Protein AF-0000000080189311 (afdb_homodimer)

Solvent-accessible surface area (backbone atoms only — not comparable to full-atom values): 50757 Å² total; per-residue (Å²): 119,49,77,77,66,88,81,59,50,52,20,36,72,55,49,36,46,14,47,51,28,31,18,7,16,55,36,44,48,23,19,42,46,17,48,52,34,38,75,72,68,30,43,30,50,30,13,48,43,21,19,52,43,20,32,33,55,81,37,40,44,19,23,33,64,26,8,28,27,36,33,23,37,32,40,55,89,64,52,73,43,31,40,44,12,66,39,29,33,22,75,65,38,35,50,67,56,47,21,49,57,39,5,66,75,67,73,46,53,43,90,68,35,70,66,46,70,49,36,37,75,11,38,41,33,56,15,22,50,54,33,42,50,51,46,25,69,74,68,27,76,52,54,62,46,64,42,38,44,64,23,30,44,39,12,59,74,29,38,35,34,42,62,56,53,25,62,58,32,49,56,50,58,73,53,34,80,46,67,58,32,34,64,51,70,29,60,94,75,32,50,61,51,67,52,40,70,44,62,29,53,40,34,17,51,46,48,46,46,33,33,74,66,34,49,55,38,58,23,72,32,72,51,13,50,32,41,21,50,45,25,38,78,63,70,18,53,39,42,43,68,54,35,54,68,62,75,70,45,70,55,73,56,39,64,42,66,51,97,76,27,37,41,36,24,40,47,58,27,24,45,22,45,29,24,42,19,17,41,35,17,17,58,74,69,46,22,65,76,41,60,95,81,36,44,64,25,54,48,40,42,50,52,21,38,49,54,20,39,30,50,35,66,60,44,49,16,30,59,92,80,46,76,64,76,68,54,50,35,64,69,52,17,54,62,56,44,72,68,62,68,90,43,58,68,83,85,67,67,40,62,61,88,87,39,72,66,55,46,64,25,23,44,42,45,35,11,22,32,30,66,72,49,26,29,30,6,42,30,36,21,14,41,34,60,45,18,16,40,45,34,23,50,78,37,44,36,39,28,16,14,51,39,30,56,28,35,71,45,86,85,42,78,42,30,52,38,51,61,37,40,45,45,32,54,68,47,29,20,36,35,35,65,47,97,58,24,40,28,17,28,36,19,25,20,25,66,32,15,39,54,38,43,42,51,43,50,44,34,35,70,61,64,29,38,41,64,26,59,32,56,38,51,76,53,70,44,80,45,65,89,61,36,37,31,31,30,77,83,48,59,67,68,35,56,54,50,34,41,74,28,60,41,50,70,42,77,47,67,52,70,76,66,26,42,39,19,28,20,34,38,53,73,67,39,32,32,17,18,37,18,40,57,35,41,27,28,44,47,31,67,118,48,77,77,66,87,82,59,50,52,20,35,70,53,49,36,47,13,48,50,28,30,17,7,15,54,37,44,48,24,19,43,46,17,47,51,35,39,75,71,68,29,42,31,50,28,14,48,43,21,20,51,43,21,32,33,54,81,38,41,46,19,21,32,64,25,7,29,27,36,32,23,36,32,39,54,90,65,53,74,43,30,39,44,9,67,37,29,33,22,76,66,39,35,49,65,56,48,21,48,58,39,6,66,76,68,73,46,54,43,90,69,35,70,66,45,71,49,38,38,74,10,39,41,35,54,14,23,51,54,33,44,50,52,45,24,70,75,69,27,78,51,53,60,49,64,41,40,43,65,22,29,44,39,12,60,74,30,38,35,35,41,60,54,54,25,62,57,32,50,56,50,57,73,53,33,81,48,66,56,32,34,64,50,71,29,60,96,75,32,50,62,52,66,52,40,70,46,63,31,53,40,36,18,51,46,48,47,47,35,32,74,68,33,48,53,37,58,24,72,32,71,51,14,50,32,40,21,48,45,25,39,78,64,69,19,53,39,42,44,69,52,36,54,70,62,74,71,44,69,54,73,56,39,64,42,69,52,97,78,25,37,41,37,24,39,46,60,27,24,45,23,46,28,26,42,20,16,41,35,17,17,57,73,68,48,24,67,76,41,60,96,81,34,43,63,24,53,48,39,42,49,52,21,38,51,53,20,38,30,50,35,65,60,42,48,16,31,59,92,80,46,75,62,76,66,54,51,35,64,71,51,18,54,61,56,44,72,70,62,69,89,42,61,66,82,86,66,68,40,64,60,88,90,40,74,66,55,48,65,25,22,44,42,46,33,11,21,31,30,65,72,50,24,29,30,6,40,30,35,21,14,42,33,60,46,17,17,41,44,34,23,50,78,37,45,37,39,28,16,15,51,39,30,56,28,36,74,45,86,83,43,77,44,32,52,37,51,62,37,40,43,45,32,56,69,46,28,20,37,37,35,68,48,95,58,25,39,31,17,29,38,20,25,20,24,67,32,16,37,54,39,42,43,50,43,50,44,33,36,70,58,63,29,39,41,64,24,60,31,56,39,51,75,52,71,46,80,43,67,89,62,36,37,31,32,31,77,83,48,59,66,68,34,56,54,50,35,40,74,28,59,42,51,72,40,78,47,66,54,68,78,66,25,43,39,20,28,20,33,36,52,73,68,40,31,31,18,18,37,17,39,57,37,41,27,28,45,47,31,68

Structure (mmCIF, N/CA/C/O backbone):
data_AF-0000000080189311-model_v1
#
loop_
_entity.id
_entity.type
_entity.pdbx_description
1 polymer 'Gamma-glutamyltranspeptidase / glutathione hydrolase'
#
loop_
_atom_site.group_PDB
_atom_site.id
_atom_site.type_symbol
_atom_site.label_atom_id
_atom_site.label_alt_id
_atom_site.label_comp_id
_atom_site.label_asym_id
_atom_site.label_entity_id
_atom_site.label_seq_id
_atom_site.pdbx_PDB_ins_code
_atom_site.Cartn_x
_atom_site.Cartn_y
_atom_site.Cartn_z
_atom_site.occupancy
_atom_site.B_iso_or_equiv
_atom_site.auth_seq_id
_atom_site.auth_comp_id
_atom_site.auth_asym_id
_atom_site.auth_atom_id
_atom_site.pdbx_PDB_model_num
ATOM 1 N N . MET A 1 1 ? -22.078 0.363 -2.66 1 69.5 1 MET A N 1
ATOM 2 C CA . MET A 1 1 ? -20.75 0.782 -3.078 1 69.5 1 MET A CA 1
ATOM 3 C C . MET A 1 1 ? -20.453 0.343 -4.508 1 69.5 1 MET A C 1
ATOM 5 O O . MET A 1 1 ? -20.703 -0.81 -4.871 1 69.5 1 MET A O 1
ATOM 9 N N . GLN A 1 2 ? -20 1.274 -5.285 1 76.06 2 GLN A N 1
ATOM 10 C CA . GLN A 1 2 ? -19.625 0.954 -6.656 1 76.06 2 GLN A CA 1
ATOM 11 C C . GLN A 1 2 ? -18.531 -0.104 -6.688 1 76.06 2 GLN A C 1
ATOM 13 O O . GLN A 1 2 ? -17.641 -0.118 -5.824 1 76.06 2 GLN A O 1
ATOM 18 N N . THR A 1 3 ? -18.734 -1.002 -7.602 1 78.19 3 THR A N 1
ATOM 19 C CA . THR A 1 3 ? -17.672 -1.98 -7.84 1 78.19 3 THR A CA 1
ATOM 20 C C . THR A 1 3 ? -16.375 -1.287 -8.219 1 78.19 3 THR A C 1
ATOM 22 O O . THR A 1 3 ? -16.359 -0.387 -9.062 1 78.19 3 THR A O 1
ATOM 25 N N . PRO A 1 4 ? -15.391 -1.605 -7.535 1 79.5 4 PRO A N 1
ATOM 26 C CA . PRO A 1 4 ? -14.102 -0.998 -7.879 1 79.5 4 PRO A CA 1
ATOM 27 C C . PRO A 1 4 ? -13.703 -1.243 -9.336 1 79.5 4 PRO A C 1
ATOM 29 O O . PRO A 1 4 ? -13.93 -2.334 -9.867 1 79.5 4 PRO A O 1
ATOM 32 N N . ASP A 1 5 ? -13.219 -0.191 -9.945 1 82.31 5 ASP A N 1
ATOM 33 C CA . ASP A 1 5 ? -12.664 -0.308 -11.297 1 82.31 5 ASP A CA 1
ATOM 34 C C . ASP A 1 5 ? -11.227 -0.8 -11.25 1 82.31 5 ASP A C 1
ATOM 36 O O . ASP A 1 5 ? -10.297 -0.013 -11.031 1 82.31 5 ASP A O 1
ATOM 40 N N . LEU A 1 6 ? -10.969 -1.99 -11.625 1 80 6 LEU A N 1
ATOM 41 C CA . LEU A 1 6 ? -9.656 -2.617 -11.477 1 80 6 LEU A CA 1
ATOM 42 C C . LEU A 1 6 ? -8.719 -2.18 -12.594 1 80 6 LEU A C 1
ATOM 44 O O . LEU A 1 6 ? -7.508 -2.414 -12.523 1 80 6 LEU A O 1
ATOM 48 N N . ASP A 1 7 ? -9.25 -1.541 -13.586 1 81.44 7 ASP A N 1
ATOM 49 C CA . ASP A 1 7 ? -8.445 -1.183 -14.742 1 81.44 7 ASP A CA 1
ATOM 50 C C . ASP A 1 7 ? -8.023 0.283 -14.688 1 81.44 7 ASP A C 1
ATOM 52 O O . ASP A 1 7 ? -7.387 0.789 -15.617 1 81.44 7 ASP A O 1
ATOM 56 N N . ARG A 1 8 ? -8.328 0.961 -13.633 1 82 8 ARG A N 1
ATOM 57 C CA . ARG A 1 8 ? -7.949 2.365 -13.484 1 82 8 ARG A CA 1
ATOM 58 C C . ARG A 1 8 ? -6.664 2.506 -12.68 1 82 8 ARG A C 1
ATOM 60 O O . ARG A 1 8 ? -6.656 2.307 -11.461 1 82 8 ARG A O 1
ATOM 67 N N . PHE A 1 9 ? -5.625 2.914 -13.375 1 85.56 9 PHE A N 1
ATOM 68 C CA . PHE A 1 9 ? -4.324 3.139 -12.75 1 85.56 9 PHE A CA 1
ATOM 69 C C . PHE A 1 9 ? -4.09 4.625 -12.508 1 85.56 9 PHE A C 1
ATOM 71 O O . PHE A 1 9 ? -3.418 5.289 -13.297 1 85.56 9 PHE A O 1
ATOM 78 N N . SER A 1 10 ? -4.594 5.168 -11.391 1 88.38 10 SER A N 1
ATOM 79 C CA . SER A 1 10 ? -4.523 6.598 -11.109 1 88.38 10 SER A CA 1
ATOM 80 C C . SER A 1 10 ? -3.959 6.863 -9.719 1 88.38 10 SER A C 1
ATOM 82 O O . SER A 1 10 ? -4.16 7.941 -9.156 1 88.38 10 SER A O 1
ATOM 84 N N . SER A 1 11 ? -3.312 5.938 -9.141 1 92.94 11 SER A N 1
ATOM 85 C CA . SER A 1 11 ? -2.715 6.082 -7.816 1 92.94 11 SER A CA 1
ATOM 86 C C . SER A 1 11 ? -1.194 6.164 -7.902 1 92.94 11 SER A C 1
ATOM 88 O O . SER A 1 11 ? -0.634 6.262 -8.992 1 92.94 11 SER A O 1
ATOM 90 N N . ARG A 1 12 ? -0.588 6.273 -6.797 1 93.38 12 ARG A N 1
ATOM 91 C CA . ARG A 1 12 ? 0.86 6.195 -6.637 1 93.38 12 ARG A CA 1
ATOM 92 C C . ARG A 1 12 ? 1.23 5.426 -5.375 1 93.38 12 ARG A C 1
ATOM 94 O O . ARG A 1 12 ? 0.521 5.496 -4.367 1 93.38 12 ARG A O 1
ATOM 101 N N . ARG A 1 13 ? 2.334 4.738 -5.48 1 94.56 13 ARG A N 1
ATOM 102 C CA . ARG A 1 13 ? 2.928 4.02 -4.359 1 94.56 13 ARG A CA 1
ATOM 103 C C . ARG A 1 13 ? 4.422 4.301 -4.258 1 94.56 13 ARG A C 1
ATOM 105 O O . ARG A 1 13 ? 5.102 4.453 -5.273 1 94.56 13 ARG A O 1
ATOM 112 N N . SER A 1 14 ? 4.836 4.379 -3.031 1 95.94 14 SER A N 1
ATOM 113 C CA . SER A 1 14 ? 6.273 4.418 -2.783 1 95.94 14 SER A CA 1
ATOM 114 C C . SER A 1 14 ? 6.82 3.025 -2.484 1 95.94 14 SER A C 1
ATOM 116 O O . SER A 1 14 ? 6.105 2.17 -1.962 1 95.94 14 SER A O 1
ATOM 118 N N . THR A 1 15 ? 8.078 2.816 -2.877 1 97.69 15 THR A N 1
ATOM 119 C CA . THR A 1 15 ? 8.789 1.668 -2.316 1 97.69 15 THR A CA 1
ATOM 120 C C . THR A 1 15 ? 8.742 1.697 -0.792 1 97.69 15 THR A C 1
ATOM 122 O O . THR A 1 15 ? 8.906 2.754 -0.181 1 97.69 15 THR A O 1
ATOM 125 N N . VAL A 1 16 ? 8.453 0.567 -0.198 1 98.44 16 VAL A N 1
ATOM 126 C CA . VAL A 1 16 ? 8.461 0.468 1.258 1 98.44 16 VAL A CA 1
ATOM 127 C C . VAL A 1 16 ? 9.867 0.111 1.743 1 98.44 16 VAL A C 1
ATOM 129 O O . VAL A 1 16 ? 10.492 -0.82 1.228 1 98.44 16 VAL A O 1
ATOM 132 N N . TYR A 1 17 ? 10.312 0.821 2.732 1 98 17 TYR A N 1
ATOM 133 C CA . TYR A 1 17 ? 11.617 0.546 3.33 1 98 17 TYR A CA 1
ATOM 134 C C . TYR A 1 17 ? 11.469 0.084 4.773 1 98 17 TYR A C 1
ATOM 136 O O . TYR A 1 17 ? 10.523 0.483 5.465 1 98 17 TYR A O 1
ATOM 144 N N . GLY A 1 18 ? 12.297 -0.773 5.23 1 96.75 18 GLY A N 1
ATOM 145 C CA . GLY A 1 18 ? 12.367 -1.244 6.605 1 96.75 18 GLY A CA 1
ATOM 146 C C . GLY A 1 18 ? 13.773 -1.636 7.027 1 96.75 18 GLY A C 1
ATOM 147 O O . GLY A 1 18 ? 14.648 -1.842 6.184 1 96.75 18 GLY A O 1
ATOM 148 N N . GLN A 1 19 ? 13.945 -1.7 8.258 1 93.88 19 GLN A N 1
ATOM 149 C CA . GLN A 1 19 ? 15.281 -2.012 8.758 1 93.88 19 GLN A CA 1
ATOM 150 C C . GLN A 1 19 ? 15.398 -3.484 9.141 1 93.88 19 GLN A C 1
ATOM 152 O O . GLN A 1 19 ? 16.469 -4.09 8.984 1 93.88 19 GLN A O 1
ATOM 157 N N . ARG A 1 20 ? 14.352 -4.102 9.555 1 97.06 20 ARG A N 1
ATOM 158 C CA . ARG A 1 20 ? 14.492 -5.402 10.203 1 97.06 20 ARG A CA 1
ATOM 159 C C . ARG A 1 20 ? 13.812 -6.496 9.383 1 97.06 20 ARG A C 1
ATOM 161 O O . ARG A 1 20 ? 14.125 -7.68 9.539 1 97.06 20 ARG A O 1
ATOM 168 N N . GLY A 1 21 ? 12.922 -6.125 8.594 1 98.5 21 GLY A N 1
ATOM 169 C CA . GLY A 1 21 ? 12.227 -7.086 7.758 1 98.5 21 GLY A CA 1
ATOM 170 C C . GLY A 1 21 ? 11.227 -6.445 6.812 1 98.5 21 GLY A C 1
ATOM 171 O O . GLY A 1 21 ? 10.633 -5.414 7.137 1 98.5 21 GLY A O 1
ATOM 172 N N . VAL A 1 22 ? 11.039 -7.043 5.652 1 98.88 22 VAL A N 1
ATOM 173 C CA . VAL A 1 22 ? 10.031 -6.602 4.684 1 98.88 22 VAL A CA 1
ATOM 174 C C . VAL A 1 22 ? 9.375 -7.812 4.027 1 98.88 22 VAL A C 1
ATOM 176 O O . VAL A 1 22 ? 10.016 -8.852 3.85 1 98.88 22 VAL A O 1
ATOM 179 N N . VAL A 1 23 ? 8.117 -7.727 3.723 1 98.88 23 VAL A N 1
ATOM 180 C CA . VAL A 1 23 ? 7.32 -8.734 3.033 1 98.88 23 VAL A CA 1
ATOM 181 C C . VAL A 1 23 ? 6.512 -8.078 1.916 1 98.88 23 VAL A C 1
ATOM 183 O O . VAL A 1 23 ? 5.938 -7 2.105 1 98.88 23 VAL A O 1
ATOM 186 N N . ALA A 1 24 ? 6.5 -8.609 0.774 1 98.88 24 ALA A N 1
ATOM 187 C CA . ALA A 1 24 ? 5.648 -8.188 -0.334 1 98.88 24 ALA A CA 1
ATOM 188 C C . ALA A 1 24 ? 4.844 -9.367 -0.887 1 98.88 24 ALA A C 1
ATOM 190 O O . ALA A 1 24 ? 5.402 -10.43 -1.17 1 98.88 24 ALA A O 1
ATOM 191 N N . THR A 1 25 ? 3.562 -9.211 -1.011 1 98.62 25 THR A N 1
ATOM 192 C CA . THR A 1 25 ? 2.73 -10.234 -1.635 1 98.62 25 THR A CA 1
ATOM 193 C C . THR A 1 25 ? 1.419 -9.633 -2.133 1 98.62 25 THR A C 1
ATOM 195 O O . THR A 1 25 ? 1.201 -8.422 -2.025 1 98.62 25 THR A O 1
ATOM 198 N N . SER A 1 26 ? 0.561 -10.43 -2.713 1 97.56 26 SER A N 1
ATOM 199 C CA . SER A 1 26 ? -0.581 -9.992 -3.508 1 97.56 26 SER A CA 1
ATOM 200 C C . SER A 1 26 ? -1.795 -9.719 -2.625 1 97.56 26 SER A C 1
ATOM 202 O O . SER A 1 26 ? -2.85 -9.312 -3.121 1 97.56 26 SER A O 1
ATOM 204 N N . GLN A 1 27 ? -1.691 -9.883 -1.332 1 97.94 27 GLN A N 1
ATOM 205 C CA . GLN A 1 27 ? -2.822 -9.719 -0.425 1 97.94 27 GLN A CA 1
ATOM 206 C C . GLN A 1 27 ? -2.381 -9.117 0.905 1 97.94 27 GLN A C 1
ATOM 208 O O . GLN A 1 27 ? -1.463 -9.625 1.55 1 97.94 27 GLN A O 1
ATOM 213 N N . PRO A 1 28 ? -3.072 -8.039 1.377 1 98.06 28 PRO A N 1
ATOM 214 C CA . PRO A 1 28 ? -2.613 -7.285 2.545 1 98.06 28 PRO A CA 1
ATOM 215 C C . PRO A 1 28 ? -2.584 -8.133 3.818 1 98.06 28 PRO A C 1
ATOM 217 O O . PRO A 1 28 ? -1.647 -8.023 4.613 1 98.06 28 PRO A O 1
ATOM 220 N N . LEU A 1 29 ? -3.549 -8.93 4.086 1 98.62 29 LEU A N 1
ATOM 221 C CA . LEU A 1 29 ? -3.605 -9.727 5.309 1 98.62 29 LEU A CA 1
ATOM 222 C C . LEU A 1 29 ? -2.48 -10.758 5.336 1 98.62 29 LEU A C 1
ATOM 224 O O . LEU A 1 29 ? -1.957 -11.078 6.406 1 98.62 29 LEU A O 1
ATOM 228 N N . ALA A 1 30 ? -2.164 -11.281 4.184 1 98.75 30 ALA A N 1
ATOM 229 C CA . ALA A 1 30 ? -1.038 -12.211 4.09 1 98.75 30 ALA A CA 1
ATOM 230 C C . ALA A 1 30 ? 0.285 -11.492 4.336 1 98.75 30 ALA A C 1
ATOM 232 O O . ALA A 1 30 ? 1.172 -12.023 5.008 1 98.75 30 ALA A O 1
ATOM 233 N N . ALA A 1 31 ? 0.435 -10.32 3.754 1 98.69 31 ALA A N 1
ATOM 234 C CA . ALA A 1 31 ? 1.634 -9.531 4.023 1 98.69 31 ALA A CA 1
ATOM 235 C C . ALA A 1 31 ? 1.778 -9.242 5.516 1 98.69 31 ALA A C 1
ATOM 237 O O . ALA A 1 31 ? 2.873 -9.352 6.07 1 98.69 31 ALA A O 1
ATOM 238 N N . GLN A 1 32 ? 0.672 -8.867 6.148 1 98.56 32 GLN A N 1
ATOM 239 C CA . GLN A 1 32 ? 0.674 -8.602 7.582 1 98.56 32 GLN A CA 1
ATOM 240 C C . GLN A 1 32 ? 1.082 -9.844 8.375 1 98.56 32 GLN A C 1
ATOM 242 O O . GLN A 1 32 ? 1.82 -9.742 9.352 1 98.56 32 GLN A O 1
ATOM 247 N N . THR A 1 33 ? 0.602 -10.992 7.953 1 98.69 33 THR A N 1
ATOM 248 C CA . THR A 1 33 ? 0.98 -12.25 8.594 1 98.69 33 THR A CA 1
ATOM 249 C C . THR A 1 33 ? 2.494 -12.438 8.562 1 98.69 33 THR A C 1
ATOM 251 O O . THR A 1 33 ? 3.102 -12.789 9.578 1 98.69 33 THR A O 1
ATOM 254 N N . GLY A 1 34 ? 3.053 -12.234 7.383 1 98.81 34 GLY A N 1
ATOM 255 C CA . GLY A 1 34 ? 4.492 -12.383 7.25 1 98.81 34 GLY A CA 1
ATOM 256 C C . GLY A 1 34 ? 5.273 -11.453 8.164 1 98.81 34 GLY A C 1
ATOM 257 O O . GLY A 1 34 ? 6.207 -11.883 8.844 1 98.81 34 GLY A O 1
ATOM 258 N N . VAL A 1 35 ? 4.91 -10.18 8.219 1 98.62 35 VAL A N 1
ATOM 259 C CA . VAL A 1 35 ? 5.633 -9.203 9.023 1 98.62 35 VAL A CA 1
ATOM 260 C C . VAL A 1 35 ? 5.461 -9.523 10.508 1 98.62 35 VAL A C 1
ATOM 262 O O . VAL A 1 35 ? 6.395 -9.375 11.297 1 98.62 35 VAL A O 1
ATOM 265 N N . SER A 1 36 ? 4.273 -9.93 10.906 1 98.31 36 SER A N 1
ATOM 266 C CA . SER A 1 36 ? 4.027 -10.289 12.297 1 98.31 36 SER A CA 1
ATOM 267 C C . SER A 1 36 ? 4.926 -11.445 12.734 1 98.31 36 SER A C 1
ATOM 269 O O . SER A 1 36 ? 5.418 -11.453 13.867 1 98.31 36 SER A O 1
ATOM 271 N N . VAL A 1 37 ? 5.117 -12.43 11.867 1 98.69 37 VAL A N 1
ATOM 272 C CA . VAL A 1 37 ? 5.992 -13.555 12.172 1 98.69 37 VAL A CA 1
ATOM 273 C C . VAL A 1 37 ? 7.422 -13.062 12.367 1 98.69 37 VAL A C 1
ATOM 275 O O . VAL A 1 37 ? 8.117 -13.508 13.289 1 98.69 37 VAL A O 1
ATOM 278 N N . LEU A 1 38 ? 7.848 -12.148 11.531 1 98.62 38 LEU A N 1
ATOM 279 C CA . LEU A 1 38 ? 9.18 -11.578 11.672 1 98.62 38 LEU A CA 1
ATOM 280 C C . LEU A 1 38 ? 9.312 -10.828 12.992 1 98.62 38 LEU A C 1
ATOM 282 O O . LEU A 1 38 ? 10.305 -10.984 13.703 1 98.62 38 LEU A O 1
ATOM 286 N N . GLU A 1 39 ? 8.312 -10.016 13.359 1 97.56 39 GLU A N 1
ATOM 287 C CA . GLU A 1 39 ? 8.328 -9.25 14.594 1 97.56 39 GLU A CA 1
ATOM 288 C C . GLU A 1 39 ? 8.367 -10.164 15.812 1 97.56 39 GLU A C 1
ATOM 290 O O . GLU A 1 39 ? 8.945 -9.812 16.844 1 97.56 39 GLU A O 1
ATOM 295 N N . ASP A 1 40 ? 7.781 -11.305 15.648 1 97.25 40 ASP A N 1
ATOM 296 C CA . ASP A 1 40 ? 7.676 -12.242 16.766 1 97.25 40 ASP A CA 1
ATOM 297 C C . ASP A 1 40 ? 8.906 -13.148 16.844 1 97.25 40 ASP A C 1
ATOM 299 O O . ASP A 1 40 ? 8.891 -14.172 17.531 1 97.25 40 ASP A O 1
ATOM 303 N N . GLY A 1 41 ? 9.867 -12.906 16.062 1 97.38 41 GLY A N 1
ATOM 304 C CA . GLY A 1 41 ? 11.141 -13.586 16.219 1 97.38 41 GLY A CA 1
ATOM 305 C C . GLY A 1 41 ? 11.391 -14.633 15.156 1 97.38 41 GLY A C 1
ATOM 306 O O . GLY A 1 41 ? 12.438 -15.297 15.156 1 97.38 41 GLY A O 1
ATOM 307 N N . GLY A 1 42 ? 10.477 -14.844 14.195 1 98.62 42 GLY A N 1
ATOM 308 C CA . GLY A 1 42 ? 10.727 -15.719 13.055 1 98.62 42 GLY A CA 1
ATOM 309 C C . GLY A 1 42 ? 11.68 -15.109 12.039 1 98.62 42 GLY A C 1
ATOM 310 O O . GLY A 1 42 ? 11.883 -13.891 12.023 1 98.62 42 GLY A O 1
ATOM 311 N N . ASN A 1 43 ? 12.297 -15.945 11.25 1 98.69 43 ASN A N 1
ATOM 312 C CA . ASN A 1 43 ? 13.141 -15.453 10.164 1 98.69 43 ASN A CA 1
ATOM 313 C C . ASN A 1 43 ? 12.383 -15.398 8.844 1 98.69 43 ASN A C 1
ATOM 315 O O . ASN A 1 43 ? 11.164 -15.562 8.812 1 98.69 43 ASN A O 1
ATOM 319 N N . ALA A 1 44 ? 13.039 -15.078 7.77 1 98.88 44 ALA A N 1
ATOM 320 C CA . ALA A 1 44 ? 12.414 -14.883 6.469 1 98.88 44 ALA A CA 1
ATOM 321 C C . ALA A 1 44 ? 11.719 -16.156 5.988 1 98.88 44 ALA A C 1
ATOM 323 O O . ALA A 1 44 ? 10.68 -16.094 5.324 1 98.88 44 ALA A O 1
ATOM 324 N N . PHE A 1 45 ? 12.281 -17.344 6.293 1 98.94 45 PHE A N 1
ATOM 325 C CA . PHE A 1 45 ? 11.688 -18.609 5.867 1 98.94 45 PHE A CA 1
ATOM 326 C C . PHE A 1 45 ? 10.391 -18.875 6.617 1 98.94 45 PHE A C 1
ATOM 328 O O . PHE A 1 45 ? 9.414 -19.344 6.031 1 98.94 45 PHE A O 1
ATOM 335 N N . ASP A 1 46 ? 10.391 -18.578 7.938 1 98.94 46 ASP A N 1
ATOM 336 C CA . ASP A 1 46 ? 9.164 -18.688 8.719 1 98.94 46 ASP A CA 1
ATOM 337 C C . ASP A 1 46 ? 8.07 -17.797 8.125 1 98.94 46 ASP A C 1
ATOM 339 O O . ASP A 1 46 ? 6.93 -18.25 7.953 1 98.94 46 ASP A O 1
ATOM 343 N N . ALA A 1 47 ? 8.5 -16.578 7.875 1 98.94 47 ALA A N 1
ATOM 344 C CA . ALA A 1 47 ? 7.547 -15.609 7.328 1 98.94 47 ALA A CA 1
ATOM 345 C C . ALA A 1 47 ? 7.023 -16.062 5.973 1 98.94 47 ALA A C 1
ATOM 347 O O . ALA A 1 47 ? 5.848 -15.867 5.656 1 98.94 47 ALA A O 1
ATOM 348 N N . ALA A 1 48 ? 7.852 -16.609 5.152 1 98.94 48 ALA A N 1
ATOM 349 C CA . ALA A 1 48 ? 7.434 -17.094 3.836 1 98.94 48 ALA A CA 1
ATOM 350 C C . ALA A 1 48 ? 6.359 -18.156 3.953 1 98.94 48 ALA A C 1
ATOM 352 O O . ALA A 1 48 ? 5.332 -18.094 3.277 1 98.94 48 ALA A O 1
ATOM 353 N N . VAL A 1 49 ? 6.586 -19.141 4.812 1 98.94 49 VAL A N 1
ATOM 354 C CA . VAL A 1 49 ? 5.645 -20.25 4.984 1 98.94 49 VAL A CA 1
ATOM 355 C C . VAL A 1 49 ? 4.324 -19.719 5.543 1 98.94 49 VAL A C 1
ATOM 357 O O . VAL A 1 49 ? 3.248 -20.062 5.047 1 98.94 49 VAL A O 1
ATOM 360 N N . ALA A 1 50 ? 4.383 -18.875 6.551 1 98.94 50 ALA A N 1
ATOM 361 C CA . ALA A 1 50 ? 3.174 -18.328 7.164 1 98.94 50 ALA A CA 1
ATOM 362 C C . ALA A 1 50 ? 2.383 -17.5 6.16 1 98.94 50 ALA A C 1
ATOM 364 O O . ALA A 1 50 ? 1.152 -17.562 6.121 1 98.94 50 ALA A O 1
ATOM 365 N N . THR A 1 51 ? 3.123 -16.656 5.43 1 98.88 51 THR A N 1
ATOM 366 C CA . THR A 1 51 ? 2.484 -15.836 4.41 1 98.88 51 THR A CA 1
ATOM 367 C C . THR A 1 51 ? 1.801 -16.719 3.359 1 98.88 51 THR A C 1
ATOM 369 O O . THR A 1 51 ? 0.662 -16.453 2.969 1 98.88 51 THR A O 1
ATOM 372 N N . ALA A 1 52 ? 2.467 -17.734 2.871 1 98.81 52 ALA A N 1
ATOM 373 C CA . ALA A 1 52 ? 1.903 -18.641 1.878 1 98.81 52 ALA A CA 1
ATOM 374 C C . ALA A 1 52 ? 0.651 -19.328 2.414 1 98.81 52 ALA A C 1
ATOM 376 O O . ALA A 1 52 ? -0.341 -19.469 1.694 1 98.81 52 ALA A O 1
ATOM 377 N N . ALA A 1 53 ? 0.747 -19.781 3.635 1 98.81 53 ALA A N 1
ATOM 378 C CA . ALA A 1 53 ? -0.402 -20.438 4.25 1 98.81 53 ALA A CA 1
ATOM 379 C C . ALA A 1 53 ? -1.593 -19.484 4.348 1 98.81 53 ALA A C 1
ATOM 381 O O . ALA A 1 53 ? -2.73 -19.875 4.078 1 98.81 53 ALA A O 1
ATOM 382 N N . ALA A 1 54 ? -1.317 -18.281 4.758 1 98.81 54 ALA A N 1
ATOM 383 C CA . ALA A 1 54 ? -2.389 -17.281 4.816 1 98.81 54 ALA A CA 1
ATOM 384 C C . ALA A 1 54 ? -3 -17.047 3.438 1 98.81 54 ALA A C 1
ATOM 386 O O . ALA A 1 54 ? -4.219 -16.938 3.305 1 98.81 54 ALA A O 1
ATOM 387 N N . LEU A 1 55 ? -2.184 -16.953 2.42 1 98.75 55 LEU A N 1
ATOM 388 C CA . LEU A 1 55 ? -2.648 -16.75 1.054 1 98.75 55 LEU A CA 1
ATOM 389 C C . LEU A 1 55 ? -3.586 -17.875 0.618 1 98.75 55 LEU A C 1
ATOM 391 O O . LEU A 1 55 ? -4.516 -17.641 -0.158 1 98.75 55 LEU A O 1
ATOM 395 N N . ASN A 1 56 ? -3.324 -19.078 1.104 1 97.88 56 ASN A N 1
ATOM 396 C CA . ASN A 1 56 ? -4.191 -20.219 0.808 1 97.88 56 ASN A CA 1
ATOM 397 C C . ASN A 1 56 ? -5.641 -19.922 1.186 1 97.88 56 ASN A C 1
ATOM 399 O O . ASN A 1 56 ? -6.566 -20.453 0.556 1 97.88 56 ASN A O 1
ATOM 403 N N . VAL A 1 57 ? -5.797 -19.094 2.162 1 98.62 57 VAL A N 1
ATOM 404 C CA . VAL A 1 57 ? -7.129 -18.812 2.686 1 98.62 57 VAL A CA 1
ATOM 405 C C . VAL A 1 57 ? -7.641 -17.5 2.123 1 98.62 57 VAL A C 1
ATOM 407 O O . VAL A 1 57 ? -8.758 -17.422 1.609 1 98.62 57 VAL A O 1
ATOM 410 N N . VAL A 1 58 ? -6.812 -16.469 2.1 1 98.56 58 VAL A N 1
ATOM 411 C CA . VAL A 1 58 ? -7.305 -15.117 1.815 1 98.56 58 VAL A CA 1
ATOM 412 C C . VAL A 1 58 ? -7.238 -14.852 0.314 1 98.56 58 VAL A C 1
ATOM 414 O O . VAL A 1 58 ? -7.801 -13.867 -0.173 1 98.56 58 VAL A O 1
ATOM 417 N N . GLU A 1 59 ? -6.605 -15.688 -0.416 1 98 59 GLU A N 1
ATOM 418 C CA . GLU A 1 59 ? -6.59 -15.656 -1.875 1 98 59 GLU A CA 1
ATOM 419 C C . GLU A 1 59 ? -6.723 -17.062 -2.453 1 98 59 GLU A C 1
ATOM 421 O O . GLU A 1 59 ? -5.898 -17.484 -3.266 1 98 59 GLU A O 1
ATOM 426 N N . PRO A 1 60 ? -7.773 -17.734 -2.135 1 97.44 60 PRO A N 1
ATOM 427 C CA . PRO A 1 60 ? -7.93 -19.141 -2.539 1 97.44 60 PRO A CA 1
ATOM 428 C C . PRO A 1 60 ? -8.133 -19.297 -4.043 1 97.44 60 PRO A C 1
ATOM 430 O O . PRO A 1 60 ? -8.039 -20.422 -4.566 1 97.44 60 PRO A O 1
ATOM 433 N N . THR A 1 61 ? -8.383 -18.266 -4.75 1 96.25 61 THR A N 1
ATOM 434 C CA . THR A 1 61 ? -8.578 -18.312 -6.195 1 96.25 61 THR A CA 1
ATOM 435 C C . THR A 1 61 ? -7.262 -18.609 -6.91 1 96.25 61 THR A C 1
ATOM 437 O O . THR A 1 61 ? -7.254 -19.047 -8.062 1 96.25 61 THR A O 1
ATOM 440 N N . SER A 1 62 ? -6.141 -18.391 -6.199 1 95.81 62 SER A N 1
ATOM 441 C CA . SER A 1 62 ? -4.863 -18.406 -6.906 1 95.81 62 SER A CA 1
ATOM 442 C C . SER A 1 62 ? -3.934 -19.469 -6.348 1 95.81 62 SER A C 1
ATOM 444 O O . SER A 1 62 ? -2.879 -19.75 -6.922 1 95.81 62 SER A O 1
ATOM 446 N N . THR A 1 63 ? -4.219 -19.969 -5.207 1 96.94 63 THR A N 1
ATOM 447 C CA . THR A 1 63 ? -3.316 -20.922 -4.578 1 96.94 63 THR A CA 1
ATOM 448 C C . THR A 1 63 ? -4.082 -21.859 -3.639 1 96.94 63 THR A C 1
ATOM 450 O O . THR A 1 63 ? -5.297 -21.734 -3.488 1 96.94 63 THR A O 1
ATOM 453 N N . GLY A 1 64 ? -3.318 -22.906 -3.119 1 96.81 64 GLY A N 1
ATOM 454 C CA . GLY A 1 64 ? -3.93 -23.812 -2.16 1 96.81 64 GLY A CA 1
ATOM 455 C C . GLY A 1 64 ? -3.055 -25 -1.823 1 96.81 64 GLY A C 1
ATOM 456 O O . GLY A 1 64 ? -2.07 -25.266 -2.516 1 96.81 64 GLY A O 1
ATOM 457 N N . LEU A 1 65 ? -3.59 -25.719 -0.882 1 97.88 65 LEU A N 1
ATOM 458 C CA . LEU A 1 65 ? -2.9 -26.891 -0.369 1 97.88 65 LEU A CA 1
ATOM 459 C C . LEU A 1 65 ? -2.824 -27.984 -1.433 1 97.88 65 LEU A C 1
ATOM 461 O O . LEU A 1 65 ? -1.932 -28.828 -1.393 1 97.88 65 LEU A O 1
ATOM 465 N N . GLY A 1 66 ? -3.715 -27.969 -2.338 1 98.25 66 GLY A N 1
ATOM 466 C CA . GLY A 1 66 ? -3.768 -29 -3.367 1 98.25 66 GLY A CA 1
ATOM 467 C C . GLY A 1 66 ? -2.83 -28.719 -4.527 1 98.25 66 GLY A C 1
ATOM 468 O O . GLY A 1 66 ? -2.922 -29.375 -5.574 1 98.25 66 GLY A O 1
ATOM 469 N N . GLY A 1 67 ? -1.944 -27.75 -4.352 1 97.81 67 GLY A N 1
ATOM 470 C CA . GLY A 1 67 ? -1.055 -27.359 -5.43 1 97.81 67 GLY A CA 1
ATOM 471 C C . GLY A 1 67 ? 0.407 -27.625 -5.129 1 97.81 67 GLY A C 1
ATOM 472 O O . GLY A 1 67 ? 0.735 -28.609 -4.461 1 97.81 67 GLY A O 1
ATOM 473 N N . ASP A 1 68 ? 1.281 -26.859 -5.781 1 98.19 68 ASP A N 1
ATOM 474 C CA . ASP A 1 68 ? 2.732 -27 -5.695 1 98.19 68 ASP A CA 1
ATOM 475 C C . ASP A 1 68 ? 3.371 -25.703 -5.184 1 98.19 68 ASP A C 1
ATOM 477 O O . ASP A 1 68 ? 2.762 -24.641 -5.246 1 98.19 68 ASP A O 1
ATOM 481 N N . VAL A 1 69 ? 4.566 -25.859 -4.641 1 98.56 69 VAL A N 1
ATOM 482 C CA . VAL A 1 69 ? 5.262 -24.688 -4.117 1 98.56 69 VAL A CA 1
ATOM 483 C C . VAL A 1 69 ? 6.75 -24.797 -4.445 1 98.56 69 VAL A C 1
ATOM 485 O O . VAL A 1 69 ? 7.32 -25.891 -4.469 1 98.56 69 VAL A O 1
ATOM 488 N N . PHE A 1 70 ? 7.348 -23.672 -4.781 1 98.75 70 PHE A N 1
ATOM 489 C CA . PHE A 1 70 ? 8.758 -23.547 -5.129 1 98.75 70 PHE A CA 1
ATOM 490 C C . PHE A 1 70 ? 9.391 -22.359 -4.426 1 98.75 70 PHE A C 1
ATOM 492 O O . PHE A 1 70 ? 8.695 -21.406 -4.035 1 98.75 70 PHE A O 1
ATOM 499 N N . ALA A 1 71 ? 10.719 -22.406 -4.273 1 98.81 71 ALA A N 1
ATOM 500 C CA . ALA A 1 71 ? 11.43 -21.281 -3.678 1 98.81 71 ALA A CA 1
ATOM 501 C C . ALA A 1 71 ? 12.805 -21.109 -4.316 1 98.81 71 ALA A C 1
ATOM 503 O O . ALA A 1 71 ? 13.438 -22.094 -4.719 1 98.81 71 ALA A O 1
ATOM 504 N N . LEU A 1 72 ? 13.227 -19.922 -4.484 1 98.94 72 LEU A N 1
ATOM 505 C CA . LEU A 1 72 ? 14.617 -19.516 -4.551 1 98.94 72 LEU A CA 1
ATOM 506 C C . LEU A 1 72 ? 14.992 -18.672 -3.334 1 98.94 72 LEU A C 1
ATOM 508 O O . LEU A 1 72 ? 14.195 -17.859 -2.871 1 98.94 72 LEU A O 1
ATOM 512 N N . TYR A 1 73 ? 16.203 -18.906 -2.783 1 98.88 73 TYR A N 1
ATOM 513 C CA . TYR A 1 73 ? 16.5 -18.219 -1.53 1 98.88 73 TYR A CA 1
ATOM 514 C C . TYR A 1 73 ? 18 -17.984 -1.385 1 98.88 73 TYR A C 1
ATOM 516 O O . TYR A 1 73 ? 18.812 -18.641 -2.053 1 98.88 73 TYR A O 1
ATOM 524 N N . ARG A 1 74 ? 18.344 -17.031 -0.668 1 98.75 74 ARG A N 1
ATOM 525 C CA . ARG A 1 74 ? 19.656 -16.797 -0.097 1 98.75 74 ARG A CA 1
ATOM 526 C C . ARG A 1 74 ? 19.609 -16.828 1.427 1 98.75 74 ARG A C 1
ATOM 528 O O . ARG A 1 74 ? 18.812 -16.109 2.037 1 98.75 74 ARG A O 1
ATOM 535 N N . THR A 1 75 ? 20.453 -17.656 2.018 1 98.62 75 THR A N 1
ATOM 536 C CA . THR A 1 75 ? 20.469 -17.734 3.475 1 98.62 75 THR A CA 1
ATOM 537 C C . THR A 1 75 ? 21.391 -16.656 4.062 1 98.62 75 THR A C 1
ATOM 539 O O . THR A 1 75 ? 22.188 -16.062 3.346 1 98.62 75 THR A O 1
ATOM 542 N N . ALA A 1 76 ? 21.25 -16.422 5.32 1 97.12 76 ALA A N 1
ATOM 543 C CA . ALA A 1 76 ? 22.031 -15.43 6.043 1 97.12 76 ALA A CA 1
ATOM 544 C C . ALA A 1 76 ? 23.531 -15.695 5.902 1 97.12 76 ALA A C 1
ATOM 546 O O . ALA A 1 76 ? 24.328 -14.758 5.863 1 97.12 76 ALA A O 1
ATOM 547 N N . ASP A 1 77 ? 23.906 -16.891 5.781 1 97.19 77 ASP A N 1
ATOM 548 C CA . ASP A 1 77 ? 25.328 -17.25 5.676 1 97.19 77 ASP A CA 1
ATOM 549 C C . ASP A 1 77 ? 25.797 -17.219 4.219 1 97.19 77 ASP A C 1
ATOM 551 O O . ASP A 1 77 ? 26.938 -17.547 3.922 1 97.19 77 ASP A O 1
ATOM 555 N N . GLY A 1 78 ? 24.875 -16.984 3.316 1 97 78 GLY A N 1
ATOM 556 C CA . GLY A 1 78 ? 25.297 -16.703 1.953 1 97 78 GLY A CA 1
ATOM 557 C C . GLY A 1 78 ? 25 -17.828 0.987 1 97 78 GLY A C 1
ATOM 558 O O . GLY A 1 78 ? 25.297 -17.734 -0.205 1 97 78 GLY A O 1
ATOM 559 N N . GLU A 1 79 ? 24.375 -18.844 1.445 1 97.75 79 GLU A N 1
ATOM 560 C CA . GLU A 1 79 ? 24.016 -19.938 0.551 1 97.75 79 GLU A CA 1
ATOM 561 C C . GLU A 1 79 ? 22.859 -19.562 -0.369 1 97.75 79 GLU A C 1
ATOM 563 O O . GLU A 1 79 ? 21.844 -19.031 0.089 1 97.75 79 GLU A O 1
ATOM 568 N N . VAL A 1 80 ? 23.062 -19.781 -1.656 1 98.62 80 VAL A N 1
ATOM 569 C CA . VAL A 1 80 ? 22 -19.609 -2.648 1 98.62 80 VAL A CA 1
ATOM 570 C C . VAL A 1 80 ? 21.438 -20.969 -3.027 1 98.62 80 VAL A C 1
ATOM 572 O O . VAL A 1 80 ? 22.172 -21.875 -3.414 1 98.62 80 VAL A O 1
ATOM 575 N N . GLY A 1 81 ? 20.094 -21.141 -2.873 1 98.75 81 GLY A N 1
ATOM 576 C CA . GLY A 1 81 ? 19.5 -22.438 -3.111 1 98.75 81 GLY A CA 1
ATOM 577 C C . GLY A 1 81 ? 18.094 -22.359 -3.693 1 98.75 81 GLY A C 1
ATOM 578 O O . GLY A 1 81 ? 17.578 -21.266 -3.934 1 98.75 81 GLY A O 1
ATOM 579 N N . ALA A 1 82 ? 17.562 -23.547 -3.986 1 98.69 82 ALA A N 1
ATOM 580 C CA . ALA A 1 82 ? 16.234 -23.703 -4.551 1 98.69 82 ALA A CA 1
ATOM 581 C C . ALA A 1 82 ? 15.492 -24.875 -3.906 1 98.69 82 ALA A C 1
ATOM 583 O O . ALA A 1 82 ? 16.109 -25.812 -3.42 1 98.69 82 ALA A O 1
ATOM 584 N N . MET A 1 83 ? 14.234 -24.75 -3.889 1 98.75 83 MET A N 1
ATOM 585 C CA . MET A 1 83 ? 13.344 -25.828 -3.441 1 98.75 83 MET A CA 1
ATOM 586 C C . MET A 1 83 ? 12.281 -26.125 -4.492 1 98.75 83 MET A C 1
ATOM 588 O O . MET A 1 83 ? 11.688 -25.203 -5.062 1 98.75 83 MET A O 1
ATOM 592 N N . ARG A 1 84 ? 12.07 -27.359 -4.789 1 98.5 84 ARG A N 1
ATOM 593 C CA . ARG A 1 84 ? 11.039 -27.828 -5.707 1 98.5 84 ARG A CA 1
ATOM 594 C C . ARG A 1 84 ? 10.109 -28.828 -5.02 1 98.5 84 ARG A C 1
ATOM 596 O O . ARG A 1 84 ? 10.531 -29.922 -4.652 1 98.5 84 ARG A O 1
ATOM 603 N N . SER A 1 85 ? 8.938 -28.422 -4.848 1 98.62 85 SER A N 1
ATOM 604 C CA . SER A 1 85 ? 7.926 -29.297 -4.266 1 98.62 85 SER A CA 1
ATOM 605 C C . SER A 1 85 ? 6.715 -29.438 -5.184 1 98.62 85 SER A C 1
ATOM 607 O O . SER A 1 85 ? 5.66 -28.859 -4.914 1 98.62 85 SER A O 1
ATOM 609 N N . CYS A 1 86 ? 6.848 -30.219 -6.234 1 97.62 86 CYS A N 1
ATOM 610 C CA . CYS A 1 86 ? 5.805 -30.547 -7.195 1 97.62 86 CYS A CA 1
ATOM 611 C C . CYS A 1 86 ? 5.793 -32.031 -7.504 1 97.62 86 CYS A C 1
ATOM 613 O O . CYS A 1 86 ? 6.848 -32.625 -7.703 1 97.62 86 CYS A O 1
ATOM 615 N N . GLY A 1 87 ? 4.66 -32.594 -7.5 1 94.31 87 GLY A N 1
ATOM 616 C CA . GLY A 1 87 ? 4.586 -34.062 -7.598 1 94.31 87 GLY A CA 1
ATOM 617 C C . GLY A 1 87 ? 4.473 -34.562 -9.031 1 94.31 87 GLY A C 1
ATOM 618 O O . GLY A 1 87 ? 4.332 -33.75 -9.961 1 94.31 87 GLY A O 1
ATOM 619 N N . HIS A 1 88 ? 4.57 -35.812 -9.188 1 96.69 88 HIS A N 1
ATOM 620 C CA . HIS A 1 88 ? 4.621 -36.5 -10.477 1 96.69 88 HIS A CA 1
ATOM 621 C C . HIS A 1 88 ? 3.238 -36.969 -10.898 1 96.69 88 HIS A C 1
ATOM 623 O O . HIS A 1 88 ? 2.318 -37.031 -10.078 1 96.69 88 HIS A O 1
ATOM 629 N N . ALA A 1 89 ? 3.188 -37.312 -12.18 1 98.19 89 ALA A N 1
ATOM 630 C CA . ALA A 1 89 ? 2.002 -38.031 -12.656 1 98.19 89 ALA A CA 1
ATOM 631 C C . ALA A 1 89 ? 1.814 -39.344 -11.922 1 98.19 89 ALA A C 1
ATOM 633 O O . ALA A 1 89 ? 2.791 -40.031 -11.586 1 98.19 89 ALA A O 1
ATOM 634 N N . PRO A 1 90 ? 0.542 -39.75 -11.688 1 98.25 90 PRO A N 1
ATOM 635 C CA . PRO A 1 90 ? 0.268 -41 -11.016 1 98.25 90 PRO A CA 1
ATOM 636 C C . PRO A 1 90 ? 0.864 -42.219 -11.766 1 98.25 90 PRO A C 1
ATOM 638 O O . PRO A 1 90 ? 1.015 -42.156 -12.984 1 98.25 90 PRO A O 1
ATOM 641 N N . ALA A 1 91 ? 1.058 -43.281 -11.07 1 97.75 91 ALA A N 1
ATOM 642 C CA . ALA A 1 91 ? 1.703 -44.469 -11.609 1 97.75 91 ALA A CA 1
ATOM 643 C C . ALA A 1 91 ? 0.859 -45.094 -12.711 1 97.75 91 ALA A C 1
ATOM 645 O O . ALA A 1 91 ? 1.396 -45.688 -13.656 1 97.75 91 ALA A O 1
ATOM 646 N N . ASP A 1 92 ? -0.407 -44.938 -12.664 1 96.94 92 ASP A N 1
ATOM 647 C CA . ASP A 1 92 ? -1.295 -45.594 -13.625 1 96.94 92 ASP A CA 1
ATOM 648 C C . ASP A 1 92 ? -1.667 -44.656 -14.766 1 96.94 92 ASP A C 1
ATOM 650 O O . ASP A 1 92 ? -2.404 -45.031 -15.68 1 96.94 92 ASP A O 1
ATOM 654 N N . ALA A 1 93 ? -1.193 -43.5 -14.734 1 97.69 93 ALA A N 1
ATOM 655 C CA . ALA A 1 93 ? -1.517 -42.531 -15.773 1 97.69 93 ALA A CA 1
ATOM 656 C C . ALA A 1 93 ? -0.584 -42.688 -16.969 1 97.69 93 ALA A C 1
ATOM 658 O O . ALA A 1 93 ? 0.386 -41.938 -17.109 1 97.69 93 ALA A O 1
ATOM 659 N N . THR A 1 94 ? -0.925 -43.594 -17.844 1 97.31 94 THR A N 1
ATOM 660 C CA . THR A 1 94 ? -0.234 -43.719 -19.125 1 97.31 94 THR A CA 1
ATOM 661 C C . THR A 1 94 ? -1.006 -43.031 -20.234 1 97.31 94 THR A C 1
ATOM 663 O O . THR A 1 94 ? -2.178 -42.688 -20.062 1 97.31 94 THR A O 1
ATOM 666 N N . ILE A 1 95 ? -0.281 -42.812 -21.312 1 97.5 95 ILE A N 1
ATOM 667 C CA . ILE A 1 95 ? -0.957 -42.188 -22.453 1 97.5 95 ILE A CA 1
ATOM 668 C C . ILE A 1 95 ? -2.16 -43.031 -22.859 1 97.5 95 ILE A C 1
ATOM 670 O O . ILE A 1 95 ? -3.229 -42.5 -23.172 1 97.5 95 ILE A O 1
ATOM 674 N N . GLU A 1 96 ? -2.043 -44.344 -22.828 1 96.62 96 GLU A N 1
ATOM 675 C CA . GLU A 1 96 ? -3.117 -45.281 -23.203 1 96.62 96 GLU A CA 1
ATOM 676 C C . GLU A 1 96 ? -4.312 -45.125 -22.266 1 96.62 96 GLU A C 1
ATOM 678 O O . GLU A 1 96 ? -5.441 -44.906 -22.719 1 96.62 96 GLU A O 1
ATOM 683 N N . THR A 1 97 ? -4.035 -45.25 -20.969 1 96.81 97 THR A N 1
ATOM 684 C CA . THR A 1 97 ? -5.125 -45.25 -20 1 96.81 97 THR A CA 1
ATOM 685 C C . THR A 1 97 ? -5.82 -43.875 -19.984 1 96.81 97 THR A C 1
ATOM 687 O O . THR A 1 97 ? -7.047 -43.812 -19.906 1 96.81 97 THR A O 1
ATOM 690 N N . VAL A 1 98 ? -5.074 -42.844 -20.078 1 97.44 98 VAL A N 1
ATOM 691 C CA . VAL A 1 98 ? -5.633 -41.5 -20 1 97.44 98 VAL A CA 1
ATOM 692 C C . VAL A 1 98 ? -6.391 -41.188 -21.297 1 97.44 98 VAL A C 1
ATOM 694 O O . VAL A 1 98 ? -7.48 -40.594 -21.25 1 97.44 98 VAL A O 1
ATOM 697 N N . SER A 1 99 ? -5.812 -41.531 -22.422 1 97.06 99 SER A N 1
ATOM 698 C CA . SER A 1 99 ? -6.488 -41.312 -23.688 1 97.06 99 SER A CA 1
ATOM 699 C C . SER A 1 99 ? -7.82 -42.062 -23.75 1 97.06 99 SER A C 1
ATOM 701 O O . SER A 1 99 ? -8.805 -41.531 -24.281 1 97.06 99 SER A O 1
ATOM 703 N N . GLU A 1 100 ? -7.848 -43.25 -23.281 1 96.31 100 GLU A N 1
ATOM 704 C CA . GLU A 1 100 ? -9.086 -44.031 -23.266 1 96.31 100 GLU A CA 1
ATOM 705 C C . GLU A 1 100 ? -10.141 -43.344 -22.391 1 96.31 100 GLU A C 1
ATOM 707 O O . GLU A 1 100 ? -11.305 -43.25 -22.766 1 96.31 100 GLU A O 1
ATOM 712 N N . ALA A 1 101 ? -9.688 -43 -21.234 1 95.44 101 ALA A N 1
ATOM 713 C CA . ALA A 1 101 ? -10.617 -42.344 -20.312 1 95.44 101 ALA A CA 1
ATOM 714 C C . ALA A 1 101 ? -11.164 -41.062 -20.906 1 95.44 101 ALA A C 1
ATOM 716 O O . ALA A 1 101 ? -12.359 -40.75 -20.781 1 95.44 101 ALA A O 1
ATOM 717 N N . LEU A 1 102 ? -10.305 -40.25 -21.547 1 96.44 102 LEU A N 1
ATOM 718 C CA . LEU A 1 102 ? -10.68 -38.938 -22.078 1 96.44 102 LEU A CA 1
ATOM 719 C C . LEU A 1 102 ? -11.508 -39.094 -23.359 1 96.44 102 LEU A C 1
ATOM 721 O O . LEU A 1 102 ? -12.359 -38.25 -23.656 1 96.44 102 LEU A O 1
ATOM 725 N N . ALA A 1 103 ? -11.258 -40.125 -24.094 1 95.31 103 ALA A N 1
ATOM 726 C CA . ALA A 1 103 ? -12 -40.375 -25.328 1 95.31 103 ALA A CA 1
ATOM 727 C C . ALA A 1 103 ? -13.492 -40.5 -25.047 1 95.31 103 ALA A C 1
ATOM 729 O O . ALA A 1 103 ? -14.32 -40 -25.812 1 95.31 103 ALA A O 1
ATOM 730 N N . ASP A 1 104 ? -13.781 -41.156 -24.062 1 91.62 104 ASP A N 1
ATOM 731 C CA . ASP A 1 104 ? -15.172 -41.344 -23.672 1 91.62 104 ASP A CA 1
ATOM 732 C C . ASP A 1 104 ? -15.805 -40 -23.297 1 91.62 104 ASP A C 1
ATOM 734 O O . ASP A 1 104 ? -16.938 -39.719 -23.688 1 91.62 104 ASP A O 1
ATOM 738 N N . GLU A 1 105 ? -15.094 -39.281 -22.562 1 90.06 105 GLU A N 1
ATOM 739 C CA . GLU A 1 105 ? -15.586 -38 -22.062 1 90.06 105 GLU A CA 1
ATOM 740 C C . GLU A 1 105 ? -15.734 -37 -23.203 1 90.06 105 GLU A C 1
ATOM 742 O O . GLU A 1 105 ? -16.625 -36.156 -23.172 1 90.06 105 GLU A O 1
ATOM 747 N N . GLN A 1 106 ? -14.773 -37.031 -24.078 1 93.31 106 GLN A N 1
ATOM 748 C CA . GLN A 1 106 ? -14.719 -36.062 -25.156 1 93.31 106 GLN A CA 1
ATOM 749 C C . GLN A 1 106 ? -15.445 -36.562 -26.391 1 93.31 106 GLN A C 1
ATOM 751 O O . GLN A 1 106 ? -15.555 -35.844 -27.391 1 93.31 106 GLN A O 1
ATOM 756 N N . ASP A 1 107 ? -15.977 -37.656 -26.391 1 94.81 107 ASP A N 1
ATOM 757 C CA . ASP A 1 107 ? -16.688 -38.312 -27.5 1 94.81 107 ASP A CA 1
ATOM 758 C C . ASP A 1 107 ? -15.82 -38.312 -28.766 1 94.81 107 ASP A C 1
ATOM 760 O O . ASP A 1 107 ? -16.25 -37.844 -29.828 1 94.81 107 ASP A O 1
ATOM 764 N N . VAL A 1 108 ? -14.594 -38.812 -28.609 1 96.44 108 VAL A N 1
ATOM 765 C CA . VAL A 1 108 ? -13.648 -38.969 -29.703 1 96.44 108 VAL A CA 1
ATOM 766 C C . VAL A 1 108 ? -12.953 -40.312 -29.609 1 96.44 108 VAL A C 1
ATOM 768 O O . VAL A 1 108 ? -13.172 -41.062 -28.656 1 96.44 108 VAL A O 1
ATOM 771 N N . ASP A 1 109 ? -12.188 -40.625 -30.641 1 95.44 109 ASP A N 1
ATOM 772 C CA . ASP A 1 109 ? -11.32 -41.812 -30.562 1 95.44 109 ASP A CA 1
ATOM 773 C C . ASP A 1 109 ? -10.141 -41.531 -29.625 1 95.44 109 ASP A C 1
ATOM 775 O O . ASP A 1 109 ? -9.664 -40.406 -29.516 1 95.44 109 ASP A O 1
ATOM 779 N N . PRO A 1 110 ? -9.75 -42.562 -28.953 1 93.69 110 PRO A N 1
ATOM 780 C CA . PRO A 1 110 ? -8.641 -42.406 -28.016 1 93.69 110 PRO A CA 1
ATOM 781 C C . PRO A 1 110 ? -7.445 -41.688 -28.656 1 93.69 110 PRO A C 1
ATOM 783 O O . PRO A 1 110 ? -6.766 -40.906 -27.984 1 93.69 110 PRO A O 1
ATOM 786 N N . GLU A 1 111 ? -7.238 -41.938 -29.891 1 91.94 111 GLU A N 1
ATOM 787 C CA . GLU A 1 111 ? -6.094 -41.344 -30.562 1 91.94 111 GLU A CA 1
ATOM 788 C C . GLU A 1 111 ? -6.293 -39.844 -30.75 1 91.94 111 GLU A C 1
ATOM 790 O O . GLU A 1 111 ? -5.328 -39.094 -30.953 1 91.94 111 GLU A O 1
ATOM 795 N N . ASP A 1 112 ? -7.516 -39.375 -30.625 1 93.69 112 ASP A N 1
ATOM 796 C CA . ASP A 1 112 ? -7.852 -37.969 -30.844 1 93.69 112 ASP A CA 1
ATOM 797 C C . ASP A 1 112 ? -8.102 -37.25 -29.516 1 93.69 112 ASP A C 1
ATOM 799 O O . ASP A 1 112 ? -8.375 -36.062 -29.516 1 93.69 112 ASP A O 1
ATOM 803 N N . ALA A 1 113 ? -7.914 -37.969 -28.469 1 94.38 113 ALA A N 1
ATOM 804 C CA . ALA A 1 113 ? -8.133 -37.375 -27.156 1 94.38 113 ALA A CA 1
ATOM 805 C C . ALA A 1 113 ? -7.062 -36.312 -26.844 1 94.38 113 ALA A C 1
ATOM 807 O O . ALA A 1 113 ? -5.898 -36.5 -27.203 1 94.38 113 ALA A O 1
ATOM 808 N N . GLU A 1 114 ? -7.438 -35.219 -26.172 1 92.94 114 GLU A N 1
ATOM 809 C CA . GLU A 1 114 ? -6.531 -34.156 -25.719 1 92.94 114 GLU A CA 1
ATOM 810 C C . GLU A 1 114 ? -6.664 -33.938 -24.219 1 92.94 114 GLU A C 1
ATOM 812 O O . GLU A 1 114 ? -7.754 -34.062 -23.656 1 92.94 114 GLU A O 1
ATOM 817 N N . MET A 1 115 ? -5.543 -33.594 -23.688 1 94.06 115 MET A N 1
ATOM 818 C CA . MET A 1 115 ? -5.586 -33.281 -22.266 1 94.06 115 MET A CA 1
ATOM 819 C C . MET A 1 115 ? -6.48 -32.094 -22 1 94.06 115 MET A C 1
ATOM 821 O O . MET A 1 115 ? -6.305 -31.031 -22.609 1 94.06 115 MET A O 1
ATOM 825 N N . PRO A 1 116 ? -7.402 -32.219 -21.094 1 94.12 116 PRO A N 1
ATOM 826 C CA . PRO A 1 116 ? -8.258 -31.062 -20.75 1 94.12 116 PRO A CA 1
ATOM 827 C C . PRO A 1 116 ? -7.594 -30.109 -19.75 1 94.12 116 PRO A C 1
ATOM 829 O O . PRO A 1 116 ? -6.539 -30.438 -19.203 1 94.12 116 PRO A O 1
ATOM 832 N N . MET A 1 117 ? -8.211 -28.969 -19.531 1 92.81 117 MET A N 1
ATOM 833 C CA . MET A 1 117 ? -7.688 -28 -18.562 1 92.81 117 MET A CA 1
ATOM 834 C C . MET A 1 117 ? -8.164 -28.328 -17.156 1 92.81 117 MET A C 1
ATOM 836 O O . MET A 1 117 ? -7.555 -27.906 -16.172 1 92.81 117 MET A O 1
ATOM 840 N N . THR A 1 118 ? -9.289 -28.984 -17.078 1 94.56 118 THR A N 1
ATOM 841 C CA . THR A 1 118 ? -9.867 -29.344 -15.789 1 94.56 118 THR A CA 1
ATOM 842 C C . THR A 1 118 ? -10.203 -30.828 -15.75 1 94.56 118 THR A C 1
ATOM 844 O O . THR A 1 118 ? -10.055 -31.531 -16.75 1 94.56 118 THR A O 1
ATOM 847 N N . GLY A 1 119 ? -10.492 -31.266 -14.508 1 96 119 GLY A N 1
ATOM 848 C CA . GLY A 1 119 ? -10.93 -32.656 -14.375 1 96 119 GLY A CA 1
ATOM 849 C C . GLY A 1 119 ? -9.922 -33.531 -13.648 1 96 119 GLY A C 1
ATOM 850 O O . GLY A 1 119 ? -8.789 -33.125 -13.422 1 96 119 GLY A O 1
ATOM 851 N N . PRO A 1 120 ? -10.344 -34.719 -13.336 1 97.56 120 PRO A N 1
ATOM 852 C CA . PRO A 1 120 ? -9.562 -35.594 -12.453 1 97.56 120 PRO A CA 1
ATOM 853 C C . PRO A 1 120 ? -8.297 -36.125 -13.117 1 97.56 120 PRO A C 1
ATOM 855 O O . PRO A 1 120 ? -7.324 -36.438 -12.43 1 97.56 120 PRO A O 1
ATOM 858 N N . GLN A 1 121 ? -8.258 -36.188 -14.477 1 96.75 121 GLN A N 1
ATOM 859 C CA . GLN A 1 121 ? -7.105 -36.75 -15.195 1 96.75 121 GLN A CA 1
ATOM 860 C C . GLN A 1 121 ? -5.926 -35.781 -15.148 1 96.75 121 GLN A C 1
ATOM 862 O O . GLN A 1 121 ? -4.793 -36.156 -15.461 1 96.75 121 GLN A O 1
ATOM 867 N N . THR A 1 122 ? -6.207 -34.531 -14.758 1 96.81 122 THR A N 1
ATOM 868 C CA . THR A 1 122 ? -5.176 -33.5 -14.789 1 96.81 122 THR A CA 1
ATOM 869 C C . THR A 1 122 ? -4.48 -33.406 -13.438 1 96.81 122 THR A C 1
ATOM 871 O O . THR A 1 122 ? -3.514 -32.656 -13.289 1 96.81 122 THR A O 1
ATOM 874 N N . VAL A 1 123 ? -4.934 -34.094 -12.398 1 98.19 123 VAL A N 1
ATOM 875 C CA . VAL A 1 123 ? -4.418 -33.938 -11.039 1 98.19 123 VAL A CA 1
ATOM 876 C C . VAL A 1 123 ? -3.15 -34.781 -10.875 1 98.19 123 VAL A C 1
ATOM 878 O O . VAL A 1 123 ? -3.168 -36 -11.07 1 98.19 123 VAL A O 1
ATOM 881 N N . THR A 1 124 ? -2.047 -34.156 -10.602 1 98.12 124 THR A N 1
ATOM 882 C CA . THR A 1 124 ? -0.814 -34.812 -10.18 1 98.12 124 THR A CA 1
ATOM 883 C C . THR A 1 124 ? -0.658 -34.75 -8.664 1 98.12 124 THR A C 1
ATOM 885 O O . THR A 1 124 ? -1.538 -34.25 -7.961 1 98.12 124 THR A O 1
ATOM 888 N N . VAL A 1 125 ? 0.407 -35.375 -8.117 1 98.44 125 VAL A N 1
ATOM 889 C CA . VAL A 1 125 ? 0.628 -35.375 -6.68 1 98.44 125 VAL A CA 1
ATOM 890 C C . VAL A 1 125 ? 0.884 -33.938 -6.207 1 98.44 125 VAL A C 1
ATOM 892 O O . VAL A 1 125 ? 1.809 -33.281 -6.688 1 98.44 125 VAL A O 1
ATOM 895 N N . PRO A 1 126 ? 0.04 -33.375 -5.277 1 98.31 126 PRO A N 1
ATOM 896 C CA . PRO A 1 126 ? 0.279 -32.031 -4.781 1 98.31 126 PRO A CA 1
ATOM 897 C C . PRO A 1 126 ? 1.52 -31.938 -3.896 1 98.31 126 PRO A C 1
ATOM 899 O O . PRO A 1 126 ? 1.803 -32.844 -3.123 1 98.31 126 PRO A O 1
ATOM 902 N N . GLY A 1 127 ? 2.246 -30.797 -3.932 1 98.5 127 GLY A N 1
ATOM 903 C CA . GLY A 1 127 ? 3.502 -30.703 -3.203 1 98.5 127 GLY A CA 1
ATOM 904 C C . GLY A 1 127 ? 3.479 -29.656 -2.107 1 98.5 127 GLY A C 1
ATOM 905 O O . GLY A 1 127 ? 4.414 -29.562 -1.31 1 98.5 127 GLY A O 1
ATOM 906 N N . THR A 1 128 ? 2.418 -28.906 -1.881 1 98.56 128 THR A N 1
ATOM 907 C CA . THR A 1 128 ? 2.396 -27.672 -1.084 1 98.56 128 THR A CA 1
ATOM 908 C C . THR A 1 128 ? 2.67 -27.984 0.386 1 98.56 128 THR A C 1
ATOM 910 O O . THR A 1 128 ? 3.578 -27.406 0.988 1 98.56 128 THR A O 1
ATOM 913 N N . ALA A 1 129 ? 1.946 -28.906 0.992 1 98.5 129 ALA A N 1
ATOM 914 C CA . ALA A 1 129 ? 2.061 -29.156 2.426 1 98.5 129 ALA A CA 1
ATOM 915 C C . ALA A 1 129 ? 3.469 -29.609 2.791 1 98.5 129 ALA A C 1
ATOM 917 O O . ALA A 1 129 ? 4.047 -29.141 3.773 1 98.5 129 ALA A O 1
ATOM 918 N N . ARG A 1 130 ? 4 -30.516 2.018 1 98.25 130 ARG A N 1
ATOM 919 C CA . ARG A 1 130 ? 5.348 -31.016 2.275 1 98.25 130 ARG A CA 1
ATOM 920 C C . ARG A 1 130 ? 6.391 -29.922 2.039 1 98.25 130 ARG A C 1
ATOM 922 O O . ARG A 1 130 ? 7.414 -29.875 2.725 1 98.25 130 ARG A O 1
ATOM 929 N N . GLY A 1 131 ? 6.184 -29.109 1.04 1 98.69 131 GLY A N 1
ATOM 930 C CA . GLY A 1 131 ? 7.086 -28 0.797 1 98.69 131 GLY A CA 1
ATOM 931 C C . GLY A 1 131 ? 7.137 -27.016 1.947 1 98.69 131 GLY A C 1
ATOM 932 O O . GLY A 1 131 ? 8.211 -26.531 2.311 1 98.69 131 GLY A O 1
ATOM 933 N N . TRP A 1 132 ? 6 -26.688 2.521 1 98.69 132 TRP A N 1
ATOM 934 C CA . TRP A 1 132 ? 5.941 -25.797 3.684 1 98.69 132 TRP A CA 1
ATOM 935 C C . TRP A 1 132 ? 6.707 -26.406 4.859 1 98.69 132 TRP A C 1
ATOM 937 O O . TRP A 1 132 ? 7.531 -25.734 5.48 1 98.69 132 TRP A O 1
ATOM 947 N N . GLU A 1 133 ? 6.422 -27.641 5.117 1 98.56 133 GLU A N 1
ATOM 948 C CA . GLU A 1 133 ? 7.043 -28.328 6.242 1 98.56 133 GLU A CA 1
ATOM 949 C C . GLU A 1 133 ? 8.562 -28.406 6.074 1 98.56 133 GLU A C 1
ATOM 951 O O . GLU A 1 133 ? 9.312 -28.078 7 1 98.56 133 GLU A O 1
ATOM 956 N N . ALA A 1 134 ? 8.969 -28.812 4.91 1 98.56 134 ALA A N 1
ATOM 957 C CA . ALA A 1 134 ? 10.398 -28.953 4.641 1 98.56 134 ALA A CA 1
ATOM 958 C C . ALA A 1 134 ? 11.125 -27.625 4.777 1 98.56 134 ALA A C 1
ATOM 960 O O . ALA A 1 134 ? 12.242 -27.562 5.289 1 98.56 134 ALA A O 1
ATOM 961 N N . THR A 1 135 ? 10.531 -26.547 4.305 1 98.69 135 THR A N 1
ATOM 962 C CA . THR A 1 135 ? 11.125 -25.219 4.406 1 98.69 135 THR A CA 1
ATOM 963 C C . THR A 1 135 ? 11.266 -24.797 5.867 1 98.69 135 THR A C 1
ATOM 965 O O . THR A 1 135 ? 12.328 -24.312 6.281 1 98.69 135 THR A O 1
ATOM 968 N N . ALA A 1 136 ? 10.227 -24.953 6.645 1 98.44 136 ALA A N 1
ATOM 969 C CA . ALA A 1 136 ? 10.242 -24.578 8.055 1 98.44 136 ALA A CA 1
ATOM 970 C C . ALA A 1 136 ? 11.266 -25.391 8.836 1 98.44 136 ALA A C 1
ATOM 972 O O . ALA A 1 136 ? 11.992 -24.844 9.672 1 98.44 136 ALA A O 1
ATOM 973 N N . GLU A 1 137 ? 11.336 -26.688 8.547 1 98.06 137 GLU A N 1
ATOM 974 C CA . GLU A 1 137 ? 12.234 -27.594 9.273 1 98.06 137 GLU A CA 1
ATOM 975 C C . GLU A 1 137 ? 13.695 -27.297 8.93 1 98.06 137 GLU A C 1
ATOM 977 O O . GLU A 1 137 ? 14.562 -27.328 9.805 1 98.06 137 GLU A O 1
ATOM 982 N N . ARG A 1 138 ? 13.93 -27.078 7.723 1 98 138 ARG A N 1
ATOM 983 C CA . ARG A 1 138 ? 15.305 -26.922 7.273 1 98 138 ARG A CA 1
ATOM 984 C C . ARG A 1 138 ? 15.867 -25.562 7.656 1 98 138 ARG A C 1
ATOM 986 O O . ARG A 1 138 ? 17.047 -25.453 8 1 98 138 ARG A O 1
ATOM 993 N N . PHE A 1 139 ? 15.008 -24.484 7.551 1 98.38 139 PHE A N 1
ATOM 994 C CA . PHE A 1 139 ? 15.578 -23.156 7.609 1 98.38 139 PHE A CA 1
ATOM 995 C C . PHE A 1 139 ? 14.914 -22.328 8.703 1 98.38 139 PHE A C 1
ATOM 997 O O . PHE A 1 139 ? 15.438 -21.281 9.102 1 98.38 139 PHE A O 1
ATOM 1004 N N . GLY A 1 140 ? 13.742 -22.734 9.164 1 97.94 140 GLY A N 1
ATOM 1005 C CA . GLY A 1 140 ? 12.93 -21.906 10.031 1 97.94 140 GLY A CA 1
ATOM 1006 C C . GLY A 1 140 ? 13.375 -21.938 11.484 1 97.94 140 GLY A C 1
ATOM 1007 O O . GLY A 1 140 ? 14.242 -22.75 11.844 1 97.94 140 GLY A O 1
ATOM 1008 N N . GLU A 1 141 ? 12.797 -20.984 12.25 1 97.88 141 GLU A N 1
ATOM 1009 C CA . GLU A 1 141 ? 12.984 -20.906 13.695 1 97.88 141 GLU A CA 1
ATOM 1010 C C . GLU A 1 141 ? 11.711 -21.297 14.445 1 97.88 141 GLU A C 1
ATOM 1012 O O . GLU A 1 141 ? 11.734 -21.484 15.664 1 97.88 141 GLU A O 1
ATOM 1017 N N . LYS A 1 142 ? 10.617 -21.422 13.695 1 97.94 142 LYS A N 1
ATOM 1018 C CA . LYS A 1 142 ? 9.32 -21.719 14.281 1 97.94 142 LYS A CA 1
ATOM 1019 C C . LYS A 1 142 ? 8.734 -23 13.711 1 97.94 142 LYS A C 1
ATOM 1021 O O . LYS A 1 142 ? 9.109 -23.422 12.617 1 97.94 142 LYS A O 1
ATOM 1026 N N . ASP A 1 143 ? 7.793 -23.578 14.492 1 96.81 143 ASP A N 1
ATOM 1027 C CA . ASP A 1 143 ? 7.164 -24.828 14.039 1 96.81 143 ASP A CA 1
ATOM 1028 C C . ASP A 1 143 ? 5.965 -24.531 13.141 1 96.81 143 ASP A C 1
ATOM 1030 O O . ASP A 1 143 ? 5.359 -23.469 13.227 1 96.81 143 ASP A O 1
ATOM 1034 N N . LEU A 1 144 ? 5.691 -25.531 12.383 1 96.88 144 LEU A N 1
ATOM 1035 C CA . LEU A 1 144 ? 4.555 -25.422 11.477 1 96.88 144 LEU A CA 1
ATOM 1036 C C . LEU A 1 144 ? 3.273 -25.125 12.25 1 96.88 144 LEU A C 1
ATOM 1038 O O . LEU A 1 144 ? 2.396 -24.406 11.75 1 96.88 144 LEU A O 1
ATOM 1042 N N . SER A 1 145 ? 3.148 -25.672 13.445 1 97.94 145 SER A N 1
ATOM 1043 C CA . SER A 1 145 ? 1.978 -25.469 14.289 1 97.94 145 SER A CA 1
ATOM 1044 C C . SER A 1 145 ? 1.769 -24 14.594 1 97.94 145 SER A C 1
ATOM 1046 O O . SER A 1 145 ? 0.63 -23.531 14.703 1 97.94 145 SER A O 1
ATOM 1048 N N . GLU A 1 146 ? 2.844 -23.25 14.766 1 98.06 146 GLU A N 1
ATOM 1049 C CA . GLU A 1 146 ? 2.77 -21.812 14.992 1 98.06 146 GLU A CA 1
ATOM 1050 C C . GLU A 1 146 ? 2.51 -21.062 13.688 1 98.06 146 GLU A C 1
ATOM 1052 O O . GLU A 1 146 ? 1.68 -20.156 13.648 1 98.06 146 GLU A O 1
ATOM 1057 N N . LEU A 1 147 ? 3.197 -21.469 12.656 1 98.75 147 LEU A N 1
ATOM 1058 C CA . LEU A 1 147 ? 3.211 -20.719 11.398 1 98.75 147 LEU A CA 1
ATOM 1059 C C . LEU A 1 147 ? 1.853 -20.797 10.711 1 98.75 147 LEU A C 1
ATOM 1061 O O . LEU A 1 147 ? 1.496 -19.891 9.945 1 98.75 147 LEU A O 1
ATOM 1065 N N . LEU A 1 148 ? 1.021 -21.812 10.984 1 98.81 148 LEU A N 1
ATOM 1066 C CA . LEU A 1 148 ? -0.241 -22.016 10.281 1 98.81 148 LEU A CA 1
ATOM 1067 C C . LEU A 1 148 ? -1.39 -21.344 11.031 1 98.81 148 LEU A C 1
ATOM 1069 O O . LEU A 1 148 ? -2.508 -21.266 10.516 1 98.81 148 LEU A O 1
ATOM 1073 N N . GLN A 1 149 ? -1.143 -20.812 12.242 1 98.69 149 GLN A N 1
ATOM 1074 C CA . GLN A 1 149 ? -2.205 -20.312 13.109 1 98.69 149 GLN A CA 1
ATOM 1075 C C . GLN A 1 149 ? -2.947 -19.156 12.453 1 98.69 149 GLN A C 1
ATOM 1077 O O . GLN A 1 149 ? -4.176 -19.078 12.5 1 98.69 149 GLN A O 1
ATOM 1082 N N . PRO A 1 150 ? -2.195 -18.219 11.867 1 98.44 150 PRO A N 1
ATOM 1083 C CA . PRO A 1 150 ? -2.941 -17.125 11.234 1 98.44 150 PRO A CA 1
ATOM 1084 C C . PRO A 1 150 ? -3.881 -17.609 10.133 1 98.44 150 PRO A C 1
ATOM 1086 O O . PRO A 1 150 ? -5.012 -17.141 10.031 1 98.44 150 PRO A O 1
ATOM 1089 N N . ALA A 1 151 ? -3.422 -18.516 9.305 1 98.81 151 ALA A N 1
ATOM 1090 C CA . ALA A 1 151 ? -4.27 -19.062 8.25 1 98.81 151 ALA A CA 1
ATOM 1091 C C . ALA A 1 151 ? -5.496 -19.75 8.836 1 98.81 151 ALA A C 1
ATOM 1093 O O . ALA A 1 151 ? -6.605 -19.609 8.328 1 98.81 151 ALA A O 1
ATOM 1094 N N . ILE A 1 152 ? -5.277 -20.562 9.891 1 98.88 152 ILE A N 1
ATOM 1095 C CA . ILE A 1 152 ? -6.367 -21.266 10.57 1 98.88 152 ILE A CA 1
ATOM 1096 C C . ILE A 1 152 ? -7.379 -20.25 11.094 1 98.88 152 ILE A C 1
ATOM 1098 O O . ILE A 1 152 ? -8.586 -20.422 10.938 1 98.88 152 ILE A O 1
ATOM 1102 N N . ARG A 1 153 ? -6.91 -19.188 11.664 1 98.25 153 ARG A N 1
ATOM 1103 C CA . ARG A 1 153 ? -7.781 -18.156 12.195 1 98.25 153 ARG A CA 1
ATOM 1104 C C . ARG A 1 153 ? -8.617 -17.516 11.086 1 98.25 153 ARG A C 1
ATOM 1106 O O . ARG A 1 153 ? -9.828 -17.359 11.227 1 98.25 153 ARG A O 1
ATOM 1113 N N . TYR A 1 154 ? -7.977 -17.094 9.977 1 98.56 154 TYR A N 1
ATOM 1114 C CA . TYR A 1 154 ? -8.719 -16.5 8.875 1 98.56 154 TYR A CA 1
ATOM 1115 C C . TYR A 1 154 ? -9.766 -17.469 8.336 1 98.56 154 TYR A C 1
ATOM 1117 O O . TYR A 1 154 ? -10.891 -17.062 8.016 1 98.56 154 TYR A O 1
ATOM 1125 N N . ALA A 1 155 ? -9.406 -18.734 8.234 1 98.81 155 ALA A N 1
ATOM 1126 C CA . ALA A 1 155 ? -10.305 -19.734 7.652 1 98.81 155 ALA A CA 1
ATOM 1127 C C . ALA A 1 155 ? -11.523 -19.953 8.547 1 98.81 155 ALA A C 1
ATOM 1129 O O . ALA A 1 155 ? -12.633 -20.172 8.055 1 98.81 155 ALA A O 1
ATOM 1130 N N . THR A 1 156 ? -11.336 -19.922 9.852 1 98.56 156 THR A N 1
ATOM 1131 C CA . THR A 1 156 ? -12.383 -20.359 10.773 1 98.56 156 THR A CA 1
ATOM 1132 C C . THR A 1 156 ? -13.141 -19.156 11.336 1 98.56 156 THR A C 1
ATOM 1134 O O . THR A 1 156 ? -14.336 -19.25 11.625 1 98.56 156 THR A O 1
ATOM 1137 N N . GLN A 1 157 ? -12.445 -18.047 11.531 1 97.62 157 GLN A N 1
ATOM 1138 C CA . GLN A 1 157 ? -13.086 -16.891 12.141 1 97.62 157 GLN A CA 1
ATOM 1139 C C . GLN A 1 157 ? -13.531 -15.883 11.078 1 97.62 157 GLN A C 1
ATOM 1141 O O . GLN A 1 157 ? -14.352 -15.008 11.344 1 97.62 157 GLN A O 1
ATOM 1146 N N . GLY A 1 158 ? -12.961 -16 9.906 1 97.94 158 GLY A N 1
ATOM 1147 C CA . GLY A 1 158 ? -13.438 -15.227 8.773 1 97.94 158 GLY A CA 1
ATOM 1148 C C . GLY A 1 158 ? -12.57 -14.023 8.469 1 97.94 158 GLY A C 1
ATOM 1149 O O . GLY A 1 158 ? -11.75 -13.617 9.297 1 97.94 158 GLY A O 1
ATOM 1150 N N . TYR A 1 159 ? -12.727 -13.461 7.316 1 98.06 159 TYR A N 1
ATOM 1151 C CA . TYR A 1 159 ? -12.047 -12.273 6.809 1 98.06 159 TYR A CA 1
ATOM 1152 C C . TYR A 1 159 ? -12.844 -11.641 5.672 1 98.06 159 TYR A C 1
ATOM 1154 O O . TYR A 1 159 ? -13.57 -12.336 4.953 1 98.06 159 TYR A O 1
ATOM 1162 N N . PRO A 1 160 ? -12.773 -10.352 5.504 1 98.25 160 PRO A N 1
ATOM 1163 C CA . PRO A 1 160 ? -13.422 -9.688 4.371 1 98.25 160 PRO A CA 1
ATOM 1164 C C . PRO A 1 160 ? -12.648 -9.852 3.064 1 98.25 160 PRO A C 1
ATOM 1166 O O . PRO A 1 160 ? -11.422 -9.719 3.047 1 98.25 160 PRO A O 1
ATOM 1169 N N . VAL A 1 161 ? -13.336 -10.102 1.998 1 97.94 161 VAL A N 1
ATOM 1170 C CA . VAL A 1 161 ? -12.727 -10.414 0.708 1 97.94 161 VAL A CA 1
ATOM 1171 C C . VAL A 1 161 ? -12.289 -9.125 0.016 1 97.94 161 VAL A C 1
ATOM 1173 O O . VAL A 1 161 ? -13.016 -8.133 0.026 1 97.94 161 VAL A O 1
ATOM 1176 N N . SER A 1 162 ? -11.102 -9.086 -0.558 1 96.94 162 SER A N 1
ATOM 1177 C CA . SER A 1 162 ? -10.555 -7.91 -1.225 1 96.94 162 SER A CA 1
ATOM 1178 C C . SER A 1 162 ? -11.086 -7.781 -2.646 1 96.94 162 SER A C 1
ATOM 1180 O O . SER A 1 162 ? -11.742 -8.695 -3.154 1 96.94 162 SER A O 1
ATOM 1182 N N . GLU A 1 163 ? -10.742 -6.719 -3.32 1 96.31 163 GLU A N 1
ATOM 1183 C CA . GLU A 1 163 ? -11.367 -6.301 -4.57 1 96.31 163 GLU A CA 1
ATOM 1184 C C . GLU A 1 163 ? -11.016 -7.254 -5.711 1 96.31 163 GLU A C 1
ATOM 1186 O O . GLU A 1 163 ? -11.898 -7.859 -6.316 1 96.31 163 GLU A O 1
ATOM 1191 N N . GLY A 1 164 ? -9.727 -7.41 -5.965 1 95.31 164 GLY A N 1
ATOM 1192 C CA . GLY A 1 164 ? -9.289 -8.281 -7.047 1 95.31 164 GLY A CA 1
ATOM 1193 C C . GLY A 1 164 ? -9.672 -9.734 -6.836 1 95.31 164 GLY A C 1
ATOM 1194 O O . GLY A 1 164 ? -10.039 -10.43 -7.785 1 95.31 164 GLY A O 1
ATOM 1195 N N . ILE A 1 165 ? -9.625 -10.164 -5.645 1 96.56 165 ILE A N 1
ATOM 1196 C CA . ILE A 1 165 ? -9.906 -11.555 -5.32 1 96.56 165 ILE A CA 1
ATOM 1197 C C . ILE A 1 165 ? -11.398 -11.836 -5.484 1 96.56 165 ILE A C 1
ATOM 1199 O O . ILE A 1 165 ? -11.789 -12.906 -5.953 1 96.56 165 ILE A O 1
ATOM 1203 N N . ALA A 1 166 ? -12.25 -10.875 -5.094 1 96.94 166 ALA A N 1
ATOM 1204 C CA . ALA A 1 166 ? -13.688 -11.039 -5.328 1 96.94 166 ALA A CA 1
ATOM 1205 C C . ALA A 1 166 ? -13.977 -11.227 -6.812 1 96.94 166 ALA A C 1
ATOM 1207 O O . ALA A 1 166 ? -14.758 -12.109 -7.191 1 96.94 166 ALA A O 1
ATOM 1208 N N . SER A 1 167 ? -13.375 -10.422 -7.598 1 94.88 167 SER A N 1
ATOM 1209 C CA . SER A 1 167 ? -13.562 -10.523 -9.039 1 94.88 167 SER A CA 1
ATOM 1210 C C . SER A 1 167 ? -13.102 -11.875 -9.57 1 94.88 167 SER A C 1
ATOM 1212 O O . SER A 1 167 ? -13.805 -12.516 -10.352 1 94.88 167 SER A O 1
ATOM 1214 N N . ALA A 1 168 ? -11.938 -12.344 -9.18 1 94.44 168 ALA A N 1
ATOM 1215 C CA . ALA A 1 168 ? -11.391 -13.625 -9.625 1 94.44 168 ALA A CA 1
ATOM 1216 C C . ALA A 1 168 ? -12.25 -14.789 -9.148 1 94.44 168 ALA A C 1
ATOM 1218 O O . ALA A 1 168 ? -12.328 -15.82 -9.812 1 94.44 168 ALA A O 1
ATOM 1219 N N . TRP A 1 169 ? -12.914 -14.633 -8.031 1 96.56 169 TRP A N 1
ATOM 1220 C CA . TRP A 1 169 ? -13.672 -15.703 -7.395 1 96.56 169 TRP A CA 1
ATOM 1221 C C . TRP A 1 169 ? -14.898 -16.078 -8.234 1 96.56 169 TRP A C 1
ATOM 1223 O O . TRP A 1 169 ? -15.422 -17.188 -8.109 1 96.56 169 TRP A O 1
ATOM 1233 N N . ASP A 1 170 ? -15.359 -15.172 -9.109 1 94.5 170 ASP A N 1
ATOM 1234 C CA . ASP A 1 170 ? -16.547 -15.375 -9.938 1 94.5 170 ASP A CA 1
ATOM 1235 C C . ASP A 1 170 ? -16.406 -16.625 -10.797 1 94.5 170 ASP A C 1
ATOM 1237 O O . ASP A 1 170 ? -17.391 -17.312 -11.07 1 94.5 170 ASP A O 1
ATOM 1241 N N . TYR A 1 171 ? -15.211 -16.938 -11.156 1 93.75 171 TYR A N 1
ATOM 1242 C CA . TYR A 1 171 ? -14.953 -18.094 -11.992 1 93.75 171 TYR A CA 1
ATOM 1243 C C . TYR A 1 171 ? -15.383 -19.375 -11.297 1 93.75 171 TYR A C 1
ATOM 1245 O O . TYR A 1 171 ? -15.773 -20.344 -11.953 1 93.75 171 TYR A O 1
ATOM 1253 N N . GLY A 1 172 ? -15.352 -19.406 -10.023 1 93.62 172 GLY A N 1
ATOM 1254 C CA . GLY A 1 172 ? -15.719 -20.562 -9.234 1 93.62 172 GLY A CA 1
ATOM 1255 C C . GLY A 1 172 ? -17.156 -21 -9.445 1 93.62 172 GLY A C 1
ATOM 1256 O O . GLY A 1 172 ? -17.484 -22.188 -9.344 1 93.62 172 GLY A O 1
ATOM 1257 N N . GLU A 1 173 ? -18.016 -20.047 -9.766 1 95.56 173 GLU A N 1
ATOM 1258 C CA . GLU A 1 173 ? -19.438 -20.375 -9.969 1 95.56 173 GLU A CA 1
ATOM 1259 C C . GLU A 1 173 ? -19.625 -21.281 -11.172 1 95.56 173 GLU A C 1
ATOM 1261 O O . GLU A 1 173 ? -20.484 -22.156 -11.164 1 95.56 173 GLU A O 1
ATOM 1266 N N . GLU A 1 174 ? -18.797 -21.094 -12.141 1 95.19 174 GLU A N 1
ATOM 1267 C CA . GLU A 1 174 ? -18.875 -21.906 -13.344 1 95.19 174 GLU A CA 1
ATOM 1268 C C . GLU A 1 174 ? -18.047 -23.188 -13.211 1 95.19 174 GLU A C 1
ATOM 1270 O O . GLU A 1 174 ? -18.438 -24.234 -13.727 1 95.19 174 GLU A O 1
ATOM 1275 N N . LEU A 1 175 ? -16.984 -23.141 -12.531 1 95.62 175 LEU A N 1
ATOM 1276 C CA . LEU A 1 175 ? -16.016 -24.219 -12.461 1 95.62 175 LEU A CA 1
ATOM 1277 C C . LEU A 1 175 ? -16.531 -25.375 -11.617 1 95.62 175 LEU A C 1
ATOM 1279 O O . LEU A 1 175 ? -16.391 -26.547 -11.984 1 95.62 175 LEU A O 1
ATOM 1283 N N . PHE A 1 176 ? -17.078 -25 -10.453 1 96.94 176 PHE A N 1
ATOM 1284 C CA . PHE A 1 176 ? -17.469 -26.031 -9.492 1 96.94 176 PHE A CA 1
ATOM 1285 C C . PHE A 1 176 ? -18.797 -26.656 -9.875 1 96.94 176 PHE A C 1
ATOM 1287 O O . PHE A 1 176 ? -19.844 -26 -9.789 1 96.94 176 PHE A O 1
ATOM 1294 N N . GLU A 1 177 ? -18.766 -27.922 -10.188 1 95.25 177 GLU A N 1
ATOM 1295 C CA . GLU A 1 177 ? -19.953 -28.625 -10.664 1 95.25 177 GLU A CA 1
ATOM 1296 C C . GLU A 1 177 ? -20.547 -29.531 -9.578 1 95.25 177 GLU A C 1
ATOM 1298 O O . GLU A 1 177 ? -21.719 -29.891 -9.625 1 95.25 177 GLU A O 1
ATOM 1303 N N . HIS A 1 178 ? -19.75 -29.891 -8.664 1 95.69 178 HIS A N 1
ATOM 1304 C CA . HIS A 1 178 ? -20.188 -30.875 -7.66 1 95.69 178 HIS A CA 1
ATOM 1305 C C . HIS A 1 178 ? -20.531 -30.188 -6.344 1 95.69 178 HIS A C 1
ATOM 1307 O O . HIS A 1 178 ? -19.938 -29.156 -5.996 1 95.69 178 HIS A O 1
ATOM 1313 N N . ASP A 1 179 ? -21.312 -30.797 -5.562 1 96.56 179 ASP A N 1
ATOM 1314 C CA . ASP A 1 179 ? -21.859 -30.203 -4.352 1 96.56 179 ASP A CA 1
ATOM 1315 C C . ASP A 1 179 ? -20.766 -29.953 -3.316 1 96.56 179 ASP A C 1
ATOM 1317 O O . ASP A 1 179 ? -20.766 -28.906 -2.654 1 96.56 179 ASP A O 1
ATOM 1321 N N . ASN A 1 180 ? -19.906 -30.844 -3.088 1 96.38 180 ASN A N 1
ATOM 1322 C CA . ASN A 1 180 ? -18.859 -30.672 -2.086 1 96.38 180 ASN A CA 1
ATOM 1323 C C . ASN A 1 180 ? -17.953 -29.484 -2.426 1 96.38 180 ASN A C 1
ATOM 1325 O O . ASN A 1 180 ? -17.547 -28.734 -1.537 1 96.38 180 ASN A O 1
ATOM 1329 N N . ALA A 1 181 ? -17.656 -29.344 -3.715 1 97.44 181 ALA A N 1
ATOM 1330 C CA . ALA A 1 181 ? -16.828 -28.203 -4.152 1 97.44 181 ALA A CA 1
ATOM 1331 C C . ALA A 1 181 ? -17.578 -26.891 -3.988 1 97.44 181 ALA A C 1
ATOM 1333 O O . ALA A 1 181 ? -17.016 -25.906 -3.504 1 97.44 181 ALA A O 1
ATOM 1334 N N . ARG A 1 182 ? -18.844 -26.828 -4.43 1 97.75 182 ARG A N 1
ATOM 1335 C CA . ARG A 1 182 ? -19.672 -25.641 -4.309 1 97.75 182 ARG A CA 1
ATOM 1336 C C . ARG A 1 182 ? -19.859 -25.25 -2.846 1 97.75 182 ARG A C 1
ATOM 1338 O O . ARG A 1 182 ? -19.781 -24.062 -2.496 1 97.75 182 ARG A O 1
ATOM 1345 N N . ASP A 1 183 ? -20.031 -26.25 -1.997 1 97.38 183 ASP A N 1
ATOM 1346 C CA . ASP A 1 183 ? -20.219 -26 -0.569 1 97.38 183 ASP A CA 1
ATOM 1347 C C . ASP A 1 183 ? -18.953 -25.438 0.066 1 97.38 183 ASP A C 1
ATOM 1349 O O . ASP A 1 183 ? -19.016 -24.688 1.033 1 97.38 183 ASP A O 1
ATOM 1353 N N . ALA A 1 184 ? -17.844 -25.828 -0.429 1 97.94 184 ALA A N 1
ATOM 1354 C CA . ALA A 1 184 ? -16.562 -25.438 0.151 1 97.94 184 ALA A CA 1
ATOM 1355 C C . ALA A 1 184 ? -16.219 -23.984 -0.186 1 97.94 184 ALA A C 1
ATOM 1357 O O . ALA A 1 184 ? -15.609 -23.281 0.62 1 97.94 184 ALA A O 1
ATOM 1358 N N . TYR A 1 185 ? -16.641 -23.469 -1.391 1 98.19 185 TYR A N 1
ATOM 1359 C CA . TYR A 1 185 ? -16.031 -22.219 -1.816 1 98.19 185 TYR A CA 1
ATOM 1360 C C . TYR A 1 185 ? -17.094 -21.219 -2.266 1 98.19 185 TYR A C 1
ATOM 1362 O O . TYR A 1 185 ? -16.766 -20.078 -2.6 1 98.19 185 TYR A O 1
ATOM 1370 N N . LEU A 1 186 ? -18.312 -21.625 -2.363 1 98.25 186 LEU A N 1
ATOM 1371 C CA . LEU A 1 186 ? -19.391 -20.688 -2.689 1 98.25 186 LEU A CA 1
ATOM 1372 C C . LEU A 1 186 ? -20.281 -20.453 -1.48 1 98.25 186 LEU A C 1
ATOM 1374 O O . LEU A 1 186 ? -20.328 -21.281 -0.564 1 98.25 186 LEU A O 1
ATOM 1378 N N . PHE A 1 187 ? -20.891 -19.391 -1.419 1 98.19 187 PHE A N 1
ATOM 1379 C CA . PHE A 1 187 ? -21.734 -18.938 -0.319 1 98.19 187 PHE A CA 1
ATOM 1380 C C . PHE A 1 187 ? -23.172 -18.703 -0.794 1 98.19 187 PHE A C 1
ATOM 1382 O O . PHE A 1 187 ? -23.453 -17.688 -1.437 1 98.19 187 PHE A O 1
ATOM 1389 N N . ASP A 1 188 ? -24.078 -19.625 -0.443 1 96.44 188 ASP A N 1
ATOM 1390 C CA . ASP A 1 188 ? -25.422 -19.703 -1.002 1 96.44 188 ASP A CA 1
ATOM 1391 C C . ASP A 1 188 ? -25.391 -19.797 -2.525 1 96.44 188 ASP A C 1
ATOM 1393 O O . ASP A 1 188 ? -26.125 -19.094 -3.215 1 96.44 188 ASP A O 1
ATOM 1397 N N . GLY A 1 189 ? -24.359 -20.5 -2.939 1 96.5 189 GLY A N 1
ATOM 1398 C CA . GLY A 1 189 ? -24.234 -20.781 -4.359 1 96.5 189 GLY A CA 1
ATOM 1399 C C . GLY A 1 189 ? -23.547 -19.672 -5.137 1 96.5 189 GLY A C 1
ATOM 1400 O O . GLY A 1 189 ? -23.375 -19.781 -6.348 1 96.5 189 GLY A O 1
ATOM 1401 N N . GLU A 1 190 ? -23.094 -18.641 -4.469 1 97.75 190 GLU A N 1
ATOM 1402 C CA . GLU A 1 190 ? -22.547 -17.484 -5.152 1 97.75 190 GLU A CA 1
ATOM 1403 C C . GLU A 1 190 ? -21.125 -17.203 -4.684 1 97.75 190 GLU A C 1
ATOM 1405 O O . GLU A 1 190 ? -20.75 -17.547 -3.566 1 97.75 190 GLU A O 1
ATOM 1410 N N . SER A 1 191 ? -20.297 -16.609 -5.562 1 97.88 191 SER A N 1
ATOM 1411 C CA . SER A 1 191 ? -19.016 -16.047 -5.156 1 97.88 191 SER A CA 1
ATOM 1412 C C . SER A 1 191 ? -19.203 -14.836 -4.242 1 97.88 191 SER A C 1
ATOM 1414 O O . SER A 1 191 ? -20.25 -14.195 -4.254 1 97.88 191 SER A O 1
ATOM 1416 N N . PRO A 1 192 ? -18.203 -14.516 -3.461 1 98 192 PRO A N 1
ATOM 1417 C CA . PRO A 1 192 ? -18.375 -13.438 -2.479 1 98 192 PRO A CA 1
ATOM 1418 C C . PRO A 1 192 ? -18.234 -12.047 -3.092 1 98 192 PRO A C 1
ATOM 1420 O O . PRO A 1 192 ? -17.469 -11.875 -4.047 1 98 192 PRO A O 1
ATOM 1423 N N . ASP A 1 193 ? -18.891 -11.062 -2.498 1 96.69 193 ASP A N 1
ATOM 1424 C CA . ASP A 1 193 ? -18.75 -9.656 -2.85 1 96.69 193 ASP A CA 1
ATOM 1425 C C . ASP A 1 193 ? -17.5 -9.047 -2.203 1 96.69 193 ASP A C 1
ATOM 1427 O O . ASP A 1 193 ? -16.969 -9.609 -1.245 1 96.69 193 ASP A O 1
ATOM 1431 N N . VAL A 1 194 ? -17.125 -7.914 -2.725 1 97 194 VAL A N 1
ATOM 1432 C CA . VAL A 1 194 ? -16.047 -7.145 -2.098 1 97 194 VAL A CA 1
ATOM 1433 C C . VAL A 1 194 ? -16.453 -6.773 -0.671 1 97 194 VAL A C 1
ATOM 1435 O O . VAL A 1 194 ? -17.547 -6.266 -0.437 1 97 194 VAL A O 1
ATOM 1438 N N . GLY A 1 195 ? -15.562 -7.07 0.29 1 96.44 195 GLY A N 1
ATOM 1439 C CA . GLY A 1 195 ? -15.797 -6.695 1.676 1 96.44 195 GLY A CA 1
ATOM 1440 C C . GLY A 1 195 ? -16.641 -7.703 2.434 1 96.44 195 GLY A C 1
ATOM 1441 O O . GLY A 1 195 ? -16.766 -7.621 3.656 1 96.44 195 GLY A O 1
ATOM 1442 N N . GLN A 1 196 ? -17.203 -8.68 1.749 1 97.38 196 GLN A N 1
ATOM 1443 C CA . GLN A 1 196 ? -17.969 -9.727 2.422 1 97.38 196 GLN A CA 1
ATOM 1444 C C . GLN A 1 196 ? -17.078 -10.586 3.311 1 97.38 196 GLN A C 1
ATOM 1446 O O . GLN A 1 196 ? -16.016 -11.031 2.879 1 97.38 196 GLN A O 1
ATOM 1451 N N . THR A 1 197 ? -17.484 -10.781 4.523 1 97.88 197 THR A N 1
ATOM 1452 C CA . THR A 1 197 ? -16.75 -11.695 5.398 1 97.88 197 THR A CA 1
ATOM 1453 C C . THR A 1 197 ? -17.094 -13.148 5.074 1 97.88 197 THR A C 1
ATOM 1455 O O . THR A 1 197 ? -18.25 -13.531 5.066 1 97.88 197 THR A O 1
ATOM 1458 N N . VAL A 1 198 ? -16.031 -13.93 4.859 1 98.12 198 VAL A N 1
ATOM 1459 C CA . VAL A 1 198 ? -16.266 -15.336 4.543 1 98.12 198 VAL A CA 1
ATOM 1460 C C . VAL A 1 198 ? -15.422 -16.219 5.465 1 98.12 198 VAL A C 1
ATOM 1462 O O . VAL A 1 198 ? -14.445 -15.742 6.059 1 98.12 198 VAL A O 1
ATOM 1465 N N . THR A 1 199 ? -15.867 -17.438 5.648 1 98.44 199 THR A N 1
ATOM 1466 C CA . THR A 1 199 ? -15.109 -18.484 6.328 1 98.44 199 THR A CA 1
ATOM 1467 C C . THR A 1 199 ? -14.906 -19.688 5.41 1 98.44 199 THR A C 1
ATOM 1469 O O . THR A 1 199 ? -15.672 -19.891 4.469 1 98.44 199 THR A O 1
ATOM 1472 N N . LEU A 1 200 ? -13.883 -20.391 5.598 1 98.69 200 LEU A N 1
ATOM 1473 C CA . LEU A 1 200 ? -13.578 -21.656 4.934 1 98.69 200 LEU A CA 1
ATOM 1474 C C . LEU A 1 200 ? -13.305 -22.75 5.953 1 98.69 200 LEU A C 1
ATOM 1476 O O . LEU A 1 200 ? -12.188 -23.281 6.02 1 98.69 200 LEU A O 1
ATOM 1480 N N . PRO A 1 201 ? -14.344 -23.172 6.625 1 98.56 201 PRO A N 1
ATOM 1481 C CA . PRO A 1 201 ? -14.156 -24 7.812 1 98.56 201 PRO A CA 1
ATOM 1482 C C . PRO A 1 201 ? -13.531 -25.359 7.492 1 98.56 201 PRO A C 1
ATOM 1484 O O . PRO A 1 201 ? -12.734 -25.875 8.273 1 98.56 201 PRO A O 1
ATOM 1487 N N . LYS A 1 202 ? -13.891 -26.031 6.371 1 98.44 202 LYS A N 1
ATOM 1488 C CA . LYS A 1 202 ? -13.305 -27.312 5.996 1 98.44 202 LYS A CA 1
ATOM 1489 C C . LYS A 1 202 ? -11.805 -27.188 5.754 1 98.44 202 LYS A C 1
ATOM 1491 O O . LYS A 1 202 ? -11.023 -28.031 6.207 1 98.44 202 LYS A O 1
ATOM 1496 N N . LEU A 1 203 ? -11.398 -26.156 5.043 1 98.69 203 LEU A N 1
ATOM 1497 C CA . LEU A 1 203 ? -9.977 -25.891 4.828 1 98.69 203 LEU A CA 1
ATOM 1498 C C . LEU A 1 203 ? -9.273 -25.609 6.148 1 98.69 203 LEU A C 1
ATOM 1500 O O . LEU A 1 203 ? -8.148 -26.062 6.367 1 98.69 203 LEU A O 1
ATOM 1504 N N . GLY A 1 204 ? -9.945 -24.797 7.027 1 98.81 204 GLY A N 1
ATOM 1505 C CA . GLY A 1 204 ? -9.391 -24.531 8.344 1 98.81 204 GLY A CA 1
ATOM 1506 C C . GLY A 1 204 ? -9.086 -25.781 9.141 1 98.81 204 GLY A C 1
ATOM 1507 O O . GLY A 1 204 ? -8.055 -25.859 9.805 1 98.81 204 GLY A O 1
ATOM 1508 N N . GLU A 1 205 ? -10.016 -26.719 9.07 1 98.62 205 GLU A N 1
ATOM 1509 C CA . GLU A 1 205 ? -9.82 -27.984 9.773 1 98.62 205 GLU A CA 1
ATOM 1510 C C . GLU A 1 205 ? -8.633 -28.75 9.203 1 98.62 205 GLU A C 1
ATOM 1512 O O . GLU A 1 205 ? -7.844 -29.328 9.945 1 98.62 205 GLU A O 1
ATOM 1517 N N . SER A 1 206 ? -8.523 -28.812 7.914 1 98.69 206 SER A N 1
ATOM 1518 C CA . SER A 1 206 ? -7.375 -29.469 7.289 1 98.69 206 SER A CA 1
ATOM 1519 C C . SER A 1 206 ? -6.066 -28.797 7.703 1 98.69 206 SER A C 1
ATOM 1521 O O . SER A 1 206 ? -5.082 -29.484 7.992 1 98.69 206 SER A O 1
ATOM 1523 N N . LEU A 1 207 ? -6.023 -27.453 7.695 1 98.81 207 LEU A N 1
ATOM 1524 C CA . LEU A 1 207 ? -4.84 -26.719 8.133 1 98.81 207 LEU A CA 1
ATOM 1525 C C . LEU A 1 207 ? -4.516 -27.031 9.594 1 98.81 207 LEU A C 1
ATOM 1527 O O . LEU A 1 207 ? -3.348 -27.172 9.953 1 98.81 207 LEU A O 1
ATOM 1531 N N . ARG A 1 208 ? -5.551 -27.094 10.43 1 98.62 208 ARG A N 1
ATOM 1532 C CA . ARG A 1 208 ? -5.352 -27.438 11.836 1 98.62 208 ARG A CA 1
ATOM 1533 C C . ARG A 1 208 ? -4.719 -28.828 11.977 1 98.62 208 ARG A C 1
ATOM 1535 O O . ARG A 1 208 ? -3.814 -29.016 12.789 1 98.62 208 ARG A O 1
ATOM 1542 N N . ARG A 1 209 ? -5.184 -29.781 11.219 1 98.38 209 ARG A N 1
ATOM 1543 C CA . ARG A 1 209 ? -4.633 -31.141 11.273 1 98.38 209 ARG A CA 1
ATOM 1544 C C . ARG A 1 209 ? -3.166 -31.141 10.852 1 98.38 209 ARG A C 1
ATOM 1546 O O . ARG A 1 209 ? -2.344 -31.828 11.469 1 98.38 209 ARG A O 1
ATOM 1553 N N . ILE A 1 210 ? -2.877 -30.422 9.812 1 98.44 210 ILE A N 1
ATOM 1554 C CA . ILE A 1 210 ? -1.49 -30.328 9.367 1 98.44 210 ILE A CA 1
ATOM 1555 C C . ILE A 1 210 ? -0.642 -29.688 10.461 1 98.44 210 ILE A C 1
ATOM 1557 O O . ILE A 1 210 ? 0.486 -30.109 10.719 1 98.44 210 ILE A O 1
ATOM 1561 N N . ALA A 1 211 ? -1.168 -28.625 11.062 1 98.31 211 ALA A N 1
ATOM 1562 C CA . ALA A 1 211 ? -0.469 -27.938 12.148 1 98.31 211 ALA A CA 1
ATOM 1563 C C . ALA A 1 211 ? -0.173 -28.891 13.305 1 98.31 211 ALA A C 1
ATOM 1565 O O . ALA A 1 211 ? 0.906 -28.828 13.898 1 98.31 211 ALA A O 1
ATOM 1566 N N . GLU A 1 212 ? -1.091 -29.75 13.57 1 97.31 212 GLU A N 1
ATOM 1567 C CA . GLU A 1 212 ? -1.004 -30.625 14.75 1 97.31 212 GLU A CA 1
ATOM 1568 C C . GLU A 1 212 ? -0.241 -31.906 14.438 1 97.31 212 GLU A C 1
ATOM 1570 O O . GLU A 1 212 ? 0.511 -32.406 15.273 1 97.31 212 GLU A O 1
ATOM 1575 N N . GLU A 1 213 ? -0.427 -32.406 13.234 1 96.88 213 GLU A N 1
ATOM 1576 C CA . GLU A 1 213 ? 0.047 -33.781 12.938 1 96.88 213 GLU A CA 1
ATOM 1577 C C . GLU A 1 213 ? 1.184 -33.75 11.922 1 96.88 213 GLU A C 1
ATOM 1579 O O . GLU A 1 213 ? 1.83 -34.781 11.688 1 96.88 213 GLU A O 1
ATOM 1584 N N . GLY A 1 214 ? 1.41 -32.625 11.367 1 96.44 214 GLY A N 1
ATOM 1585 C CA . GLY A 1 214 ? 2.398 -32.531 10.305 1 96.44 214 GLY A CA 1
ATOM 1586 C C . GLY A 1 214 ? 1.831 -32.844 8.93 1 96.44 214 GLY A C 1
ATOM 1587 O O . GLY A 1 214 ? 0.672 -33.25 8.805 1 96.44 214 GLY A O 1
ATOM 1588 N N . ALA A 1 215 ? 2.652 -32.656 7.898 1 97.06 215 ALA A N 1
ATOM 1589 C CA . ALA A 1 215 ? 2.227 -32.781 6.504 1 97.06 215 ALA A CA 1
ATOM 1590 C C . ALA A 1 215 ? 1.893 -34.219 6.152 1 97.06 215 ALA A C 1
ATOM 1592 O O . ALA A 1 215 ? 1.224 -34.469 5.148 1 97.06 215 ALA A O 1
ATOM 1593 N N . ASP A 1 216 ? 2.27 -35.219 6.91 1 97 216 ASP A N 1
ATOM 1594 C CA . ASP A 1 216 ? 2.023 -36.656 6.625 1 97 216 ASP A CA 1
ATOM 1595 C C . ASP A 1 216 ? 0.527 -36.938 6.504 1 97 216 ASP A C 1
ATOM 1597 O O . ASP A 1 216 ? 0.118 -37.844 5.777 1 97 216 ASP A O 1
ATOM 1601 N N . VAL A 1 217 ? -0.243 -36.156 7.145 1 97.31 217 VAL A N 1
ATOM 1602 C CA . VAL A 1 217 ? -1.687 -36.375 7.105 1 97.31 217 VAL A CA 1
ATOM 1603 C C . VAL A 1 217 ? -2.199 -36.188 5.68 1 97.31 217 VAL A C 1
ATOM 1605 O O . VAL A 1 217 ? -3.209 -36.781 5.293 1 97.31 217 VAL A O 1
ATOM 1608 N N . VAL A 1 218 ? -1.508 -35.375 4.871 1 98.25 218 VAL A N 1
ATOM 1609 C CA . VAL A 1 218 ? -1.893 -35.094 3.49 1 98.25 218 VAL A CA 1
ATOM 1610 C C . VAL A 1 218 ? -1.403 -36.219 2.578 1 98.25 218 VAL A C 1
ATOM 1612 O O . VAL A 1 218 ? -1.979 -36.469 1.515 1 98.25 218 VAL A O 1
ATOM 1615 N N . TYR A 1 219 ? -0.437 -37 3 1 98 219 TYR A N 1
ATOM 1616 C CA . TYR A 1 219 ? 0.233 -37.938 2.076 1 98 219 TYR A CA 1
ATOM 1617 C C . TYR A 1 219 ? 0.042 -39.375 2.502 1 98 219 TYR A C 1
ATOM 1619 O O . TYR A 1 219 ? 0.216 -40.281 1.697 1 98 219 TYR A O 1
ATOM 1627 N N . GLU A 1 220 ? -0.323 -39.656 3.727 1 95.88 220 GLU A N 1
ATOM 1628 C CA . GLU A 1 220 ? -0.51 -41.031 4.219 1 95.88 220 GLU A CA 1
ATOM 1629 C C . GLU A 1 220 ? -1.769 -41.125 5.074 1 95.88 220 GLU A C 1
ATOM 1631 O O . GLU A 1 220 ? -2.248 -42.25 5.348 1 95.88 220 GLU A O 1
ATOM 1636 N N . GLY A 1 221 ? -2.359 -40.094 5.461 1 90.5 221 GLY A N 1
ATOM 1637 C CA . GLY A 1 221 ? -3.453 -40.094 6.418 1 90.5 221 GLY A CA 1
ATOM 1638 C C . GLY A 1 221 ? -4.812 -39.906 5.773 1 90.5 221 GLY A C 1
ATOM 1639 O O . GLY A 1 221 ? -5.012 -40.281 4.617 1 90.5 221 GLY A O 1
ATOM 1640 N N . ASP A 1 222 ? -5.789 -39.531 6.578 1 94.94 222 ASP A N 1
ATOM 1641 C CA . ASP A 1 222 ? -7.188 -39.375 6.176 1 94.94 222 ASP A CA 1
ATOM 1642 C C . ASP A 1 222 ? -7.32 -38.406 4.992 1 94.94 222 ASP A C 1
ATOM 1644 O O . ASP A 1 222 ? -8.156 -38.625 4.109 1 94.94 222 ASP A O 1
ATOM 1648 N N . ILE A 1 223 ? -6.512 -37.438 4.984 1 98.25 223 ILE A N 1
ATOM 1649 C CA . ILE A 1 223 ? -6.594 -36.469 3.896 1 98.25 223 ILE A CA 1
ATOM 1650 C C . ILE A 1 223 ? -6.094 -37.094 2.602 1 98.25 223 ILE A C 1
ATOM 1652 O O . ILE A 1 223 ? -6.645 -36.844 1.526 1 98.25 223 ILE A O 1
ATOM 1656 N N . ALA A 1 224 ? -5.066 -37.938 2.701 1 98.38 224 ALA A N 1
ATOM 1657 C CA . ALA A 1 224 ? -4.57 -38.656 1.533 1 98.38 224 ALA A CA 1
ATOM 1658 C C . ALA A 1 224 ? -5.676 -39.5 0.903 1 98.38 224 ALA A C 1
ATOM 1660 O O . ALA A 1 224 ? -5.848 -39.5 -0.319 1 98.38 224 ALA A O 1
ATOM 1661 N N . HIS A 1 225 ? -6.406 -40.219 1.746 1 98.44 225 HIS A N 1
ATOM 1662 C CA . HIS A 1 225 ? -7.496 -41.062 1.265 1 98.44 225 HIS A CA 1
ATOM 1663 C C . HIS A 1 225 ? -8.602 -40.219 0.636 1 98.44 225 HIS A C 1
ATOM 1665 O O . HIS A 1 225 ? -9.18 -40.625 -0.382 1 98.44 225 HIS A O 1
ATOM 1671 N N . ALA A 1 226 ? -8.906 -39.125 1.279 1 98.62 226 ALA A N 1
ATOM 1672 C CA . ALA A 1 226 ? -9.93 -38.219 0.729 1 98.62 226 ALA A CA 1
ATOM 1673 C C . ALA A 1 226 ? -9.531 -37.719 -0.655 1 98.62 226 ALA A C 1
ATOM 1675 O O . ALA A 1 226 ? -10.367 -37.625 -1.555 1 98.62 226 ALA A O 1
ATOM 1676 N N . ILE A 1 227 ? -8.281 -37.344 -0.861 1 98.69 227 ILE A N 1
ATOM 1677 C CA . ILE A 1 227 ? -7.777 -36.875 -2.143 1 98.69 227 ILE A CA 1
ATOM 1678 C C . ILE A 1 227 ? -7.887 -37.969 -3.189 1 98.69 227 ILE A C 1
ATOM 1680 O O . ILE A 1 227 ? -8.453 -37.781 -4.266 1 98.69 227 ILE A O 1
ATOM 1684 N N . ALA A 1 228 ? -7.379 -39.188 -2.896 1 98.56 228 ALA A N 1
ATOM 1685 C CA . ALA A 1 228 ? -7.391 -40.312 -3.834 1 98.56 228 ALA A CA 1
ATOM 1686 C C . ALA A 1 228 ? -8.82 -40.688 -4.203 1 98.56 228 ALA A C 1
ATOM 1688 O O . ALA A 1 228 ? -9.125 -40.938 -5.375 1 98.56 228 ALA A O 1
ATOM 1689 N N . ASP A 1 229 ? -9.672 -40.781 -3.191 1 98.56 229 ASP A N 1
ATOM 1690 C CA . ASP A 1 229 ? -11.07 -41.156 -3.42 1 98.56 229 ASP A CA 1
ATOM 1691 C C . ASP A 1 229 ? -11.758 -40.156 -4.344 1 98.56 229 ASP A C 1
ATOM 1693 O O . ASP A 1 229 ? -12.516 -40.531 -5.238 1 98.56 229 ASP A O 1
ATOM 1697 N N . GLU A 1 230 ? -11.57 -38.844 -4.062 1 98.44 230 GLU A N 1
ATOM 1698 C CA . GLU A 1 230 ? -12.164 -37.812 -4.906 1 98.44 230 GLU A CA 1
ATOM 1699 C C . GLU A 1 230 ? -11.719 -37.969 -6.355 1 98.44 230 GLU A C 1
ATOM 1701 O O . GLU A 1 230 ? -12.547 -37.906 -7.273 1 98.44 230 GLU A O 1
ATOM 1706 N N . VAL A 1 231 ? -10.438 -38.125 -6.605 1 98.44 231 VAL A N 1
ATOM 1707 C CA . VAL A 1 231 ? -9.875 -38.188 -7.949 1 98.44 231 VAL A CA 1
ATOM 1708 C C . VAL A 1 231 ? -10.359 -39.469 -8.641 1 98.44 231 VAL A C 1
ATOM 1710 O O . VAL A 1 231 ? -10.82 -39.438 -9.781 1 98.44 231 VAL A O 1
ATOM 1713 N N . GLN A 1 232 ? -10.359 -40.625 -8.008 1 97.81 232 GLN A N 1
ATOM 1714 C CA . GLN A 1 232 ? -10.695 -41.906 -8.594 1 97.81 232 GLN A CA 1
ATOM 1715 C C . GLN A 1 232 ? -12.195 -42.031 -8.852 1 97.81 232 GLN A C 1
ATOM 1717 O O . GLN A 1 232 ? -12.617 -42.562 -9.875 1 97.81 232 GLN A O 1
ATOM 1722 N N . SER A 1 233 ? -12.969 -41.531 -7.93 1 96.94 233 SER A N 1
ATOM 1723 C CA . SER A 1 233 ? -14.414 -41.625 -8.086 1 96.94 233 SER A CA 1
ATOM 1724 C C . SER A 1 233 ? -14.883 -40.844 -9.305 1 96.94 233 SER A C 1
ATOM 1726 O O . SER A 1 233 ? -15.984 -41.062 -9.812 1 96.94 233 SER A O 1
ATOM 1728 N N . ARG A 1 234 ? -14.008 -40.031 -9.758 1 95.56 234 ARG A N 1
ATOM 1729 C CA . ARG A 1 234 ? -14.375 -39.188 -10.891 1 95.56 234 ARG A CA 1
ATOM 1730 C C . ARG A 1 234 ? -13.617 -39.594 -12.148 1 95.56 234 ARG A C 1
ATOM 1732 O O . ARG A 1 234 ? -13.656 -38.906 -13.156 1 95.56 234 ARG A O 1
ATOM 1739 N N . GLY A 1 235 ? -12.906 -40.625 -12.047 1 94.94 235 GLY A N 1
ATOM 1740 C CA . GLY A 1 235 ? -12.305 -41.188 -13.242 1 94.94 235 GLY A CA 1
ATOM 1741 C C . GLY A 1 235 ? -10.82 -40.906 -13.359 1 94.94 235 GLY A C 1
ATOM 1742 O O . GLY A 1 235 ? -10.211 -41.188 -14.398 1 94.94 235 GLY A O 1
ATOM 1743 N N . GLY A 1 236 ? -10.188 -40.312 -12.312 1 97.19 236 GLY A N 1
ATOM 1744 C CA . GLY A 1 236 ? -8.758 -40.062 -12.328 1 97.19 236 GLY A CA 1
ATOM 1745 C C . GLY A 1 236 ? -7.934 -41.219 -11.812 1 97.19 236 GLY A C 1
ATOM 1746 O O . GLY A 1 236 ? -8.469 -42.281 -11.539 1 97.19 236 GLY A O 1
ATOM 1747 N N . PHE A 1 237 ? -6.629 -40.969 -11.664 1 97.75 237 PHE A N 1
ATOM 1748 C CA . PHE A 1 237 ? -5.75 -42.125 -11.523 1 97.75 237 PHE A CA 1
ATOM 1749 C C . PHE A 1 237 ? -4.91 -42 -10.25 1 97.75 237 PHE A C 1
ATOM 1751 O O . PHE A 1 237 ? -4.18 -42.938 -9.898 1 97.75 237 PHE A O 1
ATOM 1758 N N . LEU A 1 238 ? -4.988 -40.938 -9.523 1 98.31 238 LEU A N 1
ATOM 1759 C CA . LEU A 1 238 ? -4.145 -40.688 -8.367 1 98.31 238 LEU A CA 1
ATOM 1760 C C . LEU A 1 238 ? -4.508 -41.625 -7.215 1 98.31 238 LEU A C 1
ATOM 1762 O O . LEU A 1 238 ? -5.684 -41.75 -6.859 1 98.31 238 LEU A O 1
ATOM 1766 N N . THR A 1 239 ? -3.512 -42.281 -6.629 1 98.06 239 THR A N 1
ATOM 1767 C CA . THR A 1 239 ? -3.734 -43.188 -5.523 1 98.06 239 THR A CA 1
ATOM 1768 C C . THR A 1 239 ? -3.018 -42.719 -4.266 1 98.06 239 THR A C 1
ATOM 1770 O O . THR A 1 239 ? -2.199 -41.781 -4.324 1 98.06 239 THR A O 1
ATOM 1773 N N . VAL A 1 240 ? -3.363 -43.312 -3.166 1 98.25 240 VAL A N 1
ATOM 1774 C CA . VAL A 1 240 ? -2.699 -43 -1.906 1 98.25 240 VAL A CA 1
ATOM 1775 C C . VAL A 1 240 ? -1.219 -43.344 -1.997 1 98.25 240 VAL A C 1
ATOM 1777 O O . VAL A 1 240 ? -0.37 -42.656 -1.423 1 98.25 240 VAL A O 1
ATOM 1780 N N . ASP A 1 241 ? -0.897 -44.469 -2.715 1 97.81 241 ASP A N 1
ATOM 1781 C CA . ASP A 1 241 ? 0.499 -44.844 -2.883 1 97.81 241 ASP A CA 1
ATOM 1782 C C . ASP A 1 241 ? 1.286 -43.781 -3.625 1 97.81 241 ASP A C 1
ATOM 1784 O O . ASP A 1 241 ? 2.451 -43.531 -3.309 1 97.81 241 ASP A O 1
ATOM 1788 N N . ASP A 1 242 ? 0.696 -43.188 -4.641 1 98.06 242 ASP A N 1
ATOM 1789 C CA . ASP A 1 242 ? 1.331 -42.094 -5.348 1 98.06 242 ASP A CA 1
ATOM 1790 C C . ASP A 1 242 ? 1.666 -40.938 -4.391 1 98.06 242 ASP A C 1
ATOM 1792 O O . ASP A 1 242 ? 2.719 -40.312 -4.512 1 98.06 242 ASP A O 1
ATOM 1796 N N . LEU A 1 243 ? 0.713 -40.625 -3.494 1 98.5 243 LEU A N 1
ATOM 1797 C CA . LEU A 1 243 ? 0.895 -39.562 -2.525 1 98.5 243 LEU A CA 1
ATOM 1798 C C . LEU A 1 243 ? 1.993 -39.906 -1.527 1 98.5 243 LEU A C 1
ATOM 1800 O O . LEU A 1 243 ? 2.84 -39.062 -1.213 1 98.5 243 LEU A O 1
ATOM 1804 N N . ALA A 1 244 ? 2.051 -41.094 -1.045 1 97.5 244 ALA A N 1
ATOM 1805 C CA . ALA A 1 244 ? 2.941 -41.531 0.028 1 97.5 244 ALA A CA 1
ATOM 1806 C C . ALA A 1 244 ? 4.402 -41.469 -0.414 1 97.5 244 ALA A C 1
ATOM 1808 O O . ALA A 1 244 ? 5.297 -41.25 0.406 1 97.5 244 ALA A O 1
ATOM 1809 N N . ASP A 1 245 ? 4.68 -41.594 -1.655 1 93.81 245 ASP A N 1
ATOM 1810 C CA . ASP A 1 245 ? 6.031 -41.656 -2.199 1 93.81 245 ASP A CA 1
ATOM 1811 C C . ASP A 1 245 ? 6.594 -40.25 -2.434 1 93.81 245 ASP A C 1
ATOM 1813 O O . ASP A 1 245 ? 7.773 -40.094 -2.758 1 93.81 245 ASP A O 1
ATOM 1817 N N . PHE A 1 246 ? 5.832 -39.281 -2.193 1 96.62 246 PHE A N 1
ATOM 1818 C CA . PHE A 1 246 ? 6.227 -37.938 -2.588 1 96.62 246 PHE A CA 1
ATOM 1819 C C . PHE A 1 246 ? 7.273 -37.375 -1.63 1 96.62 246 PHE A C 1
ATOM 1821 O O . PHE A 1 246 ? 7.109 -37.438 -0.411 1 96.62 246 PHE A O 1
ATOM 1828 N N . GLU A 1 247 ? 8.312 -36.719 -2.188 1 95.56 247 GLU A N 1
ATOM 1829 C CA . GLU A 1 247 ? 9.336 -36 -1.426 1 95.56 247 GLU A CA 1
ATOM 1830 C C . GLU A 1 247 ? 9.719 -34.688 -2.1 1 95.56 247 GLU A C 1
ATOM 1832 O O . GLU A 1 247 ? 9.719 -34.594 -3.328 1 95.56 247 GLU A O 1
ATOM 1837 N N . VAL A 1 248 ? 10.133 -33.719 -1.28 1 97.94 248 VAL A N 1
ATOM 1838 C CA . VAL A 1 248 ? 10.609 -32.438 -1.749 1 97.94 248 VAL A CA 1
ATOM 1839 C C . VAL A 1 248 ? 12.031 -32.562 -2.291 1 97.94 248 VAL A C 1
ATOM 1841 O O . VAL A 1 248 ? 12.805 -33.406 -1.812 1 97.94 248 VAL A O 1
ATOM 1844 N N . GLU A 1 249 ? 12.383 -31.75 -3.311 1 98.12 249 GLU A N 1
ATOM 1845 C CA . GLU A 1 249 ? 13.727 -31.734 -3.867 1 98.12 249 GLU A CA 1
ATOM 1846 C C . GLU A 1 249 ? 14.406 -30.391 -3.66 1 98.12 249 GLU A C 1
ATOM 1848 O O . GLU A 1 249 ? 13.727 -29.359 -3.549 1 98.12 249 GLU A O 1
ATOM 1853 N N . TRP A 1 250 ? 15.703 -30.406 -3.619 1 98.38 250 TRP A N 1
ATOM 1854 C CA . TRP A 1 250 ? 16.516 -29.203 -3.463 1 98.38 250 TRP A CA 1
ATOM 1855 C C . TRP A 1 250 ? 17.547 -29.094 -4.582 1 98.38 250 TRP A C 1
ATOM 1857 O O . TRP A 1 250 ? 18.75 -29.234 -4.34 1 98.38 250 TRP A O 1
ATOM 1867 N N . PRO A 1 251 ? 17.141 -28.781 -5.801 1 98.12 251 PRO A N 1
ATOM 1868 C CA . PRO A 1 251 ? 18.078 -28.703 -6.922 1 98.12 251 PRO A CA 1
ATOM 1869 C C . PRO A 1 251 ? 18.969 -27.469 -6.859 1 98.12 251 PRO A C 1
ATOM 1871 O O . PRO A 1 251 ? 18.656 -26.516 -6.137 1 98.12 251 PRO A O 1
ATOM 1874 N N . ASP A 1 252 ? 20.094 -27.516 -7.586 1 97.94 252 ASP A N 1
ATOM 1875 C CA . ASP A 1 252 ? 20.891 -26.297 -7.781 1 97.94 252 ASP A CA 1
ATOM 1876 C C . ASP A 1 252 ? 20.156 -25.312 -8.688 1 97.94 252 ASP A C 1
ATOM 1878 O O . ASP A 1 252 ? 19.641 -25.688 -9.734 1 97.94 252 ASP A O 1
ATOM 1882 N N . PRO A 1 253 ? 20.141 -24.031 -8.297 1 98.5 253 PRO A N 1
ATOM 1883 C CA . PRO A 1 253 ? 19.578 -23.047 -9.219 1 98.5 253 PRO A CA 1
ATOM 1884 C C . PRO A 1 253 ? 20.391 -22.922 -10.508 1 98.5 253 PRO A C 1
ATOM 1886 O O . PRO A 1 253 ? 21.547 -23.328 -10.555 1 98.5 253 PRO A O 1
ATOM 1889 N N . VAL A 1 254 ? 19.75 -22.422 -11.539 1 98.5 254 VAL A N 1
ATOM 1890 C CA . VAL A 1 254 ? 20.438 -22 -12.75 1 98.5 254 VAL A CA 1
ATOM 1891 C C . VAL A 1 254 ? 20.516 -20.484 -12.805 1 98.5 254 VAL A C 1
ATOM 1893 O O . VAL A 1 254 ? 19.703 -19.781 -12.195 1 98.5 254 VAL A O 1
ATOM 1896 N N . SER A 1 255 ? 21.547 -19.938 -13.492 1 98.69 255 SER A N 1
ATOM 1897 C CA . SER A 1 255 ? 21.703 -18.484 -13.484 1 98.69 255 SER A CA 1
ATOM 1898 C C . SER A 1 255 ? 22.422 -18 -14.75 1 98.69 255 SER A C 1
ATOM 1900 O O . SER A 1 255 ? 23 -18.797 -15.492 1 98.69 255 SER A O 1
ATOM 1902 N N . THR A 1 256 ? 22.281 -16.812 -15.055 1 98.5 256 THR A N 1
ATOM 1903 C CA . THR A 1 256 ? 23.062 -16.062 -16.047 1 98.5 256 THR A CA 1
ATOM 1904 C C . THR A 1 256 ? 23.375 -14.664 -15.539 1 98.5 256 THR A C 1
ATOM 1906 O O . THR A 1 256 ? 23.016 -14.312 -14.406 1 98.5 256 THR A O 1
ATOM 1909 N N . THR A 1 257 ? 24.156 -13.906 -16.344 1 98.56 257 THR A N 1
ATOM 1910 C CA . THR A 1 257 ? 24.344 -12.484 -16.078 1 98.56 257 THR A CA 1
ATOM 1911 C C . THR A 1 257 ? 23.656 -11.641 -17.156 1 98.56 257 THR A C 1
ATOM 1913 O O . THR A 1 257 ? 23.609 -12.039 -18.312 1 98.56 257 THR A O 1
ATOM 1916 N N . TYR A 1 258 ? 23.094 -10.594 -16.828 1 98.62 258 TYR A N 1
ATOM 1917 C CA . TYR A 1 258 ? 22.484 -9.594 -17.703 1 98.62 258 TYR A CA 1
ATOM 1918 C C . TYR A 1 258 ? 22.938 -8.188 -17.328 1 98.62 258 TYR A C 1
ATOM 1920 O O . TYR A 1 258 ? 22.516 -7.652 -16.297 1 98.62 258 TYR A O 1
ATOM 1928 N N . ASN A 1 259 ? 23.734 -7.543 -18.156 1 98.19 259 ASN A N 1
ATOM 1929 C CA . ASN A 1 259 ? 24.266 -6.191 -17.969 1 98.19 259 ASN A CA 1
ATOM 1930 C C . ASN A 1 259 ? 24.797 -5.988 -16.547 1 98.19 259 ASN A C 1
ATOM 1932 O O . ASN A 1 259 ? 24.469 -4.996 -15.898 1 98.19 259 ASN A O 1
ATOM 1936 N N . GLY A 1 260 ? 25.5 -7.031 -16.031 1 97.56 260 GLY A N 1
ATOM 1937 C CA . GLY A 1 260 ? 26.188 -6.926 -14.758 1 97.56 260 GLY A CA 1
ATOM 1938 C C . GLY A 1 260 ? 25.453 -7.594 -13.617 1 97.56 260 GLY A C 1
ATOM 1939 O O . GLY A 1 260 ? 26.062 -7.988 -12.617 1 97.56 260 GLY A O 1
ATOM 1940 N N . ALA A 1 261 ? 24.156 -7.766 -13.68 1 98.62 261 ALA A N 1
ATOM 1941 C CA . ALA A 1 261 ? 23.375 -8.438 -12.648 1 98.62 261 ALA A CA 1
ATOM 1942 C C . ALA A 1 261 ? 23.344 -9.945 -12.875 1 98.62 261 ALA A C 1
ATOM 1944 O O . ALA A 1 261 ? 23.25 -10.406 -14.008 1 98.62 261 ALA A O 1
ATOM 1945 N N . GLU A 1 262 ? 23.453 -10.695 -11.828 1 98.88 262 GLU A N 1
ATOM 1946 C CA . GLU A 1 262 ? 23.25 -12.141 -11.898 1 98.88 262 GLU A CA 1
ATOM 1947 C C . GLU A 1 262 ? 21.828 -12.523 -11.523 1 98.88 262 GLU A C 1
ATOM 1949 O O . GLU A 1 262 ? 21.344 -12.148 -10.453 1 98.88 262 GLU A O 1
ATOM 1954 N N . VAL A 1 263 ? 21.188 -13.227 -12.375 1 98.88 263 VAL A N 1
ATOM 1955 C CA . VAL A 1 263 ? 19.797 -13.625 -12.172 1 98.88 263 VAL A CA 1
ATOM 1956 C C . VAL A 1 263 ? 19.703 -15.133 -11.977 1 98.88 263 VAL A C 1
ATOM 1958 O O . VAL A 1 263 ? 20.25 -15.898 -12.773 1 98.88 263 VAL A O 1
ATOM 1961 N N . PHE A 1 264 ? 19.047 -15.57 -10.93 1 98.94 264 PHE A N 1
ATOM 1962 C CA . PHE A 1 264 ? 18.891 -16.984 -10.594 1 98.94 264 PHE A CA 1
ATOM 1963 C C . PHE A 1 264 ? 17.453 -17.422 -10.812 1 98.94 264 PHE A C 1
ATOM 1965 O O . PHE A 1 264 ? 16.516 -16.703 -10.469 1 98.94 264 PHE A O 1
ATOM 1972 N N . GLU A 1 265 ? 17.281 -18.609 -11.422 1 98.81 265 GLU A N 1
ATOM 1973 C CA . GLU A 1 265 ? 15.992 -19.234 -11.703 1 98.81 265 GLU A CA 1
ATOM 1974 C C . GLU A 1 265 ? 15.977 -20.703 -11.297 1 98.81 265 GLU A C 1
ATOM 1976 O O . GLU A 1 265 ? 17.031 -21.281 -10.992 1 98.81 265 GLU A O 1
ATOM 1981 N N . LEU A 1 266 ? 14.789 -21.25 -11.289 1 98.12 266 LEU A N 1
ATOM 1982 C CA . LEU A 1 266 ? 14.656 -22.703 -11.102 1 98.12 266 LEU A CA 1
ATOM 1983 C C . LEU A 1 266 ? 15.039 -23.453 -12.367 1 98.12 266 LEU A C 1
ATOM 1985 O O . LEU A 1 266 ? 14.734 -23 -13.477 1 98.12 266 LEU A O 1
ATOM 1989 N N . PRO A 1 267 ? 15.719 -24.578 -12.227 1 97.81 267 PRO A N 1
ATOM 1990 C CA . PRO A 1 267 ? 15.961 -25.422 -13.391 1 97.81 267 PRO A CA 1
ATOM 1991 C C . PRO A 1 267 ? 14.719 -26.203 -13.828 1 97.81 267 PRO A C 1
ATOM 1993 O O . PRO A 1 267 ? 13.703 -26.188 -13.133 1 97.81 267 PRO A O 1
ATOM 1996 N N . PRO A 1 268 ? 14.727 -26.844 -15.062 1 97.44 268 PRO A N 1
ATOM 1997 C CA . PRO A 1 268 ? 13.617 -27.719 -15.422 1 97.44 268 PRO A CA 1
ATOM 1998 C C . PRO A 1 268 ? 13.25 -28.703 -14.305 1 97.44 268 PRO A C 1
ATOM 2000 O O . PRO A 1 268 ? 14.125 -29.125 -13.539 1 97.44 268 PRO A O 1
ATOM 2003 N N . ASN A 1 269 ? 12.047 -29.062 -14.172 1 97.44 269 ASN A N 1
ATOM 2004 C CA . ASN A 1 269 ? 10.984 -28.984 -15.172 1 97.44 269 ASN A CA 1
ATOM 2005 C C . ASN A 1 269 ? 10.289 -27.641 -15.141 1 97.44 269 ASN A C 1
ATOM 2007 O O . ASN A 1 269 ? 9.211 -27.469 -15.734 1 97.44 269 ASN A O 1
ATOM 2011 N N . ASN A 1 270 ? 10.75 -26.609 -14.391 1 97.75 270 ASN A N 1
ATOM 2012 C CA . ASN A 1 270 ? 10.211 -25.25 -14.391 1 97.75 270 ASN A CA 1
ATOM 2013 C C . ASN A 1 270 ? 10.734 -24.453 -15.578 1 97.75 270 ASN A C 1
ATOM 2015 O O . ASN A 1 270 ? 11.75 -24.797 -16.172 1 97.75 270 ASN A O 1
ATOM 2019 N N . GLN A 1 271 ? 10.102 -23.344 -15.867 1 96.69 271 GLN A N 1
ATOM 2020 C CA . GLN A 1 271 ? 10.391 -22.609 -17.094 1 96.69 271 GLN A CA 1
ATOM 2021 C C . GLN A 1 271 ? 11.414 -21.5 -16.844 1 96.69 271 GLN A C 1
ATOM 2023 O O . GLN A 1 271 ? 11.469 -20.516 -17.578 1 96.69 271 GLN A O 1
ATOM 2028 N N . GLY A 1 272 ? 12.227 -21.609 -15.836 1 98.25 272 GLY A N 1
ATOM 2029 C CA . GLY A 1 272 ? 13.219 -20.609 -15.484 1 98.25 272 GLY A CA 1
ATOM 2030 C C . GLY A 1 272 ? 14.211 -20.344 -16.609 1 98.25 272 GLY A C 1
ATOM 2031 O O . GLY A 1 272 ? 14.656 -19.203 -16.781 1 98.25 272 GLY A O 1
ATOM 2032 N N . LEU A 1 273 ? 14.578 -21.359 -17.375 1 98.12 273 LEU A N 1
ATOM 2033 C CA . LEU A 1 273 ? 15.539 -21.219 -18.469 1 98.12 273 LEU A CA 1
ATOM 2034 C C . LEU A 1 273 ? 14.977 -20.328 -19.562 1 98.12 273 LEU A C 1
ATOM 2036 O O . LEU A 1 273 ? 15.734 -19.688 -20.297 1 98.12 273 LEU A O 1
ATOM 2040 N N . VAL A 1 274 ? 13.656 -20.25 -19.688 1 98 274 VAL A N 1
ATOM 2041 C CA . VAL A 1 274 ? 13.055 -19.359 -20.672 1 98 274 VAL A CA 1
ATOM 2042 C C . VAL A 1 274 ? 13.406 -17.906 -20.328 1 98 274 VAL A C 1
ATOM 2044 O O . VAL A 1 274 ? 13.789 -17.125 -21.203 1 98 274 VAL A O 1
ATOM 2047 N N . ALA A 1 275 ? 13.305 -17.516 -19.094 1 98.75 275 ALA A N 1
ATOM 2048 C CA . ALA A 1 275 ? 13.648 -16.156 -18.656 1 98.75 275 ALA A CA 1
ATOM 2049 C C . ALA A 1 275 ? 15.125 -15.867 -18.875 1 98.75 275 ALA A C 1
ATOM 2051 O O . ALA A 1 275 ? 15.484 -14.797 -19.375 1 98.75 275 ALA A O 1
ATOM 2052 N N . LEU A 1 276 ? 15.953 -16.828 -18.5 1 98.88 276 LEU A N 1
ATOM 2053 C CA . LEU A 1 276 ? 17.391 -16.609 -18.641 1 98.88 276 LEU A CA 1
ATOM 2054 C C . LEU A 1 276 ? 17.797 -16.5 -20.094 1 98.88 276 LEU A C 1
ATOM 2056 O O . LEU A 1 276 ? 18.625 -15.656 -20.453 1 98.88 276 LEU A O 1
ATOM 2060 N N . GLU A 1 277 ? 17.234 -17.375 -20.922 1 98.75 277 GLU A N 1
ATOM 2061 C CA . GLU A 1 277 ? 17.547 -17.312 -22.359 1 98.75 277 GLU A CA 1
ATOM 2062 C C . GLU A 1 277 ? 17.078 -15.984 -22.953 1 98.75 277 GLU A C 1
ATOM 2064 O O . GLU A 1 277 ? 17.797 -15.367 -23.75 1 98.75 277 GLU A O 1
ATOM 2069 N N . ALA A 1 278 ? 15.875 -15.562 -22.625 1 98.81 278 ALA A N 1
ATOM 2070 C CA . ALA A 1 278 ? 15.352 -14.289 -23.125 1 98.81 278 ALA A CA 1
ATOM 2071 C C . ALA A 1 278 ? 16.266 -13.133 -22.734 1 98.81 278 ALA A C 1
ATOM 2073 O O . ALA A 1 278 ? 16.531 -12.242 -23.562 1 98.81 278 ALA A O 1
ATOM 2074 N N . LEU A 1 279 ? 16.719 -13.078 -21.484 1 98.88 279 LEU A N 1
ATOM 2075 C CA . LEU A 1 279 ? 17.641 -12.039 -21.031 1 98.88 279 LEU A CA 1
ATOM 2076 C C . LEU A 1 279 ? 18.938 -12.078 -21.828 1 98.88 279 LEU A C 1
ATOM 2078 O O . LEU A 1 279 ? 19.469 -11.023 -22.219 1 98.88 279 LEU A O 1
ATOM 2082 N N . ASN A 1 280 ? 19.453 -13.297 -22.062 1 98.81 280 ASN A N 1
ATOM 2083 C CA . ASN A 1 280 ? 20.688 -13.438 -22.828 1 98.81 280 ASN A CA 1
ATOM 2084 C C . ASN A 1 280 ? 20.516 -12.914 -24.25 1 98.81 280 ASN A C 1
ATOM 2086 O O . ASN A 1 280 ? 21.375 -12.188 -24.766 1 98.81 280 ASN A O 1
ATOM 2090 N N . ILE A 1 281 ? 19.438 -13.32 -24.891 1 98.75 281 ILE A N 1
ATOM 2091 C CA . ILE A 1 281 ? 19.188 -12.875 -26.266 1 98.75 281 ILE A CA 1
ATOM 2092 C C . ILE A 1 281 ? 19.016 -11.359 -26.281 1 98.75 281 ILE A C 1
ATOM 2094 O O . ILE A 1 281 ? 19.562 -10.672 -27.156 1 98.75 281 ILE A O 1
ATOM 2098 N N . ALA A 1 282 ? 18.25 -10.82 -25.375 1 98.88 282 ALA A N 1
ATOM 2099 C CA . ALA A 1 282 ? 18.016 -9.383 -25.297 1 98.88 282 ALA A CA 1
ATOM 2100 C C . ALA A 1 282 ? 19.344 -8.625 -25.125 1 98.88 282 ALA A C 1
ATOM 2102 O O . ALA A 1 282 ? 19.516 -7.535 -25.672 1 98.88 282 ALA A O 1
ATOM 2103 N N . GLU A 1 283 ? 20.172 -9.188 -24.281 1 98.75 283 GLU A N 1
ATOM 2104 C CA . GLU A 1 283 ? 21.484 -8.578 -24.078 1 98.75 283 GLU A CA 1
ATOM 2105 C C . GLU A 1 283 ? 22.281 -8.539 -25.375 1 98.75 283 GLU A C 1
ATOM 2107 O O . GLU A 1 283 ? 22.891 -7.523 -25.703 1 98.75 283 GLU A O 1
ATOM 2112 N N . GLU A 1 284 ? 22.328 -9.633 -26.094 1 98.31 284 GLU A N 1
ATOM 2113 C CA . GLU A 1 284 ? 23.016 -9.719 -27.375 1 98.31 284 GLU A CA 1
ATOM 2114 C C . GLU A 1 284 ? 22.469 -8.68 -28.359 1 98.31 284 GLU A C 1
ATOM 2116 O O . GLU A 1 284 ? 23.203 -8.172 -29.203 1 98.31 284 GLU A O 1
ATOM 2121 N N . LEU A 1 285 ? 21.203 -8.398 -28.312 1 98.44 285 LEU A N 1
ATOM 2122 C CA . LEU A 1 285 ? 20.516 -7.512 -29.234 1 98.44 285 LEU A CA 1
ATOM 2123 C C . LEU A 1 285 ? 20.641 -6.059 -28.797 1 98.44 285 LEU A C 1
ATOM 2125 O O . LEU A 1 285 ? 20.328 -5.145 -29.562 1 98.44 285 LEU A O 1
ATOM 2129 N N . GLY A 1 286 ? 21.062 -5.816 -27.594 1 98.31 286 GLY A N 1
ATOM 2130 C CA . GLY A 1 286 ? 21.078 -4.469 -27.047 1 98.31 286 GLY A CA 1
ATOM 2131 C C . GLY A 1 286 ? 19.703 -3.908 -26.812 1 98.31 286 GLY A C 1
ATOM 2132 O O . GLY A 1 286 ? 19.453 -2.723 -27.047 1 98.31 286 GLY A O 1
ATOM 2133 N N . ALA A 1 287 ? 18.781 -4.734 -26.391 1 98.44 287 ALA A N 1
ATOM 2134 C CA . ALA A 1 287 ? 17.391 -4.316 -26.219 1 98.44 287 ALA A CA 1
ATOM 2135 C C . ALA A 1 287 ? 17.281 -3.24 -25.141 1 98.44 287 ALA A C 1
ATOM 2137 O O . ALA A 1 287 ? 16.484 -2.299 -25.281 1 98.44 287 ALA A O 1
ATOM 2138 N N . GLY A 1 288 ? 18.062 -3.35 -24.094 1 98.12 288 GLY A N 1
ATOM 2139 C CA . GLY A 1 288 ? 18.016 -2.426 -22.969 1 98.12 288 GLY A CA 1
ATOM 2140 C C . GLY A 1 288 ? 18.688 -1.101 -23.25 1 98.12 288 GLY A C 1
ATOM 2141 O O . GLY A 1 288 ? 18.641 -0.181 -22.438 1 98.12 288 GLY A O 1
ATOM 2142 N N . ASP A 1 289 ? 19.281 -0.933 -24.422 1 97.88 289 ASP A N 1
ATOM 2143 C CA . ASP A 1 289 ? 19.984 0.298 -24.797 1 97.88 289 ASP A CA 1
ATOM 2144 C C . ASP A 1 289 ? 19 1.339 -25.344 1 97.88 289 ASP A C 1
ATOM 2146 O O . ASP A 1 289 ? 19.344 2.518 -25.453 1 97.88 289 ASP A O 1
ATOM 2150 N N . HIS A 1 290 ? 17.797 0.903 -25.594 1 97.75 290 HIS A N 1
ATOM 2151 C CA . HIS A 1 290 ? 16.797 1.815 -26.125 1 97.75 290 HIS A CA 1
ATOM 2152 C C . HIS A 1 290 ? 16.047 2.525 -25 1 97.75 290 HIS A C 1
ATOM 2154 O O . HIS A 1 290 ? 15.977 2.016 -23.875 1 97.75 290 HIS A O 1
ATOM 2160 N N . PRO A 1 291 ? 15.453 3.672 -25.328 1 96.19 291 PRO A N 1
ATOM 2161 C CA . PRO A 1 291 ? 14.688 4.375 -24.297 1 96.19 291 PRO A CA 1
ATOM 2162 C C . PRO A 1 291 ? 13.539 3.539 -23.734 1 96.19 291 PRO A C 1
ATOM 2164 O O . PRO A 1 291 ? 12.891 2.799 -24.484 1 96.19 291 PRO A O 1
ATOM 2167 N N . ILE A 1 292 ? 13.188 3.543 -22.406 1 92.56 292 ILE A N 1
ATOM 2168 C CA . ILE A 1 292 ? 12.258 2.703 -21.656 1 92.56 292 ILE A CA 1
ATOM 2169 C C . ILE A 1 292 ? 10.875 2.754 -22.297 1 92.56 292 ILE A C 1
ATOM 2171 O O . ILE A 1 292 ? 10.141 1.762 -22.281 1 92.56 292 ILE A O 1
ATOM 2175 N N . GLY A 1 293 ? 10.477 3.654 -23.062 1 89.38 293 GLY A N 1
ATOM 2176 C CA . GLY A 1 293 ? 9.164 3.791 -23.672 1 89.38 293 GLY A CA 1
ATOM 2177 C C . GLY A 1 293 ? 9.211 3.736 -25.188 1 89.38 293 GLY A C 1
ATOM 2178 O O . GLY A 1 293 ? 8.266 4.164 -25.859 1 89.38 293 GLY A O 1
ATOM 2179 N N . SER A 1 294 ? 10.188 3.09 -25.734 1 95.5 294 SER A N 1
ATOM 2180 C CA . SER A 1 294 ? 10.336 3.068 -27.188 1 95.5 294 SER A CA 1
ATOM 2181 C C . SER A 1 294 ? 9.773 1.785 -27.781 1 95.5 294 SER A C 1
ATOM 2183 O O . SER A 1 294 ? 9.766 0.738 -27.125 1 95.5 294 SER A O 1
ATOM 2185 N N . PRO A 1 295 ? 9.266 1.837 -28.984 1 96.75 295 PRO A N 1
ATOM 2186 C CA . PRO A 1 295 ? 8.828 0.62 -29.672 1 96.75 295 PRO A CA 1
ATOM 2187 C C . PRO A 1 295 ? 9.969 -0.361 -29.922 1 96.75 295 PRO A C 1
ATOM 2189 O O . PRO A 1 295 ? 9.758 -1.576 -29.922 1 96.75 295 PRO A O 1
ATOM 2192 N N . GLU A 1 296 ? 11.195 0.182 -30.047 1 97.81 296 GLU A N 1
ATOM 2193 C CA . GLU A 1 296 ? 12.352 -0.677 -30.266 1 97.81 296 GLU A CA 1
ATOM 2194 C C . GLU A 1 296 ? 12.609 -1.575 -29.062 1 97.81 296 GLU A C 1
ATOM 2196 O O . GLU A 1 296 ? 12.859 -2.773 -29.219 1 97.81 296 GLU A O 1
ATOM 2201 N N . ARG A 1 297 ? 12.531 -1.017 -27.906 1 98.06 297 ARG A N 1
ATOM 2202 C CA . ARG A 1 297 ? 12.719 -1.818 -26.688 1 98.06 297 ARG A CA 1
ATOM 2203 C C . ARG A 1 297 ? 11.711 -2.963 -26.641 1 98.06 297 ARG A C 1
ATOM 2205 O O . ARG A 1 297 ? 12.086 -4.117 -26.422 1 98.06 297 ARG A O 1
ATOM 2212 N N . VAL A 1 298 ? 10.445 -2.623 -26.828 1 98.44 298 VAL A N 1
ATOM 2213 C CA . VAL A 1 298 ? 9.398 -3.633 -26.766 1 98.44 298 VAL A CA 1
ATOM 2214 C C . VAL A 1 298 ? 9.633 -4.703 -27.828 1 98.44 298 VAL A C 1
ATOM 2216 O O . VAL A 1 298 ? 9.562 -5.898 -27.531 1 98.44 298 VAL A O 1
ATOM 2219 N N . HIS A 1 299 ? 9.977 -4.273 -29.016 1 98.31 299 HIS A N 1
ATOM 2220 C CA . HIS A 1 299 ? 10.195 -5.188 -30.141 1 98.31 299 HIS A CA 1
ATOM 2221 C C . HIS A 1 299 ? 11.305 -6.184 -29.812 1 98.31 299 HIS A C 1
ATOM 2223 O O . HIS A 1 299 ? 11.102 -7.398 -29.906 1 98.31 299 HIS A O 1
ATOM 2229 N N . TYR A 1 300 ? 12.406 -5.73 -29.406 1 98.62 300 TYR A N 1
ATOM 2230 C CA . TYR A 1 300 ? 13.562 -6.602 -29.25 1 98.62 300 TYR A CA 1
ATOM 2231 C C . TYR A 1 300 ? 13.406 -7.52 -28.047 1 98.62 300 TYR A C 1
ATOM 2233 O O . TYR A 1 300 ? 13.82 -8.68 -28.094 1 98.62 300 TYR A O 1
ATOM 2241 N N . PHE A 1 301 ? 12.828 -7.043 -27 1 98.69 301 PHE A N 1
ATOM 2242 C CA . PHE A 1 301 ? 12.555 -7.926 -25.875 1 98.69 301 PHE A CA 1
ATOM 2243 C C . PHE A 1 301 ? 11.508 -8.969 -26.234 1 98.69 301 PHE A C 1
ATOM 2245 O O . PHE A 1 301 ? 11.617 -10.133 -25.844 1 98.69 301 PHE A O 1
ATOM 2252 N N . ALA A 1 302 ? 10.484 -8.539 -26.953 1 98.12 302 ALA A N 1
ATOM 2253 C CA . ALA A 1 302 ? 9.43 -9.477 -27.344 1 98.12 302 ALA A CA 1
ATOM 2254 C C . ALA A 1 302 ? 9.977 -10.555 -28.281 1 98.12 302 ALA A C 1
ATOM 2256 O O . ALA A 1 302 ? 9.617 -11.727 -28.156 1 98.12 302 ALA A O 1
ATOM 2257 N N . GLU A 1 303 ? 10.836 -10.141 -29.188 1 97.94 303 GLU A N 1
ATOM 2258 C CA . GLU A 1 303 ? 11.453 -11.109 -30.094 1 97.94 303 GLU A CA 1
ATOM 2259 C C . GLU A 1 303 ? 12.359 -12.078 -29.328 1 97.94 303 GLU A C 1
ATOM 2261 O O . GLU A 1 303 ? 12.398 -13.266 -29.641 1 97.94 303 GLU A O 1
ATOM 2266 N N . ALA A 1 304 ? 13.109 -11.531 -28.391 1 98.38 304 ALA A N 1
ATOM 2267 C CA . ALA A 1 304 ? 13.938 -12.391 -27.547 1 98.38 304 ALA A CA 1
ATOM 2268 C C . ALA A 1 304 ? 13.086 -13.414 -26.812 1 98.38 304 ALA A C 1
ATOM 2270 O O . ALA A 1 304 ? 13.438 -14.594 -26.75 1 98.38 304 ALA A O 1
ATOM 2271 N N . MET A 1 305 ? 12 -13 -26.281 1 97.94 305 MET A N 1
ATOM 2272 C CA . MET A 1 305 ? 11.102 -13.859 -25.516 1 97.94 305 MET A CA 1
ATOM 2273 C C . MET A 1 305 ? 10.477 -14.922 -26.406 1 97.94 305 MET A C 1
ATOM 2275 O O . MET A 1 305 ? 10.344 -16.078 -26 1 97.94 305 MET A O 1
ATOM 2279 N N . LYS A 1 306 ? 10.086 -14.523 -27.594 1 96.12 306 LYS A N 1
ATOM 2280 C CA . LYS A 1 306 ? 9.5 -15.445 -28.562 1 96.12 306 LYS A CA 1
ATOM 2281 C C . LYS A 1 306 ? 10.43 -16.625 -28.844 1 96.12 306 LYS A C 1
ATOM 2283 O O . LYS A 1 306 ? 10 -17.766 -28.844 1 96.12 306 LYS A O 1
ATOM 2288 N N . LEU A 1 307 ? 11.633 -16.328 -29.047 1 96.38 307 LEU A N 1
ATOM 2289 C CA . LEU A 1 307 ? 12.617 -17.375 -29.328 1 96.38 307 LEU A CA 1
ATOM 2290 C C . LEU A 1 307 ? 12.844 -18.25 -28.109 1 96.38 307 LEU A C 1
ATOM 2292 O O . LEU A 1 307 ? 12.969 -19.469 -28.234 1 96.38 307 LEU A O 1
ATOM 2296 N N . ALA A 1 308 ? 12.93 -17.656 -26.969 1 97.69 308 ALA A N 1
ATOM 2297 C CA . ALA A 1 308 ? 13.109 -18.406 -25.734 1 97.69 308 ALA A CA 1
ATOM 2298 C C . ALA A 1 308 ? 11.922 -19.344 -25.484 1 97.69 308 ALA A C 1
ATOM 2300 O O . ALA A 1 308 ? 12.094 -20.469 -25.031 1 97.69 308 ALA A O 1
ATOM 2301 N N . PHE A 1 309 ? 10.742 -18.859 -25.766 1 96.12 309 PHE A N 1
ATOM 2302 C CA . PHE A 1 309 ? 9.539 -19.672 -25.609 1 96.12 309 PHE A CA 1
ATOM 2303 C C . PHE A 1 309 ? 9.562 -20.875 -26.562 1 96.12 309 PHE A C 1
ATOM 2305 O O . PHE A 1 309 ? 9.18 -21.969 -26.188 1 96.12 309 PHE A O 1
ATOM 2312 N N . GLU A 1 310 ? 9.914 -20.578 -27.75 1 93.5 310 GLU A N 1
ATOM 2313 C CA . GLU A 1 310 ? 10.008 -21.672 -28.719 1 93.5 310 GLU A CA 1
ATOM 2314 C C . GLU A 1 310 ? 10.914 -22.797 -28.203 1 93.5 310 GLU A C 1
ATOM 2316 O O . GLU A 1 310 ? 10.531 -23.969 -28.219 1 93.5 310 GLU A O 1
ATOM 2321 N N . ASP A 1 311 ? 12.062 -22.438 -27.766 1 94.62 311 ASP A N 1
ATOM 2322 C CA . ASP A 1 311 ? 13.023 -23.406 -27.25 1 94.62 311 ASP A CA 1
ATOM 2323 C C . ASP A 1 311 ? 12.5 -24.062 -25.969 1 94.62 311 ASP A C 1
ATOM 2325 O O . ASP A 1 311 ? 12.57 -25.297 -25.828 1 94.62 311 ASP A O 1
ATOM 2329 N N . GLY A 1 312 ? 12.078 -23.281 -25.062 1 95 312 GLY A N 1
ATOM 2330 C CA . GLY A 1 312 ? 11.609 -23.797 -23.797 1 95 312 GLY A CA 1
ATOM 2331 C C . GLY A 1 312 ? 10.516 -24.828 -23.938 1 95 312 GLY A C 1
ATOM 2332 O O . GLY A 1 312 ? 10.562 -25.891 -23.297 1 95 312 GLY A O 1
ATOM 2333 N N . HIS A 1 313 ? 9.547 -24.531 -24.766 1 92.31 313 HIS A N 1
ATOM 2334 C CA . HIS A 1 313 ? 8.406 -25.422 -24.906 1 92.31 313 HIS A CA 1
ATOM 2335 C C . HIS A 1 313 ? 8.797 -26.672 -25.703 1 92.31 313 HIS A C 1
ATOM 2337 O O . HIS A 1 313 ? 8.117 -27.703 -25.609 1 92.31 313 HIS A O 1
ATOM 2343 N N . HIS A 1 314 ? 9.836 -26.562 -26.375 1 90.88 314 HIS A N 1
ATOM 2344 C CA . HIS A 1 314 ? 10.32 -27.719 -27.109 1 90.88 314 HIS A CA 1
ATOM 2345 C C . HIS A 1 314 ? 11.172 -28.625 -26.219 1 90.88 314 HIS A C 1
ATOM 2347 O O . HIS A 1 314 ? 11.094 -29.844 -26.312 1 90.88 314 HIS A O 1
ATOM 2353 N N . TYR A 1 315 ? 11.906 -28.016 -25.281 1 92.5 315 TYR A N 1
ATOM 2354 C CA . TYR A 1 315 ? 12.961 -28.812 -24.656 1 92.5 315 TYR A CA 1
ATOM 2355 C C . TYR A 1 315 ? 12.68 -29 -23.172 1 92.5 315 TYR A C 1
ATOM 2357 O O . TYR A 1 315 ? 13.141 -29.984 -22.562 1 92.5 315 TYR A O 1
ATOM 2365 N N . ILE A 1 316 ? 12.039 -28.109 -22.516 1 95.19 316 ILE A N 1
ATOM 2366 C CA . ILE A 1 316 ? 11.953 -28.109 -21.047 1 95.19 316 ILE A CA 1
ATOM 2367 C C . ILE A 1 316 ? 10.898 -29.125 -20.594 1 95.19 316 ILE A C 1
ATOM 2369 O O . ILE A 1 316 ? 9.734 -29.047 -21 1 95.19 316 ILE A O 1
ATOM 2373 N N . THR A 1 317 ? 11.234 -30 -19.828 1 95.44 317 THR A N 1
ATOM 2374 C CA . THR A 1 317 ? 10.43 -31.016 -19.141 1 95.44 317 THR A CA 1
ATOM 2375 C C . THR A 1 317 ? 11.211 -31.625 -17.984 1 95.44 317 THR A C 1
ATOM 2377 O O . THR A 1 317 ? 12.234 -31.094 -17.562 1 95.44 317 THR A O 1
ATOM 2380 N N . ASP A 1 318 ? 10.688 -32.688 -17.406 1 97 318 ASP A N 1
ATOM 2381 C CA . ASP A 1 318 ? 11.359 -33.375 -16.297 1 97 318 ASP A CA 1
ATOM 2382 C C . ASP A 1 318 ? 12.75 -33.844 -16.719 1 97 318 ASP A C 1
ATOM 2384 O O . ASP A 1 318 ? 12.898 -34.688 -17.594 1 97 318 ASP A O 1
ATOM 2388 N N . PRO A 1 319 ? 13.742 -33.344 -16.031 1 95.69 319 PRO A N 1
ATOM 2389 C CA . PRO A 1 319 ? 15.117 -33.625 -16.438 1 95.69 319 PRO A CA 1
ATOM 2390 C C . PRO A 1 319 ? 15.508 -35.094 -16.219 1 95.69 319 PRO A C 1
ATOM 2392 O O . PRO A 1 319 ? 16.531 -35.562 -16.75 1 95.69 319 PRO A O 1
ATOM 2395 N N . GLU A 1 320 ? 14.828 -35.812 -15.484 1 95.56 320 GLU A N 1
ATOM 2396 C CA . GLU A 1 320 ? 15.086 -37.25 -15.305 1 95.56 320 GLU A CA 1
ATOM 2397 C C . GLU A 1 320 ? 14.672 -38.031 -16.547 1 95.56 320 GLU A C 1
ATOM 2399 O O . GLU A 1 320 ? 15.102 -39.188 -16.734 1 95.56 320 GLU A O 1
ATOM 2404 N N . PHE A 1 321 ? 13.875 -37.469 -17.344 1 95.44 321 PHE A N 1
ATOM 2405 C CA . PHE A 1 321 ? 13.312 -38.156 -18.484 1 95.44 321 PHE A CA 1
ATOM 2406 C C . PHE A 1 321 ? 13.906 -37.656 -19.797 1 95.44 321 PHE A C 1
ATOM 2408 O O . PHE A 1 321 ? 13.977 -38.375 -20.781 1 95.44 321 PHE A O 1
ATOM 2415 N N . GLU A 1 322 ? 14.242 -36.406 -19.844 1 92.94 322 GLU A N 1
ATOM 2416 C CA . GLU A 1 322 ? 14.742 -35.781 -21.078 1 92.94 322 GLU A CA 1
ATOM 2417 C C . GLU A 1 322 ? 15.867 -34.781 -20.781 1 92.94 322 GLU A C 1
ATOM 2419 O O . GLU A 1 322 ? 15.836 -34.094 -19.75 1 92.94 322 GLU A O 1
ATOM 2424 N N . ASP A 1 323 ? 16.766 -34.719 -21.719 1 92.19 323 ASP A N 1
ATOM 2425 C CA . ASP A 1 323 ? 17.812 -33.688 -21.641 1 92.19 323 ASP A CA 1
ATOM 2426 C C . ASP A 1 323 ? 17.438 -32.469 -22.5 1 92.19 323 ASP A C 1
ATOM 2428 O O . ASP A 1 323 ? 16.469 -32.5 -23.266 1 92.19 323 ASP A O 1
ATOM 2432 N N . HIS A 1 324 ? 18.125 -31.406 -22.266 1 93.12 324 HIS A N 1
ATOM 2433 C CA . HIS A 1 324 ? 17.938 -30.203 -23.078 1 93.12 324 HIS A CA 1
ATOM 2434 C C . HIS A 1 324 ? 19.266 -29.562 -23.438 1 93.12 324 HIS A C 1
ATOM 2436 O O . HIS A 1 324 ? 20.266 -29.75 -22.734 1 93.12 324 HIS A O 1
ATOM 2442 N N . PRO A 1 325 ? 19.328 -28.797 -24.562 1 94.75 325 PRO A N 1
ATOM 2443 C CA . PRO A 1 325 ? 20.531 -28.016 -24.875 1 94.75 325 PRO A CA 1
ATOM 2444 C C . PRO A 1 325 ? 20.812 -26.922 -23.844 1 94.75 325 PRO A C 1
ATOM 2446 O O . PRO A 1 325 ? 20.016 -26.734 -22.906 1 94.75 325 PRO A O 1
ATOM 2449 N N . PRO A 1 326 ? 22 -26.281 -23.953 1 96.25 326 PRO A N 1
ATOM 2450 C CA . PRO A 1 326 ? 22.328 -25.25 -22.969 1 96.25 326 PRO A CA 1
ATOM 2451 C C . PRO A 1 326 ? 21.578 -23.953 -23.188 1 96.25 326 PRO A C 1
ATOM 2453 O O . PRO A 1 326 ? 22.203 -22.906 -23.438 1 96.25 326 PRO A O 1
ATOM 2456 N N . LEU A 1 327 ? 20.312 -23.969 -22.984 1 96.5 327 LEU A N 1
ATOM 2457 C CA . LEU A 1 327 ? 19.406 -22.859 -23.25 1 96.5 327 LEU A CA 1
ATOM 2458 C C . LEU A 1 327 ? 19.828 -21.609 -22.484 1 96.5 327 LEU A C 1
ATOM 2460 O O . LEU A 1 327 ? 19.609 -20.484 -22.953 1 96.5 327 LEU A O 1
ATOM 2464 N N . GLY A 1 328 ? 20.438 -21.781 -21.344 1 96.69 328 GLY A N 1
ATOM 2465 C CA . GLY A 1 328 ? 20.797 -20.656 -20.5 1 96.69 328 GLY A CA 1
ATOM 2466 C C . GLY A 1 328 ? 22.156 -20.078 -20.812 1 96.69 328 GLY A C 1
ATOM 2467 O O . GLY A 1 328 ? 22.625 -19.156 -20.141 1 96.69 328 GLY A O 1
ATOM 2468 N N . SER A 1 329 ? 22.766 -20.5 -21.906 1 97.06 329 SER A N 1
ATOM 2469 C CA . SER A 1 329 ? 24.141 -20.078 -22.188 1 97.06 329 SER A CA 1
ATOM 2470 C C . SER A 1 329 ? 24.156 -18.891 -23.141 1 97.06 329 SER A C 1
ATOM 2472 O O . SER A 1 329 ? 23.266 -18.734 -23.969 1 97.06 329 SER A O 1
ATOM 2474 N N . LYS A 1 330 ? 25.234 -18.156 -23.031 1 97.94 330 LYS A N 1
ATOM 2475 C CA . LYS A 1 330 ? 25.438 -16.984 -23.891 1 97.94 330 LYS A CA 1
ATOM 2476 C C . LYS A 1 330 ? 25.656 -17.406 -25.344 1 97.94 330 LYS A C 1
ATOM 2478 O O . LYS A 1 330 ? 25.188 -16.734 -26.266 1 97.94 330 LYS A O 1
ATOM 2483 N N . ASN A 1 331 ? 26.344 -18.484 -25.531 1 97.06 331 ASN A N 1
ATOM 2484 C CA . ASN A 1 331 ? 26.609 -18.984 -26.875 1 97.06 331 ASN A CA 1
ATOM 2485 C C . ASN A 1 331 ? 25.312 -19.375 -27.578 1 97.06 331 ASN A C 1
ATOM 2487 O O . ASN A 1 331 ? 25.141 -19.094 -28.766 1 97.06 331 ASN A O 1
ATOM 2491 N N . TRP A 1 332 ? 24.469 -20.078 -26.875 1 96.88 332 TRP A N 1
ATOM 2492 C CA . TRP A 1 332 ? 23.156 -20.438 -27.438 1 96.88 332 TRP A CA 1
ATOM 2493 C C . TRP A 1 332 ? 22.375 -19.172 -27.828 1 96.88 332 TRP A C 1
ATOM 2495 O O . TRP A 1 332 ? 21.797 -19.109 -28.906 1 96.88 332 TRP A O 1
ATOM 2505 N N . ALA A 1 333 ? 22.391 -18.219 -27.031 1 97.69 333 ALA A N 1
ATOM 2506 C CA . ALA A 1 333 ? 21.656 -16.984 -27.219 1 97.69 333 ALA A CA 1
ATOM 2507 C C . ALA A 1 333 ? 22.172 -16.203 -28.438 1 97.69 333 ALA A C 1
ATOM 2509 O O . ALA A 1 333 ? 21.391 -15.586 -29.172 1 97.69 333 ALA A O 1
ATOM 2510 N N . ALA A 1 334 ? 23.5 -16.172 -28.594 1 97.69 334 ALA A N 1
ATOM 2511 C CA . ALA A 1 334 ? 24.094 -15.484 -29.734 1 97.69 334 ALA A CA 1
ATOM 2512 C C . ALA A 1 334 ? 23.578 -16.062 -31.047 1 97.69 334 ALA A C 1
ATOM 2514 O O . ALA A 1 334 ? 23.297 -15.32 -32 1 97.69 334 ALA A O 1
ATOM 2515 N N . LYS A 1 335 ? 23.5 -17.328 -31.094 1 96.81 335 LYS A N 1
ATOM 2516 C CA . LYS A 1 335 ? 22.969 -17.984 -32.281 1 96.81 335 LYS A CA 1
ATOM 2517 C C . LYS A 1 335 ? 21.5 -17.625 -32.5 1 96.81 335 LYS A C 1
ATOM 2519 O O . LYS A 1 335 ? 21.078 -17.375 -33.625 1 96.81 335 LYS A O 1
ATOM 2524 N N . ARG A 1 336 ? 20.719 -17.641 -31.438 1 96.06 336 ARG A N 1
ATOM 2525 C CA . ARG A 1 336 ? 19.297 -17.328 -31.547 1 96.06 336 ARG A CA 1
ATOM 2526 C C . ARG A 1 336 ? 19.078 -15.883 -31.953 1 96.06 336 ARG A C 1
ATOM 2528 O O . ARG A 1 336 ? 18.141 -15.578 -32.688 1 96.06 336 ARG A O 1
ATOM 2535 N N . ALA A 1 337 ? 19.922 -14.984 -31.516 1 97.44 337 ALA A N 1
ATOM 2536 C CA . ALA A 1 337 ? 19.797 -13.555 -31.781 1 97.44 337 ALA A CA 1
ATOM 2537 C C . ALA A 1 337 ? 19.906 -13.266 -33.281 1 97.44 337 ALA A C 1
ATOM 2539 O O . ALA A 1 337 ? 19.359 -12.266 -33.75 1 97.44 337 ALA A O 1
ATOM 2540 N N . GLU A 1 338 ? 20.578 -14.125 -34 1 96.31 338 GLU A N 1
ATOM 2541 C CA . GLU A 1 338 ? 20.734 -13.953 -35.438 1 96.31 338 GLU A CA 1
ATOM 2542 C C . GLU A 1 338 ? 19.375 -14.016 -36.156 1 96.31 338 GLU A C 1
ATOM 2544 O O . GLU A 1 338 ? 19.25 -13.562 -37.281 1 96.31 338 GLU A O 1
ATOM 2549 N N . HIS A 1 339 ? 18.359 -14.5 -35.469 1 95.31 339 HIS A N 1
ATOM 2550 C CA . HIS A 1 339 ? 17.062 -14.688 -36.094 1 95.31 339 HIS A CA 1
ATOM 2551 C C . HIS A 1 339 ? 16.141 -13.5 -35.812 1 95.31 339 HIS A C 1
ATOM 2553 O O . HIS A 1 339 ? 14.969 -13.508 -36.188 1 95.31 339 HIS A O 1
ATOM 2559 N N . VAL A 1 340 ? 16.609 -12.438 -35.219 1 97.12 340 VAL A N 1
ATOM 2560 C CA . VAL A 1 340 ? 15.805 -11.266 -34.906 1 97.12 340 VAL A CA 1
ATOM 2561 C C . VAL A 1 340 ? 16.125 -10.125 -35.875 1 97.12 340 VAL A C 1
ATOM 2563 O O . VAL A 1 340 ? 17.297 -9.766 -36.031 1 97.12 340 VAL A O 1
ATOM 2566 N N . GLY A 1 341 ? 15.094 -9.648 -36.5 1 96.31 341 GLY A N 1
ATOM 2567 C CA . GLY A 1 341 ? 15.219 -8.492 -37.406 1 96.31 341 GLY A CA 1
ATOM 2568 C C . GLY A 1 341 ? 14.469 -7.273 -36.875 1 96.31 341 GLY A C 1
ATOM 2569 O O . GLY A 1 341 ? 14.109 -7.207 -35.719 1 96.31 341 GLY A O 1
ATOM 2570 N N . GLU A 1 342 ? 14.25 -6.324 -37.812 1 96.06 342 GLU A N 1
ATOM 2571 C CA . GLU A 1 342 ? 13.633 -5.059 -37.438 1 96.06 342 GLU A CA 1
ATOM 2572 C C . GLU A 1 342 ? 12.109 -5.191 -37.375 1 96.06 342 GLU A C 1
ATOM 2574 O O . GLU A 1 342 ? 11.43 -4.309 -36.875 1 96.06 342 GLU A O 1
ATOM 2579 N N . THR A 1 343 ? 11.672 -6.273 -37.938 1 96.31 343 THR A N 1
ATOM 2580 C CA . THR A 1 343 ? 10.234 -6.531 -37.906 1 96.31 343 THR A CA 1
ATOM 2581 C C . THR A 1 343 ? 9.938 -7.887 -37.281 1 96.31 343 THR A C 1
ATOM 2583 O O . THR A 1 343 ? 10.852 -8.68 -37.031 1 96.31 343 THR A O 1
ATOM 2586 N N . ASN A 1 344 ? 8.703 -8.117 -37 1 95.56 344 ASN A N 1
ATOM 2587 C CA . ASN A 1 344 ? 8.227 -9.328 -36.344 1 95.56 344 ASN A CA 1
ATOM 2588 C C . ASN A 1 344 ? 8.664 -10.586 -37.062 1 95.56 344 ASN A C 1
ATOM 2590 O O . ASN A 1 344 ? 8.492 -10.688 -38.281 1 95.56 344 ASN A O 1
ATOM 2594 N N . ASN A 1 345 ? 9.281 -11.5 -36.344 1 92.5 345 ASN A N 1
ATOM 2595 C CA . ASN A 1 345 ? 9.57 -12.828 -36.875 1 92.5 345 ASN A CA 1
ATOM 2596 C C . ASN A 1 345 ? 8.352 -13.75 -36.781 1 92.5 345 ASN A C 1
ATOM 2598 O O . ASN A 1 345 ? 7.992 -14.211 -35.719 1 92.5 345 ASN A O 1
ATOM 2602 N N . THR A 1 346 ? 7.762 -14.211 -37.844 1 86.94 346 THR A N 1
ATOM 2603 C CA . THR A 1 346 ? 6.523 -14.984 -37.844 1 86.94 346 THR A CA 1
ATOM 2604 C C . THR A 1 346 ? 6.82 -16.484 -38 1 86.94 346 THR A C 1
ATOM 2606 O O . THR A 1 346 ? 5.902 -17.297 -38.031 1 86.94 346 THR A O 1
ATOM 2609 N N . GLU A 1 347 ? 8.023 -16.828 -38 1 80.88 347 GLU A N 1
ATOM 2610 C CA . GLU A 1 347 ? 8.398 -18.219 -38.219 1 80.88 347 GLU A CA 1
ATOM 2611 C C . GLU A 1 347 ? 8.523 -18.984 -36.906 1 80.88 347 GLU A C 1
ATOM 2613 O O . GLU A 1 347 ? 8.727 -20.203 -36.906 1 80.88 347 GLU A O 1
ATOM 2618 N N . VAL A 1 348 ? 8.375 -18.328 -35.906 1 76.31 348 VAL A N 1
ATOM 2619 C CA . VAL A 1 348 ? 8.531 -18.922 -34.594 1 76.31 348 VAL A CA 1
ATOM 2620 C C . VAL A 1 348 ? 7.172 -19.062 -33.906 1 76.31 348 VAL A C 1
ATOM 2622 O O . VAL A 1 348 ? 6.352 -18.141 -33.969 1 76.31 348 VAL A O 1
ATOM 2625 N N . SER A 1 349 ? 6.855 -20.25 -33.406 1 70.94 349 SER A N 1
ATOM 2626 C CA . SER A 1 349 ? 5.66 -20.484 -32.594 1 70.94 349 SER A CA 1
ATOM 2627 C C . SER A 1 349 ? 5.988 -21.281 -31.328 1 70.94 349 SER A C 1
ATOM 2629 O O . SER A 1 349 ? 7.02 -21.953 -31.266 1 70.94 349 SER A O 1
ATOM 2631 N N . PHE A 1 350 ? 5.316 -20.875 -30.312 1 68.88 350 PHE A N 1
ATOM 2632 C CA . PHE A 1 350 ? 5.508 -21.688 -29.125 1 68.88 350 PHE A CA 1
ATOM 2633 C C . PHE A 1 350 ? 4.168 -22.078 -28.516 1 68.88 350 PHE A C 1
ATOM 2635 O O . PHE A 1 350 ? 3.115 -21.641 -28.984 1 68.88 350 PHE A O 1
ATOM 2642 N N . GLY A 1 351 ? 4.141 -22.812 -27.516 1 59.16 351 GLY A N 1
ATOM 2643 C CA . GLY A 1 351 ? 2.969 -23.203 -26.734 1 59.16 351 GLY A CA 1
ATOM 2644 C C . GLY A 1 351 ? 2.496 -24.625 -27.047 1 59.16 351 GLY A C 1
ATOM 2645 O O . GLY A 1 351 ? 2.895 -25.203 -28.047 1 59.16 351 GLY A O 1
ATOM 2646 N N . VAL A 1 352 ? 2.125 -25.266 -25.969 1 51.16 352 VAL A N 1
ATOM 2647 C CA . VAL A 1 352 ? 1.52 -26.594 -26.141 1 51.16 352 VAL A CA 1
ATOM 2648 C C . VAL A 1 352 ? 0.222 -26.453 -26.922 1 51.16 352 VAL A C 1
ATOM 2650 O O . VAL A 1 352 ? -0.53 -25.5 -26.75 1 51.16 352 VAL A O 1
ATOM 2653 N N . PRO A 1 353 ? 0.195 -27.281 -28.031 1 46.22 353 PRO A N 1
ATOM 2654 C CA . PRO A 1 353 ? -1.095 -27.312 -28.719 1 46.22 353 PRO A CA 1
ATOM 2655 C C . PRO A 1 353 ? -2.281 -27.297 -27.766 1 46.22 353 PRO A C 1
ATOM 2657 O O . PRO A 1 353 ? -2.279 -28.031 -26.766 1 46.22 353 PRO A O 1
ATOM 2660 N N . ASN A 1 354 ? -3.266 -26.391 -27.875 1 41.5 354 ASN A N 1
ATOM 2661 C CA . ASN A 1 354 ? -4.527 -26.266 -27.156 1 41.5 354 ASN A CA 1
ATOM 2662 C C . ASN A 1 354 ? -4.312 -25.688 -25.766 1 41.5 354 ASN A C 1
ATOM 2664 O O . ASN A 1 354 ? -5.168 -25.828 -24.891 1 41.5 354 ASN A O 1
ATOM 2668 N N . ALA A 1 355 ? -3.066 -25.25 -25.516 1 49.03 355 ALA A N 1
ATOM 2669 C CA . ALA A 1 355 ? -2.789 -24.781 -24.156 1 49.03 355 ALA A CA 1
ATOM 2670 C C . ALA A 1 355 ? -3.309 -23.359 -23.953 1 49.03 355 ALA A C 1
ATOM 2672 O O . ALA A 1 355 ? -2.844 -22.641 -23.062 1 49.03 355 ALA A O 1
ATOM 2673 N N . GLY A 1 356 ? -4.164 -22.922 -24.734 1 45.34 356 GLY A N 1
ATOM 2674 C CA . GLY A 1 356 ? -4.684 -21.562 -24.688 1 45.34 356 GLY A CA 1
ATOM 2675 C C . GLY A 1 356 ? -5.008 -21.094 -23.281 1 45.34 356 GLY A C 1
ATOM 2676 O O . GLY A 1 356 ? -4.738 -19.953 -22.922 1 45.34 356 GLY A O 1
ATOM 2677 N N . ASP A 1 357 ? -5.414 -22.016 -22.5 1 52 357 ASP A N 1
ATOM 2678 C CA . ASP A 1 357 ? -5.914 -21.641 -21.188 1 52 357 ASP A CA 1
ATOM 2679 C C . ASP A 1 357 ? -4.785 -21.625 -20.156 1 52 357 ASP A C 1
ATOM 2681 O O . ASP A 1 357 ? -4.93 -21.047 -19.078 1 52 357 ASP A O 1
ATOM 2685 N N . ALA A 1 358 ? -3.658 -22.219 -20.484 1 53.16 358 ALA A N 1
ATOM 2686 C CA . ALA A 1 358 ? -2.533 -22.25 -19.562 1 53.16 358 ALA A CA 1
ATOM 2687 C C . ALA A 1 358 ? -1.843 -20.891 -19.469 1 53.16 358 ALA A C 1
ATOM 2689 O O . ALA A 1 358 ? -1.145 -20.609 -18.5 1 53.16 358 ALA A O 1
ATOM 2690 N N . GLU A 1 359 ? -2.309 -20.172 -20.406 1 62.56 359 GLU A N 1
ATOM 2691 C CA . GLU A 1 359 ? -1.711 -18.859 -20.531 1 62.56 359 GLU A CA 1
ATOM 2692 C C . GLU A 1 359 ? -2.057 -17.969 -19.344 1 62.56 359 GLU A C 1
ATOM 2694 O O . GLU A 1 359 ? -1.234 -17.172 -18.891 1 62.56 359 GLU A O 1
ATOM 2699 N N . ASP A 1 360 ? -3.26 -18.266 -18.844 1 66.62 360 ASP A N 1
ATOM 2700 C CA . ASP A 1 360 ? -3.709 -17.359 -17.781 1 66.62 360 ASP A CA 1
ATOM 2701 C C . ASP A 1 360 ? -3.852 -18.094 -16.453 1 66.62 360 ASP A C 1
ATOM 2703 O O . ASP A 1 360 ? -4.945 -18.531 -16.094 1 66.62 360 ASP A O 1
ATOM 2707 N N . ALA A 1 361 ? -2.662 -18.312 -15.781 1 76.44 361 ALA A N 1
ATOM 2708 C CA . ALA A 1 361 ? -2.682 -19.094 -14.547 1 76.44 361 ALA A CA 1
ATOM 2709 C C . ALA A 1 361 ? -2.793 -18.188 -13.32 1 76.44 361 ALA A C 1
ATOM 2711 O O . ALA A 1 361 ? -2.492 -16.984 -13.398 1 76.44 361 ALA A O 1
ATOM 2712 N N . ASP A 1 362 ? -3.373 -18.844 -12.32 1 80.75 362 ASP A N 1
ATOM 2713 C CA . ASP A 1 362 ? -3.525 -18.156 -11.039 1 80.75 362 ASP A CA 1
ATOM 2714 C C . ASP A 1 362 ? -2.455 -18.609 -10.047 1 80.75 362 ASP A C 1
ATOM 2716 O O . ASP A 1 362 ? -2.24 -19.812 -9.859 1 80.75 362 ASP A O 1
ATOM 2720 N N . THR A 1 363 ? -1.736 -17.734 -9.609 1 84.75 363 THR A N 1
ATOM 2721 C CA . THR A 1 363 ? -0.547 -17.984 -8.797 1 84.75 363 THR A CA 1
ATOM 2722 C C . THR A 1 363 ? -0.388 -16.891 -7.73 1 84.75 363 THR A C 1
ATOM 2724 O O . THR A 1 363 ? -0.825 -15.758 -7.922 1 84.75 363 THR A O 1
ATOM 2727 N N . VAL A 1 364 ? 0.049 -17.375 -6.594 1 91.81 364 VAL A N 1
ATOM 2728 C CA . VAL A 1 364 ? 0.513 -16.359 -5.656 1 91.81 364 VAL A CA 1
ATOM 2729 C C . VAL A 1 364 ? 2.035 -16.406 -5.555 1 91.81 364 VAL A C 1
ATOM 2731 O O . VAL A 1 364 ? 2.643 -17.469 -5.719 1 91.81 364 VAL A O 1
ATOM 2734 N N . LEU A 1 365 ? 2.611 -15.289 -5.336 1 96.62 365 LEU A N 1
ATOM 2735 C CA . LEU A 1 365 ? 4.035 -15.078 -5.098 1 96.62 365 LEU A CA 1
ATOM 2736 C C . LEU A 1 365 ? 4.258 -14.148 -3.914 1 96.62 365 LEU A C 1
ATOM 2738 O O . LEU A 1 365 ? 3.51 -13.188 -3.729 1 96.62 365 LEU A O 1
ATOM 2742 N N . LEU A 1 366 ? 5.215 -14.508 -3.094 1 98.56 366 LEU A N 1
ATOM 2743 C CA . LEU A 1 366 ? 5.629 -13.609 -2.018 1 98.56 366 LEU A CA 1
ATOM 2744 C C . LEU A 1 366 ? 7.148 -13.539 -1.921 1 98.56 366 LEU A C 1
ATOM 2746 O O . LEU A 1 366 ? 7.844 -14.5 -2.273 1 98.56 366 LEU A O 1
ATOM 2750 N N . CYS A 1 367 ? 7.598 -12.438 -1.551 1 98.94 367 CYS A N 1
ATOM 2751 C CA . CYS A 1 367 ? 9.016 -12.211 -1.284 1 98.94 367 CYS A CA 1
ATOM 2752 C C . CYS A 1 367 ? 9.227 -11.664 0.123 1 98.94 367 CYS A C 1
ATOM 2754 O O . CYS A 1 367 ? 8.438 -10.844 0.599 1 98.94 367 CYS A O 1
ATOM 2756 N N . VAL A 1 368 ? 10.266 -12.164 0.81 1 98.94 368 VAL A N 1
ATOM 2757 C CA . VAL A 1 368 ? 10.57 -11.75 2.176 1 98.94 368 VAL A CA 1
ATOM 2758 C C . VAL A 1 368 ? 12.07 -11.516 2.32 1 98.94 368 VAL A C 1
ATOM 2760 O O . VAL A 1 368 ? 12.883 -12.266 1.765 1 98.94 368 VAL A O 1
ATOM 2763 N N . ALA A 1 369 ? 12.445 -10.5 2.992 1 98.88 369 ALA A N 1
ATOM 2764 C CA . ALA A 1 369 ? 13.82 -10.266 3.438 1 98.88 369 ALA A CA 1
ATOM 2765 C C . ALA A 1 369 ? 13.859 -9.922 4.926 1 98.88 369 ALA A C 1
ATOM 2767 O O . ALA A 1 369 ? 12.977 -9.227 5.434 1 98.88 369 ALA A O 1
ATOM 2768 N N . ASP A 1 370 ? 14.844 -10.453 5.652 1 98.69 370 ASP A N 1
ATOM 2769 C CA . ASP A 1 370 ? 15.023 -10.094 7.055 1 98.69 370 ASP A CA 1
ATOM 2770 C C . ASP A 1 370 ? 16.422 -9.516 7.297 1 98.69 370 ASP A C 1
ATOM 2772 O O . ASP A 1 370 ? 17.234 -9.469 6.383 1 98.69 370 ASP A O 1
ATOM 2776 N N . ASP A 1 371 ? 16.688 -8.984 8.469 1 96.75 371 ASP A N 1
ATOM 2777 C CA . ASP A 1 371 ? 17.891 -8.219 8.742 1 96.75 371 ASP A CA 1
ATOM 2778 C C . ASP A 1 371 ? 19.078 -9.133 9.023 1 96.75 371 ASP A C 1
ATOM 2780 O O . ASP A 1 371 ? 20.203 -8.672 9.195 1 96.75 371 ASP A O 1
ATOM 2784 N N . GLU A 1 372 ? 18.875 -10.461 9.055 1 97.56 372 GLU A N 1
ATOM 2785 C CA . GLU A 1 372 ? 19.984 -11.391 9.195 1 97.56 372 GLU A CA 1
ATOM 2786 C C . GLU A 1 372 ? 20.656 -11.656 7.852 1 97.56 372 GLU A C 1
ATOM 2788 O O . GLU A 1 372 ? 21.781 -12.164 7.801 1 97.56 372 GLU A O 1
ATOM 2793 N N . GLY A 1 373 ? 19.922 -11.352 6.738 1 97.69 373 GLY A N 1
ATOM 2794 C CA . GLY A 1 373 ? 20.453 -11.547 5.406 1 97.69 373 GLY A CA 1
ATOM 2795 C C . GLY A 1 373 ? 19.719 -12.586 4.598 1 97.69 373 GLY A C 1
ATOM 2796 O O . GLY A 1 373 ? 20.062 -12.852 3.443 1 97.69 373 GLY A O 1
ATOM 2797 N N . ASN A 1 374 ? 18.656 -13.203 5.184 1 98.75 374 ASN A N 1
ATOM 2798 C CA . ASN A 1 374 ? 17.844 -14.148 4.438 1 98.75 374 ASN A CA 1
ATOM 2799 C C . ASN A 1 374 ? 16.953 -13.445 3.414 1 98.75 374 ASN A C 1
ATOM 2801 O O . ASN A 1 374 ? 16.375 -12.398 3.705 1 98.75 374 ASN A O 1
ATOM 2805 N N . LEU A 1 375 ? 16.922 -13.969 2.236 1 98.69 375 LEU A N 1
ATOM 2806 C CA . LEU A 1 375 ? 16.062 -13.555 1.142 1 98.69 375 LEU A CA 1
ATOM 2807 C C . LEU A 1 375 ? 15.32 -14.75 0.551 1 98.69 375 LEU A C 1
ATOM 2809 O O . LEU A 1 375 ? 15.938 -15.758 0.205 1 98.69 375 LEU A O 1
ATOM 2813 N N . VAL A 1 376 ? 14 -14.586 0.407 1 98.94 376 VAL A N 1
ATOM 2814 C CA . VAL A 1 376 ? 13.227 -15.727 -0.07 1 98.94 376 VAL A CA 1
ATOM 2815 C C . VAL A 1 376 ? 12.227 -15.266 -1.129 1 98.94 376 VAL A C 1
ATOM 2817 O O . VAL A 1 376 ? 11.445 -14.344 -0.894 1 98.94 376 VAL A O 1
ATOM 2820 N N . SER A 1 377 ? 12.266 -15.758 -2.275 1 98.94 377 SER A N 1
ATOM 2821 C CA . SER A 1 377 ? 11.188 -15.766 -3.26 1 98.94 377 SER A CA 1
ATOM 2822 C C . SER A 1 377 ? 10.414 -17.078 -3.219 1 98.94 377 SER A C 1
ATOM 2824 O O . SER A 1 377 ? 10.984 -18.141 -3.451 1 98.94 377 SER A O 1
ATOM 2826 N N . PHE A 1 378 ? 9.156 -17.047 -2.867 1 98.75 378 PHE A N 1
ATOM 2827 C CA . PHE A 1 378 ? 8.32 -18.219 -2.594 1 98.75 378 PHE A CA 1
ATOM 2828 C C . PHE A 1 378 ? 7.055 -18.172 -3.441 1 98.75 378 PHE A C 1
ATOM 2830 O O . PHE A 1 378 ? 6.281 -17.219 -3.375 1 98.75 378 PHE A O 1
ATOM 2837 N N . ILE A 1 379 ? 6.832 -19.219 -4.277 1 98.38 379 ILE A N 1
ATOM 2838 C CA . ILE A 1 379 ? 5.723 -19.188 -5.227 1 98.38 379 ILE A CA 1
ATOM 2839 C C . ILE A 1 379 ? 4.875 -20.453 -5.066 1 98.38 379 ILE A C 1
ATOM 2841 O O . ILE A 1 379 ? 5.406 -21.562 -4.969 1 98.38 379 ILE A O 1
ATOM 2845 N N . ASN A 1 380 ? 3.607 -20.281 -4.93 1 96.56 380 ASN A N 1
ATOM 2846 C CA . ASN A 1 380 ? 2.633 -21.328 -4.625 1 96.56 380 ASN A CA 1
ATOM 2847 C C . ASN A 1 380 ? 1.396 -21.203 -5.512 1 96.56 380 ASN A C 1
ATOM 2849 O O . ASN A 1 380 ? 0.806 -20.125 -5.625 1 96.56 380 ASN A O 1
ATOM 2853 N N . SER A 1 381 ? 0.967 -22.344 -6.168 1 95.12 381 SER A N 1
ATOM 2854 C CA . SER A 1 381 ? -0.163 -22.281 -7.09 1 95.12 381 SER A CA 1
ATOM 2855 C C . SER A 1 381 ? -0.794 -23.656 -7.301 1 95.12 381 SER A C 1
ATOM 2857 O O . SER A 1 381 ? -0.165 -24.672 -7.035 1 95.12 381 SER A O 1
ATOM 2859 N N . ARG A 1 382 ? -2.061 -23.578 -7.797 1 94.31 382 ARG A N 1
ATOM 2860 C CA . ARG A 1 382 ? -2.758 -24.766 -8.297 1 94.31 382 ARG A CA 1
ATOM 2861 C C . ARG A 1 382 ? -2.832 -24.75 -9.82 1 94.31 382 ARG A C 1
ATOM 2863 O O . ARG A 1 382 ? -3.617 -25.5 -10.414 1 94.31 382 ARG A O 1
ATOM 2870 N N . PHE A 1 383 ? -2.143 -23.906 -10.43 1 92.44 383 PHE A N 1
ATOM 2871 C CA . PHE A 1 383 ? -2.094 -23.703 -11.875 1 92.44 383 PHE A CA 1
ATOM 2872 C C . PHE A 1 383 ? -3.242 -22.812 -12.344 1 92.44 383 PHE A C 1
ATOM 2874 O O . PHE A 1 383 ? -3.188 -21.594 -12.188 1 92.44 383 PHE A O 1
ATOM 2881 N N . ALA A 1 384 ? -4.43 -23.328 -12.617 1 90.31 384 ALA A N 1
ATOM 2882 C CA . ALA A 1 384 ? -5.582 -22.484 -12.945 1 90.31 384 ALA A CA 1
ATOM 2883 C C . ALA A 1 384 ? -6.344 -22.078 -11.688 1 90.31 384 ALA A C 1
ATOM 2885 O O . ALA A 1 384 ? -6.113 -22.641 -10.609 1 90.31 384 ALA A O 1
ATOM 2886 N N . GLY A 1 385 ? -7.191 -21.078 -11.906 1 91.94 385 GLY A N 1
ATOM 2887 C CA . GLY A 1 385 ? -8.039 -20.688 -10.781 1 91.94 385 GLY A CA 1
ATOM 2888 C C . GLY A 1 385 ? -8.82 -21.859 -10.203 1 91.94 385 GLY A C 1
ATOM 2889 O O . GLY A 1 385 ? -9.594 -22.5 -10.906 1 91.94 385 GLY A O 1
ATOM 2890 N N . PHE A 1 386 ? -8.617 -22.125 -8.977 1 93.81 386 PHE A N 1
ATOM 2891 C CA . PHE A 1 386 ? -9.219 -23.219 -8.234 1 93.81 386 PHE A CA 1
ATOM 2892 C C . PHE A 1 386 ? -8.828 -24.562 -8.828 1 93.81 386 PHE A C 1
ATOM 2894 O O . PHE A 1 386 ? -9.383 -25.594 -8.453 1 93.81 386 PHE A O 1
ATOM 2901 N N . GLY A 1 387 ? -7.98 -24.578 -9.828 1 95.38 387 GLY A N 1
ATOM 2902 C CA . GLY A 1 387 ? -7.352 -25.781 -10.328 1 95.38 387 GLY A CA 1
ATOM 2903 C C . GLY A 1 387 ? -8.281 -26.625 -11.18 1 95.38 387 GLY A C 1
ATOM 2904 O O . GLY A 1 387 ? -8.898 -26.125 -12.117 1 95.38 387 GLY A O 1
ATOM 2905 N N . SER A 1 388 ? -8.445 -27.938 -10.82 1 96.94 388 SER A N 1
ATOM 2906 C CA . SER A 1 388 ? -9.125 -28.953 -11.602 1 96.94 388 SER A CA 1
ATOM 2907 C C . SER A 1 388 ? -10.633 -28.844 -11.469 1 96.94 388 SER A C 1
ATOM 2909 O O . SER A 1 388 ? -11.375 -29.469 -12.227 1 96.94 388 SER A O 1
ATOM 2911 N N . GLY A 1 389 ? -11.055 -28.078 -10.492 1 96.75 389 GLY A N 1
ATOM 2912 C CA . GLY A 1 389 ? -12.469 -28.047 -10.172 1 96.75 389 GLY A CA 1
ATOM 2913 C C . GLY A 1 389 ? -12.867 -29.062 -9.125 1 96.75 389 GLY A C 1
ATOM 2914 O O . GLY A 1 389 ? -14.016 -29.078 -8.672 1 96.75 389 GLY A O 1
ATOM 2915 N N . LEU A 1 390 ? -11.945 -29.859 -8.734 1 98.12 390 LEU A N 1
ATOM 2916 C CA . LEU A 1 390 ? -12.211 -30.875 -7.723 1 98.12 390 LEU A CA 1
ATOM 2917 C C . LEU A 1 390 ? -11.812 -30.391 -6.336 1 98.12 390 LEU A C 1
ATOM 2919 O O . LEU A 1 390 ? -10.781 -29.719 -6.18 1 98.12 390 LEU A O 1
ATOM 2923 N N . VAL A 1 391 ? -12.625 -30.719 -5.363 1 98.56 391 VAL A N 1
ATOM 2924 C CA . VAL A 1 391 ? -12.305 -30.531 -3.951 1 98.56 391 VAL A CA 1
ATOM 2925 C C . VAL A 1 391 ? -12.312 -31.891 -3.244 1 98.56 391 VAL A C 1
ATOM 2927 O O . VAL A 1 391 ? -13.273 -32.656 -3.371 1 98.56 391 VAL A O 1
ATOM 2930 N N . ALA A 1 392 ? -11.328 -32.188 -2.516 1 98.56 392 ALA A N 1
ATOM 2931 C CA . ALA A 1 392 ? -11.133 -33.5 -1.906 1 98.56 392 ALA A CA 1
ATOM 2932 C C . ALA A 1 392 ? -12.148 -33.75 -0.79 1 98.56 392 ALA A C 1
ATOM 2934 O O . ALA A 1 392 ? -11.867 -33.469 0.38 1 98.56 392 ALA A O 1
ATOM 2935 N N . GLY A 1 393 ? -13.258 -34.406 -1.124 1 97.69 393 GLY A N 1
ATOM 2936 C CA . GLY A 1 393 ? -14.273 -34.719 -0.133 1 97.69 393 GLY A CA 1
ATOM 2937 C C . GLY A 1 393 ? -14.664 -33.531 0.717 1 97.69 393 GLY A C 1
ATOM 2938 O O . GLY A 1 393 ? -15 -32.469 0.189 1 97.69 393 GLY A O 1
ATOM 2939 N N . ASP A 1 394 ? -14.508 -33.719 2.012 1 97.31 394 ASP A N 1
ATOM 2940 C CA . ASP A 1 394 ? -14.914 -32.656 2.949 1 97.31 394 ASP A CA 1
ATOM 2941 C C . ASP A 1 394 ? -13.695 -31.953 3.539 1 97.31 394 ASP A C 1
ATOM 2943 O O . ASP A 1 394 ? -13.773 -31.375 4.625 1 97.31 394 ASP A O 1
ATOM 2947 N N . THR A 1 395 ? -12.586 -32 2.865 1 98.38 395 THR A N 1
ATOM 2948 C CA . THR A 1 395 ? -11.352 -31.438 3.402 1 98.38 395 THR A CA 1
ATOM 2949 C C . THR A 1 395 ? -11.234 -29.953 3.098 1 98.38 395 THR A C 1
ATOM 2951 O O . THR A 1 395 ? -10.43 -29.25 3.705 1 98.38 395 THR A O 1
ATOM 2954 N N . GLY A 1 396 ? -11.969 -29.5 2.104 1 98.44 396 GLY A N 1
ATOM 2955 C CA . GLY A 1 396 ? -11.828 -28.125 1.642 1 98.44 396 GLY A CA 1
ATOM 2956 C C . GLY A 1 396 ? -10.594 -27.922 0.786 1 98.44 396 GLY A C 1
ATOM 2957 O O . GLY A 1 396 ? -10.289 -26.781 0.408 1 98.44 396 GLY A O 1
ATOM 2958 N N . ILE A 1 397 ? -9.891 -28.953 0.4 1 98.75 397 ILE A N 1
ATOM 2959 C CA . ILE A 1 397 ? -8.672 -28.828 -0.399 1 98.75 397 ILE A CA 1
ATOM 2960 C C . ILE A 1 397 ? -9.016 -28.938 -1.883 1 98.75 397 ILE A C 1
ATOM 2962 O O . ILE A 1 397 ? -9.383 -30.016 -2.367 1 98.75 397 ILE A O 1
ATOM 2966 N N . ALA A 1 398 ? -8.945 -27.797 -2.547 1 98.38 398 ALA A N 1
ATOM 2967 C CA . ALA A 1 398 ? -9.078 -27.797 -4 1 98.38 398 ALA A CA 1
ATOM 2968 C C . ALA A 1 398 ? -7.816 -28.328 -4.668 1 98.38 398 ALA A C 1
ATOM 2970 O O . ALA A 1 398 ? -6.703 -27.969 -4.289 1 98.38 398 ALA A O 1
ATOM 2971 N N . LEU A 1 399 ? -7.969 -29.172 -5.652 1 98.5 399 LEU A N 1
ATOM 2972 C CA . LEU A 1 399 ? -6.84 -29.859 -6.262 1 98.5 399 LEU A CA 1
ATOM 2973 C C . LEU A 1 399 ? -6.41 -29.172 -7.551 1 98.5 399 LEU A C 1
ATOM 2975 O O . LEU A 1 399 ? -7.25 -28.703 -8.32 1 98.5 399 LEU A O 1
ATOM 2979 N N . GLN A 1 400 ? -5.109 -29.188 -7.77 1 97.69 400 GLN A N 1
ATOM 2980 C CA . GLN A 1 400 ? -4.539 -28.531 -8.93 1 97.69 400 GLN A CA 1
ATOM 2981 C C . GLN A 1 400 ? -4.824 -29.312 -10.211 1 97.69 400 GLN A C 1
ATOM 2983 O O . GLN A 1 400 ? -5.328 -30.438 -10.156 1 97.69 400 GLN A O 1
ATOM 2988 N N . ASN A 1 401 ? -4.512 -28.672 -11.391 1 96.88 401 ASN A N 1
ATOM 2989 C CA . ASN A 1 401 ? -4.656 -29.281 -12.703 1 96.88 401 ASN A CA 1
ATOM 2990 C C . ASN A 1 401 ? -3.344 -29.25 -13.477 1 96.88 401 ASN A C 1
ATOM 2992 O O . ASN A 1 401 ? -3.336 -29.031 -14.695 1 96.88 401 ASN A O 1
ATOM 2996 N N . ARG A 1 402 ? -2.268 -29.438 -12.836 1 95.81 402 ARG A N 1
ATOM 2997 C CA . ARG A 1 402 ? -0.935 -29.328 -13.414 1 95.81 402 ARG A CA 1
ATOM 2998 C C . ARG A 1 402 ? -0.747 -30.344 -14.539 1 95.81 402 ARG A C 1
ATOM 3000 O O . ARG A 1 402 ? -0.018 -30.094 -15.5 1 95.81 402 ARG A O 1
ATOM 3007 N N . GLY A 1 403 ? -1.375 -31.453 -14.492 1 95.88 403 GLY A N 1
ATOM 3008 C CA . GLY A 1 403 ? -1.27 -32.469 -15.523 1 95.88 403 GLY A CA 1
ATOM 3009 C C . GLY A 1 403 ? -1.773 -32 -16.875 1 95.88 403 GLY A C 1
ATOM 3010 O O . GLY A 1 403 ? -1.483 -32.625 -17.906 1 95.88 403 GLY A O 1
ATOM 3011 N N . ALA A 1 404 ? -2.547 -30.938 -16.828 1 94.81 404 ALA A N 1
ATOM 3012 C CA . ALA A 1 404 ? -3.018 -30.359 -18.094 1 94.81 404 ALA A CA 1
ATOM 3013 C C . ALA A 1 404 ? -1.848 -29.953 -18.984 1 94.81 404 ALA A C 1
ATOM 3015 O O . ALA A 1 404 ? -2.002 -29.812 -20.188 1 94.81 404 ALA A O 1
ATOM 3016 N N . SER A 1 405 ? -0.695 -29.812 -18.438 1 93.44 405 SER A N 1
ATOM 3017 C CA . SER A 1 405 ? 0.489 -29.406 -19.172 1 93.44 405 SER A CA 1
ATOM 3018 C C . SER A 1 405 ? 1.064 -30.547 -20 1 93.44 405 SER A C 1
ATOM 3020 O O . SER A 1 405 ? 1.871 -30.344 -20.906 1 93.44 405 SER A O 1
ATOM 3022 N N . PHE A 1 406 ? 0.69 -31.781 -19.719 1 95.38 406 PHE A N 1
ATOM 3023 C CA . PHE A 1 406 ? 1.238 -32.938 -20.438 1 95.38 406 PHE A CA 1
ATOM 3024 C C . PHE A 1 406 ? 0.67 -33 -21.844 1 95.38 406 PHE A C 1
ATOM 3026 O O . PHE A 1 406 ? -0.458 -32.594 -22.094 1 95.38 406 PHE A O 1
ATOM 3033 N N . SER A 1 407 ? 1.458 -33.531 -22.688 1 94.12 407 SER A N 1
ATOM 3034 C CA . SER A 1 407 ? 1.027 -33.875 -24.047 1 94.12 407 SER A CA 1
ATOM 3035 C C . SER A 1 407 ? 0.681 -35.375 -24.141 1 94.12 407 SER A C 1
ATOM 3037 O O . SER A 1 407 ? 1.347 -36.219 -23.531 1 94.12 407 SER A O 1
ATOM 3039 N N . LEU A 1 408 ? -0.387 -35.656 -24.922 1 95.56 408 LEU A N 1
ATOM 3040 C CA . LEU A 1 408 ? -0.72 -37.062 -25.188 1 95.56 408 LEU A CA 1
ATOM 3041 C C . LEU A 1 408 ? -0.077 -37.531 -26.484 1 95.56 408 LEU A C 1
ATOM 3043 O O . LEU A 1 408 ? -0.28 -38.656 -26.906 1 95.56 408 LEU A O 1
ATOM 3047 N N . ASP A 1 409 ? 0.71 -36.656 -27.078 1 93.69 409 ASP A N 1
ATOM 3048 C CA . ASP A 1 409 ? 1.531 -37 -28.219 1 93.69 409 ASP A CA 1
ATOM 3049 C C . ASP A 1 409 ? 2.812 -37.719 -27.781 1 93.69 409 ASP A C 1
ATOM 3051 O O . ASP A 1 409 ? 3.662 -37.125 -27.125 1 93.69 409 ASP A O 1
ATOM 3055 N N . ARG A 1 410 ? 3.014 -38.906 -28.297 1 93.25 410 ARG A N 1
ATOM 3056 C CA . ARG A 1 410 ? 4.121 -39.75 -27.891 1 93.25 410 ARG A CA 1
ATOM 3057 C C . ARG A 1 410 ? 5.461 -39.156 -28.312 1 93.25 410 ARG A C 1
ATOM 3059 O O . ARG A 1 410 ? 6.5 -39.5 -27.734 1 93.25 410 ARG A O 1
ATOM 3066 N N . GLU A 1 411 ? 5.473 -38.344 -29.203 1 91.75 411 GLU A N 1
ATOM 3067 C CA . GLU A 1 411 ? 6.711 -37.781 -29.734 1 91.75 411 GLU A CA 1
ATOM 3068 C C . GLU A 1 411 ? 7.086 -36.5 -29 1 91.75 411 GLU A C 1
ATOM 3070 O O . GLU A 1 411 ? 8.195 -35.969 -29.172 1 91.75 411 GLU A O 1
ATOM 3075 N N . ASP A 1 412 ? 6.238 -36 -28.234 1 92.12 412 ASP A N 1
ATOM 3076 C CA . ASP A 1 412 ? 6.488 -34.781 -27.484 1 92.12 412 ASP A CA 1
ATOM 3077 C C . ASP A 1 412 ? 7.395 -35.031 -26.281 1 92.12 412 ASP A C 1
ATOM 3079 O O . ASP A 1 412 ? 7.164 -35.969 -25.516 1 92.12 412 ASP A O 1
ATOM 3083 N N . PRO A 1 413 ? 8.422 -34.188 -26.094 1 91.69 413 PRO A N 1
ATOM 3084 C CA . PRO A 1 413 ? 9.281 -34.375 -24.922 1 91.69 413 PRO A CA 1
ATOM 3085 C C . PRO A 1 413 ? 8.508 -34.281 -23.609 1 91.69 413 PRO A C 1
ATOM 3087 O O . PRO A 1 413 ? 8.891 -34.906 -22.609 1 91.69 413 PRO A O 1
ATOM 3090 N N . ASN A 1 414 ? 7.504 -33.531 -23.562 1 95.25 414 ASN A N 1
ATOM 3091 C CA . ASN A 1 414 ? 6.691 -33.406 -22.359 1 95.25 414 ASN A CA 1
ATOM 3092 C C . ASN A 1 414 ? 5.496 -34.344 -22.391 1 95.25 414 ASN A C 1
ATOM 3094 O O . ASN A 1 414 ? 4.441 -34.031 -21.828 1 95.25 414 ASN A O 1
ATOM 3098 N N . ARG A 1 415 ? 5.578 -35.406 -23.031 1 95.56 415 ARG A N 1
ATOM 3099 C CA . ARG A 1 415 ? 4.531 -36.438 -23.078 1 95.56 415 ARG A CA 1
ATOM 3100 C C . ARG A 1 415 ? 4.242 -36.969 -21.688 1 95.56 415 ARG A C 1
ATOM 3102 O O . ARG A 1 415 ? 5.137 -37.062 -20.844 1 95.56 415 ARG A O 1
ATOM 3109 N N . LEU A 1 416 ? 3.039 -37.375 -21.484 1 97.5 416 LEU A N 1
ATOM 3110 C CA . LEU A 1 416 ? 2.627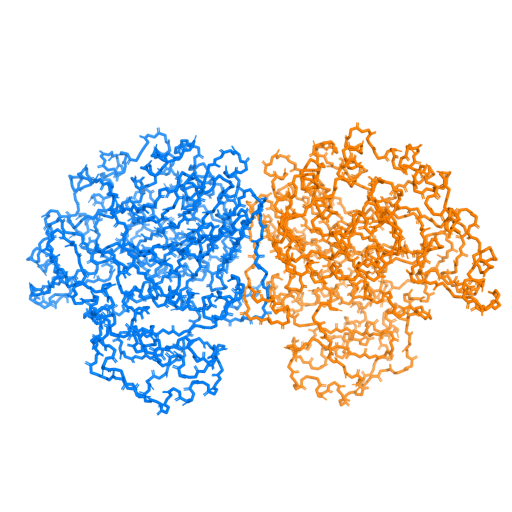 -37.969 -20.219 1 97.5 416 LEU A CA 1
ATOM 3111 C C . LEU A 1 416 ? 3.342 -39.312 -20 1 97.5 416 LEU A C 1
ATOM 3113 O O . LEU A 1 416 ? 3.363 -40.156 -20.891 1 97.5 416 LEU A O 1
ATOM 3117 N N . GLU A 1 417 ? 3.936 -39.438 -18.922 1 97.69 417 GLU A N 1
ATOM 3118 C CA . GLU A 1 417 ? 4.535 -40.688 -18.469 1 97.69 417 GLU A CA 1
ATOM 3119 C C . GLU A 1 417 ? 4.383 -40.844 -16.953 1 97.69 417 GLU A C 1
ATOM 3121 O O . GLU A 1 417 ? 4.508 -39.875 -16.203 1 97.69 417 GLU A O 1
ATOM 3126 N N . PRO A 1 418 ? 4.094 -42.156 -16.516 1 97.69 418 PRO A N 1
ATOM 3127 C CA . PRO A 1 418 ? 4.035 -42.375 -15.07 1 97.69 418 PRO A CA 1
ATOM 3128 C C . PRO A 1 418 ? 5.309 -41.938 -14.352 1 97.69 418 PRO A C 1
ATOM 3130 O O . PRO A 1 418 ? 6.414 -42.281 -14.789 1 97.69 418 PRO A O 1
ATOM 3133 N N . GLY A 1 419 ? 5.09 -41.156 -13.289 1 97.38 419 GLY A N 1
ATOM 3134 C CA . GLY A 1 419 ? 6.223 -40.75 -12.477 1 97.38 419 GLY A CA 1
ATOM 3135 C C . GLY A 1 419 ? 6.914 -39.5 -13.008 1 97.38 419 GLY A C 1
ATOM 3136 O O . GLY A 1 419 ? 7.848 -39 -12.383 1 97.38 419 GLY A O 1
ATOM 3137 N N . LYS A 1 420 ? 6.52 -39 -14.062 1 97.88 420 LYS A N 1
ATOM 3138 C CA . LYS A 1 420 ? 7.113 -37.812 -14.672 1 97.88 420 LYS A CA 1
ATOM 3139 C C . LYS A 1 420 ? 6.477 -36.531 -14.117 1 97.88 420 LYS A C 1
ATOM 3141 O O . LYS A 1 420 ? 5.27 -36.469 -13.891 1 97.88 420 LYS A O 1
ATOM 3146 N N . ARG A 1 421 ? 7.316 -35.562 -13.891 1 97.25 421 ARG A N 1
ATOM 3147 C CA . ARG A 1 421 ? 6.797 -34.219 -13.57 1 97.25 421 ARG A CA 1
ATOM 3148 C C . ARG A 1 421 ? 6.395 -33.469 -14.836 1 97.25 421 ARG A C 1
ATOM 3150 O O . ARG A 1 421 ? 7.07 -33.562 -15.859 1 97.25 421 ARG A O 1
ATOM 3157 N N . PRO A 1 422 ? 5.336 -32.781 -14.758 1 95.31 422 PRO A N 1
ATOM 3158 C CA . PRO A 1 422 ? 4.926 -31.984 -15.922 1 95.31 422 PRO A CA 1
ATOM 3159 C C . PRO A 1 422 ? 5.766 -30.719 -16.094 1 95.31 422 PRO A C 1
ATOM 3161 O O . PRO A 1 422 ? 6.41 -30.266 -15.148 1 95.31 422 PRO A O 1
ATOM 3164 N N . PHE A 1 423 ? 5.805 -30.188 -17.375 1 94.94 423 PHE A N 1
ATOM 3165 C CA . PHE A 1 423 ? 6.266 -28.828 -17.547 1 94.94 423 PHE A CA 1
ATOM 3166 C C . PHE A 1 423 ? 5.586 -27.891 -16.547 1 94.94 423 PHE A C 1
ATOM 3168 O O . PHE A 1 423 ? 4.371 -27.953 -16.359 1 94.94 423 PHE A O 1
ATOM 3175 N N . HIS A 1 424 ? 6.398 -27.062 -15.906 1 95.81 424 HIS A N 1
ATOM 3176 C CA . HIS A 1 424 ? 5.84 -26.234 -14.844 1 95.81 424 HIS A CA 1
ATOM 3177 C C . HIS A 1 424 ? 6.082 -24.75 -15.125 1 95.81 424 HIS A C 1
ATOM 3179 O O . HIS A 1 424 ? 7.227 -24.328 -15.289 1 95.81 424 HIS A O 1
ATOM 3185 N N . THR A 1 425 ? 5.039 -23.938 -15.023 1 94.88 425 THR A N 1
ATOM 3186 C CA . THR A 1 425 ? 5.121 -22.516 -15.344 1 94.88 425 THR A CA 1
ATOM 3187 C C . THR A 1 425 ? 5.707 -21.719 -14.18 1 94.88 425 THR A C 1
ATOM 3189 O O . THR A 1 425 ? 6.211 -20.609 -14.359 1 94.88 425 THR A O 1
ATOM 3192 N N . LEU A 1 426 ? 5.676 -22.188 -12.945 1 96.56 426 LEU A N 1
ATOM 3193 C CA . LEU A 1 426 ? 6.035 -21.391 -11.773 1 96.56 426 LEU A CA 1
ATOM 3194 C C . LEU A 1 426 ? 7.543 -21.203 -11.688 1 96.56 426 LEU A C 1
ATOM 3196 O O . LEU A 1 426 ? 8.305 -22.172 -11.758 1 96.56 426 LEU A O 1
ATOM 3200 N N . ILE A 1 427 ? 7.863 -19.969 -11.5 1 96.5 427 ILE A N 1
ATOM 3201 C CA . ILE A 1 427 ? 9.281 -19.688 -11.273 1 96.5 427 ILE A CA 1
ATOM 3202 C C . ILE A 1 427 ? 9.43 -18.547 -10.273 1 96.5 427 ILE A C 1
ATOM 3204 O O . ILE A 1 427 ? 9.008 -17.422 -10.539 1 96.5 427 ILE A O 1
ATOM 3208 N N . PRO A 1 428 ? 10.023 -18.75 -9.062 1 98.25 428 PRO A N 1
ATOM 3209 C CA . PRO A 1 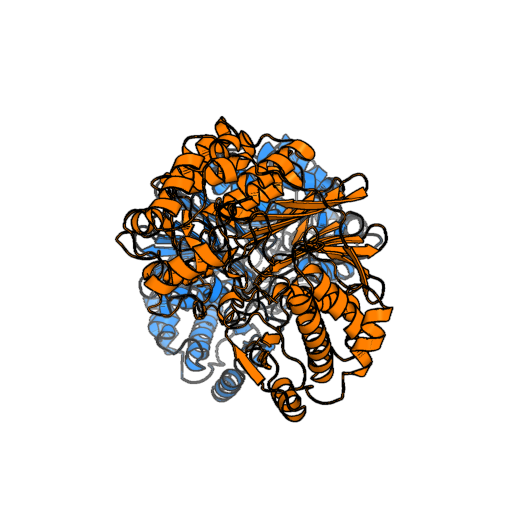428 ? 10.648 -17.719 -8.234 1 98.25 428 PRO A CA 1
ATOM 3210 C C . PRO A 1 428 ? 12.031 -17.312 -8.734 1 98.25 428 PRO A C 1
ATOM 3212 O O . PRO A 1 428 ? 12.648 -18.047 -9.516 1 98.25 428 PRO A O 1
ATOM 3215 N N . ALA A 1 429 ? 12.523 -16.156 -8.25 1 98.88 429 ALA A N 1
ATOM 3216 C CA . ALA A 1 429 ? 13.82 -15.734 -8.773 1 98.88 429 ALA A CA 1
ATOM 3217 C C . ALA A 1 429 ? 14.586 -14.906 -7.75 1 98.88 429 ALA A C 1
ATOM 3219 O O . ALA A 1 429 ? 14 -14.383 -6.801 1 98.88 429 ALA A O 1
ATOM 3220 N N . LEU A 1 430 ? 15.898 -14.867 -7.914 1 98.88 430 LEU A N 1
ATOM 3221 C CA . LEU A 1 430 ? 16.812 -13.961 -7.223 1 98.88 430 LEU A CA 1
ATOM 3222 C C . LEU A 1 430 ? 17.609 -13.125 -8.219 1 98.88 430 LEU A C 1
ATOM 3224 O O . LEU A 1 430 ? 17.812 -13.547 -9.367 1 98.88 430 LEU A O 1
ATOM 3228 N N . ALA A 1 431 ? 18.016 -12 -7.781 1 98.94 431 ALA A N 1
ATOM 3229 C CA . ALA A 1 431 ? 18.969 -11.18 -8.531 1 98.94 431 ALA A CA 1
ATOM 3230 C C . ALA A 1 431 ? 20.062 -10.641 -7.617 1 98.94 431 ALA A C 1
ATOM 3232 O O . ALA A 1 431 ? 19.797 -10.172 -6.512 1 98.94 431 ALA A O 1
ATOM 3233 N N . ARG A 1 432 ? 21.25 -10.797 -8.047 1 98.81 432 ARG A N 1
ATOM 3234 C CA . ARG A 1 432 ? 22.391 -10.141 -7.422 1 98.81 432 ARG A CA 1
ATOM 3235 C C . ARG A 1 432 ? 22.859 -8.953 -8.258 1 98.81 432 ARG A C 1
ATOM 3237 O O . ARG A 1 432 ? 23.344 -9.125 -9.375 1 98.81 432 ARG A O 1
ATOM 3244 N N . PHE A 1 433 ? 22.734 -7.758 -7.719 1 98.25 433 PHE A N 1
ATOM 3245 C CA . PHE A 1 433 ? 23.109 -6.543 -8.43 1 98.25 433 PHE A CA 1
ATOM 3246 C C . PHE A 1 433 ? 24.562 -6.184 -8.148 1 98.25 433 PHE A C 1
ATOM 3248 O O . PHE A 1 433 ? 25.234 -5.555 -8.977 1 98.25 433 PHE A O 1
ATOM 3255 N N . ASP A 1 434 ? 25.016 -6.48 -6.965 1 97.12 434 ASP A N 1
ATOM 3256 C CA . ASP A 1 434 ? 26.375 -6.305 -6.461 1 97.12 434 ASP A CA 1
ATOM 3257 C C . ASP A 1 434 ? 26.688 -7.289 -5.336 1 97.12 434 ASP A C 1
ATOM 3259 O O . ASP A 1 434 ? 25.828 -8.086 -4.953 1 97.12 434 ASP A O 1
ATOM 3263 N N . GLU A 1 435 ? 27.812 -7.301 -4.801 1 96.12 435 GLU A N 1
ATOM 3264 C CA . GLU A 1 435 ? 28.25 -8.273 -3.801 1 96.12 435 GLU A CA 1
ATOM 3265 C C . GLU A 1 435 ? 27.266 -8.336 -2.631 1 96.12 435 GLU A C 1
ATOM 3267 O O . GLU A 1 435 ? 26.859 -9.422 -2.209 1 96.12 435 GLU A O 1
ATOM 3272 N N . ASP A 1 436 ? 26.844 -7.258 -2.066 1 96.25 436 ASP A N 1
ATOM 3273 C CA . ASP A 1 436 ? 25.938 -7.211 -0.919 1 96.25 436 ASP A CA 1
ATOM 3274 C C . ASP A 1 436 ? 24.625 -6.543 -1.285 1 96.25 436 ASP A C 1
ATOM 3276 O O . ASP A 1 436 ? 24.016 -5.859 -0.458 1 96.25 436 ASP A O 1
ATOM 3280 N N . ASP A 1 437 ? 24.25 -6.59 -2.523 1 98.06 437 ASP A N 1
ATOM 3281 C CA . ASP A 1 437 ? 23 -6.066 -3.055 1 98.06 437 ASP A CA 1
ATOM 3282 C C . ASP A 1 437 ? 22.219 -7.16 -3.777 1 98.06 437 ASP A C 1
ATOM 3284 O O . ASP A 1 437 ? 22.531 -7.512 -4.914 1 98.06 437 ASP A O 1
ATOM 3288 N N . TRP A 1 438 ? 21.172 -7.688 -3.059 1 98.75 438 TRP A N 1
ATOM 3289 C CA . TRP A 1 438 ? 20.422 -8.852 -3.52 1 98.75 438 TRP A CA 1
ATOM 3290 C C . TRP A 1 438 ? 18.922 -8.57 -3.502 1 98.75 438 TRP A C 1
ATOM 3292 O O . TRP A 1 438 ? 18.422 -7.848 -2.633 1 98.75 438 TRP A O 1
ATOM 3302 N N . ALA A 1 439 ? 18.25 -9.141 -4.438 1 98.88 439 ALA A N 1
ATOM 3303 C CA . ALA A 1 439 ? 16.797 -9.086 -4.445 1 98.88 439 ALA A CA 1
ATOM 3304 C C . ALA A 1 439 ? 16.188 -10.469 -4.641 1 98.88 439 ALA A C 1
ATOM 3306 O O . ALA A 1 439 ? 16.75 -11.305 -5.355 1 98.88 439 ALA A O 1
ATOM 3307 N N . ALA A 1 440 ? 15.156 -10.773 -3.941 1 98.94 440 ALA A N 1
ATOM 3308 C CA . ALA A 1 440 ? 14.211 -11.836 -4.289 1 98.94 440 ALA A CA 1
ATOM 3309 C C . ALA A 1 440 ? 13 -11.266 -5.023 1 98.94 440 ALA A C 1
ATOM 3311 O O . ALA A 1 440 ? 12.422 -10.266 -4.598 1 98.94 440 ALA A O 1
ATOM 3312 N N . PHE A 1 441 ? 12.641 -11.844 -6.152 1 98.81 441 PHE A N 1
ATOM 3313 C CA . PHE A 1 441 ? 11.547 -11.281 -6.934 1 98.81 441 PHE A CA 1
ATOM 3314 C C . PHE A 1 441 ? 10.836 -12.375 -7.727 1 98.81 441 PHE A C 1
ATOM 3316 O O . PHE A 1 441 ? 11.242 -13.531 -7.707 1 98.81 441 PHE A O 1
ATOM 3323 N N . GLY A 1 442 ? 9.758 -12.023 -8.336 1 98.44 442 GLY A N 1
ATOM 3324 C CA . GLY A 1 442 ? 9.039 -12.844 -9.289 1 98.44 442 GLY A CA 1
ATOM 3325 C C . GLY A 1 442 ? 7.82 -12.156 -9.875 1 98.44 442 GLY A C 1
ATOM 3326 O O . GLY A 1 442 ? 7.441 -11.07 -9.43 1 98.44 442 GLY A O 1
ATOM 3327 N N . VAL A 1 443 ? 7.324 -12.742 -10.898 1 97.56 443 VAL A N 1
ATOM 3328 C CA . VAL A 1 443 ? 6.07 -12.344 -11.523 1 97.56 443 VAL A CA 1
ATOM 3329 C C . VAL A 1 443 ? 5.172 -13.57 -11.719 1 97.56 443 VAL A C 1
ATOM 3331 O O . VAL A 1 443 ? 5.598 -14.57 -12.297 1 97.56 443 VAL A O 1
ATOM 3334 N N . MET A 1 444 ? 4.012 -13.516 -11.219 1 94.88 444 MET A N 1
ATOM 3335 C CA . MET A 1 444 ? 3.053 -14.602 -11.398 1 94.88 444 MET A CA 1
ATOM 3336 C C . MET A 1 444 ? 2.32 -14.461 -12.727 1 94.88 444 MET A C 1
ATOM 3338 O O . MET A 1 444 ? 2.371 -13.414 -13.367 1 94.88 444 MET A O 1
ATOM 3342 N N . GLY A 1 445 ? 1.71 -15.641 -13.172 1 92.56 445 GLY A N 1
ATOM 3343 C CA . GLY A 1 445 ? 0.825 -15.547 -14.32 1 92.56 445 GLY A CA 1
ATOM 3344 C C . GLY A 1 445 ? 1.225 -16.469 -15.461 1 92.56 445 GLY A C 1
ATOM 3345 O O . GLY A 1 445 ? 1.389 -16.016 -16.594 1 92.56 445 GLY A O 1
ATOM 3346 N N . GLY A 1 446 ? 1.414 -17.703 -15.195 1 92.94 446 GLY A N 1
ATOM 3347 C CA . GLY A 1 446 ? 1.646 -18.688 -16.25 1 92.94 446 GLY A CA 1
ATOM 3348 C C . GLY A 1 446 ? 2.803 -18.312 -17.156 1 92.94 446 GLY A C 1
ATOM 3349 O O . GLY A 1 446 ? 3.928 -18.125 -16.703 1 92.94 446 GLY A O 1
ATOM 3350 N N . TYR A 1 447 ? 2.457 -18.078 -18.391 1 93.56 447 TYR A N 1
ATOM 3351 C CA . TYR A 1 447 ? 3.502 -17.781 -19.359 1 93.56 447 TYR A CA 1
ATOM 3352 C C . TYR A 1 447 ? 3.963 -16.344 -19.234 1 93.56 447 TYR A C 1
ATOM 3354 O O . TYR A 1 447 ? 4.984 -15.961 -19.812 1 93.56 447 TYR A O 1
ATOM 3362 N N . MET A 1 448 ? 3.281 -15.602 -18.391 1 95.25 448 MET A N 1
ATOM 3363 C CA . MET A 1 448 ? 3.721 -14.234 -18.141 1 95.25 448 MET A CA 1
ATOM 3364 C C . MET A 1 448 ? 4.965 -14.219 -17.25 1 95.25 448 MET A C 1
ATOM 3366 O O . MET A 1 448 ? 5.707 -13.234 -17.234 1 95.25 448 MET A O 1
ATOM 3370 N N . GLN A 1 449 ? 5.18 -15.242 -16.547 1 96.69 449 GLN A N 1
ATOM 3371 C CA . GLN A 1 449 ? 6.211 -15.242 -15.523 1 96.69 449 GLN A CA 1
ATOM 3372 C C . GLN A 1 449 ? 7.582 -14.945 -16.109 1 96.69 449 GLN A C 1
ATOM 3374 O O . GLN A 1 449 ? 8.219 -13.953 -15.758 1 96.69 449 GLN A O 1
ATOM 3379 N N . PRO A 1 450 ? 8.031 -15.688 -17.156 1 97.75 450 PRO A N 1
ATOM 3380 C CA . PRO A 1 450 ? 9.344 -15.336 -17.688 1 97.75 450 PRO A CA 1
ATOM 3381 C C . PRO A 1 450 ? 9.352 -13.977 -18.375 1 97.75 450 PRO A C 1
ATOM 3383 O O . PRO A 1 450 ? 10.359 -13.266 -18.344 1 97.75 450 PRO A O 1
ATOM 3386 N N . GLN A 1 451 ? 8.258 -13.633 -19 1 97.81 451 GLN A N 1
ATOM 3387 C CA . GLN A 1 451 ? 8.148 -12.32 -19.625 1 97.81 451 GLN A CA 1
ATOM 3388 C C . GLN A 1 451 ? 8.234 -11.203 -18.594 1 97.81 451 GLN A C 1
ATOM 3390 O O . GLN A 1 451 ? 8.93 -10.203 -18.797 1 97.81 451 GLN A O 1
ATOM 3395 N N . GLY A 1 452 ? 7.531 -11.445 -17.531 1 98.06 452 GLY A N 1
ATOM 3396 C CA . GLY A 1 452 ? 7.566 -10.484 -16.438 1 98.06 452 GLY A CA 1
ATOM 3397 C C . GLY A 1 452 ? 8.93 -10.367 -15.789 1 98.06 452 GLY A C 1
ATOM 3398 O O . GLY A 1 452 ? 9.375 -9.273 -15.453 1 98.06 452 GLY A O 1
ATOM 3399 N N . HIS A 1 453 ? 9.555 -11.516 -15.57 1 98.75 453 HIS A N 1
ATOM 3400 C CA . HIS A 1 453 ? 10.898 -11.5 -15 1 98.75 453 HIS A CA 1
ATOM 3401 C C . HIS A 1 453 ? 11.844 -10.656 -15.844 1 98.75 453 HIS A C 1
ATOM 3403 O O . HIS A 1 453 ? 12.586 -9.828 -15.312 1 98.75 453 HIS A O 1
ATOM 3409 N N . THR A 1 454 ? 11.781 -10.812 -17.156 1 98.69 454 THR A N 1
ATOM 3410 C CA . THR A 1 454 ? 12.648 -10.094 -18.078 1 98.69 454 THR A CA 1
ATOM 3411 C C . THR A 1 454 ? 12.391 -8.594 -18.016 1 98.69 454 THR A C 1
ATOM 3413 O O . THR A 1 454 ? 13.328 -7.793 -17.969 1 98.69 454 THR A O 1
ATOM 3416 N N . GLN A 1 455 ? 11.164 -8.266 -18 1 98.38 455 GLN A N 1
ATOM 3417 C CA . GLN A 1 455 ? 10.789 -6.855 -18 1 98.38 455 GLN A CA 1
ATOM 3418 C C . GLN A 1 455 ? 11.156 -6.188 -16.672 1 98.38 455 GLN A C 1
ATOM 3420 O O . GLN A 1 455 ? 11.641 -5.051 -16.672 1 98.38 455 GLN A O 1
ATOM 3425 N N . VAL A 1 456 ? 10.984 -6.844 -15.523 1 98.44 456 VAL A N 1
ATOM 3426 C CA . VAL A 1 456 ? 11.297 -6.293 -14.211 1 98.44 456 VAL A CA 1
ATOM 3427 C C . VAL A 1 456 ? 12.805 -6.09 -14.086 1 98.44 456 VAL A C 1
ATOM 3429 O O . VAL A 1 456 ? 13.266 -5.031 -13.648 1 98.44 456 VAL A O 1
ATOM 3432 N N . ILE A 1 457 ? 13.555 -7.078 -14.469 1 98.75 457 ILE A N 1
ATOM 3433 C CA . ILE A 1 457 ? 15.008 -6.996 -14.391 1 98.75 457 ILE A CA 1
ATOM 3434 C C . ILE A 1 457 ? 15.508 -5.863 -15.281 1 98.75 457 ILE A C 1
ATOM 3436 O O . ILE A 1 457 ? 16.359 -5.062 -14.867 1 98.75 457 ILE A O 1
ATOM 3440 N N . SER A 1 458 ? 15.023 -5.805 -16.484 1 98.69 458 SER A N 1
ATOM 3441 C CA . SER A 1 458 ? 15.43 -4.734 -17.391 1 98.69 458 SER A CA 1
ATOM 3442 C C . SER A 1 458 ? 15.109 -3.363 -16.812 1 98.69 458 SER A C 1
ATOM 3444 O O . SER A 1 458 ? 15.93 -2.443 -16.875 1 98.69 458 SER A O 1
ATOM 3446 N N . ASN A 1 459 ? 13.93 -3.176 -16.25 1 98.12 459 ASN A N 1
ATOM 3447 C CA . ASN A 1 459 ? 13.523 -1.905 -15.664 1 98.12 459 ASN A CA 1
ATOM 3448 C C . ASN A 1 459 ? 14.508 -1.449 -14.594 1 98.12 459 ASN A C 1
ATOM 3450 O O . ASN A 1 459 ? 14.828 -0.262 -14.5 1 98.12 459 ASN A O 1
ATOM 3454 N N . ILE A 1 460 ? 14.945 -2.363 -13.797 1 98.06 460 ILE A N 1
ATOM 3455 C CA . ILE A 1 460 ? 15.82 -2.035 -12.68 1 98.06 460 ILE A CA 1
ATOM 3456 C C . ILE A 1 460 ? 17.25 -1.857 -13.172 1 98.06 460 ILE A C 1
ATOM 3458 O O . ILE A 1 460 ? 17.906 -0.865 -12.852 1 98.06 460 ILE A O 1
ATOM 3462 N N . VAL A 1 461 ? 17.703 -2.756 -14.016 1 98.38 461 VAL A N 1
ATOM 3463 C CA . VAL A 1 461 ? 19.109 -2.824 -14.391 1 98.38 461 VAL A CA 1
ATOM 3464 C C . VAL A 1 461 ? 19.406 -1.786 -15.469 1 98.38 461 VAL A C 1
ATOM 3466 O O . VAL A 1 461 ? 20.406 -1.078 -15.398 1 98.38 461 VAL A O 1
ATOM 3469 N N . ASP A 1 462 ? 18.562 -1.673 -16.469 1 98.38 462 ASP A N 1
ATOM 3470 C CA . ASP A 1 462 ? 18.844 -0.818 -17.625 1 98.38 462 ASP A CA 1
ATOM 3471 C C . ASP A 1 462 ? 18.484 0.637 -17.328 1 98.38 462 ASP A C 1
ATOM 3473 O O . ASP A 1 462 ? 19.094 1.556 -17.859 1 98.38 462 ASP A O 1
ATOM 3477 N N . TYR A 1 463 ? 17.562 0.842 -16.438 1 97.31 463 TYR A N 1
ATOM 3478 C CA . TYR A 1 463 ? 17.031 2.197 -16.312 1 97.31 463 TYR A CA 1
ATOM 3479 C C . TYR A 1 463 ? 17.094 2.674 -14.859 1 97.31 463 TYR A C 1
ATOM 3481 O O . TYR A 1 463 ? 16.625 3.766 -14.539 1 97.31 463 TYR A O 1
ATOM 3489 N N . ASP A 1 464 ? 17.578 1.884 -13.992 1 96.06 464 ASP A N 1
ATOM 3490 C CA . ASP A 1 464 ? 17.844 2.227 -12.594 1 96.06 464 ASP A CA 1
ATOM 3491 C C . ASP A 1 464 ? 16.562 2.701 -11.891 1 96.06 464 ASP A C 1
ATOM 3493 O O . ASP A 1 464 ? 16.594 3.682 -11.148 1 96.06 464 ASP A O 1
ATOM 3497 N N . LEU A 1 465 ? 15.477 2.088 -12.172 1 95.88 465 LEU A N 1
ATOM 3498 C CA . LEU A 1 465 ? 14.211 2.473 -11.562 1 95.88 465 LEU A CA 1
ATOM 3499 C C . LEU A 1 465 ? 14.141 2.01 -10.109 1 95.88 465 LEU A C 1
ATOM 3501 O O . LEU A 1 465 ? 14.617 0.921 -9.781 1 95.88 465 LEU A O 1
ATOM 3505 N N . PRO A 1 466 ? 13.461 2.902 -9.188 1 95.25 466 PRO A N 1
ATOM 3506 C CA . PRO A 1 466 ? 13.07 2.355 -7.883 1 95.25 466 PRO A CA 1
ATOM 3507 C C . PRO A 1 466 ? 12.156 1.141 -8 1 95.25 466 PRO A C 1
ATOM 3509 O O . PRO A 1 466 ? 11.453 0.99 -9 1 95.25 466 PRO A O 1
ATOM 3512 N N . LEU A 1 467 ? 12.148 0.331 -7 1 97.88 467 LEU A N 1
ATOM 3513 C CA . LEU A 1 467 ? 11.453 -0.951 -7.074 1 97.88 467 LEU A CA 1
ATOM 3514 C C . LEU A 1 467 ? 9.992 -0.756 -7.457 1 97.88 467 LEU A C 1
ATOM 3516 O O . LEU A 1 467 ? 9.484 -1.44 -8.352 1 97.88 467 LEU A O 1
ATOM 3520 N N . GLN A 1 468 ? 9.305 0.113 -6.746 1 97.56 468 GLN A N 1
ATOM 3521 C CA . GLN A 1 468 ? 7.879 0.287 -7.02 1 97.56 468 GLN A CA 1
ATOM 3522 C C . GLN A 1 468 ? 7.648 0.82 -8.43 1 97.56 468 GLN A C 1
ATOM 3524 O O . GLN A 1 468 ? 6.727 0.387 -9.117 1 97.56 468 GLN A O 1
ATOM 3529 N N . ALA A 1 469 ? 8.477 1.787 -8.852 1 96.31 469 ALA A N 1
ATOM 3530 C CA . ALA A 1 469 ? 8.367 2.328 -10.211 1 96.31 469 ALA A CA 1
ATOM 3531 C C . ALA A 1 469 ? 8.578 1.239 -11.25 1 96.31 469 ALA A C 1
ATOM 3533 O O . ALA A 1 469 ? 7.949 1.253 -12.312 1 96.31 469 ALA A O 1
ATOM 3534 N N . ALA A 1 470 ? 9.461 0.323 -10.992 1 97.25 470 ALA A N 1
ATOM 3535 C CA . ALA A 1 470 ? 9.742 -0.778 -11.906 1 97.25 470 ALA A CA 1
ATOM 3536 C C . ALA A 1 470 ? 8.516 -1.665 -12.094 1 97.25 470 ALA A C 1
ATOM 3538 O O . ALA A 1 470 ? 8.242 -2.133 -13.203 1 97.25 470 ALA A O 1
ATOM 3539 N N . LEU A 1 471 ? 7.809 -1.919 -11.039 1 97.31 471 LEU A N 1
ATOM 3540 C CA . LEU A 1 471 ? 6.641 -2.791 -11.094 1 97.31 471 LEU A CA 1
ATOM 3541 C C . LEU A 1 471 ? 5.449 -2.062 -11.711 1 97.31 471 LEU A C 1
ATOM 3543 O O . LEU A 1 471 ? 4.547 -2.695 -12.266 1 97.31 471 LEU A O 1
ATOM 3547 N N . ASP A 1 472 ? 5.422 -0.73 -11.602 1 95.88 472 ASP A N 1
ATOM 3548 C CA . ASP A 1 472 ? 4.281 0.066 -12.047 1 95.88 472 ASP A CA 1
ATOM 3549 C C . ASP A 1 472 ? 4.289 0.242 -13.562 1 95.88 472 ASP A C 1
ATOM 3551 O O . ASP A 1 472 ? 3.289 0.656 -14.148 1 95.88 472 ASP A O 1
ATOM 3555 N N . ARG A 1 473 ? 5.387 -0.052 -14.219 1 95.38 473 ARG A N 1
ATOM 3556 C CA . ARG A 1 473 ? 5.477 0.133 -15.664 1 95.38 473 ARG A CA 1
ATOM 3557 C C . ARG A 1 473 ? 4.477 -0.757 -16.391 1 95.38 473 ARG A C 1
ATOM 3559 O O . ARG A 1 473 ? 4.254 -1.904 -15.992 1 95.38 473 ARG A O 1
ATOM 3566 N N . PRO A 1 474 ? 3.889 -0.184 -17.469 1 95.38 474 PRO A N 1
ATOM 3567 C CA . PRO A 1 474 ? 3.045 -1.064 -18.281 1 95.38 474 PRO A CA 1
ATOM 3568 C C . PRO A 1 474 ? 3.822 -2.234 -18.891 1 95.38 474 PRO A C 1
ATOM 3570 O O . PRO A 1 474 ? 4.996 -2.086 -19.234 1 95.38 474 PRO A O 1
ATOM 3573 N N . ARG A 1 475 ? 3.121 -3.34 -19.078 1 96.88 475 ARG A N 1
ATOM 3574 C CA . ARG A 1 475 ? 3.783 -4.543 -19.578 1 96.88 475 ARG A CA 1
ATOM 3575 C C . ARG A 1 475 ? 3.256 -4.934 -20.953 1 96.88 475 ARG A C 1
ATOM 3577 O O . ARG A 1 475 ? 2.156 -4.531 -21.344 1 96.88 475 ARG A O 1
ATOM 3584 N N . TRP A 1 476 ? 4.074 -5.582 -21.625 1 97.81 476 TRP A N 1
ATOM 3585 C CA . TRP A 1 476 ? 3.688 -6.301 -22.828 1 97.81 476 TRP A CA 1
ATOM 3586 C C . TRP A 1 476 ? 3.705 -7.809 -22.594 1 97.81 476 TRP A C 1
ATOM 3588 O O . TRP A 1 476 ? 4.328 -8.289 -21.641 1 97.81 476 TRP A O 1
ATOM 3598 N N . ARG A 1 477 ? 2.973 -8.562 -23.438 1 96.69 477 ARG A N 1
ATOM 3599 C CA . ARG A 1 477 ? 2.871 -10.016 -23.328 1 96.69 477 ARG A CA 1
ATOM 3600 C C . ARG A 1 477 ? 2.783 -10.656 -24.719 1 96.69 477 ARG A C 1
ATOM 3602 O O . ARG A 1 477 ? 1.842 -10.398 -25.469 1 96.69 477 ARG A O 1
ATOM 3609 N N . TYR A 1 478 ? 3.777 -11.422 -25.031 1 95.81 478 TYR A N 1
ATOM 3610 C CA . TYR A 1 478 ? 3.691 -12.25 -26.234 1 95.81 478 TYR A CA 1
ATOM 3611 C C . TYR A 1 478 ? 2.84 -13.492 -25.969 1 95.81 478 TYR A C 1
ATOM 3613 O O . TYR A 1 478 ? 3.045 -14.203 -24.984 1 95.81 478 TYR A O 1
ATOM 3621 N N . ARG A 1 479 ? 1.931 -13.773 -26.844 1 92.88 479 ARG A N 1
ATOM 3622 C CA . ARG A 1 479 ? 0.955 -14.836 -26.609 1 92.88 479 ARG A CA 1
ATOM 3623 C C . ARG A 1 479 ? 1.181 -15.992 -27.578 1 92.88 479 ARG A C 1
ATOM 3625 O O . ARG A 1 479 ? 1.811 -15.828 -28.625 1 92.88 479 ARG A O 1
ATOM 3632 N N . GLU A 1 480 ? 0.572 -17.078 -27.281 1 87.06 480 GLU A N 1
ATOM 3633 C CA . GLU A 1 480 ? 0.775 -18.328 -27.984 1 87.06 480 GLU A CA 1
ATOM 3634 C C . GLU A 1 480 ? 0.266 -18.234 -29.422 1 87.06 480 GLU A C 1
ATOM 3636 O O . GLU A 1 480 ? 0.789 -18.906 -30.328 1 87.06 480 GLU A O 1
ATOM 3641 N N . ASP A 1 481 ? -0.692 -17.391 -29.656 1 87.62 481 ASP A N 1
ATOM 3642 C CA . ASP A 1 481 ? -1.289 -17.297 -30.984 1 87.62 481 ASP A CA 1
ATOM 3643 C C . ASP A 1 481 ? -0.518 -16.312 -31.859 1 87.62 481 ASP A C 1
ATOM 3645 O O . ASP A 1 481 ? -0.915 -16.031 -33 1 87.62 481 ASP A O 1
ATOM 3649 N N . GLY A 1 482 ? 0.499 -15.766 -31.297 1 90.25 482 GLY A N 1
ATOM 3650 C CA . GLY A 1 482 ? 1.354 -14.883 -32.062 1 90.25 482 GLY A CA 1
ATOM 3651 C C . GLY A 1 482 ? 1.066 -13.406 -31.828 1 90.25 482 GLY A C 1
ATOM 3652 O O . GLY A 1 482 ? 1.795 -12.539 -32.312 1 90.25 482 GLY A O 1
ATOM 3653 N N . GLU A 1 483 ? 0.132 -13.141 -31.016 1 93.56 483 GLU A N 1
ATOM 3654 C CA . GLU A 1 483 ? -0.219 -11.758 -30.719 1 93.56 483 GLU A CA 1
ATOM 3655 C C . GLU A 1 483 ? 0.764 -11.133 -29.734 1 93.56 483 GLU A C 1
ATOM 3657 O O . GLU A 1 483 ? 1.312 -11.828 -28.875 1 93.56 483 GLU A O 1
ATOM 3662 N N . LEU A 1 484 ? 0.992 -9.891 -29.906 1 97.06 484 LEU A N 1
ATOM 3663 C CA . LEU A 1 484 ? 1.672 -9.078 -28.906 1 97.06 484 LEU A CA 1
ATOM 3664 C C . LEU A 1 484 ? 0.679 -8.195 -28.156 1 97.06 484 LEU A C 1
ATOM 3666 O O . LEU A 1 484 ? 0.235 -7.168 -28.688 1 97.06 484 LEU A O 1
ATOM 3670 N N . ALA A 1 485 ? 0.404 -8.531 -26.938 1 97 485 ALA A N 1
ATOM 3671 C CA . ALA A 1 485 ? -0.566 -7.785 -26.141 1 97 485 ALA A CA 1
ATOM 3672 C C . ALA A 1 485 ? 0.11 -6.656 -25.375 1 97 485 ALA A C 1
ATOM 3674 O O . ALA A 1 485 ? 1.238 -6.805 -24.891 1 97 485 ALA A O 1
ATOM 3675 N N . LEU A 1 486 ? -0.593 -5.539 -25.297 1 97.12 486 LEU A N 1
ATOM 3676 C CA . LEU A 1 486 ? -0.172 -4.398 -24.5 1 97.12 486 LEU A CA 1
ATOM 3677 C C . LEU A 1 486 ? -1.217 -4.062 -23.438 1 97.12 486 LEU A C 1
ATOM 3679 O O . LEU A 1 486 ? -2.42 -4.184 -23.688 1 97.12 486 LEU A O 1
ATOM 3683 N N . GLU A 1 487 ? -0.773 -3.643 -22.266 1 94.5 487 GLU A N 1
ATOM 3684 C CA . GLU A 1 487 ? -1.687 -3.059 -21.281 1 94.5 487 GLU A CA 1
ATOM 3685 C C . GLU A 1 487 ? -2.256 -1.734 -21.781 1 94.5 487 GLU A C 1
ATOM 3687 O O . GLU A 1 487 ? -1.606 -1.027 -22.562 1 94.5 487 GLU A O 1
ATOM 3692 N N . PRO A 1 488 ? -3.369 -1.341 -21.281 1 88.81 488 PRO A N 1
ATOM 3693 C CA . PRO A 1 488 ? -4.066 -0.162 -21.797 1 88.81 488 PRO A CA 1
ATOM 3694 C C . PRO A 1 488 ? -3.285 1.131 -21.578 1 88.81 488 PRO A C 1
ATOM 3696 O O . PRO A 1 488 ? -3.43 2.084 -22.344 1 88.81 488 PRO A O 1
ATOM 3699 N N . HIS A 1 489 ? -2.484 1.239 -20.641 1 87.19 489 HIS A N 1
ATOM 3700 C CA . HIS A 1 489 ? -1.866 2.521 -20.328 1 87.19 489 HIS A CA 1
ATOM 3701 C C . HIS A 1 489 ? -0.523 2.674 -21.031 1 87.19 489 HIS A C 1
ATOM 3703 O O . HIS A 1 489 ? 0.257 3.57 -20.703 1 87.19 489 HIS A O 1
ATOM 3709 N N . PHE A 1 490 ? -0.237 1.771 -21.984 1 88.94 490 PHE A N 1
ATOM 3710 C CA . PHE A 1 490 ? 0.851 2.021 -22.922 1 88.94 490 PHE A CA 1
ATOM 3711 C C . PHE A 1 490 ? 0.565 3.26 -23.766 1 88.94 490 PHE A C 1
ATOM 3713 O O . PHE A 1 490 ? -0.59 3.543 -24.094 1 88.94 490 PHE A O 1
ATOM 3720 N N . ASP A 1 491 ? 1.65 3.912 -24.141 1 88.94 491 ASP A N 1
ATOM 3721 C CA . ASP A 1 491 ? 1.485 5.035 -25.047 1 88.94 491 ASP A CA 1
ATOM 3722 C C . ASP A 1 491 ? 0.96 4.566 -26.406 1 88.94 491 ASP A C 1
ATOM 3724 O O . ASP A 1 491 ? 1.477 3.605 -26.984 1 88.94 491 ASP A O 1
ATOM 3728 N N . SER A 1 492 ? -0.003 5.289 -26.875 1 87.56 492 SER A N 1
ATOM 3729 C CA . SER A 1 492 ? -0.649 4.895 -28.109 1 87.56 492 SER A CA 1
ATOM 3730 C C . SER A 1 492 ? 0.32 4.973 -29.297 1 87.56 492 SER A C 1
ATOM 3732 O O . SER A 1 492 ? 0.212 4.199 -30.25 1 87.56 492 SER A O 1
ATOM 3734 N N . HIS A 1 493 ? 1.238 5.855 -29.234 1 92 493 HIS A N 1
ATOM 3735 C CA . HIS A 1 493 ? 2.199 5.973 -30.328 1 92 493 HIS A CA 1
ATOM 3736 C C . HIS A 1 493 ? 3.096 4.742 -30.406 1 92 493 HIS A C 1
ATOM 3738 O O . HIS A 1 493 ? 3.482 4.324 -31.5 1 92 493 HIS A O 1
ATOM 3744 N N . VAL A 1 494 ? 3.408 4.156 -29.281 1 94.38 494 VAL A N 1
ATOM 3745 C CA . VAL A 1 494 ? 4.223 2.945 -29.234 1 94.38 494 VAL A CA 1
ATOM 3746 C C . VAL A 1 494 ? 3.467 1.79 -29.891 1 94.38 494 VAL A C 1
ATOM 3748 O O . VAL A 1 494 ? 4.027 1.046 -30.688 1 94.38 494 VAL A O 1
ATOM 3751 N N . ALA A 1 495 ? 2.207 1.639 -29.578 1 94.56 495 ALA A N 1
ATOM 3752 C CA . ALA A 1 495 ? 1.369 0.594 -30.156 1 94.56 495 ALA A CA 1
ATOM 3753 C C . ALA A 1 495 ? 1.344 0.694 -31.688 1 94.56 495 ALA A C 1
ATOM 3755 O O . ALA A 1 495 ? 1.491 -0.313 -32.375 1 94.56 495 ALA A O 1
ATOM 3756 N N . ALA A 1 496 ? 1.206 1.915 -32.25 1 94.5 496 ALA A N 1
ATOM 3757 C CA . ALA A 1 496 ? 1.141 2.139 -33.688 1 94.5 496 ALA A CA 1
ATOM 3758 C C . ALA A 1 496 ? 2.457 1.76 -34.344 1 94.5 496 ALA A C 1
ATOM 3760 O O . ALA A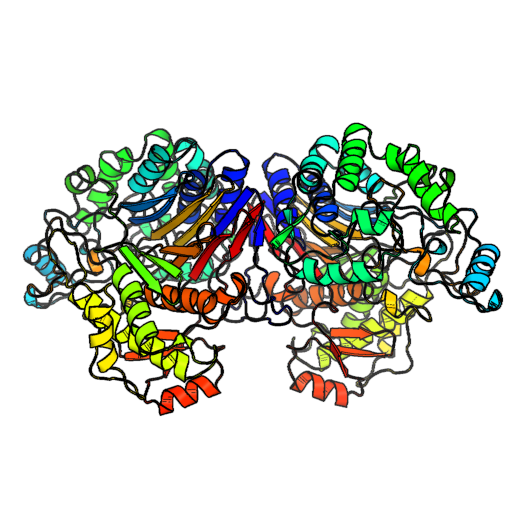 1 496 ? 2.459 1.174 -35.438 1 94.5 496 ALA A O 1
ATOM 3761 N N . LYS A 1 497 ? 3.486 2.113 -33.75 1 96.25 497 LYS A N 1
ATOM 3762 C CA . LYS A 1 497 ? 4.797 1.834 -34.312 1 96.25 497 LYS A CA 1
ATOM 3763 C C . LYS A 1 497 ? 5.105 0.34 -34.281 1 96.25 497 LYS A C 1
ATOM 3765 O O . LYS A 1 497 ? 5.785 -0.181 -35.156 1 96.25 497 LYS A O 1
ATOM 3770 N N . LEU A 1 498 ? 4.625 -0.407 -33.281 1 97.94 498 LEU A N 1
ATOM 3771 C CA . LEU A 1 498 ? 4.789 -1.855 -33.25 1 97.94 498 LEU A CA 1
ATOM 3772 C C . LEU A 1 498 ? 4.004 -2.533 -34.344 1 97.94 498 LEU A C 1
ATOM 3774 O O . LEU A 1 498 ? 4.445 -3.541 -34.906 1 97.94 498 LEU A O 1
ATOM 3778 N N . VAL A 1 499 ? 2.854 -1.967 -34.688 1 96.12 499 VAL A N 1
ATOM 3779 C CA . VAL A 1 499 ? 2.102 -2.453 -35.844 1 96.12 499 VAL A CA 1
ATOM 3780 C C . VAL A 1 499 ? 2.93 -2.27 -37.125 1 96.12 499 VAL A C 1
ATOM 3782 O O . VAL A 1 499 ? 2.982 -3.162 -37.969 1 96.12 499 VAL A O 1
ATOM 3785 N N . ARG A 1 500 ? 3.549 -1.146 -37.188 1 96.12 500 ARG A N 1
ATOM 3786 C CA . ARG A 1 500 ? 4.383 -0.872 -38.375 1 96.12 500 ARG A CA 1
ATOM 3787 C C . ARG A 1 500 ? 5.57 -1.827 -38.438 1 96.12 500 ARG A C 1
ATOM 3789 O O . ARG A 1 500 ? 6.086 -2.115 -39.5 1 96.12 500 ARG A O 1
ATOM 3796 N N . LYS A 1 501 ? 5.938 -2.344 -37.312 1 97.69 501 LYS A N 1
ATOM 3797 C CA . LYS A 1 501 ? 6.977 -3.367 -37.25 1 97.69 501 LYS A CA 1
ATOM 3798 C C . LYS A 1 501 ? 6.391 -4.758 -37.469 1 97.69 501 LYS A C 1
ATOM 3800 O O . LYS A 1 501 ? 7.047 -5.766 -37.219 1 97.69 501 LYS A O 1
ATOM 3805 N N . GLU A 1 502 ? 5.109 -4.797 -37.781 1 96.56 502 GLU A N 1
ATOM 3806 C CA . GLU A 1 502 ? 4.387 -5.965 -38.281 1 96.56 502 GLU A CA 1
ATOM 3807 C C . GLU A 1 502 ? 3.969 -6.875 -37.125 1 96.56 502 GLU A C 1
ATOM 3809 O O . GLU A 1 502 ? 3.717 -8.062 -37.344 1 96.56 502 GLU A O 1
ATOM 3814 N N . HIS A 1 503 ? 3.998 -6.41 -35.906 1 97.5 503 HIS A N 1
ATOM 3815 C CA . HIS A 1 503 ? 3.398 -7.164 -34.812 1 97.5 503 HIS A CA 1
ATOM 3816 C C . HIS A 1 503 ? 1.877 -7.164 -34.906 1 97.5 503 HIS A C 1
ATOM 3818 O O . HIS A 1 503 ? 1.28 -6.191 -35.375 1 97.5 503 HIS A O 1
ATOM 3824 N N . ASP A 1 504 ? 1.2 -8.242 -34.531 1 96.44 504 ASP A N 1
ATOM 3825 C CA . ASP A 1 504 ? -0.238 -8.273 -34.281 1 96.44 504 ASP A CA 1
ATOM 3826 C C . ASP A 1 504 ? -0.564 -7.762 -32.875 1 96.44 504 ASP A C 1
ATOM 3828 O O . ASP A 1 504 ? -0.67 -8.547 -31.938 1 96.44 504 ASP A O 1
ATOM 3832 N N . VAL A 1 505 ? -0.806 -6.527 -32.781 1 96.81 505 VAL A N 1
ATOM 3833 C CA . VAL A 1 505 ? -0.887 -5.855 -31.5 1 96.81 505 VAL A CA 1
ATOM 3834 C C . VAL A 1 505 ? -2.316 -5.93 -30.969 1 96.81 505 VAL A C 1
ATOM 3836 O O . VAL A 1 505 ? -3.271 -5.648 -31.703 1 96.81 505 VAL A O 1
ATOM 3839 N N . ARG A 1 506 ? -2.475 -6.312 -29.688 1 95.56 506 ARG A N 1
ATOM 3840 C CA . ARG A 1 506 ? -3.754 -6.383 -28.984 1 95.56 506 ARG A CA 1
ATOM 3841 C C . ARG A 1 506 ? -3.684 -5.664 -27.641 1 95.56 506 ARG A C 1
ATOM 3843 O O . ARG A 1 506 ? -2.619 -5.594 -27.016 1 95.56 506 ARG A O 1
ATOM 3850 N N . THR A 1 507 ? -4.785 -5.09 -27.25 1 94.69 507 THR A N 1
ATOM 3851 C CA . THR A 1 507 ? -4.914 -4.582 -25.891 1 94.69 507 THR A CA 1
ATOM 3852 C C . THR A 1 507 ? -5.676 -5.574 -25 1 94.69 507 THR A C 1
ATOM 3854 O O . THR A 1 507 ? -6.727 -6.078 -25.406 1 94.69 507 THR A O 1
ATOM 3857 N N . LEU A 1 508 ? -5.098 -5.938 -23.844 1 93.25 508 LEU A N 1
ATOM 3858 C CA . LEU A 1 508 ? -5.754 -6.805 -22.875 1 93.25 508 LEU A CA 1
ATOM 3859 C C . LEU A 1 508 ? -5.879 -6.117 -21.516 1 93.25 508 LEU A C 1
ATOM 3861 O O . LEU A 1 508 ? -5.195 -5.121 -21.266 1 93.25 508 LEU A O 1
ATOM 3865 N N . THR A 1 509 ? -6.785 -6.648 -20.688 1 91.19 509 THR A N 1
ATOM 3866 C CA . THR A 1 509 ? -6.945 -6.098 -19.344 1 91.19 509 THR A CA 1
ATOM 3867 C C . THR A 1 509 ? -5.711 -6.387 -18.5 1 91.19 509 THR A C 1
ATOM 3869 O O . THR A 1 509 ? -5.02 -7.387 -18.719 1 91.19 509 THR A O 1
ATOM 3872 N N . SER A 1 510 ? -5.457 -5.578 -17.531 1 91.94 510 SER A N 1
ATOM 3873 C CA . SER A 1 510 ? -4.211 -5.57 -16.781 1 91.94 510 SER A CA 1
ATOM 3874 C C . SER A 1 510 ? -4.027 -6.871 -16 1 91.94 510 SER A C 1
ATOM 3876 O O . SER A 1 510 ? -2.896 -7.312 -15.781 1 91.94 510 SER A O 1
ATOM 3878 N N . GLU A 1 511 ? -5.07 -7.508 -15.602 1 89.81 511 GLU A N 1
ATOM 3879 C CA . GLU A 1 511 ? -4.98 -8.719 -14.797 1 89.81 511 GLU A CA 1
ATOM 3880 C C . GLU A 1 511 ? -4.277 -9.836 -15.555 1 89.81 511 GLU A C 1
ATOM 3882 O O . GLU A 1 511 ? -3.777 -10.789 -14.945 1 89.81 511 GLU A O 1
ATOM 3887 N N . LEU A 1 512 ? -4.121 -9.703 -16.875 1 92.56 512 LEU A N 1
ATOM 3888 C CA . LEU A 1 512 ? -3.541 -10.75 -17.703 1 92.56 512 LEU A CA 1
ATOM 3889 C C . LEU A 1 512 ? -2.043 -10.531 -17.891 1 92.56 512 LEU A C 1
ATOM 3891 O O . LEU A 1 512 ? -1.398 -11.242 -18.656 1 92.56 512 LEU A O 1
ATOM 3895 N N . PHE A 1 513 ? -1.489 -9.586 -17.172 1 94.94 513 PHE A N 1
ATOM 3896 C CA . PHE A 1 513 ? -0.077 -9.266 -17.359 1 94.94 513 PHE A CA 1
ATOM 3897 C C . PHE A 1 513 ? 0.722 -9.617 -16.109 1 94.94 513 PHE A C 1
ATOM 3899 O O . PHE A 1 513 ? 1.816 -9.094 -15.891 1 94.94 513 PHE A O 1
ATOM 3906 N N . GLY A 1 514 ? 0.17 -10.477 -15.266 1 93.94 514 GLY A N 1
ATOM 3907 C CA . GLY A 1 514 ? 0.888 -11.039 -14.133 1 93.94 514 GLY A CA 1
ATOM 3908 C C . GLY A 1 514 ? 0.884 -10.141 -12.914 1 93.94 514 GLY A C 1
ATOM 3909 O O . GLY A 1 514 ? 0.314 -9.047 -12.953 1 93.94 514 GLY A O 1
ATOM 3910 N N . GLY A 1 515 ? 1.424 -10.547 -11.797 1 94.94 515 GLY A N 1
ATOM 3911 C CA . GLY A 1 515 ? 1.585 -9.844 -10.539 1 94.94 515 GLY A CA 1
ATOM 3912 C C . GLY A 1 515 ? 2.963 -10.016 -9.93 1 94.94 515 GLY A C 1
ATOM 3913 O O . GLY A 1 515 ? 3.316 -11.102 -9.477 1 94.94 515 GLY A O 1
ATOM 3914 N N . ALA A 1 516 ? 3.688 -8.977 -9.836 1 97.44 516 ALA A N 1
ATOM 3915 C CA . ALA A 1 516 ? 5.082 -9.039 -9.414 1 97.44 516 ALA A CA 1
ATOM 3916 C C . ALA A 1 516 ? 5.215 -8.734 -7.922 1 97.44 516 ALA A C 1
ATOM 3918 O O . ALA A 1 516 ? 4.453 -7.938 -7.371 1 97.44 516 ALA A O 1
ATOM 3919 N N . GLN A 1 517 ? 6.148 -9.359 -7.262 1 98.69 517 GLN A N 1
ATOM 3920 C CA . GLN A 1 517 ? 6.645 -9.055 -5.922 1 98.69 517 GLN A CA 1
ATOM 3921 C C . GLN A 1 517 ? 8.164 -8.961 -5.91 1 98.69 517 GLN A C 1
ATOM 3923 O O . GLN A 1 517 ? 8.852 -9.711 -6.609 1 98.69 517 GLN A O 1
ATOM 3928 N N . ILE A 1 518 ? 8.672 -8.031 -5.121 1 98.88 518 ILE A N 1
ATOM 3929 C CA . ILE A 1 518 ? 10.125 -7.926 -5.027 1 98.88 518 ILE A CA 1
ATOM 3930 C C . ILE A 1 518 ? 10.516 -7.379 -3.656 1 98.88 518 ILE A C 1
ATOM 3932 O O . ILE A 1 518 ? 9.859 -6.484 -3.127 1 98.88 518 ILE A O 1
ATOM 3936 N N . VAL A 1 519 ? 11.508 -7.938 -3.037 1 98.88 519 VAL A N 1
ATOM 3937 C CA . VAL A 1 519 ? 12.227 -7.383 -1.896 1 98.88 519 VAL A CA 1
ATOM 3938 C C . VAL A 1 519 ? 13.711 -7.277 -2.223 1 98.88 519 VAL A C 1
ATOM 3940 O O . VAL A 1 519 ? 14.234 -8.055 -3.027 1 98.88 519 VAL A O 1
ATOM 3943 N N . ARG A 1 520 ? 14.352 -6.359 -1.65 1 98.81 520 ARG A N 1
ATOM 3944 C CA . ARG A 1 520 ? 15.766 -6.113 -1.911 1 98.81 520 ARG A CA 1
ATOM 3945 C C . ARG A 1 520 ? 16.516 -5.797 -0.62 1 98.81 520 ARG A C 1
ATOM 3947 O O . ARG A 1 520 ? 15.992 -5.094 0.25 1 98.81 520 ARG A O 1
ATOM 3954 N N . ASN A 1 521 ? 17.578 -6.406 -0.396 1 98.62 521 ASN A N 1
ATOM 3955 C CA . ASN A 1 521 ? 18.562 -6.051 0.613 1 98.62 521 ASN A CA 1
ATOM 3956 C C . ASN A 1 521 ? 19.781 -5.379 -0.011 1 98.62 521 ASN A C 1
ATOM 3958 O O . ASN A 1 521 ? 20.656 -6.051 -0.567 1 98.62 521 ASN A O 1
ATOM 3962 N N . ASP A 1 522 ? 19.797 -4.09 0.024 1 97.5 522 ASP A N 1
ATOM 3963 C CA . ASP A 1 522 ? 20.906 -3.301 -0.503 1 97.5 522 ASP A CA 1
ATOM 3964 C C . ASP A 1 522 ? 21.828 -2.84 0.618 1 97.5 522 ASP A C 1
ATOM 3966 O O . ASP A 1 522 ? 21.656 -1.755 1.176 1 97.5 522 ASP A O 1
ATOM 3970 N N . ASN A 1 523 ? 22.891 -3.639 0.882 1 95.56 523 ASN A N 1
ATOM 3971 C CA . ASN A 1 523 ? 23.875 -3.324 1.912 1 95.56 523 ASN A CA 1
ATOM 3972 C C . ASN A 1 523 ? 23.219 -3.094 3.268 1 95.56 523 ASN A C 1
ATOM 3974 O O . ASN A 1 523 ? 23.516 -2.119 3.957 1 95.56 523 ASN A O 1
ATOM 3978 N N . GLY A 1 524 ? 22.203 -3.859 3.533 1 95.44 524 GLY A N 1
ATOM 3979 C CA . GLY A 1 524 ? 21.562 -3.807 4.84 1 95.44 524 GLY A CA 1
ATOM 3980 C C . GLY A 1 524 ? 20.266 -3.012 4.84 1 95.44 524 GLY A C 1
ATOM 3981 O O . GLY A 1 524 ? 19.469 -3.115 5.77 1 95.44 524 GLY A O 1
ATOM 3982 N N . THR A 1 525 ? 20.047 -2.176 3.889 1 96.94 525 THR A N 1
ATOM 3983 C CA . THR A 1 525 ? 18.766 -1.485 3.746 1 96.94 525 THR A CA 1
ATOM 3984 C C . THR A 1 525 ? 17.75 -2.377 3.045 1 96.94 525 THR A C 1
ATOM 3986 O O . THR A 1 525 ? 17.922 -2.748 1.883 1 96.94 525 THR A O 1
ATOM 3989 N N . LEU A 1 526 ? 16.688 -2.719 3.74 1 98.62 526 LEU A N 1
ATOM 3990 C CA . LEU A 1 526 ? 15.648 -3.562 3.168 1 98.62 526 LEU A CA 1
ATOM 3991 C C . LEU A 1 526 ? 14.562 -2.717 2.512 1 98.62 526 LEU A C 1
ATOM 3993 O O . LEU A 1 526 ? 14.203 -1.654 3.023 1 98.62 526 LEU A O 1
ATOM 3997 N N . SER A 1 527 ? 14.102 -3.148 1.38 1 98.62 527 SER A N 1
ATOM 3998 C CA . SER A 1 527 ? 13 -2.496 0.685 1 98.62 527 SER A CA 1
ATOM 3999 C C . SER A 1 527 ? 12.086 -3.516 0.015 1 98.62 527 SER A C 1
ATOM 4001 O O . SER A 1 527 ? 12.484 -4.66 -0.209 1 98.62 527 SER A O 1
ATOM 4003 N N . ALA A 1 528 ? 10.852 -3.143 -0.288 1 98.81 528 ALA A N 1
ATOM 4004 C CA . ALA A 1 528 ? 9.852 -4.031 -0.871 1 98.81 528 ALA A CA 1
ATOM 4005 C C . ALA A 1 528 ? 8.891 -3.264 -1.776 1 98.81 528 ALA A C 1
ATOM 4007 O O . ALA A 1 528 ? 8.609 -2.086 -1.535 1 98.81 528 ALA A O 1
ATOM 4008 N N . ALA A 1 529 ? 8.43 -3.879 -2.758 1 98.38 529 ALA A N 1
ATOM 4009 C CA . ALA A 1 529 ? 7.383 -3.365 -3.641 1 98.38 529 ALA A CA 1
ATOM 4010 C C . ALA A 1 529 ? 6.453 -4.484 -4.098 1 98.38 529 ALA A C 1
ATOM 4012 O O . ALA A 1 529 ? 6.848 -5.652 -4.133 1 98.38 529 ALA A O 1
ATOM 4013 N N . THR A 1 530 ? 5.211 -4.113 -4.363 1 97.31 530 THR A N 1
ATOM 4014 C CA . THR A 1 530 ? 4.223 -5.082 -4.824 1 97.31 530 THR A CA 1
ATOM 4015 C C . THR A 1 530 ? 3.479 -4.555 -6.047 1 97.31 530 THR A C 1
ATOM 4017 O O . THR A 1 530 ? 3.566 -3.367 -6.371 1 97.31 530 THR A O 1
ATOM 4020 N N . GLU A 1 531 ? 2.666 -5.391 -6.633 1 92.56 531 GLU A N 1
ATOM 4021 C CA . GLU A 1 531 ? 2.072 -5.246 -7.957 1 92.56 531 GLU A CA 1
ATOM 4022 C C . GLU A 1 531 ? 0.769 -4.453 -7.895 1 92.56 531 GLU A C 1
ATOM 4024 O O . GLU A 1 531 ? -0.097 -4.738 -7.066 1 92.56 531 GLU A O 1
ATOM 4029 N N . PRO A 1 532 ? 0.633 -3.477 -8.82 1 93.19 532 PRO A N 1
ATOM 4030 C CA . PRO A 1 532 ? -0.652 -2.777 -8.883 1 93.19 532 PRO A CA 1
ATOM 4031 C C . PRO A 1 532 ? -1.764 -3.635 -9.484 1 93.19 532 PRO A C 1
ATOM 4033 O O . PRO A 1 532 ? -2.945 -3.326 -9.32 1 93.19 532 PRO A O 1
ATOM 4036 N N . ARG A 1 533 ? -1.468 -4.727 -10.188 1 95 533 ARG A N 1
ATOM 4037 C CA . ARG A 1 533 ? -2.443 -5.551 -10.891 1 95 533 ARG A CA 1
ATOM 4038 C C . ARG A 1 533 ? -3.109 -6.543 -9.945 1 95 533 ARG A C 1
ATOM 4040 O O . ARG A 1 533 ? -3.979 -7.312 -10.352 1 95 533 ARG A O 1
ATOM 4047 N N . LYS A 1 534 ? -2.699 -6.582 -8.695 1 95.12 534 LYS A N 1
ATOM 4048 C CA . LYS A 1 534 ? -3.27 -7.363 -7.602 1 95.12 534 LYS A CA 1
ATOM 4049 C C . LYS A 1 534 ? -3.709 -6.465 -6.449 1 95.12 534 LYS A C 1
ATOM 4051 O O . LYS A 1 534 ? -3.602 -5.242 -6.535 1 95.12 534 LYS A O 1
ATOM 4056 N N . ASP A 1 535 ? -4.211 -7.078 -5.383 1 96.31 535 ASP A N 1
ATOM 4057 C CA . ASP A 1 535 ? -4.586 -6.328 -4.188 1 96.31 535 ASP A CA 1
ATOM 4058 C C . ASP A 1 535 ? -3.377 -6.105 -3.281 1 96.31 535 ASP A C 1
ATOM 4060 O O . ASP A 1 535 ? -3.531 -5.766 -2.107 1 96.31 535 ASP A O 1
ATOM 4064 N N . GLY A 1 536 ? -2.307 -6.234 -3.766 1 95.44 536 GLY A N 1
ATOM 4065 C CA . GLY A 1 536 ? -1.065 -6.473 -3.049 1 95.44 536 GLY A CA 1
ATOM 4066 C C . GLY A 1 536 ? -0.711 -5.355 -2.082 1 95.44 536 GLY A C 1
ATOM 4067 O O . GLY A 1 536 ? -1.2 -4.234 -2.215 1 95.44 536 GLY A O 1
ATOM 4068 N N . ASN A 1 537 ? 0.097 -5.648 -1.146 1 96.62 537 ASN A N 1
ATOM 4069 C CA . ASN A 1 537 ? 0.677 -4.762 -0.141 1 96.62 537 ASN A CA 1
ATOM 4070 C C . ASN A 1 537 ? 2.113 -5.152 0.188 1 96.62 537 ASN A C 1
ATOM 4072 O O . ASN A 1 537 ? 2.445 -6.34 0.226 1 96.62 537 ASN A O 1
ATOM 4076 N N . ALA A 1 538 ? 2.975 -4.215 0.254 1 98.56 538 ALA A N 1
ATOM 4077 C CA . ALA A 1 538 ? 4.32 -4.367 0.802 1 98.56 538 ALA A CA 1
ATOM 4078 C C . ALA A 1 538 ? 4.418 -3.742 2.191 1 98.56 538 ALA A C 1
ATOM 4080 O O . ALA A 1 538 ? 3.938 -2.629 2.414 1 98.56 538 ALA A O 1
ATOM 4081 N N . GLN A 1 539 ? 4.965 -4.465 3.1 1 98.44 539 GLN A N 1
ATOM 4082 C CA . GLN A 1 539 ? 5.035 -4.012 4.484 1 98.44 539 GLN A CA 1
ATOM 4083 C C . GLN A 1 539 ? 6.426 -4.246 5.066 1 98.44 539 GLN A C 1
ATOM 4085 O O . GLN A 1 539 ? 7.156 -5.129 4.609 1 98.44 539 GLN A O 1
ATOM 4090 N N . GLY A 1 540 ? 6.805 -3.441 6.016 1 97.94 540 GLY A N 1
ATOM 4091 C CA . GLY A 1 540 ? 8.086 -3.568 6.695 1 97.94 540 GLY A CA 1
ATOM 4092 C C . GLY A 1 540 ? 8.102 -2.92 8.062 1 97.94 540 GLY A C 1
ATOM 4093 O O . GLY A 1 540 ? 7.129 -2.273 8.461 1 97.94 540 GLY A O 1
ATOM 4094 N N . PHE A 1 541 ? 9.188 -3.133 8.812 1 97.12 541 PHE A N 1
ATOM 4095 C CA . PHE A 1 541 ? 9.344 -2.539 10.133 1 97.12 541 PHE A CA 1
ATOM 4096 C C . PHE A 1 541 ? 10.82 -2.361 10.477 1 97.12 541 PHE A C 1
ATOM 4098 O O . PHE A 1 541 ? 11.68 -3.006 9.875 1 97.12 541 PHE A O 1
ATOM 4105 N N . MET B 1 1 ? 20.578 4.684 -7.969 1 69.38 1 MET B N 1
ATOM 4106 C CA . MET B 1 1 ? 19.141 4.559 -8.18 1 69.38 1 MET B CA 1
ATOM 4107 C C . MET B 1 1 ? 18.516 5.906 -8.547 1 69.38 1 MET B C 1
ATOM 4109 O O . MET B 1 1 ? 18.797 6.914 -7.895 1 69.38 1 MET B O 1
ATOM 4113 N N . GLN B 1 2 ? 17.766 5.895 -9.586 1 76.19 2 GLN B N 1
ATOM 4114 C CA . GLN B 1 2 ? 17.078 7.109 -9.992 1 76.19 2 GLN B CA 1
ATOM 4115 C C . GLN B 1 2 ? 16.156 7.613 -8.883 1 76.19 2 GLN B C 1
ATOM 4117 O O . GLN B 1 2 ? 15.555 6.816 -8.156 1 76.19 2 GLN B O 1
ATOM 4122 N N . THR B 1 3 ? 16.203 8.898 -8.734 1 79.12 3 THR B N 1
ATOM 4123 C CA . THR B 1 3 ? 15.266 9.523 -7.809 1 79.12 3 THR B CA 1
ATOM 4124 C C . THR B 1 3 ? 13.828 9.219 -8.211 1 79.12 3 THR B C 1
ATOM 4126 O O . THR B 1 3 ? 13.469 9.344 -9.383 1 79.12 3 THR B O 1
ATOM 4129 N N . PRO B 1 4 ? 13.133 8.734 -7.312 1 79.69 4 PRO B N 1
ATOM 4130 C CA . PRO B 1 4 ? 11.727 8.461 -7.633 1 79.69 4 PRO B CA 1
ATOM 4131 C C . PRO B 1 4 ? 10.984 9.695 -8.141 1 79.69 4 PRO B C 1
ATOM 4133 O O . PRO B 1 4 ? 11.203 10.805 -7.637 1 79.69 4 PRO B O 1
ATOM 4136 N N . ASP B 1 5 ? 10.219 9.477 -9.172 1 83.06 5 ASP B N 1
ATOM 4137 C CA . ASP B 1 5 ? 9.336 10.531 -9.68 1 83.06 5 ASP B CA 1
ATOM 4138 C C . ASP B 1 5 ? 8.039 10.594 -8.875 1 83.06 5 ASP B C 1
ATOM 4140 O O . ASP B 1 5 ? 7.109 9.82 -9.125 1 83.06 5 ASP B O 1
ATOM 4144 N N . LEU B 1 6 ? 7.863 11.562 -8.086 1 80.12 6 LEU B N 1
ATOM 4145 C CA . LEU B 1 6 ? 6.742 11.648 -7.156 1 80.12 6 LEU B CA 1
ATOM 4146 C C . LEU B 1 6 ? 5.484 12.133 -7.867 1 80.12 6 LEU B C 1
ATOM 4148 O O . LEU B 1 6 ? 4.383 12.055 -7.32 1 80.12 6 LEU B O 1
ATOM 4152 N N . ASP B 1 7 ? 5.648 12.609 -9.062 1 81.69 7 ASP B N 1
ATOM 4153 C CA . ASP B 1 7 ? 4.516 13.188 -9.773 1 81.69 7 ASP B CA 1
ATOM 4154 C C . ASP B 1 7 ? 3.916 12.195 -10.766 1 81.69 7 ASP B C 1
ATOM 4156 O O . ASP B 1 7 ? 2.988 12.531 -11.508 1 81.69 7 ASP B O 1
ATOM 4160 N N . ARG B 1 8 ? 4.391 11 -10.789 1 82.25 8 ARG B N 1
ATOM 4161 C CA . ARG B 1 8 ? 3.879 9.984 -11.703 1 82.25 8 ARG B CA 1
ATOM 4162 C C . ARG B 1 8 ? 2.852 9.094 -11.008 1 82.25 8 ARG B C 1
ATOM 4164 O O . ARG B 1 8 ? 3.209 8.258 -10.18 1 82.25 8 ARG B O 1
ATOM 4171 N N . PHE B 1 9 ? 1.606 9.25 -11.43 1 85.75 9 PHE B N 1
ATOM 4172 C CA . PHE B 1 9 ? 0.507 8.453 -10.906 1 85.75 9 PHE B CA 1
ATOM 4173 C C . PHE B 1 9 ? 0.143 7.328 -11.867 1 85.75 9 PHE B C 1
ATOM 4175 O O . PHE B 1 9 ? -0.833 7.434 -12.609 1 85.75 9 PHE B O 1
ATOM 4182 N N . SER B 1 10 ? 0.869 6.215 -11.82 1 88.44 10 SER B N 1
ATOM 4183 C CA . SER B 1 10 ? 0.686 5.125 -12.773 1 88.44 10 SER B CA 1
ATOM 4184 C C . SER B 1 10 ? 0.48 3.795 -12.055 1 88.44 10 SER B C 1
ATOM 4186 O O . SER B 1 10 ? 0.666 2.729 -12.648 1 88.44 10 SER B O 1
ATOM 4188 N N . SER B 1 11 ? 0.157 3.801 -10.828 1 92.94 11 SER B N 1
ATOM 4189 C CA . SER B 1 11 ? -0.073 2.592 -10.047 1 92.94 11 SER B CA 1
ATOM 4190 C C . SER B 1 11 ? -1.556 2.4 -9.742 1 92.94 11 SER B C 1
ATOM 4192 O O . SER B 1 11 ? -2.4 3.131 -10.273 1 92.94 11 SER B O 1
ATOM 4194 N N . ARG B 1 12 ? -1.85 1.381 -9.055 1 93.44 12 ARG B N 1
ATOM 4195 C CA . ARG B 1 12 ? -3.172 1.102 -8.508 1 93.44 12 ARG B CA 1
ATOM 4196 C C . ARG B 1 12 ? -3.07 0.519 -7.102 1 93.44 12 ARG B C 1
ATOM 4198 O O . ARG B 1 12 ? -2.133 -0.222 -6.797 1 93.44 12 ARG B O 1
ATOM 4205 N N . ARG B 1 13 ? -4.055 0.861 -6.32 1 94.56 13 ARG B N 1
ATOM 4206 C CA . ARG B 1 13 ? -4.211 0.328 -4.973 1 94.56 13 ARG B CA 1
ATOM 4207 C C . ARG B 1 13 ? -5.645 -0.131 -4.73 1 94.56 13 ARG B C 1
ATOM 4209 O O . ARG B 1 13 ? -6.594 0.494 -5.211 1 94.56 13 ARG B O 1
ATOM 4216 N N . SER B 1 14 ? -5.711 -1.2 -4.008 1 96.06 14 SER B N 1
ATOM 4217 C CA . SER B 1 14 ? -7.016 -1.618 -3.504 1 96.06 14 SER B CA 1
ATOM 4218 C C . SER B 1 14 ? -7.258 -1.088 -2.096 1 96.06 14 SER B C 1
ATOM 4220 O O . SER B 1 14 ? -6.312 -0.877 -1.333 1 96.06 14 SER B O 1
ATOM 4222 N N . THR B 1 15 ? -8.539 -0.829 -1.801 1 97.69 15 THR B N 1
ATOM 4223 C CA . THR B 1 15 ? -8.898 -0.674 -0.395 1 97.69 15 THR B CA 1
ATOM 4224 C C . THR B 1 15 ? -8.445 -1.884 0.416 1 97.69 15 THR B C 1
ATOM 4226 O O . THR B 1 15 ? -8.586 -3.025 -0.029 1 97.69 15 THR B O 1
ATOM 4229 N N . VAL B 1 16 ? -7.848 -1.63 1.557 1 98.44 16 VAL B N 1
ATOM 4230 C CA . VAL B 1 16 ? -7.445 -2.717 2.443 1 98.44 16 VAL B CA 1
ATOM 4231 C C . VAL B 1 16 ? -8.602 -3.078 3.375 1 98.44 16 VAL B C 1
ATOM 4233 O O . VAL B 1 16 ? -9.211 -2.197 3.982 1 98.44 16 VAL B O 1
ATOM 4236 N N . TYR B 1 17 ? -8.852 -4.34 3.498 1 98.06 17 TYR B N 1
ATOM 4237 C CA . TYR B 1 17 ? -9.883 -4.828 4.402 1 98.06 17 TYR B CA 1
ATOM 4238 C C . TYR B 1 17 ? -9.281 -5.664 5.523 1 98.06 17 TYR B C 1
ATOM 4240 O O . TYR B 1 17 ? -8.25 -6.312 5.336 1 98.06 17 TYR B O 1
ATOM 4248 N N . GLY B 1 18 ? -9.828 -5.637 6.672 1 96.81 18 GLY B N 1
ATOM 4249 C CA . GLY B 1 18 ? -9.461 -6.449 7.82 1 96.81 18 GLY B CA 1
ATOM 4250 C C . GLY B 1 18 ? -10.617 -6.73 8.75 1 96.81 18 GLY B C 1
ATOM 4251 O O . GLY B 1 18 ? -11.633 -6.035 8.719 1 96.81 18 GLY B O 1
ATOM 4252 N N . GLN B 1 19 ? -10.461 -7.691 9.523 1 93.94 19 GLN B N 1
ATOM 4253 C CA . GLN B 1 19 ? -11.547 -8.078 10.406 1 93.94 19 GLN B CA 1
ATOM 4254 C C . GLN B 1 19 ? -11.344 -7.508 11.812 1 93.94 19 GLN B C 1
ATOM 4256 O O . GLN B 1 19 ? -12.32 -7.172 12.492 1 93.94 19 GLN B O 1
ATOM 4261 N N . ARG B 1 20 ? -10.133 -7.316 12.234 1 97.06 20 ARG B N 1
ATOM 4262 C CA . ARG B 1 20 ? -9.914 -7.066 13.648 1 97.06 20 ARG B CA 1
ATOM 4263 C C . ARG B 1 20 ? -9.336 -5.672 13.875 1 97.06 20 ARG B C 1
ATOM 4265 O O . ARG B 1 20 ? -9.414 -5.133 14.977 1 97.06 20 ARG B O 1
ATOM 4272 N N . GLY B 1 21 ? -8.773 -5.141 12.898 1 98.5 21 GLY B N 1
ATOM 4273 C CA . GLY B 1 21 ? -8.195 -3.809 13.008 1 98.5 21 GLY B CA 1
ATOM 4274 C C . GLY B 1 21 ? -7.598 -3.312 11.703 1 98.5 21 GLY B C 1
ATOM 4275 O O . GLY B 1 21 ? -7.09 -4.105 10.906 1 98.5 21 GLY B O 1
ATOM 4276 N N . VAL B 1 22 ? -7.645 -2.012 11.484 1 98.88 22 VAL B N 1
ATOM 4277 C CA . VAL B 1 22 ? -7.02 -1.378 10.328 1 98.88 22 VAL B CA 1
ATOM 4278 C C . VAL B 1 22 ? -6.402 -0.042 10.742 1 98.88 22 VAL B C 1
ATOM 4280 O O . VAL B 1 22 ? -6.918 0.634 11.633 1 98.88 22 VAL B O 1
ATOM 4283 N N . VAL B 1 23 ? -5.297 0.328 10.156 1 98.88 23 VAL B N 1
ATOM 4284 C CA . VAL B 1 23 ? -4.586 1.588 10.352 1 98.88 23 VAL B CA 1
ATOM 4285 C C . VAL B 1 23 ? -4.215 2.184 8.992 1 98.88 23 VAL B C 1
ATOM 4287 O O . VAL B 1 23 ? -3.768 1.465 8.102 1 98.88 23 VAL B O 1
ATOM 4290 N N . ALA B 1 24 ? -4.453 3.402 8.781 1 98.88 24 ALA B N 1
ATOM 4291 C CA . ALA B 1 24 ? -4.004 4.137 7.605 1 98.88 24 ALA B CA 1
ATOM 4292 C C . ALA B 1 24 ? -3.229 5.391 8 1 98.88 24 ALA B C 1
ATOM 4294 O O . ALA B 1 24 ? -3.688 6.176 8.836 1 98.88 24 ALA B O 1
ATOM 4295 N N . THR B 1 25 ? -2.059 5.574 7.457 1 98.56 25 THR B N 1
ATOM 4296 C CA . THR B 1 25 ? -1.297 6.793 7.688 1 98.56 25 THR B CA 1
ATOM 4297 C C . THR B 1 25 ? -0.271 7.008 6.578 1 98.56 25 THR B C 1
ATOM 4299 O O . THR B 1 25 ? -0.207 6.23 5.625 1 98.56 25 THR B O 1
ATOM 4302 N N . SER B 1 26 ? 0.494 8.062 6.652 1 97.56 26 SER B N 1
ATOM 4303 C CA . SER B 1 26 ? 1.302 8.578 5.551 1 97.56 26 SER B CA 1
ATOM 4304 C C . SER B 1 26 ? 2.662 7.891 5.492 1 97.56 26 SER B C 1
ATOM 4306 O O . SER B 1 26 ? 3.477 8.188 4.617 1 97.56 26 SER B O 1
ATOM 4308 N N . GLN B 1 27 ? 2.941 6.957 6.371 1 98 27 GLN B N 1
ATOM 4309 C CA . GLN B 1 27 ? 4.246 6.305 6.441 1 98 27 GLN B CA 1
ATOM 4310 C C . GLN B 1 27 ? 4.109 4.836 6.824 1 98 27 GLN B C 1
ATOM 4312 O O . GLN B 1 27 ? 3.484 4.508 7.836 1 98 27 GLN B O 1
ATOM 4317 N N . PRO B 1 28 ? 4.746 3.904 6.047 1 98.12 28 PRO B N 1
ATOM 4318 C CA . PRO B 1 28 ? 4.523 2.467 6.223 1 98.12 28 PRO B CA 1
ATOM 4319 C C . PRO B 1 28 ? 4.965 1.967 7.598 1 98.12 28 PRO B C 1
ATOM 4321 O O . PRO B 1 28 ? 4.277 1.145 8.211 1 98.12 28 PRO B O 1
ATOM 4324 N N . LEU B 1 29 ? 6.074 2.375 8.109 1 98.62 29 LEU B N 1
ATOM 4325 C CA . LEU B 1 29 ? 6.574 1.901 9.398 1 98.62 29 LEU B CA 1
ATOM 4326 C C . LEU B 1 29 ? 5.652 2.34 10.531 1 98.62 29 LEU B C 1
ATOM 4328 O O . LEU B 1 29 ? 5.488 1.619 11.523 1 98.62 29 LEU B O 1
ATOM 4332 N N . ALA B 1 30 ? 5.105 3.523 10.398 1 98.75 30 ALA B N 1
ATOM 4333 C CA . ALA B 1 30 ? 4.137 3.996 11.383 1 98.75 30 ALA B CA 1
ATOM 4334 C C . ALA B 1 30 ? 2.844 3.186 11.312 1 98.75 30 ALA B C 1
ATOM 4336 O O . ALA B 1 30 ? 2.254 2.857 12.344 1 98.75 30 ALA B O 1
ATOM 4337 N N . ALA B 1 31 ? 2.379 2.916 10.109 1 98.69 31 ALA B N 1
ATOM 4338 C CA . ALA B 1 31 ? 1.204 2.061 9.961 1 98.69 31 ALA B CA 1
ATOM 4339 C C . ALA B 1 31 ? 1.436 0.696 10.602 1 98.69 31 ALA B C 1
ATOM 4341 O O . ALA B 1 31 ? 0.56 0.171 11.297 1 98.69 31 ALA B O 1
ATOM 4342 N N . GLN B 1 32 ? 2.611 0.126 10.359 1 98.62 32 GLN B N 1
ATOM 4343 C CA . GLN B 1 32 ? 2.965 -1.163 10.945 1 98.62 32 GLN B CA 1
ATOM 4344 C C . GLN B 1 32 ? 2.963 -1.093 12.469 1 98.62 32 GLN B C 1
ATOM 4346 O O . GLN B 1 32 ? 2.514 -2.025 13.141 1 98.62 32 GLN B O 1
ATOM 4351 N N . THR B 1 33 ? 3.469 -0.002 13.008 1 98.69 33 THR B N 1
ATOM 4352 C CA . THR B 1 33 ? 3.455 0.2 14.453 1 98.69 33 THR B CA 1
ATOM 4353 C C . THR B 1 33 ? 2.031 0.126 15 1 98.69 33 THR B C 1
ATOM 4355 O O . THR B 1 33 ? 1.778 -0.545 16 1 98.69 33 THR B O 1
ATOM 4358 N N . GLY B 1 34 ? 1.148 0.858 14.344 1 98.81 34 GLY B N 1
ATOM 4359 C CA . GLY B 1 34 ? -0.239 0.851 14.781 1 98.81 34 GLY B CA 1
ATOM 4360 C C . GLY B 1 34 ? -0.86 -0.533 14.766 1 98.81 34 GLY B C 1
ATOM 4361 O O . GLY B 1 34 ? -1.497 -0.941 15.742 1 98.81 34 GLY B O 1
ATOM 4362 N N . VAL B 1 35 ? -0.681 -1.295 13.695 1 98.62 35 VAL B N 1
ATOM 4363 C CA . VAL B 1 35 ? -1.288 -2.617 13.57 1 98.62 35 VAL B CA 1
ATOM 4364 C C . VAL B 1 35 ? -0.671 -3.564 14.602 1 98.62 35 VAL B C 1
ATOM 4366 O O . VAL B 1 35 ? -1.367 -4.406 15.172 1 98.62 35 VAL B O 1
ATOM 4369 N N . SER B 1 36 ? 0.619 -3.475 14.812 1 98.31 36 SER B N 1
ATOM 4370 C CA . SER B 1 36 ? 1.286 -4.316 15.805 1 98.31 36 SER B CA 1
ATOM 4371 C C . SER B 1 36 ? 0.71 -4.098 17.203 1 98.31 36 SER B C 1
ATOM 4373 O O . SER B 1 36 ? 0.549 -5.047 17.969 1 98.31 36 SER B O 1
ATOM 4375 N N . VAL B 1 37 ? 0.428 -2.838 17.547 1 98.69 37 VAL B N 1
ATOM 4376 C CA . VAL B 1 37 ? -0.164 -2.52 18.844 1 98.69 37 VAL B CA 1
ATOM 4377 C C . VAL B 1 37 ? -1.539 -3.176 18.953 1 98.69 37 VAL B C 1
ATOM 4379 O O . VAL B 1 37 ? -1.887 -3.721 20 1 98.69 37 VAL B O 1
ATOM 4382 N N . LEU B 1 38 ? -2.297 -3.123 17.891 1 98.62 38 LEU B N 1
ATOM 4383 C CA . LEU B 1 38 ? -3.605 -3.766 17.875 1 98.62 38 LEU B CA 1
ATOM 4384 C C . LEU B 1 38 ? -3.473 -5.273 18.062 1 98.62 38 LEU B C 1
ATOM 4386 O O . LEU B 1 38 ? -4.207 -5.879 18.844 1 98.62 38 LEU B O 1
ATOM 4390 N N . GLU B 1 39 ? -2.537 -5.91 17.344 1 97.56 39 GLU B N 1
ATOM 4391 C CA . GLU B 1 39 ? -2.318 -7.352 17.438 1 97.56 39 GLU B CA 1
ATOM 4392 C C . GLU B 1 39 ? -1.897 -7.766 18.844 1 97.56 39 GLU B C 1
ATOM 4394 O O . GLU B 1 39 ? -2.219 -8.867 19.297 1 97.56 39 GLU B O 1
ATOM 4399 N N . ASP B 1 40 ? -1.229 -6.859 19.484 1 97.25 40 ASP B N 1
ATOM 4400 C CA . ASP B 1 40 ? -0.695 -7.156 20.812 1 97.25 40 ASP B CA 1
ATOM 4401 C C . ASP B 1 40 ? -1.719 -6.84 21.906 1 97.25 40 ASP B C 1
ATOM 4403 O O . ASP B 1 40 ? -1.372 -6.758 23.078 1 97.25 40 ASP B O 1
ATOM 4407 N N . GLY B 1 41 ? -2.885 -6.516 21.547 1 97.38 41 GLY B N 1
ATOM 4408 C CA . GLY B 1 41 ? -3.963 -6.406 22.516 1 97.38 41 GLY B CA 1
ATOM 4409 C C . GLY B 1 41 ? -4.348 -4.973 22.828 1 97.38 41 GLY B C 1
ATOM 4410 O O . GLY B 1 41 ? -5.246 -4.723 23.625 1 97.38 41 GLY B O 1
ATOM 4411 N N . GLY B 1 42 ? -3.699 -3.955 22.203 1 98.62 42 GLY B N 1
ATOM 4412 C CA . GLY B 1 42 ? -4.129 -2.572 22.328 1 98.62 42 GLY B CA 1
ATOM 4413 C C . GLY B 1 42 ? -5.395 -2.27 21.547 1 98.62 42 GLY B C 1
ATOM 4414 O O . GLY B 1 42 ? -5.754 -3.01 20.625 1 98.62 42 GLY B O 1
ATOM 4415 N N . ASN B 1 43 ? -6.086 -1.232 21.922 1 98.69 43 ASN B N 1
ATOM 4416 C CA . ASN B 1 43 ? -7.254 -0.797 21.172 1 98.69 43 ASN B CA 1
ATOM 4417 C C . ASN B 1 43 ? -6.898 0.318 20.188 1 98.69 43 ASN B C 1
ATOM 4419 O O . ASN B 1 43 ? -5.723 0.611 19.969 1 98.69 43 ASN B O 1
ATOM 4423 N N . ALA B 1 44 ? -7.867 0.881 19.531 1 98.88 44 ALA B N 1
ATOM 4424 C CA . ALA B 1 44 ? -7.652 1.871 18.484 1 98.88 44 ALA B CA 1
ATOM 4425 C C . ALA B 1 44 ? -6.949 3.109 19.031 1 98.88 44 ALA B C 1
ATOM 4427 O O . ALA B 1 44 ? -6.148 3.738 18.328 1 98.88 44 ALA B O 1
ATOM 4428 N N . PHE B 1 45 ? -7.234 3.52 20.281 1 98.94 45 PHE B N 1
ATOM 4429 C CA . PHE B 1 45 ? -6.613 4.699 20.875 1 98.94 45 PHE B CA 1
ATOM 4430 C C . PHE B 1 45 ? -5.137 4.453 21.156 1 98.94 45 PHE B C 1
ATOM 4432 O O . PHE B 1 45 ? -4.301 5.328 20.938 1 98.94 45 PHE B O 1
ATOM 4439 N N . ASP B 1 46 ? -4.816 3.227 21.656 1 98.94 46 ASP B N 1
ATOM 4440 C CA . ASP B 1 46 ? -3.42 2.838 21.828 1 98.94 46 ASP B CA 1
ATOM 4441 C C . ASP B 1 46 ? -2.658 2.928 20.5 1 98.94 46 ASP B C 1
ATOM 4443 O O . ASP B 1 46 ? -1.561 3.484 20.453 1 98.94 46 ASP B O 1
ATOM 4447 N N . ALA B 1 47 ? -3.305 2.336 19.531 1 98.94 47 ALA B N 1
ATOM 4448 C CA . ALA B 1 47 ? -2.684 2.314 18.203 1 98.94 47 ALA B CA 1
ATOM 4449 C C . ALA B 1 47 ? -2.49 3.73 17.672 1 98.94 47 ALA B C 1
ATOM 4451 O O . ALA B 1 47 ? -1.483 4.02 17.016 1 98.94 47 ALA B O 1
ATOM 4452 N N . ALA B 1 48 ? -3.43 4.59 17.859 1 98.94 48 ALA B N 1
ATOM 4453 C CA . ALA B 1 48 ? -3.326 5.969 17.391 1 98.94 48 ALA B CA 1
ATOM 4454 C C . ALA B 1 48 ? -2.121 6.672 18.016 1 98.94 48 ALA B C 1
ATOM 4456 O O . ALA B 1 48 ? -1.336 7.309 17.312 1 98.94 48 ALA B O 1
ATOM 4457 N N . VAL B 1 49 ? -1.962 6.555 19.328 1 98.94 49 VAL B N 1
ATOM 4458 C CA . VAL B 1 49 ? -0.867 7.215 20.031 1 98.94 49 VAL B CA 1
ATOM 4459 C C . VAL B 1 49 ? 0.469 6.637 19.562 1 98.94 49 VAL B C 1
ATOM 4461 O O . VAL B 1 49 ? 1.405 7.383 19.266 1 98.94 49 VAL B O 1
ATOM 4464 N N . ALA B 1 50 ? 0.574 5.328 19.469 1 98.94 50 ALA B N 1
ATOM 4465 C CA . ALA B 1 50 ? 1.815 4.684 19.047 1 98.94 50 ALA B CA 1
ATOM 4466 C C . ALA B 1 50 ? 2.178 5.082 17.625 1 98.94 50 ALA B C 1
ATOM 4468 O O . ALA B 1 50 ? 3.35 5.32 17.312 1 98.94 50 ALA B O 1
ATOM 4469 N N . THR B 1 51 ? 1.154 5.055 16.766 1 98.88 51 THR B N 1
ATOM 4470 C CA . THR B 1 51 ? 1.369 5.453 15.383 1 98.88 51 THR B CA 1
ATOM 4471 C C . THR B 1 51 ? 1.854 6.895 15.297 1 98.88 51 THR B C 1
ATOM 4473 O O . THR B 1 51 ? 2.795 7.199 14.562 1 98.88 51 THR B O 1
ATOM 4476 N N . ALA B 1 52 ? 1.225 7.801 16.016 1 98.81 52 ALA B N 1
ATOM 4477 C CA . ALA B 1 52 ? 1.616 9.211 16.031 1 98.81 52 ALA B CA 1
ATOM 4478 C C . ALA B 1 52 ? 3.051 9.375 16.516 1 98.81 52 ALA B C 1
ATOM 4480 O O . ALA B 1 52 ? 3.816 10.164 15.969 1 98.81 52 ALA B O 1
ATOM 4481 N N . ALA B 1 53 ? 3.359 8.664 17.578 1 98.81 53 ALA B N 1
ATOM 4482 C CA . ALA B 1 53 ? 4.711 8.742 18.125 1 98.81 53 ALA B CA 1
ATOM 4483 C C . ALA B 1 53 ? 5.742 8.258 17.094 1 98.81 53 ALA B C 1
ATOM 4485 O O . ALA B 1 53 ? 6.805 8.859 16.953 1 98.81 53 ALA B O 1
ATOM 4486 N N . ALA B 1 54 ? 5.422 7.164 16.438 1 98.81 54 ALA B N 1
ATOM 4487 C CA . ALA B 1 54 ? 6.32 6.668 15.398 1 98.81 54 ALA B CA 1
ATOM 4488 C C . ALA B 1 54 ? 6.492 7.699 14.289 1 98.81 54 ALA B C 1
ATOM 4490 O O . ALA B 1 54 ? 7.602 7.898 13.789 1 98.81 54 ALA B O 1
ATOM 4491 N N . LEU B 1 55 ? 5.422 8.328 13.883 1 98.75 55 LEU B N 1
ATOM 4492 C CA . LEU B 1 55 ? 5.461 9.344 12.836 1 98.75 55 LEU B CA 1
ATOM 4493 C C . LEU B 1 55 ? 6.383 10.492 13.219 1 98.75 55 LEU B C 1
ATOM 4495 O O . LEU B 1 55 ? 7.023 11.094 12.352 1 98.75 55 LEU B O 1
ATOM 4499 N N . ASN B 1 56 ? 6.434 10.805 14.516 1 97.81 56 ASN B N 1
ATOM 4500 C CA . ASN B 1 56 ? 7.336 11.836 15.008 1 97.81 56 ASN B CA 1
ATOM 4501 C C . ASN B 1 56 ? 8.781 11.57 14.586 1 97.81 56 ASN B C 1
ATOM 4503 O O . ASN B 1 56 ? 9.555 12.508 14.398 1 97.81 56 ASN B O 1
ATOM 4507 N N . VAL B 1 57 ? 9.086 10.32 14.43 1 98.62 57 VAL B N 1
ATOM 4508 C CA . VAL B 1 57 ? 10.461 9.93 14.141 1 98.62 57 VAL B CA 1
ATOM 4509 C C . VAL B 1 57 ? 10.609 9.641 12.648 1 98.62 57 VAL B C 1
ATOM 4511 O O . VAL B 1 57 ? 11.531 10.148 12 1 98.62 57 VAL B O 1
ATOM 4514 N N . VAL B 1 58 ? 9.672 8.922 12.047 1 98.56 58 VAL B N 1
ATOM 4515 C CA . VAL B 1 58 ? 9.883 8.406 10.695 1 98.56 58 VAL B CA 1
ATOM 4516 C C . VAL B 1 58 ? 9.367 9.414 9.672 1 98.56 58 VAL B C 1
ATOM 4518 O O . VAL B 1 58 ? 9.633 9.281 8.477 1 98.56 58 VAL B O 1
ATOM 4521 N N . GLU B 1 59 ? 8.672 10.406 10.102 1 97.94 59 GLU B N 1
ATOM 4522 C CA . GLU B 1 59 ? 8.258 11.539 9.273 1 97.94 59 GLU B CA 1
ATOM 4523 C C . GLU B 1 59 ? 8.414 12.859 10.023 1 97.94 59 GLU B C 1
ATOM 4525 O O . GLU B 1 59 ? 7.469 13.633 10.133 1 97.94 59 GLU B O 1
ATOM 4530 N N . PRO B 1 60 ? 9.602 13.156 10.445 1 97.38 60 PRO B N 1
ATOM 4531 C CA . PRO B 1 60 ? 9.836 14.336 11.281 1 97.38 60 PRO B CA 1
ATOM 4532 C C . PRO B 1 60 ? 9.633 15.641 10.516 1 97.38 60 PRO B C 1
ATOM 4534 O O . PRO B 1 60 ? 9.555 16.719 11.125 1 97.38 60 PRO B O 1
ATOM 4537 N N . THR B 1 61 ? 9.539 15.617 9.25 1 96.25 61 THR B N 1
ATOM 4538 C CA . THR B 1 61 ? 9.336 16.812 8.43 1 96.25 61 THR B CA 1
ATOM 4539 C C . THR B 1 61 ? 7.926 17.359 8.617 1 96.25 61 THR B C 1
ATOM 4541 O O . THR B 1 61 ? 7.672 18.531 8.336 1 96.25 61 THR B O 1
ATOM 4544 N N . SER B 1 62 ? 7.023 16.516 9.148 1 95.81 62 SER B N 1
ATOM 4545 C CA . SER B 1 62 ? 5.617 16.906 9.109 1 95.81 62 SER B CA 1
ATOM 4546 C C . SER B 1 62 ? 5.031 16.984 10.516 1 95.81 62 SER B C 1
ATOM 4548 O O . SER B 1 62 ? 3.908 17.453 10.703 1 95.81 62 SER B O 1
ATOM 4550 N N . THR B 1 63 ? 5.688 16.422 11.461 1 96.81 63 THR B N 1
ATOM 4551 C CA . THR B 1 63 ? 5.129 16.375 12.812 1 96.81 63 THR B CA 1
ATOM 4552 C C . THR B 1 63 ? 6.242 16.297 13.852 1 96.81 63 THR B C 1
ATOM 4554 O O . THR B 1 63 ? 7.426 16.266 13.508 1 96.81 63 THR B O 1
ATOM 4557 N N . GLY B 1 64 ? 5.801 16.422 15.18 1 96.75 64 GLY B N 1
ATOM 4558 C CA . GLY B 1 64 ? 6.77 16.297 16.25 1 96.75 64 GLY B CA 1
ATOM 4559 C C . GLY B 1 64 ? 6.199 16.625 17.625 1 96.75 64 GLY B C 1
ATOM 4560 O O . GLY B 1 64 ? 5.109 17.203 17.719 1 96.75 64 GLY B O 1
ATOM 4561 N N . LEU B 1 65 ? 7.07 16.391 18.562 1 97.81 65 LEU B N 1
ATOM 4562 C CA . LEU B 1 65 ? 6.719 16.609 19.953 1 97.81 65 LEU B CA 1
ATOM 4563 C C . LEU B 1 65 ? 6.508 18.094 20.234 1 97.81 65 LEU B C 1
ATOM 4565 O O . LEU B 1 65 ? 5.793 18.453 21.172 1 97.81 65 LEU B O 1
ATOM 4569 N N . GLY B 1 66 ? 7.102 18.922 19.484 1 98.25 66 GLY B N 1
ATOM 4570 C CA . GLY B 1 66 ? 7.016 20.359 19.703 1 98.25 66 GLY B CA 1
ATOM 4571 C C . GLY B 1 66 ? 5.766 20.969 19.109 1 98.25 66 GLY B C 1
ATOM 4572 O O . GLY B 1 66 ? 5.66 22.203 19.016 1 98.25 66 GLY B O 1
ATOM 4573 N N . GLY B 1 67 ? 4.836 20.125 18.672 1 97.75 67 GLY B N 1
ATOM 4574 C CA . GLY B 1 67 ? 3.637 20.609 18.016 1 97.75 67 GLY B CA 1
ATOM 4575 C C . GLY B 1 67 ? 2.367 20.328 18.797 1 97.75 67 GLY B C 1
ATOM 4576 O O . GLY B 1 67 ? 2.375 20.344 20.031 1 97.75 67 GLY B O 1
ATOM 4577 N N . ASP B 1 68 ? 1.256 20.266 18.078 1 98.12 68 ASP B N 1
ATOM 4578 C CA . ASP B 1 68 ? -0.084 20.078 18.625 1 98.12 68 ASP B CA 1
ATOM 4579 C C . ASP B 1 68 ? -0.727 18.812 18.062 1 98.12 68 ASP B C 1
ATOM 4581 O O . ASP B 1 68 ? -0.311 18.297 17.016 1 98.12 68 ASP B O 1
ATOM 4585 N N . VAL B 1 69 ? -1.698 18.312 18.812 1 98.5 69 VAL B N 1
ATOM 4586 C CA . VAL B 1 69 ? -2.381 17.094 18.375 1 98.5 69 VAL B CA 1
ATOM 4587 C C . VAL B 1 69 ? -3.873 17.203 18.672 1 98.5 69 VAL B C 1
ATOM 4589 O O . VAL B 1 69 ? -4.27 17.797 19.672 1 98.5 69 VAL B O 1
ATOM 4592 N N . PHE B 1 70 ? -4.68 16.703 17.766 1 98.75 70 PHE B N 1
ATOM 4593 C CA . PHE B 1 70 ? -6.137 16.719 17.875 1 98.75 70 PHE B CA 1
ATOM 4594 C C . PHE B 1 70 ? -6.711 15.359 17.5 1 98.75 70 PHE B C 1
ATOM 4596 O O . PHE B 1 70 ? -6.074 14.586 16.781 1 98.75 70 PHE B O 1
ATOM 4603 N N . ALA B 1 71 ? -7.922 15.078 17.984 1 98.81 71 ALA B N 1
ATOM 4604 C CA . ALA B 1 71 ? -8.602 13.836 17.625 1 98.81 71 ALA B CA 1
ATOM 4605 C C . ALA B 1 71 ? -10.109 14.039 17.516 1 98.81 71 ALA B C 1
ATOM 4607 O O . ALA B 1 71 ? -10.68 14.859 18.234 1 98.81 71 ALA B O 1
ATOM 4608 N N . LEU B 1 72 ? -10.711 13.422 16.609 1 98.94 72 LEU B N 1
ATOM 4609 C CA . LEU B 1 72 ? -12.117 13.023 16.625 1 98.94 72 LEU B CA 1
ATOM 4610 C C . LEU B 1 72 ? -12.258 11.508 16.734 1 98.94 72 LEU B C 1
ATOM 4612 O O . LEU B 1 72 ? -11.484 10.766 16.141 1 98.94 72 LEU B O 1
ATOM 4616 N N . TYR B 1 73 ? -13.227 11.047 17.562 1 98.88 73 TYR B N 1
ATOM 4617 C CA . TYR B 1 73 ? -13.266 9.609 17.797 1 98.88 73 TYR B CA 1
ATOM 4618 C C . TYR B 1 73 ? -14.688 9.141 18.109 1 98.88 73 TYR B C 1
ATOM 4620 O O . TYR B 1 73 ? -15.547 9.953 18.469 1 98.88 73 TYR B O 1
ATOM 4628 N N . ARG B 1 74 ? -14.945 7.965 17.844 1 98.75 74 ARG B N 1
ATOM 4629 C CA . ARG B 1 74 ? -16.078 7.195 18.344 1 98.75 74 ARG B CA 1
ATOM 4630 C C . ARG B 1 74 ? -15.609 6.016 19.188 1 98.75 74 ARG B C 1
ATOM 4632 O O . ARG B 1 74 ? -14.781 5.215 18.75 1 98.75 74 ARG B O 1
ATOM 4639 N N . THR B 1 75 ? -16.141 5.93 20.406 1 98.56 75 THR B N 1
ATOM 4640 C CA . THR B 1 75 ? -15.75 4.824 21.266 1 98.56 75 THR B CA 1
ATOM 4641 C C . THR B 1 75 ? -16.609 3.592 21 1 98.56 75 THR B C 1
ATOM 4643 O O . THR B 1 75 ? -17.656 3.686 20.359 1 98.56 75 THR B O 1
ATOM 4646 N N . ALA B 1 76 ? -16.156 2.48 21.469 1 97.06 76 ALA B N 1
ATOM 4647 C CA . ALA B 1 76 ? -16.844 1.202 21.297 1 97.06 76 ALA B CA 1
ATOM 4648 C C . ALA B 1 76 ? -18.281 1.271 21.844 1 97.06 76 ALA B C 1
ATOM 4650 O O . ALA B 1 76 ? -19.188 0.626 21.312 1 97.06 76 ALA B O 1
ATOM 4651 N N . ASP B 1 77 ? -18.516 2.037 22.828 1 97.06 77 ASP B N 1
ATOM 4652 C CA . ASP B 1 77 ? -19.844 2.139 23.438 1 97.06 77 ASP B CA 1
ATOM 4653 C C . ASP B 1 77 ? -20.688 3.199 22.734 1 97.06 77 ASP B C 1
ATOM 4655 O O . ASP B 1 77 ? -21.812 3.471 23.141 1 97.06 77 ASP B O 1
ATOM 4659 N N . GLY B 1 78 ? -20.094 3.893 21.781 1 97 78 GLY B N 1
ATOM 4660 C CA . GLY B 1 78 ? -20.906 4.734 20.922 1 97 78 GLY B CA 1
ATOM 4661 C C . GLY B 1 78 ? -20.734 6.219 21.203 1 97 78 GLY B C 1
ATOM 4662 O O . GLY B 1 78 ? -21.359 7.055 20.547 1 97 78 GLY B O 1
ATOM 4663 N N . GLU B 1 79 ? -19.859 6.551 22.078 1 97.75 79 GLU B N 1
ATOM 4664 C CA . GLU B 1 79 ? -19.609 7.965 22.359 1 97.75 79 GLU B CA 1
ATOM 4665 C C . GLU B 1 79 ? -18.828 8.617 21.234 1 97.75 79 GLU B C 1
ATOM 4667 O O . GLU B 1 79 ? -17.797 8.078 20.797 1 97.75 79 GLU B O 1
ATOM 4672 N N . VAL B 1 80 ? -19.328 9.734 20.734 1 98.62 80 VAL B N 1
ATOM 4673 C CA . VAL B 1 80 ? -18.625 10.555 19.766 1 98.62 80 VAL B CA 1
ATOM 4674 C C . VAL B 1 80 ? -17.984 11.758 20.469 1 98.62 80 VAL B C 1
ATOM 4676 O O . VAL B 1 80 ? -18.672 12.5 21.188 1 98.62 80 VAL B O 1
ATOM 4679 N N . GLY B 1 81 ? -16.641 11.93 20.328 1 98.75 81 GLY B N 1
ATOM 4680 C CA . GLY B 1 81 ? -15.969 12.984 21.062 1 98.75 81 GLY B CA 1
ATOM 4681 C C . GLY B 1 81 ? -14.805 13.594 20.297 1 98.75 81 GLY B C 1
ATOM 4682 O O . GLY B 1 81 ? -14.531 13.195 19.156 1 98.75 81 GLY B O 1
ATOM 4683 N N . ALA B 1 82 ? -14.219 14.609 20.922 1 98.69 82 ALA B N 1
ATOM 4684 C CA . ALA B 1 82 ? -13.078 15.328 20.359 1 98.69 82 ALA B CA 1
ATOM 4685 C C . ALA B 1 82 ? -12.039 15.625 21.438 1 98.69 82 ALA B C 1
ATOM 4687 O O . ALA B 1 82 ? -12.367 15.734 22.609 1 98.69 82 ALA B O 1
ATOM 4688 N N . MET B 1 83 ? -10.852 15.703 21 1 98.75 83 MET B N 1
ATOM 4689 C CA . MET B 1 83 ? -9.734 16.125 21.859 1 98.75 83 MET B CA 1
ATOM 4690 C C . MET B 1 83 ? -8.977 17.281 21.219 1 98.75 83 MET B C 1
ATOM 4692 O O . MET B 1 83 ? -8.695 17.25 20.016 1 98.75 83 MET B O 1
ATOM 4696 N N . ARG B 1 84 ? -8.68 18.281 21.969 1 98.44 84 ARG B N 1
ATOM 4697 C CA . ARG B 1 84 ? -7.883 19.438 21.547 1 98.44 84 ARG B CA 1
ATOM 4698 C C . ARG B 1 84 ? -6.672 19.625 22.453 1 98.44 84 ARG B C 1
ATOM 4700 O O . ARG B 1 84 ? -6.82 19.938 23.641 1 98.44 84 ARG B O 1
ATOM 4707 N N . SER B 1 85 ? -5.562 19.406 21.906 1 98.56 85 SER B N 1
ATOM 4708 C CA . SER B 1 85 ? -4.316 19.609 22.641 1 98.56 85 SER B CA 1
ATOM 4709 C C . SER B 1 85 ? -3.398 20.578 21.906 1 98.56 85 SER B C 1
ATOM 4711 O O . SER B 1 85 ? -2.406 20.172 21.297 1 98.56 85 SER B O 1
ATOM 4713 N N . CYS B 1 86 ? -3.709 21.859 21.969 1 97.62 86 CYS B N 1
ATOM 4714 C CA . CYS B 1 86 ? -2.93 22.969 21.422 1 97.62 86 CYS B CA 1
ATOM 4715 C C . CYS B 1 86 ? -2.799 24.109 22.422 1 97.62 86 CYS B C 1
ATOM 4717 O O . CYS B 1 86 ? -3.773 24.484 23.078 1 97.62 86 CYS B O 1
ATOM 4719 N N . GLY B 1 87 ? -1.638 24.609 22.562 1 94.31 87 GLY B N 1
ATOM 4720 C CA . GLY B 1 87 ? -1.396 25.562 23.625 1 94.31 87 GLY B CA 1
ATOM 4721 C C . GLY B 1 87 ? -1.611 27 23.188 1 94.31 87 GLY B C 1
ATOM 4722 O O . GLY B 1 87 ? -1.854 27.281 22.016 1 94.31 87 GLY B O 1
ATOM 4723 N N . HIS B 1 88 ? -1.568 27.891 24.141 1 96.62 88 HIS B N 1
ATOM 4724 C CA . HIS B 1 88 ? -1.871 29.297 23.984 1 96.62 88 HIS B CA 1
ATOM 4725 C C . HIS B 1 88 ? -0.603 30.109 23.734 1 96.62 88 HIS B C 1
ATOM 4727 O O . HIS B 1 88 ? 0.504 29.641 24 1 96.62 88 HIS B O 1
ATOM 4733 N N . ALA B 1 89 ? -0.861 31.328 23.281 1 98.19 89 ALA B N 1
ATOM 4734 C CA . ALA B 1 89 ? 0.234 32.281 23.25 1 98.19 89 ALA B CA 1
ATOM 4735 C C . ALA B 1 89 ? 0.797 32.531 24.641 1 98.19 89 ALA B C 1
ATOM 4737 O O . ALA B 1 89 ? 0.054 32.531 25.625 1 98.19 89 ALA B O 1
ATOM 4738 N N . PRO B 1 90 ? 2.121 32.75 24.734 1 98.25 90 PRO B N 1
ATOM 4739 C CA . PRO B 1 90 ? 2.74 33.031 26.031 1 98.25 90 PRO B CA 1
ATOM 4740 C C . PRO B 1 90 ? 2.133 34.25 26.719 1 98.25 90 PRO B C 1
ATOM 4742 O O . PRO B 1 90 ? 1.648 35.188 26.047 1 98.25 90 PRO B O 1
ATOM 4745 N N . ALA B 1 91 ? 2.285 34.344 28 1 97.75 91 ALA B N 1
ATOM 4746 C CA . ALA B 1 91 ? 1.688 35.375 28.812 1 97.75 91 ALA B CA 1
ATOM 4747 C C . ALA B 1 91 ? 2.277 36.75 28.469 1 97.75 91 ALA B C 1
ATOM 4749 O O . ALA B 1 91 ? 1.586 37.781 28.547 1 97.75 91 ALA B O 1
ATOM 4750 N N . ASP B 1 92 ? 3.475 36.812 28.016 1 97 92 ASP B N 1
ATOM 4751 C CA . ASP B 1 92 ? 4.152 38.062 27.766 1 97 92 ASP B CA 1
ATOM 4752 C C . ASP B 1 92 ? 4.062 38.469 26.297 1 97 92 ASP B C 1
ATOM 4754 O O . ASP B 1 92 ? 4.562 39.5 25.891 1 97 92 ASP B O 1
ATOM 4758 N N . ALA B 1 93 ? 3.461 37.656 25.516 1 97.62 93 ALA B N 1
ATOM 4759 C CA . ALA B 1 93 ? 3.348 37.938 24.094 1 97.62 93 ALA B CA 1
ATOM 4760 C C . ALA B 1 93 ? 2.152 38.844 23.797 1 97.62 93 ALA B C 1
ATOM 4762 O O . ALA B 1 93 ? 1.09 38.375 23.391 1 97.62 93 ALA B O 1
ATOM 4763 N N . THR B 1 94 ? 2.359 40.125 23.953 1 97.31 94 THR B N 1
ATOM 4764 C CA . THR B 1 94 ? 1.373 41.125 23.547 1 97.31 94 THR B CA 1
ATOM 4765 C C . THR B 1 94 ? 1.706 41.688 22.172 1 97.31 94 THR B C 1
ATOM 4767 O O . THR B 1 94 ? 2.822 41.5 21.672 1 97.31 94 THR B O 1
ATOM 4770 N N . ILE B 1 95 ? 0.691 42.281 21.578 1 97.44 95 ILE B N 1
ATOM 4771 C CA . ILE B 1 95 ? 0.939 42.906 20.281 1 97.44 95 ILE B CA 1
ATOM 4772 C C . ILE B 1 95 ? 2.094 43.906 20.406 1 97.44 95 ILE B C 1
ATOM 4774 O O . ILE B 1 95 ? 2.949 43.969 19.516 1 97.44 95 ILE B O 1
ATOM 4778 N N . GLU B 1 96 ? 2.17 44.656 21.5 1 96.56 96 GLU B N 1
ATOM 4779 C CA . GLU B 1 96 ? 3.213 45.656 21.719 1 96.56 96 GLU B CA 1
ATOM 4780 C C . GLU B 1 96 ? 4.59 45 21.797 1 96.56 96 GLU B C 1
ATOM 4782 O O . GLU B 1 96 ? 5.512 45.375 21.078 1 96.56 96 GLU B O 1
ATOM 4787 N N . THR B 1 97 ? 4.703 44 22.672 1 96.75 97 THR B N 1
ATOM 4788 C CA . THR B 1 97 ? 6.004 43.406 22.906 1 96.75 97 THR B CA 1
ATOM 4789 C C . THR B 1 97 ? 6.48 42.656 21.656 1 96.75 97 THR B C 1
ATOM 4791 O O . THR B 1 97 ? 7.664 42.719 21.312 1 96.75 97 THR B O 1
ATOM 4794 N N . VAL B 1 98 ? 5.598 42 20.984 1 97.38 98 VAL B N 1
ATOM 4795 C CA . VAL B 1 98 ? 5.961 41.188 19.812 1 97.38 98 VAL B CA 1
ATOM 4796 C C . VAL B 1 98 ? 6.285 42.125 18.656 1 97.38 98 VAL B C 1
ATOM 4798 O O . VAL B 1 98 ? 7.254 41.906 17.922 1 97.38 98 VAL B O 1
ATOM 4801 N N . SER B 1 99 ? 5.48 43.156 18.469 1 96.94 99 SER B N 1
ATOM 4802 C CA . SER B 1 99 ? 5.746 44.125 17.391 1 96.94 99 SER B CA 1
ATOM 4803 C C . SER B 1 99 ? 7.098 44.781 17.578 1 96.94 99 SER B C 1
ATOM 4805 O O . SER B 1 99 ? 7.82 45.031 16.609 1 96.94 99 SER B O 1
ATOM 4807 N N . GLU B 1 100 ? 7.418 45.156 18.766 1 96.19 100 GLU B N 1
ATOM 4808 C CA . GLU B 1 100 ? 8.711 45.75 19.047 1 96.19 100 GLU B CA 1
ATOM 4809 C C . GLU B 1 100 ? 9.859 44.812 18.734 1 96.19 100 GLU B C 1
ATOM 4811 O O . GLU B 1 100 ? 10.859 45.219 18.125 1 96.19 100 GLU B O 1
ATOM 4816 N N . ALA B 1 101 ? 9.703 43.625 19.203 1 95.31 101 ALA B N 1
ATOM 4817 C CA . ALA B 1 101 ? 10.75 42.656 18.953 1 95.31 101 ALA B CA 1
ATOM 4818 C C . ALA B 1 101 ? 10.93 42.406 17.453 1 95.31 101 ALA B C 1
ATOM 4820 O O . ALA B 1 101 ? 12.062 42.281 16.984 1 95.31 101 ALA B O 1
ATOM 4821 N N . LEU B 1 102 ? 9.82 42.312 16.703 1 96.38 102 LEU B N 1
ATOM 4822 C CA . LEU B 1 102 ? 9.859 42 15.281 1 96.38 102 LEU B CA 1
ATOM 4823 C C . LEU B 1 102 ? 10.312 43.219 14.469 1 96.38 102 LEU B C 1
ATOM 4825 O O . LEU B 1 102 ? 10.93 43.062 13.406 1 96.38 102 LEU B O 1
ATOM 4829 N N . ALA B 1 103 ? 10.023 44.375 14.938 1 95.12 103 ALA B N 1
ATOM 4830 C CA . ALA B 1 103 ? 10.422 45.594 14.25 1 95.12 103 ALA B CA 1
ATOM 4831 C C . ALA B 1 103 ? 11.938 45.688 14.086 1 95.12 103 ALA B C 1
ATOM 4833 O O . ALA B 1 103 ? 12.438 46.094 13.039 1 95.12 103 ALA B O 1
ATOM 4834 N N . ASP B 1 104 ? 12.578 45.344 15.062 1 91.38 104 ASP B N 1
ATOM 4835 C CA . ASP B 1 104 ? 14.039 45.312 15.031 1 91.38 104 ASP B CA 1
ATOM 4836 C C . ASP B 1 104 ? 14.547 44.312 14.016 1 91.38 104 ASP B C 1
ATOM 4838 O O . ASP B 1 104 ? 15.469 44.594 13.25 1 91.38 104 ASP B O 1
ATOM 4842 N N . GLU B 1 105 ? 13.969 43.188 14.039 1 89.81 105 GLU B N 1
ATOM 4843 C CA . GLU B 1 105 ? 14.391 42.094 13.164 1 89.81 105 GLU B CA 1
ATOM 4844 C C . GLU B 1 105 ? 14.078 42.406 11.703 1 89.81 105 GLU B C 1
ATOM 4846 O O . GLU B 1 105 ? 14.805 41.969 10.805 1 89.81 105 GLU B O 1
ATOM 4851 N N . GLN B 1 106 ? 12.945 43 11.531 1 93.25 106 GLN B N 1
ATOM 4852 C CA . GLN B 1 106 ? 12.453 43.25 10.18 1 93.25 106 GLN B CA 1
ATOM 4853 C C . GLN B 1 106 ? 12.883 44.625 9.688 1 93.25 106 GLN B C 1
ATOM 4855 O O . GLN B 1 106 ? 12.609 45 8.539 1 93.25 106 GLN B O 1
ATOM 4860 N N . ASP B 1 107 ? 13.531 45.375 10.406 1 94.62 107 ASP B N 1
ATOM 4861 C CA . ASP B 1 107 ? 13.984 46.719 10.109 1 94.62 107 ASP B CA 1
ATOM 4862 C C . ASP B 1 107 ? 12.828 47.594 9.664 1 94.62 107 ASP B C 1
ATOM 4864 O O . ASP B 1 107 ? 12.867 48.219 8.594 1 94.62 107 ASP B O 1
ATOM 4868 N N . VAL B 1 108 ? 11.766 47.594 10.484 1 96.38 108 VAL B N 1
ATOM 4869 C CA . VAL B 1 108 ? 10.586 48.406 10.258 1 96.38 108 VAL B CA 1
ATOM 4870 C C . VAL B 1 108 ? 10.141 49.062 11.57 1 96.38 108 VAL B C 1
ATOM 4872 O O . VAL B 1 108 ? 10.711 48.781 12.625 1 96.38 108 VAL B O 1
ATOM 4875 N N . ASP B 1 109 ? 9.188 49.969 11.461 1 95.25 109 ASP B N 1
ATOM 4876 C CA . ASP B 1 109 ? 8.547 50.469 12.664 1 95.25 109 ASP B CA 1
ATOM 4877 C C . ASP B 1 109 ? 7.637 49.438 13.297 1 95.25 109 ASP B C 1
ATOM 4879 O O . ASP B 1 109 ? 7.062 48.594 12.594 1 95.25 109 ASP B O 1
ATOM 4883 N N . PRO B 1 110 ? 7.598 49.438 14.586 1 93.56 110 PRO B N 1
ATOM 4884 C CA . PRO B 1 110 ? 6.77 48.469 15.266 1 93.56 110 PRO B CA 1
ATOM 4885 C C . PRO B 1 110 ? 5.359 48.375 14.688 1 93.56 110 PRO B C 1
ATOM 4887 O O . PRO B 1 110 ? 4.785 47.281 14.625 1 93.56 110 PRO B O 1
ATOM 4890 N N . GLU B 1 111 ? 4.863 49.469 14.25 1 91.81 111 GLU B N 1
ATOM 4891 C CA . GLU B 1 111 ? 3.508 49.469 13.719 1 91.81 111 GLU B CA 1
ATOM 4892 C C . GLU B 1 111 ? 3.436 48.75 12.375 1 91.81 111 GLU B C 1
ATOM 4894 O O . GLU B 1 111 ? 2.357 48.312 11.953 1 91.81 111 GLU B O 1
ATOM 4899 N N . ASP B 1 112 ? 4.574 48.531 11.766 1 93.56 112 ASP B N 1
ATOM 4900 C CA . ASP B 1 112 ? 4.633 47.906 10.445 1 93.56 112 ASP B CA 1
ATOM 4901 C C . ASP B 1 112 ? 5.133 46.469 10.547 1 93.56 112 ASP B C 1
ATOM 4903 O O . ASP B 1 112 ? 5.238 45.781 9.531 1 93.56 112 ASP B O 1
ATOM 4907 N N . ALA B 1 113 ? 5.336 46.031 11.727 1 94.25 113 ALA B N 1
ATOM 4908 C CA . ALA B 1 113 ? 5.824 44.688 11.922 1 94.25 113 ALA B CA 1
ATOM 4909 C C . ALA B 1 113 ? 4.746 43.656 11.562 1 94.25 113 ALA B C 1
ATOM 4911 O O . ALA B 1 113 ? 3.561 43.875 11.812 1 94.25 113 ALA B O 1
ATOM 4912 N N . GLU B 1 114 ? 5.137 42.531 10.961 1 92.94 114 GLU B N 1
ATOM 4913 C CA . GLU B 1 114 ? 4.254 41.406 10.625 1 92.94 114 GLU B CA 1
ATOM 4914 C C . GLU B 1 114 ? 4.758 40.094 11.242 1 92.94 114 GLU B C 1
ATOM 4916 O O . GLU B 1 114 ? 5.969 39.875 11.352 1 92.94 114 GLU B O 1
ATOM 4921 N N . MET B 1 115 ? 3.787 39.344 11.586 1 94 115 MET B N 1
ATOM 4922 C CA . MET B 1 115 ? 4.176 38.031 12.117 1 94 115 MET B CA 1
ATOM 4923 C C . MET B 1 115 ? 4.934 37.219 11.07 1 94 115 MET B C 1
ATOM 4925 O O . MET B 1 115 ? 4.457 37.031 9.953 1 94 115 MET B O 1
ATOM 4929 N N . PRO B 1 116 ? 6.07 36.719 11.406 1 94.12 116 PRO B N 1
ATOM 4930 C CA . PRO B 1 116 ? 6.824 35.875 10.477 1 94.12 116 PRO B CA 1
ATOM 4931 C C . PRO B 1 116 ? 6.332 34.438 10.453 1 94.12 116 PRO B C 1
ATOM 4933 O O . PRO B 1 116 ? 5.523 34.031 11.305 1 94.12 116 PRO B O 1
ATOM 4936 N N . MET B 1 117 ? 6.824 33.656 9.516 1 92.75 117 MET B N 1
ATOM 4937 C CA . MET B 1 117 ? 6.453 32.25 9.43 1 92.75 117 MET B CA 1
ATOM 4938 C C . MET B 1 117 ? 7.336 31.391 10.336 1 92.75 117 MET B C 1
ATOM 4940 O O . MET B 1 117 ? 6.957 30.281 10.711 1 92.75 117 MET B O 1
ATOM 4944 N N . THR B 1 118 ? 8.523 31.875 10.594 1 94.62 118 THR B N 1
ATOM 4945 C CA . THR B 1 118 ? 9.469 31.172 11.445 1 94.62 118 THR B CA 1
ATOM 4946 C C . THR B 1 118 ? 10 32.062 12.547 1 94.62 118 THR B C 1
ATOM 4948 O O . THR B 1 118 ? 9.68 33.25 12.586 1 94.62 118 THR B O 1
ATOM 4951 N N . GLY B 1 119 ? 10.68 31.422 13.5 1 96 119 GLY B N 1
ATOM 4952 C CA . GLY B 1 119 ? 11.32 32.219 14.539 1 96 119 GLY B CA 1
ATOM 4953 C C . GLY B 1 119 ? 10.68 32.031 15.906 1 96 119 GLY B C 1
ATOM 4954 O O . GLY B 1 119 ? 9.602 31.438 16.016 1 96 119 GLY B O 1
ATOM 4955 N N . PRO B 1 120 ? 11.336 32.562 16.891 1 97.5 120 PRO B N 1
ATOM 4956 C CA . PRO B 1 120 ? 10.953 32.281 18.281 1 97.5 120 PRO B CA 1
ATOM 4957 C C . PRO B 1 120 ? 9.633 32.938 18.672 1 97.5 120 PRO B C 1
ATOM 4959 O O . PRO B 1 120 ? 8.945 32.469 19.578 1 97.5 120 PRO B O 1
ATOM 4962 N N . GLN B 1 121 ? 9.234 34.031 17.984 1 96.69 121 GLN B N 1
ATOM 4963 C CA . GLN B 1 121 ? 8.023 34.781 18.328 1 96.69 121 GLN B CA 1
ATOM 4964 C C . GLN B 1 121 ? 6.777 34 17.922 1 96.69 121 GLN B C 1
ATOM 4966 O O . GLN B 1 121 ? 5.668 34.312 18.344 1 96.69 121 GLN B O 1
ATOM 4971 N N . THR B 1 122 ? 6.98 32.969 17.078 1 96.75 122 THR B N 1
ATOM 4972 C CA . THR B 1 122 ? 5.848 32.25 16.531 1 96.75 122 THR B CA 1
ATOM 4973 C C . THR B 1 122 ? 5.543 31.016 17.391 1 96.75 122 THR B C 1
ATOM 4975 O O . THR B 1 122 ? 4.559 30.312 17.141 1 96.75 122 THR B O 1
ATOM 4978 N N . VAL B 1 123 ? 6.352 30.688 18.391 1 98.19 123 VAL B N 1
ATOM 4979 C CA . VAL B 1 123 ? 6.211 29.453 19.172 1 98.19 123 VAL B CA 1
ATOM 4980 C C . VAL B 1 123 ? 5.164 29.641 20.266 1 98.19 123 VAL B C 1
ATOM 4982 O O . VAL B 1 123 ? 5.289 30.531 21.109 1 98.19 123 VAL B O 1
ATOM 4985 N N . THR B 1 124 ? 4.109 28.891 20.219 1 98.06 124 THR B N 1
ATOM 4986 C CA . THR B 1 124 ? 3.139 28.781 21.312 1 98.06 124 THR B CA 1
ATOM 4987 C C . THR B 1 124 ? 3.396 27.547 22.141 1 98.06 124 THR B C 1
ATOM 4989 O O . THR B 1 124 ? 4.355 26.812 21.906 1 98.06 124 THR B O 1
ATOM 4992 N N . VAL B 1 125 ? 2.627 27.344 23.234 1 98.44 125 VAL B N 1
ATOM 4993 C CA . VAL B 1 125 ? 2.811 26.172 24.078 1 98.44 125 VAL B CA 1
ATOM 4994 C C . VAL B 1 125 ? 2.496 24.906 23.281 1 98.44 125 VAL B C 1
ATOM 4996 O O . VAL B 1 125 ? 1.394 24.75 22.75 1 98.44 125 VAL B O 1
ATOM 4999 N N . PRO B 1 126 ? 3.473 23.953 23.141 1 98.31 126 PRO B N 1
ATOM 5000 C CA . PRO B 1 126 ? 3.193 22.719 22.422 1 98.31 126 PRO B CA 1
ATOM 5001 C C . PRO B 1 126 ? 2.238 21.797 23.172 1 98.31 126 PRO B C 1
ATOM 5003 O O . PRO B 1 126 ? 2.311 21.688 24.391 1 98.31 126 PRO B O 1
ATOM 5006 N N . GLY B 1 127 ? 1.39 21.047 22.469 1 98.5 127 GLY B N 1
ATOM 5007 C CA . GLY B 1 127 ? 0.38 20.25 23.125 1 98.5 127 GLY B CA 1
ATOM 5008 C C . GLY B 1 127 ? 0.558 18.75 22.906 1 98.5 127 GLY B C 1
ATOM 5009 O O . GLY B 1 127 ? -0.123 17.938 23.531 1 98.5 127 GLY B O 1
ATOM 5010 N N . THR B 1 128 ? 1.523 18.266 22.141 1 98.56 128 THR B N 1
ATOM 5011 C CA . THR B 1 128 ? 1.591 16.906 21.609 1 98.56 128 THR B CA 1
ATOM 5012 C C . THR B 1 128 ? 1.776 15.898 22.75 1 98.56 128 THR B C 1
ATOM 5014 O O . THR B 1 128 ? 0.997 14.953 22.875 1 98.56 128 THR B O 1
ATOM 5017 N N . ALA B 1 129 ? 2.762 16.078 23.609 1 98.5 129 ALA B N 1
ATOM 5018 C CA . ALA B 1 129 ? 3.084 15.078 24.625 1 98.5 129 ALA B CA 1
ATOM 5019 C C . ALA B 1 129 ? 1.907 14.875 25.578 1 98.5 129 ALA B C 1
ATOM 5021 O O . ALA B 1 129 ? 1.561 13.734 25.906 1 98.5 129 ALA B O 1
ATOM 5022 N N . ARG B 1 130 ? 1.307 15.953 26 1 98.25 130 ARG B N 1
ATOM 5023 C CA . ARG B 1 130 ? 0.166 15.859 26.906 1 98.25 130 ARG B CA 1
ATOM 5024 C C . ARG B 1 130 ? -1.043 15.25 26.203 1 98.25 130 ARG B C 1
ATOM 5026 O O . ARG B 1 130 ? -1.841 14.547 26.828 1 98.25 130 ARG B O 1
ATOM 5033 N N . GLY B 1 131 ? -1.234 15.578 24.953 1 98.69 131 GLY B N 1
ATOM 5034 C CA . GLY B 1 131 ? -2.314 14.977 24.188 1 98.69 131 GLY B CA 1
ATOM 5035 C C . GLY B 1 131 ? -2.184 13.469 24.062 1 98.69 131 GLY B C 1
ATOM 5036 O O . GLY B 1 131 ? -3.174 12.742 24.172 1 98.69 131 GLY B O 1
ATOM 5037 N N . TRP B 1 132 ? -0.993 12.969 23.812 1 98.69 132 TRP B N 1
ATOM 5038 C CA . TRP B 1 132 ? -0.741 11.539 23.75 1 98.69 132 TRP B CA 1
ATOM 5039 C C . TRP B 1 132 ? -1.064 10.867 25.078 1 98.69 132 TRP B C 1
ATOM 5041 O O . TRP B 1 132 ? -1.775 9.859 25.109 1 98.69 132 TRP B O 1
ATOM 5051 N N . GLU B 1 133 ? -0.546 11.453 26.125 1 98.56 133 GLU B N 1
ATOM 5052 C CA . GLU B 1 133 ? -0.735 10.891 27.453 1 98.56 133 GLU B CA 1
ATOM 5053 C C . GLU B 1 133 ? -2.213 10.867 27.844 1 98.56 133 GLU B C 1
ATOM 5055 O O . GLU B 1 133 ? -2.719 9.844 28.297 1 98.56 133 GLU B O 1
ATOM 5060 N N . ALA B 1 134 ? -2.865 11.969 27.625 1 98.56 134 ALA B N 1
ATOM 5061 C CA . ALA B 1 134 ? -4.277 12.07 27.984 1 98.56 134 ALA B CA 1
ATOM 5062 C C . ALA B 1 134 ? -5.113 11.055 27.203 1 98.56 134 ALA B C 1
ATOM 5064 O O . ALA B 1 134 ? -6.047 10.461 27.75 1 98.56 134 ALA B O 1
ATOM 5065 N N . THR B 1 135 ? -4.84 10.859 25.938 1 98.69 135 THR B N 1
ATOM 5066 C CA . THR B 1 135 ? -5.559 9.898 25.109 1 98.69 135 THR B CA 1
ATOM 5067 C C . THR B 1 135 ? -5.352 8.477 25.625 1 98.69 135 THR B C 1
ATOM 5069 O O . THR B 1 135 ? -6.312 7.715 25.766 1 98.69 135 THR B O 1
ATOM 5072 N N . ALA B 1 136 ? -4.125 8.102 25.891 1 98.44 136 ALA B N 1
ATOM 5073 C CA . ALA B 1 136 ? -3.799 6.762 26.375 1 98.44 136 ALA B CA 1
ATOM 5074 C C . ALA B 1 136 ? -4.449 6.5 27.734 1 98.44 136 ALA B C 1
ATOM 5076 O O . ALA B 1 136 ? -4.98 5.414 27.969 1 98.44 136 ALA B O 1
ATOM 5077 N N . GLU B 1 137 ? -4.418 7.508 28.625 1 98 137 GLU B N 1
ATOM 5078 C CA . GLU B 1 137 ? -4.949 7.348 29.969 1 98 137 GLU B CA 1
ATOM 5079 C C . GLU B 1 137 ? -6.473 7.25 29.953 1 98 137 GLU B C 1
ATOM 5081 O O . GLU B 1 137 ? -7.055 6.465 30.703 1 98 137 GLU B O 1
ATOM 5086 N N . ARG B 1 138 ? -7.055 8.023 29.172 1 98 138 ARG B N 1
ATOM 5087 C CA . ARG B 1 138 ? -8.508 8.102 29.188 1 98 138 ARG B CA 1
ATOM 5088 C C . ARG B 1 138 ? -9.133 6.898 28.484 1 98 138 ARG B C 1
ATOM 5090 O O . ARG B 1 138 ? -10.172 6.395 28.906 1 98 138 ARG B O 1
ATOM 5097 N N . PHE B 1 139 ? -8.492 6.449 27.344 1 98.38 139 PHE B N 1
ATOM 5098 C CA . PHE B 1 139 ? -9.211 5.516 26.484 1 98.38 139 PHE B CA 1
ATOM 5099 C C . PHE B 1 139 ? -8.391 4.25 26.25 1 98.38 139 PHE B C 1
ATOM 5101 O O . PHE B 1 139 ? -8.922 3.234 25.797 1 98.38 139 PHE B O 1
ATOM 5108 N N . GLY B 1 140 ? -7.086 4.301 26.516 1 97.94 140 GLY B N 1
ATOM 5109 C CA . GLY B 1 140 ? -6.191 3.225 26.109 1 97.94 140 GLY B CA 1
ATOM 5110 C C . GLY B 1 140 ? -6.219 2.047 27.078 1 97.94 140 GLY B C 1
ATOM 5111 O O . GLY B 1 140 ? -6.828 2.123 28.141 1 97.94 140 GLY B O 1
ATOM 5112 N N . GLU B 1 141 ? -5.578 0.945 26.594 1 97.88 141 GLU B N 1
ATOM 5113 C CA . GLU B 1 141 ? -5.379 -0.271 27.375 1 97.88 141 GLU B CA 1
ATOM 5114 C C . GLU B 1 141 ? -3.908 -0.45 27.75 1 97.88 141 GLU B C 1
ATOM 5116 O O . GLU B 1 141 ? -3.572 -1.297 28.578 1 97.88 141 GLU B O 1
ATOM 5121 N N . LYS B 1 142 ? -3.066 0.361 27.125 1 97.94 142 LYS B N 1
ATOM 5122 C CA . LYS B 1 142 ? -1.623 0.256 27.328 1 97.94 142 LYS B CA 1
ATOM 5123 C C . LYS B 1 142 ? -1.048 1.56 27.875 1 97.94 142 LYS B C 1
ATOM 5125 O O . LYS B 1 142 ? -1.643 2.625 27.703 1 97.94 142 LYS B O 1
ATOM 5130 N N . ASP B 1 143 ? 0.141 1.435 28.5 1 96.75 143 ASP B N 1
ATOM 5131 C CA . ASP B 1 143 ? 0.792 2.61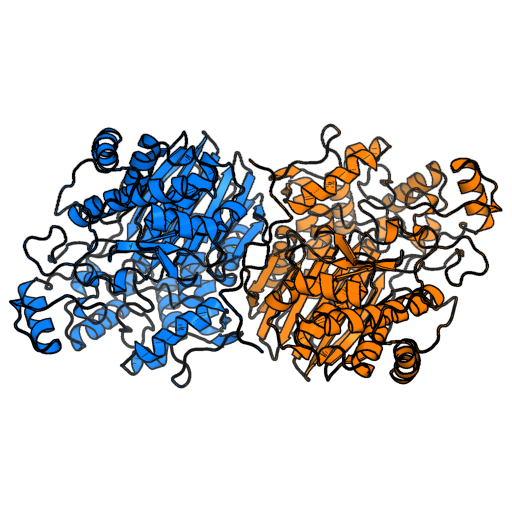7 29.047 1 96.75 143 ASP B CA 1
ATOM 5132 C C . ASP B 1 143 ? 1.643 3.322 28 1 96.75 143 ASP B C 1
ATOM 5134 O O . ASP B 1 143 ? 2.098 2.695 27.047 1 96.75 143 ASP B O 1
ATOM 5138 N N . LEU B 1 144 ? 1.823 4.562 28.281 1 96.81 144 LEU B N 1
ATOM 5139 C CA . LEU B 1 144 ? 2.641 5.367 27.391 1 96.81 144 LEU B CA 1
ATOM 5140 C C . LEU B 1 144 ? 4.031 4.762 27.234 1 96.81 144 LEU B C 1
ATOM 5142 O O . LEU B 1 144 ? 4.633 4.852 26.156 1 96.81 144 LEU B O 1
ATOM 5146 N N . SER B 1 145 ? 4.562 4.18 28.281 1 97.94 145 SER B N 1
ATOM 5147 C CA . SER B 1 145 ? 5.879 3.557 28.281 1 97.94 145 SER B CA 1
ATOM 5148 C C . SER B 1 145 ? 5.961 2.455 27.219 1 97.94 145 SER B C 1
ATOM 5150 O O . SER B 1 145 ? 7.008 2.254 26.609 1 97.94 145 SER B O 1
ATOM 5152 N N . GLU B 1 146 ? 4.887 1.723 27.031 1 98.06 146 GLU B N 1
ATOM 5153 C CA . GLU B 1 146 ? 4.82 0.687 26.016 1 98.06 146 GLU B CA 1
ATOM 5154 C C . GLU B 1 146 ? 4.605 1.293 24.625 1 98.06 146 GLU B C 1
ATOM 5156 O O . GLU B 1 146 ? 5.258 0.891 23.656 1 98.06 146 GLU B O 1
ATOM 5161 N N . LEU B 1 147 ? 3.727 2.246 24.562 1 98.75 147 LEU B N 1
ATOM 5162 C CA . LEU B 1 147 ? 3.266 2.783 23.281 1 98.75 147 LEU B CA 1
ATOM 5163 C C . LEU B 1 147 ? 4.379 3.553 22.578 1 98.75 147 LEU B C 1
ATOM 5165 O O . LEU B 1 147 ? 4.391 3.662 21.359 1 98.75 147 LEU B O 1
ATOM 5169 N N . LEU B 1 148 ? 5.387 4.082 23.312 1 98.81 148 LEU B N 1
ATOM 5170 C CA . LEU B 1 148 ? 6.422 4.926 22.734 1 98.81 148 LEU B CA 1
ATOM 5171 C C . LEU B 1 148 ? 7.633 4.094 22.312 1 98.81 148 LEU B C 1
ATOM 5173 O O . LEU B 1 148 ? 8.547 4.598 21.656 1 98.81 148 LEU B O 1
ATOM 5177 N N . GLN B 1 149 ? 7.656 2.777 22.641 1 98.69 149 GLN B N 1
ATOM 5178 C CA . GLN B 1 149 ? 8.828 1.939 22.422 1 98.69 149 GLN B CA 1
ATOM 5179 C C . GLN B 1 149 ? 9.195 1.865 20.938 1 98.69 149 GLN B C 1
ATOM 5181 O O . GLN B 1 149 ? 10.367 1.956 20.578 1 98.69 149 GLN B O 1
ATOM 5186 N N . PRO B 1 150 ? 8.195 1.663 20.094 1 98.44 150 PRO B N 1
ATOM 5187 C CA . PRO B 1 150 ? 8.586 1.604 18.688 1 98.44 150 PRO B CA 1
ATOM 5188 C C . PRO B 1 150 ? 9.242 2.893 18.203 1 98.44 150 PRO B C 1
ATOM 5190 O O . PRO B 1 150 ? 10.227 2.844 17.453 1 98.44 150 PRO B O 1
ATOM 5193 N N . ALA B 1 151 ? 8.703 4.027 18.578 1 98.81 151 ALA B N 1
ATOM 5194 C CA . ALA B 1 151 ? 9.297 5.309 18.188 1 98.81 151 ALA B CA 1
ATOM 5195 C C . ALA B 1 151 ? 10.719 5.434 18.734 1 98.81 151 ALA B C 1
ATOM 5197 O O . ALA B 1 151 ? 11.617 5.902 18.016 1 98.81 151 ALA B O 1
ATOM 5198 N N . ILE B 1 152 ? 10.914 5.055 20 1 98.88 152 ILE B N 1
ATOM 5199 C CA . ILE B 1 152 ? 12.234 5.094 20.625 1 98.88 152 ILE B CA 1
ATOM 5200 C C . ILE B 1 152 ? 13.203 4.211 19.844 1 98.88 152 ILE B C 1
ATOM 5202 O O . ILE B 1 152 ? 14.336 4.609 19.562 1 98.88 152 ILE B O 1
ATOM 5206 N N . ARG B 1 153 ? 12.773 3.064 19.453 1 98.25 153 ARG B N 1
ATOM 5207 C CA . ARG B 1 153 ? 13.602 2.139 18.688 1 98.25 153 ARG B CA 1
ATOM 5208 C C . ARG B 1 153 ? 14 2.742 17.344 1 98.25 153 ARG B C 1
ATOM 5210 O O . ARG B 1 153 ? 15.172 2.709 16.969 1 98.25 153 ARG B O 1
ATOM 5217 N N . TYR B 1 154 ? 13.031 3.271 16.578 1 98.56 154 TYR B N 1
ATOM 5218 C CA . TYR B 1 154 ? 13.352 3.889 15.289 1 98.56 154 TYR B CA 1
ATOM 5219 C C . TYR B 1 154 ? 14.328 5.039 15.469 1 98.56 154 TYR B C 1
ATOM 5221 O O . TYR B 1 154 ? 15.258 5.203 14.672 1 98.56 154 TYR B O 1
ATOM 5229 N N . ALA B 1 155 ? 14.141 5.836 16.516 1 98.81 155 ALA B N 1
ATOM 5230 C CA . ALA B 1 155 ? 14.969 7.016 16.734 1 98.81 155 ALA B CA 1
ATOM 5231 C C . ALA B 1 155 ? 16.406 6.617 17.078 1 98.81 155 ALA B C 1
ATOM 5233 O O . ALA B 1 155 ? 17.359 7.289 16.656 1 98.81 155 ALA B O 1
ATOM 5234 N N . THR B 1 156 ? 16.578 5.547 17.828 1 98.56 156 THR B N 1
ATOM 5235 C CA . THR B 1 156 ? 17.891 5.234 18.391 1 98.56 156 THR B CA 1
ATOM 5236 C C . THR B 1 156 ? 18.594 4.176 17.547 1 98.56 156 THR B C 1
ATOM 5238 O O . THR B 1 156 ? 19.828 4.168 17.469 1 98.56 156 THR B O 1
ATOM 5241 N N . GLN B 1 157 ? 17.844 3.26 16.984 1 97.62 157 GLN B N 1
ATOM 5242 C CA . GLN B 1 157 ? 18.453 2.172 16.219 1 97.62 157 GLN B CA 1
ATOM 5243 C C . GLN B 1 157 ? 18.453 2.469 14.727 1 97.62 157 GLN B C 1
ATOM 5245 O O . GLN B 1 157 ? 19.188 1.842 13.961 1 97.62 157 GLN B O 1
ATOM 5250 N N . GLY B 1 158 ? 17.609 3.373 14.328 1 97.94 158 GLY B N 1
ATOM 5251 C CA . GLY B 1 158 ? 17.641 3.857 12.961 1 97.94 158 GLY B CA 1
ATOM 5252 C C . GLY B 1 158 ? 16.562 3.248 12.086 1 97.94 158 GLY B C 1
ATOM 5253 O O . GLY B 1 158 ? 15.953 2.24 12.445 1 97.94 158 GLY B O 1
ATOM 5254 N N . TYR B 1 159 ? 16.312 3.84 10.961 1 98.06 159 TYR B N 1
ATOM 5255 C CA . TYR B 1 159 ? 15.367 3.432 9.93 1 98.06 159 TYR B CA 1
ATOM 5256 C C . TYR B 1 159 ? 15.727 4.051 8.578 1 98.06 159 TYR B C 1
ATOM 5258 O O . TYR B 1 159 ? 16.312 5.133 8.523 1 98.06 159 TYR B O 1
ATOM 5266 N N . PRO B 1 160 ? 15.43 3.396 7.492 1 98.25 160 PRO B N 1
ATOM 5267 C CA . PRO B 1 160 ? 15.648 3.977 6.168 1 98.25 160 PRO B CA 1
ATOM 5268 C C . PRO B 1 160 ? 14.57 4.996 5.785 1 98.25 160 PRO B C 1
ATOM 5270 O O . PRO B 1 160 ? 13.383 4.754 6 1 98.25 160 PRO B O 1
ATOM 5273 N N . VAL B 1 161 ? 14.969 6.078 5.203 1 97.94 161 VAL B N 1
ATOM 5274 C CA . VAL B 1 161 ? 14.078 7.195 4.898 1 97.94 161 VAL B CA 1
ATOM 5275 C C . VAL B 1 161 ? 13.297 6.898 3.621 1 97.94 161 VAL B C 1
ATOM 5277 O O . VAL B 1 161 ? 13.852 6.391 2.646 1 97.94 161 VAL B O 1
ATOM 5280 N N . SER B 1 162 ? 12 7.168 3.592 1 97 162 SER B N 1
ATOM 5281 C CA . SER B 1 162 ? 11.133 6.91 2.449 1 97 162 SER B CA 1
ATOM 5282 C C . SER B 1 162 ? 11.234 8.023 1.413 1 97 162 SER B C 1
ATOM 5284 O O . SER B 1 162 ? 11.844 9.062 1.669 1 97 162 SER B O 1
ATOM 5286 N N . GLU B 1 163 ? 10.578 7.863 0.301 1 96.25 163 GLU B N 1
ATOM 5287 C CA . GLU B 1 163 ? 10.773 8.68 -0.893 1 96.25 163 GLU B CA 1
ATOM 5288 C C . GLU B 1 163 ? 10.25 10.102 -0.682 1 96.25 163 GLU B C 1
ATOM 5290 O O . GLU B 1 163 ? 11.016 11.062 -0.774 1 96.25 163 GLU B O 1
ATOM 5295 N N . GLY B 1 164 ? 8.977 10.211 -0.353 1 95.25 164 GLY B N 1
ATOM 5296 C CA . GLY B 1 164 ? 8.391 11.523 -0.15 1 95.25 164 GLY B CA 1
ATOM 5297 C C . GLY B 1 164 ? 9.008 12.289 1.007 1 95.25 164 GLY B C 1
ATOM 5298 O O . GLY B 1 164 ? 9.195 13.5 0.932 1 95.25 164 GLY B O 1
ATOM 5299 N N . ILE B 1 165 ? 9.344 11.609 2.016 1 96.5 165 ILE B N 1
ATOM 5300 C CA . ILE B 1 165 ? 9.891 12.227 3.217 1 96.5 165 ILE B CA 1
ATOM 5301 C C . ILE B 1 165 ? 11.312 12.727 2.941 1 96.5 165 ILE B C 1
ATOM 5303 O O . ILE B 1 165 ? 11.703 13.797 3.42 1 96.5 165 ILE B O 1
ATOM 5307 N N . ALA B 1 166 ? 12.102 11.969 2.176 1 96.94 166 ALA B N 1
ATOM 5308 C CA . ALA B 1 166 ? 13.422 12.453 1.781 1 96.94 166 ALA B CA 1
ATOM 5309 C C . ALA B 1 166 ? 13.32 13.781 1.029 1 96.94 166 ALA B C 1
ATOM 5311 O O . ALA B 1 166 ? 14.086 14.711 1.295 1 96.94 166 ALA B O 1
ATOM 5312 N N . SER B 1 167 ? 12.422 13.82 0.123 1 94.88 167 SER B N 1
ATOM 5313 C CA . SER B 1 167 ? 12.211 15.047 -0.647 1 94.88 167 SER B CA 1
ATOM 5314 C C . SER B 1 167 ? 11.82 16.203 0.256 1 94.88 167 SER B C 1
ATOM 5316 O O . SER B 1 167 ? 12.352 17.312 0.129 1 94.88 167 SER B O 1
ATOM 5318 N N . ALA B 1 168 ? 10.891 16.016 1.161 1 94.44 168 ALA B N 1
ATOM 5319 C CA . ALA B 1 168 ? 10.422 17.062 2.068 1 94.44 168 ALA B CA 1
ATOM 5320 C C . ALA B 1 168 ? 11.531 17.516 3.014 1 94.44 168 ALA B C 1
ATOM 5322 O O . ALA B 1 168 ? 11.57 18.672 3.436 1 94.44 168 ALA B O 1
ATOM 5323 N N . TRP B 1 169 ? 12.445 16.641 3.316 1 96.56 169 TRP B N 1
ATOM 5324 C CA . TRP B 1 169 ? 13.492 16.891 4.301 1 96.56 169 TRP B CA 1
ATOM 5325 C C . TRP B 1 169 ? 14.477 17.938 3.795 1 96.56 169 TRP B C 1
ATOM 5327 O O . TRP B 1 169 ? 15.172 18.578 4.586 1 96.56 169 TRP B O 1
ATOM 5337 N N . ASP B 1 170 ? 14.547 18.141 2.465 1 94.56 170 ASP B N 1
ATOM 5338 C CA . ASP B 1 170 ? 15.477 19.078 1.842 1 94.56 170 ASP B CA 1
ATOM 5339 C C . ASP B 1 170 ? 15.281 20.5 2.387 1 94.56 170 ASP B C 1
ATOM 5341 O O . ASP B 1 170 ? 16.234 21.266 2.502 1 94.56 170 ASP B O 1
ATOM 5345 N N . TYR B 1 171 ? 14.094 20.797 2.764 1 93.75 171 TYR B N 1
ATOM 5346 C CA . TYR B 1 171 ? 13.773 22.125 3.283 1 93.75 171 TYR B CA 1
ATOM 5347 C C . TYR B 1 171 ? 14.547 22.406 4.562 1 93.75 171 TYR B C 1
ATOM 5349 O O . TYR B 1 171 ? 14.875 23.562 4.852 1 93.75 171 TYR B O 1
ATOM 5357 N N . GLY B 1 172 ? 14.875 21.406 5.301 1 93.38 172 GLY B N 1
ATOM 5358 C CA . GLY B 1 172 ? 15.602 21.547 6.551 1 93.38 172 GLY B CA 1
ATOM 5359 C C . GLY B 1 172 ? 16.969 22.172 6.379 1 93.38 172 GLY B C 1
ATOM 5360 O O . GLY B 1 172 ? 17.469 22.844 7.281 1 93.38 172 GLY B O 1
ATOM 5361 N N . GLU B 1 173 ? 17.578 21.969 5.215 1 95.56 173 GLU B N 1
ATOM 5362 C CA . GLU B 1 173 ? 18.906 22.516 4.969 1 95.56 173 GLU B CA 1
ATOM 5363 C C . GLU B 1 173 ? 18.875 24.047 4.969 1 95.56 173 GLU B C 1
ATOM 5365 O O . GLU B 1 173 ? 19.828 24.688 5.422 1 95.56 173 GLU B O 1
ATOM 5370 N N . GLU B 1 174 ? 17.812 24.578 4.508 1 95.12 174 GLU B N 1
ATOM 5371 C CA . GLU B 1 174 ? 17.672 26.016 4.457 1 95.12 174 GLU B CA 1
ATOM 5372 C C . GLU B 1 174 ? 17.094 26.562 5.762 1 95.12 174 GLU B C 1
ATOM 5374 O O . GLU B 1 174 ? 17.453 27.656 6.195 1 95.12 174 GLU B O 1
ATOM 5379 N N . LEU B 1 175 ? 16.266 25.859 6.406 1 95.56 175 LEU B N 1
ATOM 5380 C CA . LEU B 1 175 ? 15.5 26.328 7.559 1 95.56 175 LEU B CA 1
ATOM 5381 C C . LEU B 1 175 ? 16.391 26.422 8.797 1 95.56 175 LEU B C 1
ATOM 5383 O O . LEU B 1 175 ? 16.312 27.391 9.547 1 95.56 175 LEU B O 1
ATOM 5387 N N . PHE B 1 176 ? 17.172 25.359 8.992 1 96.88 176 PHE B N 1
ATOM 5388 C CA . PHE B 1 176 ? 17.953 25.281 10.227 1 96.88 176 PHE B CA 1
ATOM 5389 C C . PHE B 1 176 ? 19.203 26.141 10.133 1 96.88 176 PHE B C 1
ATOM 5391 O O . PHE B 1 176 ? 20.141 25.812 9.391 1 96.88 176 PHE B O 1
ATOM 5398 N N . GLU B 1 177 ? 19.281 27.156 10.969 1 95.19 177 GLU B N 1
ATOM 5399 C CA . GLU B 1 177 ? 20.375 28.125 10.93 1 95.19 177 GLU B CA 1
ATOM 5400 C C . GLU B 1 177 ? 21.344 27.891 12.086 1 95.19 177 GLU B C 1
ATOM 5402 O O . GLU B 1 177 ? 22.5 28.297 12.016 1 95.19 177 GLU B O 1
ATOM 5407 N N . HIS B 1 178 ? 20.906 27.281 13.094 1 95.62 178 HIS B N 1
ATOM 5408 C CA . HIS B 1 178 ? 21.703 27.141 14.305 1 95.62 178 HIS B CA 1
ATOM 5409 C C . HIS B 1 178 ? 22.312 25.734 14.398 1 95.62 178 HIS B C 1
ATOM 5411 O O . HIS B 1 178 ? 21.703 24.766 13.945 1 95.62 178 HIS B O 1
ATOM 5417 N N . ASP B 1 179 ? 23.359 25.594 15.109 1 96.5 179 ASP B N 1
ATOM 5418 C CA . ASP B 1 179 ? 24.125 24.359 15.156 1 96.5 179 ASP B CA 1
ATOM 5419 C C . ASP B 1 179 ? 23.328 23.234 15.828 1 96.5 179 ASP B C 1
ATOM 5421 O O . ASP B 1 179 ? 23.359 22.094 15.375 1 96.5 179 ASP B O 1
ATOM 5425 N N . ASN B 1 180 ? 22.703 23.484 16.906 1 96.38 180 ASN B N 1
ATOM 5426 C CA . ASN B 1 180 ? 21.953 22.453 17.594 1 96.38 180 ASN B CA 1
ATOM 5427 C C . ASN B 1 180 ? 20.828 21.875 16.734 1 96.38 180 ASN B C 1
ATOM 5429 O O . ASN B 1 180 ? 20.578 20.672 16.75 1 96.38 180 ASN B O 1
ATOM 5433 N N . ALA B 1 181 ? 20.188 22.75 15.977 1 97.38 181 ALA B N 1
ATOM 5434 C CA . ALA B 1 181 ? 19.125 22.297 15.07 1 97.38 181 ALA B CA 1
ATOM 5435 C C . ALA B 1 181 ? 19.703 21.484 13.914 1 97.38 181 ALA B C 1
ATOM 5437 O O . ALA B 1 181 ? 19.156 20.438 13.562 1 97.38 181 ALA B O 1
ATOM 5438 N N . ARG B 1 182 ? 20.766 21.984 13.281 1 97.75 182 ARG B N 1
ATOM 5439 C CA . ARG B 1 182 ? 21.422 21.281 12.18 1 97.75 182 ARG B CA 1
ATOM 5440 C C . ARG B 1 182 ? 21.938 19.922 12.633 1 97.75 182 ARG B C 1
ATOM 5442 O O . ARG B 1 182 ? 21.797 18.922 11.922 1 97.75 182 ARG B O 1
ATOM 5449 N N . ASP B 1 183 ? 22.484 19.875 13.844 1 97.38 183 ASP B N 1
ATOM 5450 C CA . ASP B 1 183 ? 23.016 18.641 14.398 1 97.38 183 ASP B CA 1
ATOM 5451 C C . ASP B 1 183 ? 21.906 17.625 14.656 1 97.38 183 ASP B C 1
ATOM 5453 O O . ASP B 1 183 ? 22.125 16.406 14.57 1 97.38 183 ASP B O 1
ATOM 5457 N N . ALA B 1 184 ? 20.766 18.078 14.984 1 97.94 184 ALA B N 1
ATOM 5458 C CA . ALA B 1 184 ? 19.656 17.219 15.352 1 97.94 184 ALA B CA 1
ATOM 5459 C C . ALA B 1 184 ? 19.031 16.562 14.117 1 97.94 184 ALA B C 1
ATOM 5461 O O . ALA B 1 184 ? 18.578 15.414 14.18 1 97.94 184 ALA B O 1
ATOM 5462 N N . TYR B 1 185 ? 19.047 17.266 12.93 1 98.19 185 TYR B N 1
ATOM 5463 C CA . TYR B 1 185 ? 18.172 16.766 11.875 1 98.19 185 TYR B CA 1
ATOM 5464 C C . TYR B 1 185 ? 18.922 16.656 10.547 1 98.19 185 TYR B C 1
ATOM 5466 O O . TYR B 1 185 ? 18.359 16.188 9.555 1 98.19 185 TYR B O 1
ATOM 5474 N N . LEU B 1 186 ? 20.109 17.141 10.477 1 98.25 186 LEU B N 1
ATOM 5475 C CA . LEU B 1 186 ? 20.906 17 9.273 1 98.25 186 LEU B CA 1
ATOM 5476 C C . LEU B 1 186 ? 22.062 16.031 9.508 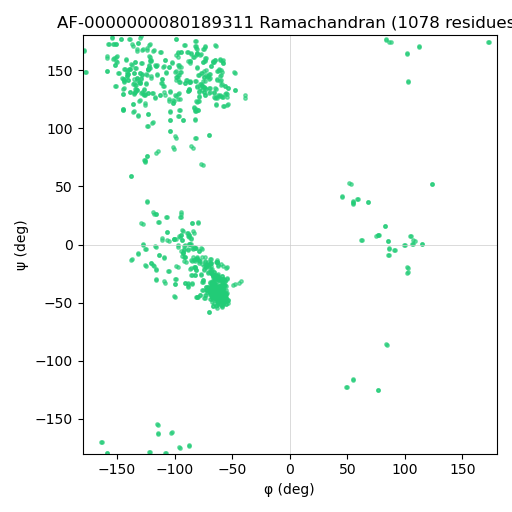1 98.25 186 LEU B C 1
ATOM 5478 O O . LEU B 1 186 ? 22.469 15.805 10.648 1 98.25 186 LEU B O 1
ATOM 5482 N N . PHE B 1 187 ? 22.5 15.414 8.531 1 98.19 187 PHE B N 1
ATOM 5483 C CA . PHE B 1 187 ? 23.547 14.398 8.555 1 98.19 187 PHE B CA 1
ATOM 5484 C C . PHE B 1 187 ? 24.75 14.836 7.715 1 98.19 187 PHE B C 1
ATOM 5486 O O . PHE B 1 187 ? 24.703 14.781 6.48 1 98.19 187 PHE B O 1
ATOM 5493 N N . ASP B 1 188 ? 25.844 15.234 8.391 1 96.38 188 ASP B N 1
ATOM 5494 C CA . ASP B 1 188 ? 26.984 15.906 7.77 1 96.38 188 ASP B CA 1
ATOM 5495 C C . ASP B 1 188 ? 26.547 17.156 7.012 1 96.38 188 ASP B C 1
ATOM 5497 O O . ASP B 1 188 ? 26.969 17.375 5.875 1 96.38 188 ASP B O 1
ATOM 5501 N N . GLY B 1 189 ? 25.547 17.766 7.617 1 96.44 189 GLY B N 1
ATOM 5502 C CA . GLY B 1 189 ? 25.078 19.031 7.094 1 96.44 189 GLY B CA 1
ATOM 5503 C C . GLY B 1 189 ? 24.062 18.891 5.988 1 96.44 189 GLY B C 1
ATOM 5504 O O . GLY B 1 189 ? 23.562 19.875 5.457 1 96.44 189 GLY B O 1
ATOM 5505 N N . GLU B 1 190 ? 23.672 17.672 5.656 1 97.75 190 GLU B N 1
ATOM 5506 C CA . GLU B 1 190 ? 22.797 17.438 4.516 1 97.75 190 GLU B CA 1
ATOM 5507 C C . GLU B 1 190 ? 21.531 16.688 4.941 1 97.75 190 GLU B C 1
ATOM 5509 O O . GLU B 1 190 ? 21.516 15.977 5.945 1 97.75 190 GLU B O 1
ATOM 5514 N N . SER B 1 191 ? 20.422 16.922 4.215 1 97.88 191 SER B N 1
ATOM 5515 C CA . SER B 1 191 ? 19.234 16.078 4.352 1 97.88 191 SER B CA 1
ATOM 5516 C C . SER B 1 191 ? 19.484 14.656 3.859 1 97.88 191 SER B C 1
ATOM 5518 O O . SER B 1 191 ? 20.406 14.43 3.064 1 97.88 191 SER B O 1
ATOM 5520 N N . PRO B 1 192 ? 18.719 13.703 4.309 1 98 192 PRO B N 1
ATOM 5521 C CA . PRO B 1 192 ? 19 12.312 3.961 1 98 192 PRO B CA 1
ATOM 5522 C C . PRO B 1 192 ? 18.5 11.93 2.57 1 98 192 PRO B C 1
ATOM 5524 O O . PRO B 1 192 ? 17.484 12.469 2.111 1 98 192 PRO B O 1
ATOM 5527 N N . ASP B 1 193 ? 19.156 10.961 1.943 1 96.69 193 ASP B N 1
ATOM 5528 C CA . ASP B 1 193 ? 18.734 10.375 0.677 1 96.69 193 ASP B CA 1
ATOM 5529 C C . ASP B 1 193 ? 17.641 9.32 0.897 1 96.69 193 ASP B C 1
ATOM 5531 O O . ASP B 1 193 ? 17.469 8.828 2.012 1 96.69 193 ASP B O 1
ATOM 5535 N N . VAL B 1 194 ? 16.969 8.992 -0.172 1 97 194 VAL B N 1
ATOM 5536 C CA . VAL B 1 194 ? 16.016 7.891 -0.14 1 97 194 VAL B CA 1
ATOM 5537 C C . VAL B 1 194 ? 16.734 6.602 0.25 1 97 194 VAL B C 1
ATOM 5539 O O . VAL B 1 194 ? 17.781 6.262 -0.323 1 97 194 VAL B O 1
ATOM 5542 N N . GLY B 1 195 ? 16.203 5.906 1.259 1 96.44 195 GLY B N 1
ATOM 5543 C CA . GLY B 1 195 ? 16.75 4.621 1.665 1 96.44 195 GLY B CA 1
ATOM 5544 C C . GLY B 1 195 ? 17.891 4.75 2.646 1 96.44 195 GLY B C 1
ATOM 5545 O O . GLY B 1 195 ? 18.344 3.754 3.227 1 96.44 195 GLY B O 1
ATOM 5546 N N . GLN B 1 196 ? 18.391 5.961 2.883 1 97.38 196 GLN B N 1
ATOM 5547 C CA . GLN B 1 196 ? 19.453 6.16 3.863 1 97.38 196 GLN B CA 1
ATOM 5548 C C . GLN B 1 196 ? 18.969 5.855 5.277 1 97.38 196 GLN B C 1
ATOM 5550 O O . GLN B 1 196 ? 17.891 6.316 5.68 1 97.38 196 GLN B O 1
ATOM 5555 N N . THR B 1 197 ? 19.703 5.082 5.996 1 97.88 197 THR B N 1
ATOM 5556 C CA . THR B 1 197 ? 19.375 4.84 7.398 1 97.88 197 THR B CA 1
ATOM 5557 C C . THR B 1 197 ? 19.812 6.016 8.266 1 97.88 197 THR B C 1
ATOM 5559 O O . THR B 1 197 ? 20.969 6.418 8.234 1 97.88 197 THR B O 1
ATOM 5562 N N . VAL B 1 198 ? 18.859 6.523 9.055 1 98.12 198 VAL B N 1
ATOM 5563 C CA . VAL B 1 198 ? 19.188 7.648 9.922 1 98.12 198 VAL B CA 1
ATOM 5564 C C . VAL B 1 198 ? 18.766 7.336 11.352 1 98.12 198 VAL B C 1
ATOM 5566 O O . VAL B 1 198 ? 17.938 6.449 11.578 1 98.12 198 VAL B O 1
ATOM 5569 N N . THR B 1 199 ? 19.406 7.988 12.297 1 98.44 199 THR B N 1
ATOM 5570 C CA . THR B 1 199 ? 19 7.977 13.703 1 98.44 199 THR B CA 1
ATOM 5571 C C . THR B 1 199 ? 18.734 9.391 14.203 1 98.44 199 THR B C 1
ATOM 5573 O O . THR B 1 199 ? 19.234 10.367 13.633 1 98.44 199 THR B O 1
ATOM 5576 N N . LEU B 1 200 ? 17.906 9.523 15.133 1 98.69 200 LEU B N 1
ATOM 5577 C CA . LEU B 1 200 ? 17.609 10.766 15.844 1 98.69 200 LEU B CA 1
ATOM 5578 C C . LEU B 1 200 ? 17.766 10.578 17.344 1 98.69 200 LEU B C 1
ATOM 5580 O O . LEU B 1 200 ? 16.797 10.695 18.109 1 98.69 200 LEU B O 1
ATOM 5584 N N . PRO B 1 201 ? 19.016 10.453 17.766 1 98.56 201 PRO B N 1
ATOM 5585 C CA . PRO B 1 201 ? 19.266 9.992 19.141 1 98.56 201 PRO B CA 1
ATOM 5586 C C . PRO B 1 201 ? 18.781 10.977 20.188 1 98.56 201 PRO B C 1
ATOM 5588 O O . PRO B 1 201 ? 18.297 10.562 21.25 1 98.56 201 PRO B O 1
ATOM 5591 N N . LYS B 1 202 ? 18.906 12.312 20 1 98.38 202 LYS B N 1
ATOM 5592 C CA . LYS B 1 202 ? 18.422 13.297 20.969 1 98.38 202 LYS B CA 1
ATOM 5593 C C . LYS B 1 202 ? 16.906 13.211 21.141 1 98.38 202 LYS B C 1
ATOM 5595 O O . LYS B 1 202 ? 16.406 13.25 22.266 1 98.38 202 LYS B O 1
ATOM 5600 N N . LEU B 1 203 ? 16.188 13.086 20.031 1 98.69 203 LEU B N 1
ATOM 5601 C CA . LEU B 1 203 ? 14.742 12.906 20.094 1 98.69 203 LEU B CA 1
ATOM 5602 C C . LEU B 1 203 ? 14.391 11.594 20.797 1 98.69 203 LEU B C 1
ATOM 5604 O O . LEU B 1 203 ? 13.438 11.539 21.578 1 98.69 203 LEU B O 1
ATOM 5608 N N . GLY B 1 204 ? 15.156 10.516 20.469 1 98.81 204 GLY B N 1
ATOM 5609 C CA . GLY B 1 204 ? 14.953 9.234 21.141 1 98.81 204 GLY B CA 1
ATOM 5610 C C . GLY B 1 204 ? 15.055 9.32 22.641 1 98.81 204 GLY B C 1
ATOM 5611 O O . GLY B 1 204 ? 14.266 8.703 23.359 1 98.81 204 GLY B O 1
ATOM 5612 N N . GLU B 1 205 ? 16.047 10.07 23.094 1 98.62 205 GLU B N 1
ATOM 5613 C CA . GLU B 1 205 ? 16.219 10.258 24.531 1 98.62 205 GLU B CA 1
ATOM 5614 C C . GLU B 1 205 ? 15.039 11 25.141 1 98.62 205 GLU B C 1
ATOM 5616 O O . GLU B 1 205 ? 14.578 10.656 26.234 1 98.62 205 GLU B O 1
ATOM 5621 N N . SER B 1 206 ? 14.594 12.031 24.5 1 98.69 206 SER B N 1
ATOM 5622 C CA . SER B 1 206 ? 13.422 12.758 24.984 1 98.69 206 SER B CA 1
ATOM 5623 C C . SER B 1 206 ? 12.195 11.852 25.047 1 98.69 206 SER B C 1
ATOM 5625 O O . SER B 1 206 ? 11.43 11.898 26.016 1 98.69 206 SER B O 1
ATOM 5627 N N . LEU B 1 207 ? 11.969 11.047 24 1 98.81 207 LEU B N 1
ATOM 5628 C CA . LEU B 1 207 ? 10.859 10.094 23.984 1 98.81 207 LEU B CA 1
ATOM 5629 C C . LEU B 1 207 ? 10.992 9.094 25.125 1 98.81 207 LEU B C 1
ATOM 5631 O O . LEU B 1 207 ? 10 8.727 25.766 1 98.81 207 LEU B O 1
ATOM 5635 N N . ARG B 1 208 ? 12.211 8.602 25.359 1 98.62 208 ARG B N 1
ATOM 5636 C CA . ARG B 1 208 ? 12.453 7.676 26.469 1 98.62 208 ARG B CA 1
ATOM 5637 C C . ARG B 1 208 ? 12.086 8.305 27.797 1 98.62 208 ARG B C 1
ATOM 5639 O O . ARG B 1 208 ? 11.469 7.66 28.656 1 98.62 208 ARG B O 1
ATOM 5646 N N . ARG B 1 209 ? 12.453 9.555 28.016 1 98.38 209 ARG B N 1
ATOM 5647 C CA . ARG B 1 209 ? 12.133 10.258 29.25 1 98.38 209 ARG B CA 1
ATOM 5648 C C . ARG B 1 209 ? 10.617 10.383 29.438 1 98.38 209 ARG B C 1
ATOM 5650 O O . ARG B 1 209 ? 10.102 10.195 30.531 1 98.38 209 ARG B O 1
ATOM 5657 N N . ILE B 1 210 ? 9.961 10.727 28.375 1 98.44 210 ILE B N 1
ATOM 5658 C CA . ILE B 1 210 ? 8.508 10.828 28.438 1 98.44 210 ILE B CA 1
ATOM 5659 C C . ILE B 1 210 ? 7.91 9.461 28.75 1 98.44 210 ILE B C 1
ATOM 5661 O O . ILE B 1 210 ? 6.965 9.359 29.531 1 98.44 210 ILE B O 1
ATOM 5665 N N . ALA B 1 211 ? 8.43 8.422 28.109 1 98.31 211 ALA B N 1
ATOM 5666 C CA . ALA B 1 211 ? 7.965 7.062 28.359 1 98.31 211 ALA B CA 1
ATOM 5667 C C . ALA B 1 211 ? 8.133 6.68 29.828 1 98.31 211 ALA B C 1
ATOM 5669 O O . ALA B 1 211 ? 7.258 6.031 30.406 1 98.31 211 ALA B O 1
ATOM 5670 N N . GLU B 1 212 ? 9.203 7.117 30.406 1 97.38 212 GLU B N 1
ATOM 5671 C CA . GLU B 1 212 ? 9.555 6.699 31.766 1 97.38 212 GLU B CA 1
ATOM 5672 C C . GLU B 1 212 ? 8.922 7.609 32.812 1 97.38 212 GLU B C 1
ATOM 5674 O O . GLU B 1 212 ? 8.5 7.145 33.875 1 97.38 212 GLU B O 1
ATOM 5679 N N . GLU B 1 213 ? 8.836 8.898 32.5 1 96.81 213 GLU B N 1
ATOM 5680 C CA . GLU B 1 213 ? 8.492 9.867 33.531 1 96.81 213 GLU B CA 1
ATOM 5681 C C . GLU B 1 213 ? 7.129 10.5 33.25 1 96.81 213 GLU B C 1
ATOM 5683 O O . GLU B 1 213 ? 6.582 11.203 34.125 1 96.81 213 GLU B O 1
ATOM 5688 N N . GLY B 1 214 ? 6.613 10.242 32.125 1 96.44 214 GLY B N 1
ATOM 5689 C CA . GLY B 1 214 ? 5.371 10.883 31.75 1 96.44 214 GLY B CA 1
ATOM 5690 C C . GLY B 1 214 ? 5.578 12.227 31.062 1 96.44 214 GLY B C 1
ATOM 5691 O O . GLY B 1 214 ? 6.703 12.727 31 1 96.44 214 GLY B O 1
ATOM 5692 N N . ALA B 1 215 ? 4.492 12.82 30.578 1 97.12 215 ALA B N 1
ATOM 5693 C CA . ALA B 1 215 ? 4.531 14.039 29.781 1 97.12 215 ALA B CA 1
ATOM 5694 C C . ALA B 1 215 ? 4.957 15.234 30.641 1 97.12 215 ALA B C 1
ATOM 5696 O O . ALA B 1 215 ? 5.355 16.281 30.109 1 97.12 215 ALA B O 1
ATOM 5697 N N . ASP B 1 216 ? 4.938 15.195 31.953 1 97 216 ASP B N 1
ATOM 5698 C CA . ASP B 1 216 ? 5.293 16.297 32.844 1 97 216 ASP B CA 1
ATOM 5699 C C . ASP B 1 216 ? 6.723 16.766 32.594 1 97 216 ASP B C 1
ATOM 5701 O O . ASP B 1 216 ? 7.039 17.953 32.781 1 97 216 ASP B O 1
ATOM 5705 N N . VAL B 1 217 ? 7.527 15.914 32.125 1 97.38 217 VAL B N 1
ATOM 5706 C CA . VAL B 1 217 ? 8.922 16.281 31.875 1 97.38 217 VAL B CA 1
ATOM 5707 C C . VAL B 1 217 ? 8.992 17.359 30.797 1 97.38 217 VAL B C 1
ATOM 5709 O O . VAL B 1 217 ? 9.93 18.156 30.766 1 97.38 217 VAL B O 1
ATOM 5712 N N . VAL B 1 218 ? 7.996 17.406 29.906 1 98.25 218 VAL B N 1
ATOM 5713 C CA . VAL B 1 218 ? 7.945 18.375 28.812 1 98.25 218 VAL B CA 1
ATOM 5714 C C . VAL B 1 218 ? 7.379 19.703 29.328 1 98.25 218 VAL B C 1
ATOM 5716 O O . VAL B 1 218 ? 7.664 20.766 28.766 1 98.25 218 VAL B O 1
ATOM 5719 N N . TYR B 1 219 ? 6.684 19.719 30.438 1 98 219 TYR B N 1
ATOM 5720 C CA . TYR B 1 219 ? 5.914 20.891 30.828 1 98 219 TYR B CA 1
ATOM 5721 C C . TYR B 1 219 ? 6.41 21.453 32.156 1 98 219 TYR B C 1
ATOM 5723 O O . TYR B 1 219 ? 6.141 22.609 32.469 1 98 219 TYR B O 1
ATOM 5731 N N . GLU B 1 220 ? 7.145 20.719 32.938 1 95.94 220 GLU B N 1
ATOM 5732 C CA . GLU B 1 220 ? 7.641 21.172 34.25 1 95.94 220 GLU B CA 1
ATOM 5733 C C . GLU B 1 220 ? 9.094 20.75 34.469 1 95.94 220 GLU B C 1
ATOM 5735 O O . GLU B 1 220 ? 9.781 21.281 35.312 1 95.94 220 GLU B O 1
ATOM 5740 N N . GLY B 1 221 ? 9.609 19.875 33.688 1 90.62 221 GLY B N 1
ATOM 5741 C CA . GLY B 1 221 ? 10.914 19.266 33.938 1 90.62 221 GLY B CA 1
ATOM 5742 C C . GLY B 1 221 ? 12.008 19.859 33.062 1 90.62 221 GLY B C 1
ATOM 5743 O O . GLY B 1 221 ? 11.93 21.031 32.656 1 90.62 221 GLY B O 1
ATOM 5744 N N . ASP B 1 222 ? 13.117 19.141 32.938 1 95 222 ASP B N 1
ATOM 5745 C CA . ASP B 1 222 ? 14.312 19.578 32.219 1 95 222 ASP B CA 1
ATOM 5746 C C . ASP B 1 222 ? 13.984 19.938 30.766 1 95 222 ASP B C 1
ATOM 5748 O O . ASP B 1 222 ? 14.57 20.875 30.219 1 95 222 ASP B O 1
ATOM 5752 N N . ILE B 1 223 ? 13.07 19.234 30.203 1 98.25 223 ILE B N 1
ATOM 5753 C CA . ILE B 1 223 ? 12.719 19.516 28.812 1 98.25 223 ILE B CA 1
ATOM 5754 C C . ILE B 1 223 ? 11.977 20.844 28.734 1 98.25 223 ILE B C 1
ATOM 5756 O O . ILE B 1 223 ? 12.172 21.609 27.797 1 98.25 223 ILE B O 1
ATOM 5760 N N . ALA B 1 224 ? 11.141 21.141 29.734 1 98.38 224 ALA B N 1
ATOM 5761 C CA . ALA B 1 224 ? 10.453 22.422 29.797 1 98.38 224 ALA B CA 1
ATOM 5762 C C . ALA B 1 224 ? 11.445 23.578 29.812 1 98.38 224 ALA B C 1
ATOM 5764 O O . ALA B 1 224 ? 11.273 24.562 29.094 1 98.38 224 ALA B O 1
ATOM 5765 N N . HIS B 1 225 ? 12.469 23.453 30.641 1 98.38 225 HIS B N 1
ATOM 5766 C CA . HIS B 1 225 ? 13.492 24.484 30.734 1 98.38 225 HIS B CA 1
ATOM 5767 C C . HIS B 1 225 ? 14.258 24.641 29.438 1 98.38 225 HIS B C 1
ATOM 5769 O O . HIS B 1 225 ? 14.586 25.75 29.016 1 98.38 225 HIS B O 1
ATOM 5775 N N . ALA B 1 226 ? 14.57 23.5 28.828 1 98.62 226 ALA B N 1
ATOM 5776 C CA . ALA B 1 226 ? 15.266 23.547 27.547 1 98.62 226 ALA B CA 1
ATOM 5777 C C . ALA B 1 226 ? 14.445 24.266 26.484 1 98.62 226 ALA B C 1
ATOM 5779 O O . ALA B 1 226 ? 14.984 25.047 25.688 1 98.62 226 ALA B O 1
ATOM 5780 N N . ILE B 1 227 ? 13.148 24.031 26.422 1 98.69 227 ILE B N 1
ATOM 5781 C CA . ILE B 1 227 ? 12.25 24.688 25.469 1 98.69 227 ILE B CA 1
ATOM 5782 C C . ILE B 1 227 ? 12.227 26.188 25.734 1 98.69 227 ILE B C 1
ATOM 5784 O O . ILE B 1 227 ? 12.445 26.984 24.812 1 98.69 227 ILE B O 1
ATOM 5788 N N . ALA B 1 228 ? 11.977 26.609 26.984 1 98.56 228 ALA B N 1
ATOM 5789 C CA . ALA B 1 228 ? 11.891 28.031 27.344 1 98.56 228 ALA B CA 1
ATOM 5790 C C . ALA B 1 228 ? 13.203 28.75 27.062 1 98.56 228 ALA B C 1
ATOM 5792 O O . ALA B 1 228 ? 13.203 29.859 26.516 1 98.56 228 ALA B O 1
ATOM 5793 N N . ASP B 1 229 ? 14.312 28.109 27.453 1 98.56 229 ASP B N 1
ATOM 5794 C CA . ASP B 1 229 ? 15.625 28.719 27.234 1 98.56 229 ASP B CA 1
ATOM 5795 C C . ASP B 1 229 ? 15.891 28.938 25.75 1 98.56 229 ASP B C 1
ATOM 5797 O O . ASP B 1 229 ? 16.406 29.984 25.359 1 98.56 229 ASP B O 1
ATOM 5801 N N . GLU B 1 230 ? 15.602 27.906 24.938 1 98.44 230 GLU B N 1
ATOM 5802 C CA . GLU B 1 230 ? 15.805 28.031 23.484 1 98.44 230 GLU B CA 1
ATOM 5803 C C . GLU B 1 230 ? 15 29.203 22.922 1 98.44 230 GLU B C 1
ATOM 5805 O O . GLU B 1 230 ? 15.531 30.016 22.156 1 98.44 230 GLU B O 1
ATOM 5810 N N . VAL B 1 231 ? 13.734 29.312 23.266 1 98.44 231 VAL B N 1
ATOM 5811 C CA . VAL B 1 231 ? 12.844 30.344 22.734 1 98.44 231 VAL B CA 1
ATOM 5812 C C . VAL B 1 231 ? 13.289 31.719 23.219 1 98.44 231 VAL B C 1
ATOM 5814 O O . VAL B 1 231 ? 13.406 32.656 22.438 1 98.44 231 VAL B O 1
ATOM 5817 N N . GLN B 1 232 ? 13.609 31.906 24.484 1 97.81 232 GLN B N 1
ATOM 5818 C CA . GLN B 1 232 ? 13.953 33.188 25.078 1 97.81 232 GLN B CA 1
ATOM 5819 C C . GLN B 1 232 ? 15.32 33.656 24.609 1 97.81 232 GLN B C 1
ATOM 5821 O O . GLN B 1 232 ? 15.516 34.875 24.359 1 97.81 232 GLN B O 1
ATOM 5826 N N . SER B 1 233 ? 16.25 32.75 24.531 1 96.94 233 SER B N 1
ATOM 5827 C CA . SER B 1 233 ? 17.594 33.156 24.109 1 96.94 233 SER B CA 1
ATOM 5828 C C . SER B 1 233 ? 17.594 33.688 22.688 1 96.94 233 SER B C 1
ATOM 5830 O O . SER B 1 233 ? 18.531 34.375 22.281 1 96.94 233 SER B O 1
ATOM 5832 N N . ARG B 1 234 ? 16.531 33.438 22.047 1 95.5 234 ARG B N 1
ATOM 5833 C CA . ARG B 1 234 ? 16.453 33.875 20.656 1 95.5 234 ARG B CA 1
ATOM 5834 C C . ARG B 1 234 ? 15.438 35.031 20.484 1 95.5 234 ARG B C 1
ATOM 5836 O O . ARG B 1 234 ? 15.102 35.406 19.359 1 95.5 234 ARG B O 1
ATOM 5843 N N . GLY B 1 235 ? 14.938 35.438 21.547 1 94.94 235 GLY B N 1
ATOM 5844 C CA . GLY B 1 235 ? 14.117 36.656 21.5 1 94.94 235 GLY B CA 1
ATOM 5845 C C . GLY B 1 235 ? 12.633 36.375 21.625 1 94.94 235 GLY B C 1
ATOM 5846 O O . GLY B 1 235 ? 11.805 37.25 21.438 1 94.94 235 GLY B O 1
ATOM 5847 N N . GLY B 1 236 ? 12.25 35.094 21.906 1 97.12 236 GLY B N 1
ATOM 5848 C CA . GLY B 1 236 ? 10.844 34.75 22.078 1 97.12 236 GLY B CA 1
ATOM 5849 C C . GLY B 1 236 ? 10.359 34.938 23.5 1 97.12 236 GLY B C 1
ATOM 5850 O O . GLY B 1 236 ? 11.094 35.438 24.359 1 97.12 236 GLY B O 1
ATOM 5851 N N . PHE B 1 237 ? 9.117 34.5 23.75 1 97.69 237 PHE B N 1
ATOM 5852 C CA . PHE B 1 237 ? 8.477 34.938 24.984 1 97.69 237 PHE B CA 1
ATOM 5853 C C . PHE B 1 237 ? 8.008 33.75 25.828 1 97.69 237 PHE B C 1
ATOM 5855 O O . PHE B 1 237 ? 7.539 33.938 26.953 1 97.69 237 PHE B O 1
ATOM 5862 N N . LEU B 1 238 ? 8.141 32.562 25.359 1 98.25 238 LEU B N 1
ATOM 5863 C CA . LEU B 1 238 ? 7.625 31.375 26.031 1 98.25 238 LEU B CA 1
ATOM 5864 C C . LEU B 1 238 ? 8.414 31.094 27.297 1 98.25 238 LEU B C 1
ATOM 5866 O O . LEU B 1 238 ? 9.648 31.047 27.281 1 98.25 238 LEU B O 1
ATOM 5870 N N . THR B 1 239 ? 7.715 30.875 28.406 1 98.06 239 THR B N 1
ATOM 5871 C CA . THR B 1 239 ? 8.359 30.594 29.688 1 98.06 239 THR B CA 1
ATOM 5872 C C . THR B 1 239 ? 7.957 29.203 30.203 1 98.06 239 THR B C 1
ATOM 5874 O O . THR B 1 239 ? 7.035 28.594 29.656 1 98.06 239 THR B O 1
ATOM 5877 N N . VAL B 1 240 ? 8.672 28.75 31.188 1 98.25 240 VAL B N 1
ATOM 5878 C CA . VAL B 1 240 ? 8.336 27.469 31.812 1 98.25 240 VAL B CA 1
ATOM 5879 C C . VAL B 1 240 ? 6.949 27.562 32.469 1 98.25 240 VAL B C 1
ATOM 5881 O O . VAL B 1 240 ? 6.207 26.578 32.469 1 98.25 240 VAL B O 1
ATOM 5884 N N . ASP B 1 241 ? 6.602 28.75 33 1 97.81 241 ASP B N 1
ATOM 5885 C CA . ASP B 1 241 ? 5.277 28.922 33.594 1 97.81 241 ASP B CA 1
ATOM 5886 C C . ASP B 1 241 ? 4.18 28.75 32.562 1 97.81 241 ASP B C 1
ATOM 5888 O O . ASP B 1 241 ? 3.121 28.188 32.844 1 97.81 241 ASP B O 1
ATOM 5892 N N . ASP B 1 242 ? 4.383 29.281 31.391 1 98.06 242 ASP B N 1
ATOM 5893 C CA . ASP B 1 242 ? 3.436 29.094 30.297 1 98.06 242 ASP B CA 1
ATOM 5894 C C . ASP B 1 242 ? 3.219 27.594 30.016 1 98.06 242 ASP B C 1
ATOM 5896 O O . ASP B 1 242 ? 2.096 27.172 29.75 1 98.06 242 ASP B O 1
ATOM 5900 N N . LEU B 1 243 ? 4.324 26.828 30 1 98.5 243 LEU B N 1
ATOM 5901 C CA . LEU B 1 243 ? 4.27 25.406 29.734 1 98.5 243 LEU B CA 1
ATOM 5902 C C . LEU B 1 243 ? 3.541 24.672 30.859 1 98.5 243 LEU B C 1
ATOM 5904 O O . LEU B 1 243 ? 2.705 23.797 30.609 1 98.5 243 LEU B O 1
ATOM 5908 N N . ALA B 1 244 ? 3.787 25 32.094 1 97.5 244 ALA B N 1
ATOM 5909 C CA . ALA B 1 244 ? 3.291 24.297 33.25 1 97.5 244 ALA B CA 1
ATOM 5910 C C . ALA B 1 244 ? 1.772 24.406 33.375 1 97.5 244 ALA B C 1
ATOM 5912 O O . ALA B 1 244 ? 1.112 23.5 33.875 1 97.5 244 ALA B O 1
ATOM 5913 N N . ASP B 1 245 ? 1.188 25.422 32.844 1 93.81 245 ASP B N 1
ATOM 5914 C CA . ASP B 1 245 ? -0.24 25.703 32.938 1 93.81 245 ASP B CA 1
ATOM 5915 C C . ASP B 1 245 ? -1.03 24.953 31.875 1 93.81 245 ASP B C 1
ATOM 5917 O O . ASP B 1 245 ? -2.264 24.953 31.891 1 93.81 245 ASP B O 1
ATOM 5921 N N . PHE B 1 246 ? -0.385 24.281 31.047 1 96.56 246 PHE B N 1
ATOM 5922 C CA . PHE B 1 246 ? -1.054 23.719 29.875 1 96.56 246 PHE B CA 1
ATOM 5923 C C . PHE B 1 246 ? -1.866 22.5 30.25 1 96.56 246 PHE B C 1
ATOM 5925 O O . PHE B 1 246 ? -1.368 21.609 30.953 1 96.56 246 PHE B O 1
ATOM 5932 N N . GLU B 1 247 ? -3.096 22.406 29.703 1 95.56 247 GLU B N 1
ATOM 5933 C CA . GLU B 1 247 ? -3.961 21.234 29.859 1 95.56 247 GLU B CA 1
ATOM 5934 C C . GLU B 1 247 ? -4.691 20.922 28.562 1 95.56 247 GLU B C 1
ATOM 5936 O O . GLU B 1 247 ? -5.047 21.828 27.797 1 95.56 247 GLU B O 1
ATOM 5941 N N . VAL B 1 248 ? -4.984 19.625 28.375 1 97.94 248 VAL B N 1
ATOM 5942 C CA . VAL B 1 248 ? -5.746 19.141 27.219 1 97.94 248 VAL B CA 1
ATOM 5943 C C . VAL B 1 248 ? -7.23 19.453 27.422 1 97.94 248 VAL B C 1
ATOM 5945 O O . VAL B 1 248 ? -7.723 19.453 28.547 1 97.94 248 VAL B O 1
ATOM 5948 N N . GLU B 1 249 ? -7.957 19.719 26.312 1 98.06 249 GLU B N 1
ATOM 5949 C CA . GLU B 1 249 ? -9.398 19.969 26.375 1 98.06 249 GLU B CA 1
ATOM 5950 C C . GLU B 1 249 ? -10.164 18.891 25.609 1 98.06 249 GLU B C 1
ATOM 5952 O O . GLU B 1 249 ? -9.633 18.281 24.672 1 98.06 249 GLU B O 1
ATOM 5957 N N . TRP B 1 250 ? -11.391 18.688 26 1 98.38 250 TRP B N 1
ATOM 5958 C CA . TRP B 1 250 ? -12.289 17.734 25.359 1 98.38 250 TRP B CA 1
ATOM 5959 C C . TRP B 1 250 ? -13.594 18.406 24.953 1 98.38 250 TRP B C 1
ATOM 5961 O O . TRP B 1 250 ? -14.648 18.141 25.516 1 98.38 250 TRP B O 1
ATOM 5971 N N . PRO B 1 251 ? -13.562 19.234 23.906 1 98.06 251 PRO B N 1
ATOM 5972 C CA . PRO B 1 251 ? -14.773 19.938 23.484 1 98.06 251 PRO B CA 1
ATOM 5973 C C . PRO B 1 251 ? -15.781 19.016 22.781 1 98.06 251 PRO B C 1
ATOM 5975 O O . PRO B 1 251 ? -15.414 17.922 22.344 1 98.06 251 PRO B O 1
ATOM 5978 N N . ASP B 1 252 ? -17.047 19.469 22.734 1 97.88 252 ASP B N 1
ATOM 5979 C CA . ASP B 1 252 ? -18.031 18.781 21.891 1 97.88 252 ASP B CA 1
ATOM 5980 C C . ASP B 1 252 ? -17.719 19 20.406 1 97.88 252 ASP B C 1
ATOM 5982 O O . ASP B 1 252 ? -17.453 20.125 19.984 1 97.88 252 ASP B O 1
ATOM 5986 N N . PRO B 1 253 ? -17.781 17.922 19.609 1 98.44 253 PRO B N 1
ATOM 5987 C CA . PRO B 1 253 ? -17.641 18.141 18.172 1 98.44 253 PRO B CA 1
ATOM 5988 C C . PRO B 1 253 ? -18.781 18.969 17.578 1 98.44 253 PRO B C 1
ATOM 5990 O O . PRO B 1 253 ? -19.844 19.094 18.203 1 98.44 253 PRO B O 1
ATOM 5993 N N . VAL B 1 254 ? -18.516 19.562 16.438 1 98.44 254 VAL B N 1
ATOM 5994 C CA . VAL B 1 254 ? -19.562 20.172 15.641 1 98.44 254 VAL B CA 1
ATOM 5995 C C . VAL B 1 254 ? -19.875 19.281 14.43 1 98.44 254 VAL B C 1
ATOM 5997 O O . VAL B 1 254 ? -19.016 18.516 13.992 1 98.44 254 VAL B O 1
ATOM 6000 N N . SER B 1 255 ? -21.109 19.344 13.906 1 98.69 255 SER B N 1
ATOM 6001 C CA . SER B 1 255 ? -21.453 18.453 12.812 1 98.69 255 SER B CA 1
ATOM 6002 C C . SER B 1 255 ? -22.547 19.062 11.93 1 98.69 255 SER B C 1
ATOM 6004 O O . SER B 1 255 ? -23.188 20.047 12.305 1 98.69 255 SER B O 1
ATOM 6006 N N . THR B 1 256 ? -22.672 18.609 10.797 1 98.5 256 THR B N 1
ATOM 6007 C CA . THR B 1 256 ? -23.781 18.828 9.883 1 98.5 256 THR B CA 1
ATOM 6008 C C . THR B 1 256 ? -24.141 17.531 9.133 1 98.5 256 THR B C 1
ATOM 6010 O O . THR B 1 256 ? -23.531 16.484 9.391 1 98.5 256 THR B O 1
ATOM 6013 N N . THR B 1 257 ? -25.219 17.609 8.305 1 98.56 257 THR B N 1
ATOM 6014 C CA . THR B 1 257 ? -25.516 16.516 7.383 1 98.56 257 THR B CA 1
ATOM 6015 C C . THR B 1 257 ? -25.281 16.953 5.938 1 98.56 257 THR B C 1
ATOM 6017 O O . THR B 1 257 ? -25.5 18.109 5.586 1 98.56 257 THR B O 1
ATOM 6020 N N . TYR B 1 258 ? -24.797 16.141 5.141 1 98.56 258 TYR B N 1
ATOM 6021 C CA . TYR B 1 258 ? -24.594 16.312 3.705 1 98.56 258 TYR B CA 1
ATOM 6022 C C . TYR B 1 258 ? -25.125 15.102 2.934 1 98.56 258 TYR B C 1
ATOM 6024 O O . TYR B 1 258 ? -24.516 14.031 2.973 1 98.56 258 TYR B O 1
ATOM 6032 N N . ASN B 1 259 ? -26.188 15.258 2.184 1 98.19 259 ASN B N 1
ATOM 6033 C CA . ASN B 1 259 ? -26.828 14.227 1.371 1 98.19 259 ASN B CA 1
ATOM 6034 C C . ASN B 1 259 ? -26.984 12.914 2.143 1 98.19 259 ASN B C 1
ATOM 6036 O O . ASN B 1 259 ? -26.641 11.844 1.634 1 98.19 259 ASN B O 1
ATOM 6040 N N . GLY B 1 260 ? -27.359 13.031 3.443 1 97.56 260 GLY B N 1
ATOM 6041 C CA . GLY B 1 260 ? -27.688 11.875 4.258 1 97.56 260 GLY B CA 1
ATOM 6042 C C . GLY B 1 260 ? -26.578 11.477 5.215 1 97.56 260 GLY B C 1
ATOM 6043 O O . GLY B 1 260 ? -26.828 10.852 6.242 1 97.56 260 GLY B O 1
ATOM 6044 N N . ALA B 1 261 ? -25.344 11.82 4.949 1 98.62 261 ALA B N 1
ATOM 6045 C CA . ALA B 1 261 ? -24.219 11.516 5.836 1 98.62 261 ALA B CA 1
ATOM 6046 C C . ALA B 1 261 ? -24.047 12.602 6.891 1 98.62 261 ALA B C 1
ATOM 6048 O O . ALA B 1 261 ? -24.188 13.789 6.598 1 98.62 261 ALA B O 1
ATOM 6049 N N . GLU B 1 262 ? -23.734 12.219 8.086 1 98.81 262 GLU B N 1
ATOM 6050 C CA . GLU B 1 262 ? -23.375 13.172 9.125 1 98.81 262 GLU B CA 1
ATOM 6051 C C . GLU B 1 262 ? -21.859 13.305 9.242 1 98.81 262 GLU B C 1
ATOM 6053 O O . GLU B 1 262 ? -21.156 12.305 9.414 1 98.81 262 GLU B O 1
ATOM 6058 N N . VAL B 1 263 ? -21.391 14.477 9.148 1 98.88 263 VAL B N 1
ATOM 6059 C CA . VAL B 1 263 ? -19.953 14.758 9.188 1 98.88 263 VAL B CA 1
ATOM 6060 C C . VAL B 1 263 ? -19.609 15.523 10.461 1 98.88 263 VAL B C 1
ATOM 6062 O O . VAL B 1 263 ? -20.234 16.531 10.773 1 98.88 263 VAL B O 1
ATOM 6065 N N . PHE B 1 264 ? -18.641 15.055 11.203 1 98.94 264 PHE B N 1
ATOM 6066 C CA . PHE B 1 264 ? -18.203 15.664 12.453 1 98.94 264 PHE B CA 1
ATOM 6067 C C . PHE B 1 264 ? -16.828 16.297 12.297 1 98.94 264 PHE B C 1
ATOM 6069 O O . PHE B 1 264 ? -15.938 15.727 11.664 1 98.94 264 PHE B O 1
ATOM 6076 N N . GLU B 1 265 ? -16.656 17.516 12.836 1 98.81 265 GLU B N 1
ATOM 6077 C CA . GLU B 1 265 ? -15.422 18.297 12.812 1 98.81 265 GLU B CA 1
ATOM 6078 C C . GLU B 1 265 ? -15.094 18.859 14.188 1 98.81 265 GLU B C 1
ATOM 6080 O O . GLU B 1 265 ? -15.93 18.828 15.094 1 98.81 265 GLU B O 1
ATOM 6085 N N . LEU B 1 266 ? -13.883 19.328 14.312 1 98.12 266 LEU B N 1
ATOM 6086 C CA . LEU B 1 266 ? -13.508 20.078 15.516 1 98.12 266 LEU B CA 1
ATOM 6087 C C . LEU B 1 266 ? -14.117 21.469 15.508 1 98.12 266 LEU B C 1
ATOM 6089 O O . LEU B 1 266 ? -14.188 22.109 14.461 1 98.12 266 LEU B O 1
ATOM 6093 N N . PRO B 1 267 ? -14.562 21.938 16.641 1 97.75 267 PRO B N 1
ATOM 6094 C CA . PRO B 1 267 ? -15 23.344 16.75 1 97.75 267 PRO B CA 1
ATOM 6095 C C . PRO B 1 267 ? -13.828 24.312 16.766 1 97.75 267 PRO B C 1
ATOM 6097 O O . PRO B 1 267 ? -12.672 23.906 16.859 1 97.75 267 PRO B O 1
ATOM 6100 N N . PRO B 1 268 ? -14.086 25.672 16.609 1 97.31 268 PRO B N 1
ATOM 6101 C CA . PRO B 1 268 ? -13.008 26.641 16.797 1 97.31 268 PRO B CA 1
ATOM 6102 C C . PRO B 1 268 ? -12.219 26.406 18.078 1 97.31 268 PRO B C 1
ATOM 6104 O O . PRO B 1 268 ? -12.781 25.938 19.078 1 97.31 268 PRO B O 1
ATOM 6107 N N . ASN B 1 269 ? -10.992 26.703 18.094 1 97.38 269 ASN B N 1
ATOM 6108 C CA . ASN B 1 269 ? -10.266 27.594 17.203 1 97.38 269 ASN B CA 1
ATOM 6109 C C . ASN B 1 269 ? -9.773 26.844 15.961 1 97.38 269 ASN B C 1
ATOM 6111 O O . ASN B 1 269 ? -8.938 27.359 15.211 1 97.38 269 ASN B O 1
ATOM 6115 N N . ASN B 1 270 ? -10.156 25.578 15.695 1 97.69 270 ASN B N 1
ATOM 6116 C CA . ASN B 1 270 ? -9.828 24.828 14.477 1 97.69 270 ASN B CA 1
ATOM 6117 C C . ASN B 1 270 ? -10.766 25.219 13.328 1 97.69 270 ASN B C 1
ATOM 6119 O O . ASN B 1 270 ? -11.852 25.75 13.555 1 97.69 270 ASN B O 1
ATOM 6123 N N . GLN B 1 271 ? -10.391 24.859 12.125 1 96.62 271 GLN B N 1
ATOM 6124 C CA . GLN B 1 271 ? -11.102 25.328 10.945 1 96.62 271 GLN B CA 1
ATOM 6125 C C . GLN B 1 271 ? -12.164 24.328 10.5 1 96.62 271 GLN B C 1
ATOM 6127 O O . GLN B 1 271 ? -12.555 24.312 9.336 1 96.62 271 GLN B O 1
ATOM 6132 N N . GLY B 1 272 ? -12.641 23.5 11.359 1 98.25 272 GLY B N 1
ATOM 6133 C CA . GLY B 1 272 ? -13.625 22.484 11.039 1 98.25 272 GLY B CA 1
ATOM 6134 C C . GLY B 1 272 ? -14.914 23.062 10.477 1 98.25 272 GLY B C 1
ATOM 6135 O O . GLY B 1 272 ? -15.555 22.453 9.617 1 98.25 272 GLY B O 1
ATOM 6136 N N . LEU B 1 273 ? -15.336 24.234 10.969 1 98.06 273 LEU B N 1
ATOM 6137 C CA . LEU B 1 273 ? -16.562 24.875 10.516 1 98.06 273 LEU B CA 1
ATOM 6138 C C . LEU B 1 273 ? -16.453 25.281 9.047 1 98.06 273 LEU B C 1
ATOM 6140 O O . LEU B 1 273 ? -17.469 25.375 8.352 1 98.06 273 LEU B O 1
ATOM 6144 N N . VAL B 1 274 ? -15.242 25.516 8.555 1 98 274 VAL B N 1
ATOM 6145 C CA . VAL B 1 274 ? -15.07 25.828 7.141 1 98 274 VAL B CA 1
ATOM 6146 C C . VAL B 1 274 ? -15.508 24.641 6.285 1 98 274 VAL B C 1
ATOM 6148 O O . VAL B 1 274 ? -16.219 24.812 5.293 1 98 274 VAL B O 1
ATOM 6151 N N . ALA B 1 275 ? -15.117 23.438 6.633 1 98.75 275 ALA B N 1
ATOM 6152 C CA . ALA B 1 275 ? -15.516 22.234 5.906 1 98.75 275 ALA B CA 1
ATOM 6153 C C . ALA B 1 275 ? -17.031 22.031 5.953 1 98.75 275 ALA B C 1
ATOM 6155 O O . ALA B 1 275 ? -17.656 21.734 4.934 1 98.75 275 ALA B O 1
ATOM 6156 N N . LEU B 1 276 ? -17.578 22.188 7.145 1 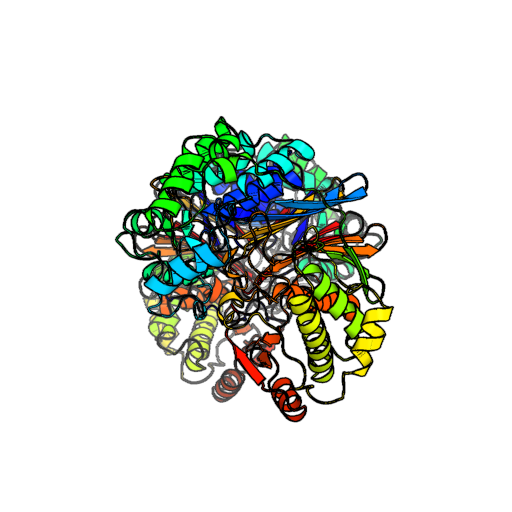98.81 276 LEU B N 1
ATOM 6157 C CA . LEU B 1 276 ? -19.016 21.969 7.309 1 98.81 276 LEU B CA 1
ATOM 6158 C C . LEU B 1 276 ? -19.812 23 6.512 1 98.81 276 LEU B C 1
ATOM 6160 O O . LEU B 1 276 ? -20.812 22.656 5.875 1 98.81 276 LEU B O 1
ATOM 6164 N N . GLU B 1 277 ? -19.391 24.25 6.598 1 98.69 277 GLU B N 1
ATOM 6165 C CA . GLU B 1 277 ? -20.078 25.297 5.84 1 98.69 277 GLU B CA 1
ATOM 6166 C C . GLU B 1 277 ? -19.984 25.031 4.34 1 98.69 277 GLU B C 1
ATOM 6168 O O . GLU B 1 277 ? -20.969 25.188 3.613 1 98.69 277 GLU B O 1
ATOM 6173 N N . ALA B 1 278 ? -18.812 24.688 3.852 1 98.81 278 ALA B N 1
ATOM 6174 C CA . ALA B 1 278 ? -18.641 24.391 2.432 1 98.81 278 ALA B CA 1
ATOM 6175 C C . ALA B 1 278 ? -19.562 23.266 1.982 1 98.81 278 ALA B C 1
ATOM 6177 O O . ALA B 1 278 ? -20.156 23.328 0.904 1 98.81 278 ALA B O 1
ATOM 6178 N N . LEU B 1 279 ? -19.656 22.188 2.76 1 98.88 279 LEU B N 1
ATOM 6179 C CA . LEU B 1 279 ? -20.547 21.078 2.445 1 98.88 279 LEU B CA 1
ATOM 6180 C C . LEU B 1 279 ? -22 21.547 2.383 1 98.88 279 LEU B C 1
ATOM 6182 O O . LEU B 1 279 ? -22.75 21.141 1.494 1 98.88 279 LEU B O 1
ATOM 6186 N N . ASN B 1 280 ? -22.375 22.391 3.363 1 98.81 280 ASN B N 1
ATOM 6187 C CA . ASN B 1 280 ? -23.75 22.906 3.385 1 98.81 280 ASN B CA 1
ATOM 6188 C C . ASN B 1 280 ? -24.047 23.734 2.139 1 98.81 280 ASN B C 1
ATOM 6190 O O . ASN B 1 280 ? -25.109 23.578 1.528 1 98.81 280 ASN B O 1
ATOM 6194 N N . ILE B 1 281 ? -23.141 24.641 1.811 1 98.75 281 ILE B N 1
ATOM 6195 C CA . ILE B 1 281 ? -23.344 25.484 0.636 1 98.75 281 ILE B CA 1
ATOM 6196 C C . ILE B 1 281 ? -23.391 24.609 -0.619 1 98.75 281 ILE B C 1
ATOM 6198 O O . ILE B 1 281 ? -24.234 24.812 -1.487 1 98.75 281 ILE B O 1
ATOM 6202 N N . ALA B 1 282 ? -22.5 23.672 -0.751 1 98.88 282 ALA B N 1
ATOM 6203 C CA . ALA B 1 282 ? -22.453 22.766 -1.899 1 98.88 282 ALA B CA 1
ATOM 6204 C C . ALA B 1 282 ? -23.766 22 -2.039 1 98.88 282 ALA B C 1
ATOM 6206 O O . ALA B 1 282 ? -24.234 21.766 -3.154 1 98.88 282 ALA B O 1
ATOM 6207 N N . GLU B 1 283 ? -24.25 21.562 -0.896 1 98.75 283 GLU B N 1
ATOM 6208 C CA . GLU B 1 283 ? -25.531 20.844 -0.908 1 98.75 283 GLU B CA 1
ATOM 6209 C C . GLU B 1 283 ? -26.641 21.734 -1.433 1 98.75 283 GLU B C 1
ATOM 6211 O O . GLU B 1 283 ? -27.453 21.312 -2.25 1 98.75 283 GLU B O 1
ATOM 6216 N N . GLU B 1 284 ? -26.719 22.953 -0.948 1 98.25 284 GLU B N 1
ATOM 6217 C CA . GLU B 1 284 ? -27.719 23.922 -1.405 1 98.25 284 GLU B CA 1
ATOM 6218 C C . GLU B 1 284 ? -27.609 24.141 -2.912 1 98.25 284 GLU B C 1
ATOM 6220 O O . GLU B 1 284 ? -28.625 24.391 -3.576 1 98.25 284 GLU B O 1
ATOM 6225 N N . LEU B 1 285 ? -26.438 24.109 -3.465 1 98.38 285 LEU B N 1
ATOM 6226 C CA . LEU B 1 285 ? -26.172 24.406 -4.867 1 98.38 285 LEU B CA 1
ATOM 6227 C C . LEU B 1 285 ? -26.375 23.172 -5.734 1 98.38 285 LEU B C 1
ATOM 6229 O O . LEU B 1 285 ? -26.406 23.266 -6.961 1 98.38 285 LEU B O 1
ATOM 6233 N N . GLY B 1 286 ? -26.484 22.016 -5.133 1 98.31 286 GLY B N 1
ATOM 6234 C CA . GLY B 1 286 ? -26.531 20.766 -5.883 1 98.31 286 GLY B CA 1
ATOM 6235 C C . GLY B 1 286 ? -25.219 20.438 -6.57 1 98.31 286 GLY B C 1
ATOM 6236 O O . GLY B 1 286 ? -25.219 19.938 -7.695 1 98.31 286 GLY B O 1
ATOM 6237 N N . ALA B 1 287 ? -24.109 20.734 -5.941 1 98.44 287 ALA B N 1
ATOM 6238 C CA . ALA B 1 287 ? -22.797 20.531 -6.547 1 98.44 287 ALA B CA 1
ATOM 6239 C C . ALA B 1 287 ? -22.547 19.047 -6.832 1 98.44 287 ALA B C 1
ATOM 6241 O O . ALA B 1 287 ? -21.969 18.703 -7.859 1 98.44 287 ALA B O 1
ATOM 6242 N N . GLY B 1 288 ? -22.984 18.188 -5.957 1 98.06 288 GLY B N 1
ATOM 6243 C CA . GLY B 1 288 ? -22.766 16.75 -6.074 1 98.06 288 GLY B CA 1
ATOM 6244 C C . GLY B 1 288 ? -23.672 16.078 -7.094 1 98.06 288 GLY B C 1
ATOM 6245 O O . GLY B 1 288 ? -23.531 14.891 -7.375 1 98.06 288 GLY B O 1
ATOM 6246 N N . ASP B 1 289 ? -24.594 16.828 -7.703 1 97.81 289 ASP B N 1
ATOM 6247 C CA . ASP B 1 289 ? -25.516 16.281 -8.688 1 97.81 289 ASP B CA 1
ATOM 6248 C C . ASP B 1 289 ? -24.875 16.203 -10.07 1 97.81 289 ASP B C 1
ATOM 6250 O O . ASP B 1 289 ? -25.391 15.547 -10.969 1 97.81 289 ASP B O 1
ATOM 6254 N N . HIS B 1 290 ? -23.75 16.844 -10.195 1 97.69 290 HIS B N 1
ATOM 6255 C CA . HIS B 1 290 ? -23.047 16.859 -11.477 1 97.69 290 HIS B CA 1
ATOM 6256 C C . HIS B 1 290 ? -22.141 15.641 -11.617 1 97.69 290 HIS B C 1
ATOM 6258 O O . HIS B 1 290 ? -21.688 15.086 -10.609 1 97.69 290 HIS B O 1
ATOM 6264 N N . PRO B 1 291 ? -21.812 15.297 -12.867 1 96.12 291 PRO B N 1
ATOM 6265 C CA . PRO B 1 291 ? -20.906 14.164 -13.055 1 96.12 291 PRO B CA 1
ATOM 6266 C C . PRO B 1 291 ? -19.531 14.391 -12.406 1 96.12 291 PRO B C 1
ATOM 6268 O O . PRO B 1 291 ? -19.016 15.516 -12.414 1 96.12 291 PRO B O 1
ATOM 6271 N N . ILE B 1 292 ? -18.828 13.383 -11.742 1 92.5 292 ILE B N 1
ATOM 6272 C CA . ILE B 1 292 ? -17.625 13.43 -10.922 1 92.5 292 ILE B CA 1
ATOM 6273 C C . ILE B 1 292 ? -16.484 14.094 -11.703 1 92.5 292 ILE B C 1
ATOM 6275 O O . ILE B 1 292 ? -15.656 14.789 -11.125 1 92.5 292 ILE B O 1
ATOM 6279 N N . GLY B 1 293 ? -16.469 14.203 -12.953 1 89.25 293 GLY B N 1
ATOM 6280 C CA . GLY B 1 293 ? -15.398 14.789 -13.758 1 89.25 293 GLY B CA 1
ATOM 6281 C C . GLY B 1 293 ? -15.852 16 -14.547 1 89.25 293 GLY B C 1
ATOM 6282 O O . GLY B 1 293 ? -15.195 16.406 -15.516 1 89.25 293 GLY B O 1
ATOM 6283 N N . SER B 1 294 ? -16.828 16.688 -14.07 1 95.44 294 SER B N 1
ATOM 6284 C CA . SER B 1 294 ? -17.375 17.812 -14.82 1 95.44 294 SER B CA 1
ATOM 6285 C C . SER B 1 294 ? -16.828 19.141 -14.297 1 95.44 294 SER B C 1
ATOM 6287 O O . SER B 1 294 ? -16.5 19.266 -13.117 1 95.44 294 SER B O 1
ATOM 6289 N N . PRO B 1 295 ? -16.688 20.125 -15.156 1 96.69 295 PRO B N 1
ATOM 6290 C CA . PRO B 1 295 ? -16.297 21.469 -14.703 1 96.69 295 PRO B CA 1
ATOM 6291 C C . PRO B 1 295 ? -17.312 22.094 -13.758 1 96.69 295 PRO B C 1
ATOM 6293 O O . PRO B 1 295 ? -16.938 22.859 -12.867 1 96.69 295 PRO B O 1
ATOM 6296 N N . GLU B 1 296 ? -18.578 21.688 -13.898 1 97.75 296 GLU B N 1
ATOM 6297 C CA . GLU B 1 296 ? -19.625 22.219 -13.031 1 97.75 296 GLU B CA 1
ATOM 6298 C C . GLU B 1 296 ? -19.422 21.781 -11.586 1 97.75 296 GLU B C 1
ATOM 6300 O O . GLU B 1 296 ? -19.531 22.578 -10.664 1 97.75 296 GLU B O 1
ATOM 6305 N N . ARG B 1 297 ? -19.094 20.531 -11.398 1 98 297 ARG B N 1
ATOM 6306 C CA . ARG B 1 297 ? -18.828 20.047 -10.055 1 98 297 ARG B CA 1
ATOM 6307 C C . ARG B 1 297 ? -17.703 20.828 -9.398 1 98 297 ARG B C 1
ATOM 6309 O O . ARG B 1 297 ? -17.828 21.297 -8.266 1 98 297 ARG B O 1
ATOM 6316 N N . VAL B 1 298 ? -16.594 20.953 -10.125 1 98.44 298 VAL B N 1
ATOM 6317 C CA . VAL B 1 298 ? -15.445 21.656 -9.586 1 98.44 298 VAL B CA 1
ATOM 6318 C C . VAL B 1 298 ? -15.812 23.109 -9.266 1 98.44 298 VAL B C 1
ATOM 6320 O O . VAL B 1 298 ? -15.5 23.609 -8.188 1 98.44 298 VAL B O 1
ATOM 6323 N N . HIS B 1 299 ? -16.531 23.75 -10.18 1 98.31 299 HIS B N 1
ATOM 6324 C CA . HIS B 1 299 ? -16.922 25.141 -10.016 1 98.31 299 HIS B CA 1
ATOM 6325 C C . HIS B 1 299 ? -17.75 25.328 -8.75 1 98.31 299 HIS B C 1
ATOM 6327 O O . HIS B 1 299 ? -17.422 26.172 -7.906 1 98.31 299 HIS B O 1
ATOM 6333 N N . TYR B 1 300 ? -18.734 24.594 -8.578 1 98.62 300 TYR B N 1
ATOM 6334 C CA . TYR B 1 300 ? -19.688 24.828 -7.496 1 98.62 300 TYR B CA 1
ATOM 6335 C C . TYR B 1 300 ? -19.078 24.453 -6.148 1 98.62 300 TYR B C 1
ATOM 6337 O O . TYR B 1 300 ? -19.312 25.125 -5.145 1 98.62 300 TYR B O 1
ATOM 6345 N N . PHE B 1 301 ? -18.297 23.422 -6.105 1 98.69 301 PHE B N 1
ATOM 6346 C CA . PHE B 1 301 ? -17.609 23.109 -4.859 1 98.69 301 PHE B CA 1
ATOM 6347 C C . PHE B 1 301 ? -16.562 24.172 -4.531 1 98.69 301 PHE B C 1
ATOM 6349 O O . PHE B 1 301 ? -16.406 24.547 -3.369 1 98.69 301 PHE B O 1
ATOM 6356 N N . ALA B 1 302 ? -15.844 24.609 -5.535 1 98.12 302 ALA B N 1
ATOM 6357 C CA . ALA B 1 302 ? -14.828 25.625 -5.312 1 98.12 302 ALA B CA 1
ATOM 6358 C C . ALA B 1 302 ? -15.453 26.938 -4.824 1 98.12 302 ALA B C 1
ATOM 6360 O O . ALA B 1 302 ? -14.914 27.594 -3.932 1 98.12 302 ALA B O 1
ATOM 6361 N N . GLU B 1 303 ? -16.578 27.281 -5.41 1 97.88 303 GLU B N 1
ATOM 6362 C CA . GLU B 1 303 ? -17.266 28.5 -4.98 1 97.88 303 GLU B CA 1
ATOM 6363 C C . GLU B 1 303 ? -17.797 28.359 -3.557 1 97.88 303 GLU B C 1
ATOM 6365 O O . GLU B 1 303 ? -17.75 29.312 -2.775 1 97.88 303 GLU B O 1
ATOM 6370 N N . ALA B 1 304 ? -18.328 27.172 -3.264 1 98.38 304 ALA B N 1
ATOM 6371 C CA . ALA B 1 304 ? -18.766 26.906 -1.896 1 98.38 304 ALA B CA 1
ATOM 6372 C C . ALA B 1 304 ? -17.609 27.062 -0.91 1 98.38 304 ALA B C 1
ATOM 6374 O O . ALA B 1 304 ? -17.766 27.688 0.146 1 98.38 304 ALA B O 1
ATOM 6375 N N . MET B 1 305 ? -16.5 26.562 -1.251 1 97.94 305 MET B N 1
ATOM 6376 C CA . MET B 1 305 ? -15.312 26.594 -0.399 1 97.94 305 MET B CA 1
ATOM 6377 C C . MET B 1 305 ? -14.812 28.016 -0.224 1 97.94 305 MET B C 1
ATOM 6379 O O . MET B 1 305 ? -14.414 28.422 0.873 1 97.94 305 MET B O 1
ATOM 6383 N N . LYS B 1 306 ? -14.82 28.781 -1.285 1 96 306 LYS B N 1
ATOM 6384 C CA . LYS B 1 306 ? -14.398 30.172 -1.263 1 96 306 LYS B CA 1
ATOM 6385 C C . LYS B 1 306 ? -15.203 30.969 -0.234 1 96 306 LYS B C 1
ATOM 6387 O O . LYS B 1 306 ? -14.625 31.734 0.552 1 96 306 LYS B O 1
ATOM 6392 N N . LEU B 1 307 ? -16.438 30.797 -0.243 1 96.25 307 LEU B N 1
ATOM 6393 C CA . LEU B 1 307 ? -17.312 31.5 0.685 1 96.25 307 LEU B CA 1
ATOM 6394 C C . LEU B 1 307 ? -17.062 31.047 2.119 1 96.25 307 LEU B C 1
ATOM 6396 O O . LEU B 1 307 ? -17.047 31.859 3.043 1 96.25 307 LEU B O 1
ATOM 6400 N N . ALA B 1 308 ? -16.906 29.766 2.291 1 97.56 308 ALA B N 1
ATOM 6401 C CA . ALA B 1 308 ? -16.641 29.234 3.619 1 97.56 308 ALA B CA 1
ATOM 6402 C C . ALA B 1 308 ? -15.305 29.75 4.16 1 97.56 308 ALA B C 1
ATOM 6404 O O . ALA B 1 308 ? -15.188 30.047 5.352 1 97.56 308 ALA B O 1
ATOM 6405 N N . PHE B 1 309 ? -14.328 29.859 3.305 1 96.06 309 PHE B N 1
ATOM 6406 C CA . PHE B 1 309 ? -13.031 30.391 3.703 1 96.06 309 PHE B CA 1
ATOM 6407 C C . PHE B 1 309 ? -13.148 31.844 4.121 1 96.06 309 PHE B C 1
ATOM 6409 O O . PHE B 1 309 ? -12.523 32.281 5.094 1 96.06 309 PHE B O 1
ATOM 6416 N N . GLU B 1 310 ? -13.852 32.562 3.34 1 93.31 310 GLU B N 1
ATOM 6417 C CA . GLU B 1 310 ? -14.055 33.969 3.688 1 93.31 310 GLU B CA 1
ATOM 6418 C C . GLU B 1 310 ? -14.625 34.125 5.098 1 93.31 310 GLU B C 1
ATOM 6420 O O . GLU B 1 310 ? -14.102 34.875 5.906 1 93.31 310 GLU B O 1
ATOM 6425 N N . ASP B 1 311 ? -15.648 33.375 5.375 1 94.38 311 ASP B N 1
ATOM 6426 C CA . ASP B 1 311 ? -16.281 33.438 6.688 1 94.38 311 ASP B CA 1
ATOM 6427 C C . ASP B 1 311 ? -15.344 32.906 7.773 1 94.38 311 ASP B C 1
ATOM 6429 O O . ASP B 1 311 ? -15.203 33.531 8.828 1 94.38 311 ASP B O 1
ATOM 6433 N N . GLY B 1 312 ? -14.805 31.781 7.531 1 94.88 312 GLY B N 1
ATOM 6434 C CA . GLY B 1 312 ? -13.938 31.156 8.516 1 94.88 312 GLY B CA 1
ATOM 6435 C C . GLY B 1 312 ? -12.789 32.031 8.953 1 94.88 312 GLY B C 1
ATOM 6436 O O . GLY B 1 312 ? -12.516 32.188 10.148 1 94.88 312 GLY B O 1
ATOM 6437 N N . HIS B 1 313 ? -12.133 32.625 8 1 92.19 313 HIS B N 1
ATOM 6438 C CA . HIS B 1 313 ? -10.969 33.469 8.312 1 92.19 313 HIS B CA 1
ATOM 6439 C C . HIS B 1 313 ? -11.383 34.781 8.961 1 92.19 313 HIS B C 1
ATOM 6441 O O . HIS B 1 313 ? -10.57 35.406 9.641 1 92.19 313 HIS B O 1
ATOM 6447 N N . HIS B 1 314 ? -12.57 35.094 8.781 1 90.56 314 HIS B N 1
ATOM 6448 C CA . HIS B 1 314 ? -13.07 36.312 9.422 1 90.56 314 HIS B CA 1
ATOM 6449 C C . HIS B 1 314 ? -13.516 36.031 10.852 1 90.56 314 HIS B C 1
ATOM 6451 O O . HIS B 1 314 ? -13.305 36.844 11.742 1 90.56 314 HIS B O 1
ATOM 6457 N N . TYR B 1 315 ? -14.039 34.812 11.102 1 92.12 315 TYR B N 1
ATOM 6458 C CA . TYR B 1 315 ? -14.758 34.656 12.359 1 92.12 315 TYR B CA 1
ATOM 6459 C C . TYR B 1 315 ? -14.055 33.656 13.258 1 92.12 315 TYR B C 1
ATOM 6461 O O . TYR B 1 315 ? -14.188 33.688 14.484 1 92.12 315 TYR B O 1
ATOM 6469 N N . ILE B 1 316 ? -13.391 32.688 12.734 1 95.06 316 ILE B N 1
ATOM 6470 C CA . ILE B 1 316 ? -12.906 31.547 13.516 1 95.06 316 ILE B CA 1
ATOM 6471 C C . ILE B 1 316 ? -11.641 31.953 14.273 1 95.06 316 ILE B C 1
ATOM 6473 O O . ILE B 1 316 ? -10.656 32.375 13.672 1 95.06 316 ILE B O 1
ATOM 6477 N N . THR B 1 317 ? -11.625 31.828 15.492 1 95.38 317 THR B N 1
ATOM 6478 C CA . THR B 1 317 ? -10.531 32 16.438 1 95.38 317 THR B CA 1
ATOM 6479 C C . THR B 1 317 ? -10.867 31.359 17.781 1 95.38 317 THR B C 1
ATOM 6481 O O . THR B 1 317 ? -11.812 30.562 17.875 1 95.38 317 THR B O 1
ATOM 6484 N N . ASP B 1 318 ? -10.062 31.609 18.812 1 96.94 318 ASP B N 1
ATOM 6485 C CA . ASP B 1 318 ? -10.305 31.062 20.141 1 96.94 318 ASP B CA 1
ATOM 6486 C C . ASP B 1 318 ? -11.688 31.469 20.656 1 96.94 318 ASP B C 1
ATOM 6488 O O . ASP B 1 318 ? -11.945 32.656 20.875 1 96.94 318 ASP B O 1
ATOM 6492 N N . PRO B 1 319 ? -12.508 30.484 20.906 1 95.5 319 PRO B N 1
ATOM 6493 C CA . PRO B 1 319 ? -13.891 30.797 21.281 1 95.5 319 PRO B CA 1
ATOM 6494 C C . PRO B 1 319 ? -14 31.453 22.656 1 95.5 319 PRO B C 1
ATOM 6496 O O . PRO B 1 319 ? -15.055 31.984 23.016 1 95.5 319 PRO B O 1
ATOM 6499 N N . GLU B 1 320 ? -13.047 31.406 23.453 1 95.38 320 GLU B N 1
ATOM 6500 C CA . GLU B 1 320 ? -13.047 32.094 24.734 1 95.38 320 GLU B CA 1
ATOM 6501 C C . GLU B 1 320 ? -12.883 33.594 24.562 1 95.38 320 GLU B C 1
ATOM 6503 O O . GLU B 1 320 ? -13.188 34.375 25.484 1 95.38 320 GLU B O 1
ATOM 6508 N N . PHE B 1 321 ? -12.422 34 23.453 1 95.25 321 PHE B N 1
ATOM 6509 C CA . PHE B 1 321 ? -12.109 35.375 23.234 1 95.25 321 PHE B CA 1
ATOM 6510 C C . PHE B 1 321 ? -13.102 36.031 22.266 1 95.25 321 PHE B C 1
ATOM 6512 O O . PHE B 1 321 ? -13.336 37.25 22.312 1 95.25 321 PHE B O 1
ATOM 6519 N N . GLU B 1 322 ? -13.617 35.25 21.344 1 92.69 322 GLU B N 1
ATOM 6520 C CA . GLU B 1 322 ? -14.516 35.781 20.312 1 92.69 322 GLU B CA 1
ATOM 6521 C C . GLU B 1 322 ? -15.641 34.812 20.016 1 92.69 322 GLU B C 1
ATOM 6523 O O . GLU B 1 322 ? -15.422 33.594 20.016 1 92.69 322 GLU B O 1
ATOM 6528 N N . ASP B 1 323 ? -16.766 35.344 19.672 1 91.81 323 ASP B N 1
ATOM 6529 C CA . ASP B 1 323 ? -17.875 34.531 19.172 1 91.81 323 ASP B CA 1
ATOM 6530 C C . ASP B 1 323 ? -17.922 34.531 17.641 1 91.81 323 ASP B C 1
ATOM 6532 O O . ASP B 1 323 ? -17.203 35.312 17 1 91.81 323 ASP B O 1
ATOM 6536 N N . HIS B 1 324 ? -18.672 33.625 17.109 1 92.62 324 HIS B N 1
ATOM 6537 C CA . HIS B 1 324 ? -18.875 33.562 15.672 1 92.62 324 HIS B CA 1
ATOM 6538 C C . HIS B 1 324 ? -20.328 33.281 15.328 1 92.62 324 HIS B C 1
ATOM 6540 O O . HIS B 1 324 ? -21.062 32.688 16.141 1 92.62 324 HIS B O 1
ATOM 6546 N N . PRO B 1 325 ? -20.781 33.688 14.125 1 94.38 325 PRO B N 1
ATOM 6547 C CA . PRO B 1 325 ? -22.125 33.312 13.672 1 94.38 325 PRO B CA 1
ATOM 6548 C C . PRO B 1 325 ? -22.266 31.812 13.461 1 94.38 325 PRO B C 1
ATOM 6550 O O . PRO B 1 325 ? -21.281 31.062 13.609 1 94.38 325 PRO B O 1
ATOM 6553 N N . PRO B 1 326 ? -23.516 31.344 13.211 1 95.81 326 PRO B N 1
ATOM 6554 C CA . PRO B 1 326 ? -23.703 29.891 13.055 1 95.81 326 PRO B CA 1
ATOM 6555 C C . PRO B 1 326 ? -23.234 29.391 11.695 1 95.81 326 PRO B C 1
ATOM 6557 O O . PRO B 1 326 ? -24.031 28.875 10.906 1 95.81 326 PRO B O 1
ATOM 6560 N N . LEU B 1 327 ? -21.969 29.406 11.484 1 96.19 327 LEU B N 1
ATOM 6561 C CA . LEU B 1 327 ? -21.328 29.078 10.211 1 96.19 327 LEU B CA 1
ATOM 6562 C C . LEU B 1 327 ? -21.703 27.656 9.773 1 96.19 327 LEU B C 1
ATOM 6564 O O . LEU B 1 327 ? -21.766 27.375 8.57 1 96.19 327 LEU B O 1
ATOM 6568 N N . GLY B 1 328 ? -21.953 26.781 10.703 1 96.56 328 GLY B N 1
ATOM 6569 C CA . GLY B 1 328 ? -22.219 25.375 10.383 1 96.56 328 GLY B CA 1
ATOM 6570 C C . GLY B 1 328 ? -23.688 25.094 10.133 1 96.56 328 GLY B C 1
ATOM 6571 O O . GLY B 1 328 ? -24.062 23.953 9.898 1 96.56 328 GLY B O 1
ATOM 6572 N N . SER B 1 329 ? -24.5 26.141 10.031 1 96.88 329 SER B N 1
ATOM 6573 C CA . SER B 1 329 ? -25.938 25.922 9.914 1 96.88 329 SER B CA 1
ATOM 6574 C C . SER B 1 329 ? -26.391 25.938 8.453 1 96.88 329 SER B C 1
ATOM 6576 O O . SER B 1 329 ? -25.781 26.625 7.625 1 96.88 329 SER B O 1
ATOM 6578 N N . LYS B 1 330 ? -27.484 25.266 8.227 1 97.88 330 LYS B N 1
ATOM 6579 C CA . LYS B 1 330 ? -28.062 25.219 6.887 1 97.88 330 LYS B CA 1
ATOM 6580 C C . LYS B 1 330 ? -28.609 26.578 6.477 1 97.88 330 LYS B C 1
ATOM 6582 O O . LYS B 1 330 ? -28.516 26.969 5.312 1 97.88 330 LYS B O 1
ATOM 6587 N N . ASN B 1 331 ? -29.172 27.266 7.418 1 96.81 331 ASN B N 1
ATOM 6588 C CA . ASN B 1 331 ? -29.719 28.594 7.129 1 96.81 331 ASN B CA 1
ATOM 6589 C C . ASN B 1 331 ? -28.625 29.562 6.691 1 96.81 331 ASN B C 1
ATOM 6591 O O . ASN B 1 331 ? -28.828 30.344 5.762 1 96.81 331 ASN B O 1
ATOM 6595 N N . TRP B 1 332 ? -27.531 29.562 7.402 1 96.5 332 TRP B N 1
ATOM 6596 C CA . TRP B 1 332 ? -26.391 30.391 7.012 1 96.5 332 TRP B CA 1
ATOM 6597 C C . TRP B 1 332 ? -25.922 30.047 5.602 1 96.5 332 TRP B C 1
ATOM 6599 O O . TRP B 1 332 ? -25.688 30.953 4.789 1 96.5 332 TRP B O 1
ATOM 6609 N N . ALA B 1 333 ? -25.859 28.844 5.289 1 97.56 333 ALA B N 1
ATOM 6610 C CA . ALA B 1 333 ? -25.375 28.359 4.004 1 97.56 333 ALA B CA 1
ATOM 6611 C C . ALA B 1 333 ? -26.312 28.781 2.869 1 97.56 333 ALA B C 1
ATOM 6613 O O . ALA B 1 333 ? -25.859 29.078 1.765 1 97.56 333 ALA B O 1
ATOM 6614 N N . ALA B 1 334 ? -27.625 28.703 3.111 1 97.44 334 ALA B N 1
ATOM 6615 C CA . ALA B 1 334 ? -28.609 29.094 2.104 1 97.44 334 ALA B CA 1
ATOM 6616 C C . ALA B 1 334 ? -28.391 30.547 1.688 1 97.44 334 ALA B C 1
ATOM 6618 O O . ALA B 1 334 ? -28.484 30.891 0.505 1 97.44 334 ALA B O 1
ATOM 6619 N N . LYS B 1 335 ? -28.141 31.344 2.639 1 96.44 335 LYS B N 1
ATOM 6620 C CA . LYS B 1 335 ? -27.875 32.75 2.354 1 96.44 335 LYS B CA 1
ATOM 6621 C C . LYS B 1 335 ? -26.594 32.906 1.555 1 96.44 335 LYS B C 1
ATOM 6623 O O . LYS B 1 335 ? -26.531 33.719 0.614 1 96.44 335 LYS B O 1
ATOM 6628 N N . ARG B 1 336 ? -25.547 32.188 1.941 1 95.81 336 ARG B N 1
ATOM 6629 C CA . ARG B 1 336 ? -24.266 32.281 1.253 1 95.81 336 ARG B CA 1
ATOM 6630 C C . ARG B 1 336 ? -24.375 31.766 -0.177 1 95.81 336 ARG B C 1
ATOM 6632 O O . ARG B 1 336 ? -23.734 32.312 -1.085 1 95.81 336 ARG B O 1
ATOM 6639 N N . ALA B 1 337 ? -25.172 30.766 -0.411 1 97.25 337 ALA B N 1
ATOM 6640 C CA . ALA B 1 337 ? -25.328 30.125 -1.718 1 97.25 337 ALA B CA 1
ATOM 6641 C C . ALA B 1 337 ? -25.875 31.109 -2.744 1 97.25 337 ALA B C 1
ATOM 6643 O O . ALA B 1 337 ? -25.625 30.969 -3.945 1 97.25 337 ALA B O 1
ATOM 6644 N N . GLU B 1 338 ? -26.594 32.125 -2.291 1 96.06 338 GLU B N 1
ATOM 6645 C CA . GLU B 1 338 ? -27.172 33.125 -3.182 1 96.06 338 GLU B CA 1
ATOM 6646 C C . GLU B 1 338 ? -26.078 33.906 -3.895 1 96.06 338 GLU B C 1
ATOM 6648 O O . GLU B 1 338 ? -26.328 34.531 -4.922 1 96.06 338 GLU B O 1
ATOM 6653 N N . HIS B 1 339 ? -24.859 33.812 -3.41 1 95 339 HIS B N 1
ATOM 6654 C CA . HIS B 1 339 ? -23.75 34.594 -3.965 1 95 339 HIS B CA 1
ATOM 6655 C C . HIS B 1 339 ? -22.969 33.781 -5 1 95 339 HIS B C 1
ATOM 6657 O O . HIS B 1 339 ? -21.953 34.25 -5.52 1 95 339 HIS B O 1
ATOM 6663 N N . VAL B 1 340 ? -23.391 32.625 -5.375 1 97.06 340 VAL B N 1
ATOM 6664 C CA . VAL B 1 340 ? -22.703 31.766 -6.332 1 97.06 340 VAL B CA 1
ATOM 6665 C C . VAL B 1 340 ? -23.438 31.797 -7.672 1 97.06 340 VAL B C 1
ATOM 6667 O O . VAL B 1 340 ? -24.641 31.547 -7.73 1 97.06 340 VAL B O 1
ATOM 6670 N N . GLY B 1 341 ? -22.703 32.156 -8.695 1 96.31 341 GLY B N 1
ATOM 6671 C CA . GLY B 1 341 ? -23.219 32.125 -10.055 1 96.31 341 GLY B CA 1
ATOM 6672 C C . GLY B 1 341 ? -22.531 31.109 -10.938 1 96.31 341 GLY B C 1
ATOM 6673 O O . GLY B 1 341 ? -21.891 30.188 -10.438 1 96.31 341 GLY B O 1
ATOM 6674 N N . GLU B 1 342 ? -22.703 31.312 -12.266 1 96.06 342 GLU B N 1
ATOM 6675 C CA . GLU B 1 342 ? -22.188 30.344 -13.227 1 96.06 342 GLU B CA 1
ATOM 6676 C C . GLU B 1 342 ? -20.703 30.594 -13.508 1 96.06 342 GLU B C 1
ATOM 6678 O O . GLU B 1 342 ? -20.031 29.734 -14.094 1 96.06 342 GLU B O 1
ATOM 6683 N N . THR B 1 343 ? -20.297 31.734 -13.07 1 96.25 343 THR B N 1
ATOM 6684 C CA . THR B 1 343 ? -18.891 32.094 -13.25 1 96.25 343 THR B CA 1
ATOM 6685 C C . THR B 1 343 ? -18.25 32.438 -11.914 1 96.25 343 THR B C 1
ATOM 6687 O O . THR B 1 343 ? -18.938 32.625 -10.914 1 96.25 343 THR B O 1
ATOM 6690 N N . ASN B 1 344 ? -16.953 32.531 -11.922 1 95.44 344 ASN B N 1
ATOM 6691 C CA . ASN B 1 344 ? -16.156 32.781 -10.734 1 95.44 344 ASN B CA 1
ATOM 6692 C C . ASN B 1 344 ? -16.609 34.062 -10.039 1 95.44 344 ASN B C 1
ATOM 6694 O O . ASN B 1 344 ? -16.766 35.125 -10.68 1 95.44 344 ASN B O 1
ATOM 6698 N N . ASN B 1 345 ? -16.859 33.969 -8.742 1 92.38 345 ASN B N 1
ATOM 6699 C CA . ASN B 1 345 ? -17.109 35.156 -7.906 1 92.38 345 ASN B CA 1
ATOM 6700 C C . ASN B 1 345 ? -15.797 35.812 -7.469 1 92.38 345 ASN B C 1
ATOM 6702 O O . ASN B 1 345 ? -15.094 35.281 -6.605 1 92.38 345 ASN B O 1
ATOM 6706 N N . THR B 1 346 ? -15.461 36.969 -7.836 1 86.75 346 THR B N 1
ATOM 6707 C CA . THR B 1 346 ? -14.188 37.625 -7.57 1 86.75 346 THR B CA 1
ATOM 6708 C C . THR B 1 346 ? -14.312 38.625 -6.402 1 86.75 346 THR B C 1
ATOM 6710 O O . THR B 1 346 ? -13.344 39.281 -6.027 1 86.75 346 THR B O 1
ATOM 6713 N N . GLU B 1 347 ? -15.422 38.656 -5.809 1 80.44 347 GLU B N 1
ATOM 6714 C CA . GLU B 1 347 ? -15.656 39.625 -4.738 1 80.44 347 GLU B CA 1
ATOM 6715 C C . GLU B 1 347 ? -15.312 39.031 -3.375 1 80.44 347 GLU B C 1
ATOM 6717 O O . GLU B 1 347 ? -15.336 39.719 -2.361 1 80.44 347 GLU B O 1
ATOM 6722 N N . VAL B 1 348 ? -14.984 37.844 -3.377 1 76 348 VAL B N 1
ATOM 6723 C CA . VAL B 1 348 ? -14.695 37.156 -2.129 1 76 348 VAL B CA 1
ATOM 6724 C C . VAL B 1 348 ? -13.195 36.875 -2.031 1 76 348 VAL B C 1
ATOM 6726 O O . VAL B 1 348 ? -12.57 36.469 -3.016 1 76 348 VAL B O 1
ATOM 6729 N N . SER B 1 349 ? -12.594 37.219 -0.883 1 70.06 349 SER B N 1
ATOM 6730 C CA . SER B 1 349 ? -11.203 36.875 -0.593 1 70.06 349 SER B CA 1
ATOM 6731 C C . SER B 1 349 ? -11.055 36.344 0.818 1 70.06 349 SER B C 1
ATOM 6733 O O . SER B 1 349 ? -11.922 36.531 1.668 1 70.06 349 SER B O 1
ATOM 6735 N N . PHE B 1 350 ? -10.18 35.375 0.889 1 69.06 350 PHE B N 1
ATOM 6736 C CA . PHE B 1 350 ? -9.914 34.906 2.236 1 69.06 350 PHE B CA 1
ATOM 6737 C C . PHE B 1 350 ? -8.414 34.875 2.512 1 69.06 350 PHE B C 1
ATOM 6739 O O . PHE B 1 350 ? -7.605 35.125 1.614 1 69.06 350 PHE B O 1
ATOM 6746 N N . GLY B 1 351 ? -8.008 34.5 3.662 1 58.72 351 GLY B N 1
ATOM 6747 C CA . GLY B 1 351 ? -6.625 34.312 4.066 1 58.72 351 GLY B CA 1
ATOM 6748 C C . GLY B 1 351 ? -6.09 35.469 4.914 1 58.72 351 GLY B C 1
ATOM 6749 O O . GLY B 1 351 ? -6.707 36.531 5 1 58.72 351 GLY B O 1
ATOM 6750 N N . VAL B 1 352 ? -5.32 35.031 5.898 1 50.94 352 VAL B N 1
ATOM 6751 C CA . VAL B 1 352 ? -4.621 36.062 6.695 1 50.94 352 VAL B CA 1
ATOM 6752 C C . VAL B 1 352 ? -3.623 36.812 5.816 1 50.94 352 VAL B C 1
ATOM 6754 O O . VAL B 1 352 ? -2.973 36.219 4.953 1 50.94 352 VAL B O 1
ATOM 6757 N N . PRO B 1 353 ? -3.814 38.188 5.852 1 46.09 353 PRO B N 1
ATOM 6758 C CA . PRO B 1 353 ? -2.77 38.938 5.148 1 46.09 353 PRO B CA 1
ATOM 6759 C C . PRO B 1 353 ? -1.377 38.344 5.359 1 46.09 353 PRO B C 1
ATOM 6761 O O . PRO B 1 353 ? -1.02 37.969 6.484 1 46.09 353 PRO B O 1
ATOM 6764 N N . ASN B 1 354 ? -0.576 38.062 4.328 1 41.53 354 ASN B N 1
ATOM 6765 C CA . ASN B 1 354 ? 0.805 37.594 4.293 1 41.53 354 ASN B CA 1
ATOM 6766 C C . ASN B 1 354 ? 0.904 36.125 4.652 1 41.53 354 ASN B C 1
ATOM 6768 O O . ASN B 1 354 ? 1.976 35.625 5.02 1 41.53 354 ASN B O 1
ATOM 6772 N N . ALA B 1 355 ? -0.245 35.438 4.789 1 48.84 355 ALA B N 1
ATOM 6773 C CA . ALA B 1 355 ? -0.216 34.062 5.223 1 48.84 355 ALA B CA 1
ATOM 6774 C C . ALA B 1 355 ? 0.142 33.125 4.062 1 48.84 355 ALA B C 1
ATOM 6776 O O . ALA B 1 355 ? -0.161 31.922 4.098 1 48.84 355 ALA B O 1
ATOM 6777 N N . GLY B 1 356 ? 0.674 33.625 3.074 1 45.19 356 GLY B N 1
ATOM 6778 C CA . GLY B 1 356 ? 1.013 32.875 1.882 1 45.19 356 GLY B CA 1
ATOM 6779 C C . GLY B 1 356 ? 1.632 31.516 2.189 1 45.19 356 GLY B C 1
ATOM 6780 O O . GLY B 1 356 ? 1.326 30.516 1.528 1 45.19 356 GLY B O 1
ATOM 6781 N N . ASP B 1 357 ? 2.314 31.469 3.256 1 51.84 357 ASP B N 1
ATOM 6782 C CA . ASP B 1 357 ? 3.104 30.281 3.549 1 51.84 357 ASP B CA 1
ATOM 6783 C C . ASP B 1 357 ? 2.305 29.281 4.395 1 51.84 357 ASP B C 1
ATOM 6785 O O . ASP B 1 357 ? 2.678 28.109 4.504 1 51.84 357 ASP B O 1
ATOM 6789 N N . ALA B 1 358 ? 1.19 29.703 4.973 1 53.06 358 ALA B N 1
ATOM 6790 C CA . ALA B 1 358 ? 0.375 28.828 5.812 1 53.06 358 ALA B CA 1
ATOM 6791 C C . ALA B 1 358 ? -0.434 27.859 4.961 1 53.06 358 ALA B C 1
ATOM 6793 O O . ALA B 1 358 ? -0.867 26.812 5.453 1 53.06 358 ALA B O 1
ATOM 6794 N N . GLU B 1 359 ? -0.334 28.234 3.76 1 64.56 359 GLU B N 1
ATOM 6795 C CA . GLU B 1 359 ? -1.097 27.453 2.793 1 64.56 359 GLU B CA 1
ATOM 6796 C C . GLU B 1 359 ? -0.546 26.031 2.676 1 64.56 359 GLU B C 1
ATOM 6798 O O . GLU B 1 359 ? -1.31 25.078 2.529 1 64.56 359 GLU B O 1
ATOM 6803 N N . ASP B 1 360 ? 0.776 26 2.844 1 66.81 360 ASP B N 1
ATOM 6804 C CA . ASP B 1 360 ? 1.389 24.688 2.6 1 66.81 360 ASP B CA 1
ATOM 6805 C C . ASP B 1 360 ? 1.983 24.125 3.883 1 66.81 360 ASP B C 1
ATOM 6807 O O . ASP B 1 360 ? 3.174 24.281 4.152 1 66.81 360 ASP B O 1
ATOM 6811 N N . ALA B 1 361 ? 1.08 23.531 4.742 1 76.56 361 ALA B N 1
ATOM 6812 C CA . ALA B 1 361 ? 1.543 23.031 6.031 1 76.56 361 ALA B CA 1
ATOM 6813 C C . ALA B 1 361 ? 1.857 21.531 5.961 1 76.56 361 ALA B C 1
ATOM 6815 O O . ALA B 1 361 ? 1.37 20.844 5.07 1 76.56 361 ALA B O 1
ATOM 6816 N N . ASP B 1 362 ? 2.779 21.219 6.871 1 81 362 ASP B N 1
ATOM 6817 C CA . ASP B 1 362 ? 3.178 19.828 6.996 1 81 362 ASP B CA 1
ATOM 6818 C C . ASP B 1 362 ? 2.496 19.172 8.195 1 81 362 ASP B C 1
ATOM 6820 O O . ASP B 1 362 ? 2.51 19.703 9.297 1 81 362 ASP B O 1
ATOM 6824 N N . THR B 1 363 ? 1.812 18.203 7.945 1 84.56 363 THR B N 1
ATOM 6825 C CA . THR B 1 363 ? 0.936 17.562 8.914 1 84.56 363 THR B CA 1
ATOM 6826 C C . THR B 1 363 ? 0.924 16.047 8.695 1 84.56 363 THR B C 1
ATOM 6828 O O . THR B 1 363 ? 1.125 15.57 7.574 1 84.56 363 THR B O 1
ATOM 6831 N N . VAL B 1 364 ? 0.898 15.367 9.82 1 91.75 364 VAL B N 1
ATOM 6832 C CA . VAL B 1 364 ? 0.571 13.953 9.664 1 91.75 364 VAL B CA 1
ATOM 6833 C C . VAL B 1 364 ? -0.845 13.695 10.18 1 91.75 364 VAL B C 1
ATOM 6835 O O . VAL B 1 364 ? -1.32 14.383 11.086 1 91.75 364 VAL B O 1
ATOM 6838 N N . LEU B 1 365 ? -1.487 12.766 9.578 1 96.44 365 LEU B N 1
ATOM 6839 C CA . LEU B 1 365 ? -2.809 12.25 9.93 1 96.44 365 LEU B CA 1
ATOM 6840 C C . LEU B 1 365 ? -2.82 10.727 9.922 1 96.44 365 LEU B C 1
ATOM 6842 O O . LEU B 1 365 ? -2.188 10.102 9.07 1 96.44 365 LEU B O 1
ATOM 6846 N N . LEU B 1 366 ? -3.459 10.164 10.922 1 98.56 366 LEU B N 1
ATOM 6847 C CA . LEU B 1 366 ? -3.684 8.727 10.922 1 98.56 366 LEU B CA 1
ATOM 6848 C C . LEU B 1 366 ? -5.113 8.398 11.336 1 98.56 366 LEU B C 1
ATOM 6850 O O . LEU B 1 366 ? -5.738 9.156 12.086 1 98.56 366 LEU B O 1
ATOM 6854 N N . CYS B 1 367 ? -5.594 7.387 10.805 1 98.94 367 CYS B N 1
ATOM 6855 C CA . CYS B 1 367 ? -6.902 6.84 11.156 1 98.94 367 CYS B CA 1
ATOM 6856 C C . CYS B 1 367 ? -6.789 5.375 11.562 1 98.94 367 CYS B C 1
ATOM 6858 O O . CYS B 1 367 ? -6.023 4.621 10.961 1 98.94 367 CYS B O 1
ATOM 6860 N N . VAL B 1 368 ? -7.523 4.992 12.625 1 98.94 368 VAL B N 1
ATOM 6861 C CA . VAL B 1 368 ? -7.5 3.625 13.141 1 98.94 368 VAL B CA 1
ATOM 6862 C C . VAL B 1 368 ? -8.922 3.162 13.438 1 98.94 368 VAL B C 1
ATOM 6864 O O . VAL B 1 368 ? -9.742 3.936 13.938 1 98.94 368 VAL B O 1
ATOM 6867 N N . ALA B 1 369 ? -9.234 1.974 13.117 1 98.88 369 ALA B N 1
ATOM 6868 C CA . ALA B 1 369 ? -10.445 1.291 13.555 1 98.88 369 ALA B CA 1
ATOM 6869 C C . ALA B 1 369 ? -10.133 -0.089 14.125 1 98.88 369 ALA B C 1
ATOM 6871 O O . ALA B 1 369 ? -9.25 -0.787 13.617 1 98.88 369 ALA B O 1
ATOM 6872 N N . ASP B 1 370 ? -10.789 -0.482 15.211 1 98.69 370 ASP B N 1
ATOM 6873 C CA . ASP B 1 370 ? -10.633 -1.826 15.758 1 98.69 370 ASP B CA 1
ATOM 6874 C C . ASP B 1 370 ? -11.969 -2.561 15.805 1 98.69 370 ASP B C 1
ATOM 6876 O O . ASP B 1 370 ? -13.008 -1.989 15.477 1 98.69 370 ASP B O 1
ATOM 6880 N N . ASP B 1 371 ? -11.977 -3.838 16.141 1 96.75 371 ASP B N 1
ATOM 6881 C CA . ASP B 1 371 ? -13.156 -4.684 16.016 1 96.75 371 ASP B CA 1
ATOM 6882 C C . ASP B 1 371 ? -14.078 -4.516 17.219 1 96.75 371 ASP B C 1
ATOM 6884 O O . ASP B 1 371 ? -15.172 -5.09 17.25 1 96.75 371 ASP B O 1
ATOM 6888 N N . GLU B 1 372 ? -13.703 -3.713 18.203 1 97.5 372 GLU B N 1
ATOM 6889 C CA . GLU B 1 372 ? -14.594 -3.41 19.328 1 97.5 372 GLU B CA 1
ATOM 6890 C C . GLU B 1 372 ? -15.57 -2.291 18.969 1 97.5 372 GLU B C 1
ATOM 6892 O O . GLU B 1 372 ? -16.578 -2.102 19.641 1 97.5 372 GLU B O 1
ATOM 6897 N N . GLY B 1 373 ? -15.211 -1.501 17.906 1 97.69 373 GLY B N 1
ATOM 6898 C CA . GLY B 1 373 ? -16.062 -0.414 17.469 1 97.69 373 GLY B CA 1
ATOM 6899 C C . GLY B 1 373 ? -15.438 0.954 17.641 1 97.69 373 GLY B C 1
ATOM 6900 O O . GLY B 1 373 ? -16.031 1.972 17.297 1 97.69 373 GLY B O 1
ATOM 6901 N N . ASN B 1 374 ? -14.18 1.006 18.156 1 98.75 374 ASN B N 1
ATOM 6902 C CA . ASN B 1 374 ? -13.469 2.277 18.266 1 98.75 374 ASN B CA 1
ATOM 6903 C C . ASN B 1 374 ? -13.008 2.783 16.906 1 98.75 374 ASN B C 1
ATOM 6905 O O . ASN B 1 374 ? -12.516 2.006 16.078 1 98.75 374 ASN B O 1
ATOM 6909 N N . LEU B 1 375 ? -13.234 4.027 16.656 1 98.69 375 LEU B N 1
ATOM 6910 C CA . LEU B 1 375 ? -12.758 4.762 15.484 1 98.69 375 LEU B CA 1
ATOM 6911 C C . LEU B 1 375 ? -12.055 6.047 15.898 1 98.69 375 LEU B C 1
ATOM 6913 O O . LEU B 1 375 ? -12.594 6.84 16.672 1 98.69 375 LEU B O 1
ATOM 6917 N N . VAL B 1 376 ? -10.859 6.246 15.328 1 98.94 376 VAL B N 1
ATOM 6918 C CA . VAL B 1 376 ? -10.094 7.414 15.75 1 98.94 376 VAL B CA 1
ATOM 6919 C C . VAL B 1 376 ? -9.492 8.109 14.531 1 98.94 376 VAL B C 1
ATOM 6921 O O . VAL B 1 376 ? -8.812 7.473 13.719 1 98.94 376 VAL B O 1
ATOM 6924 N N . SER B 1 377 ? -9.781 9.297 14.289 1 98.88 377 SER B N 1
ATOM 6925 C CA . SER B 1 377 ? -9.023 10.227 13.453 1 98.88 377 SER B CA 1
ATOM 6926 C C . SER B 1 377 ? -8.094 11.086 14.297 1 98.88 377 SER B C 1
ATOM 6928 O O . SER B 1 377 ? -8.547 11.836 15.172 1 98.88 377 SER B O 1
ATOM 6930 N N . PHE B 1 378 ? -6.805 10.969 14.133 1 98.75 378 PHE B N 1
ATOM 6931 C CA . PHE B 1 378 ? -5.77 11.57 14.961 1 98.75 378 PHE B CA 1
ATOM 6932 C C . PHE B 1 378 ? -4.801 12.391 14.117 1 98.75 378 PHE B C 1
ATOM 6934 O O . PHE B 1 378 ? -4.18 11.867 13.195 1 98.75 378 PHE B O 1
ATOM 6941 N N . ILE B 1 379 ? -4.688 13.719 14.406 1 98.38 379 ILE B N 1
ATOM 6942 C CA . ILE B 1 379 ? -3.895 14.602 13.555 1 98.38 379 ILE B CA 1
ATOM 6943 C C . ILE B 1 379 ? -2.867 15.344 14.398 1 98.38 379 ILE B C 1
ATOM 6945 O O . ILE B 1 379 ? -3.191 15.859 15.477 1 98.38 379 ILE B O 1
ATOM 6949 N N . ASN B 1 380 ? -1.645 15.305 13.984 1 96.5 380 ASN B N 1
ATOM 6950 C CA . ASN B 1 380 ? -0.491 15.828 14.711 1 96.5 380 ASN B CA 1
ATOM 6951 C C . ASN B 1 380 ? 0.429 16.625 13.789 1 96.5 380 ASN B C 1
ATOM 6953 O O . ASN B 1 380 ? 0.808 16.156 12.719 1 96.5 380 ASN B O 1
ATOM 6957 N N . SER B 1 381 ? 0.813 17.891 14.219 1 95 381 SER B N 1
ATOM 6958 C CA . SER B 1 381 ? 1.627 18.719 13.344 1 95 381 SER B CA 1
ATOM 6959 C C . SER B 1 381 ? 2.361 19.797 14.133 1 95 381 SER B C 1
ATOM 6961 O O . SER B 1 381 ? 1.98 20.125 15.258 1 95 381 SER B O 1
ATOM 6963 N N . ARG B 1 382 ? 3.424 20.344 13.453 1 94.19 382 ARG B N 1
ATOM 6964 C CA . ARG B 1 382 ? 4.117 21.531 13.914 1 94.19 382 ARG B CA 1
ATOM 6965 C C . ARG B 1 382 ? 3.77 22.734 13.047 1 94.19 382 ARG B C 1
ATOM 6967 O O . ARG B 1 382 ? 4.461 23.766 13.086 1 94.19 382 ARG B O 1
ATOM 6974 N N . PHE B 1 383 ? 2.822 22.609 12.227 1 92.12 383 PHE B N 1
ATOM 6975 C CA . PHE B 1 383 ? 2.354 23.625 11.289 1 92.12 383 PHE B CA 1
ATOM 6976 C C . PHE B 1 383 ? 3.195 23.609 10.016 1 92.12 383 PHE B C 1
ATOM 6978 O O . PHE B 1 383 ? 3.018 22.75 9.156 1 92.12 383 PHE B O 1
ATOM 6985 N N . ALA B 1 384 ? 4.32 24.297 9.945 1 90 384 ALA B N 1
ATOM 6986 C CA . ALA B 1 384 ? 5.211 24.219 8.789 1 90 384 ALA B CA 1
ATOM 6987 C C . ALA B 1 384 ? 6.223 23.078 8.953 1 90 384 ALA B C 1
ATOM 6989 O O . ALA B 1 384 ? 6.375 22.531 10.047 1 90 384 ALA B O 1
ATOM 6990 N N . GLY B 1 385 ? 6.844 22.766 7.809 1 91.75 385 GLY B N 1
ATOM 6991 C CA . GLY B 1 385 ? 7.898 21.766 7.891 1 91.75 385 GLY B CA 1
ATOM 6992 C C . GLY B 1 385 ? 8.969 22.109 8.914 1 91.75 385 GLY B C 1
ATOM 6993 O O . GLY B 1 385 ? 9.602 23.172 8.828 1 91.75 385 GLY B O 1
ATOM 6994 N N . PHE B 1 386 ? 9.141 21.297 9.852 1 93.62 386 PHE B N 1
ATOM 6995 C CA . PHE B 1 386 ? 10.07 21.438 10.961 1 93.62 386 PHE B CA 1
ATOM 6996 C C . PHE B 1 386 ? 9.711 22.672 11.805 1 93.62 386 PHE B C 1
ATOM 6998 O O . PHE B 1 386 ? 10.477 23.062 12.688 1 93.62 386 PHE B O 1
ATOM 7005 N N . GLY B 1 387 ? 8.641 23.344 11.492 1 95.31 387 GLY B N 1
ATOM 7006 C CA . GLY B 1 387 ? 8.078 24.375 12.336 1 95.31 387 GLY B CA 1
ATOM 7007 C C . GLY B 1 387 ? 8.836 25.688 12.273 1 95.31 387 GLY B C 1
ATOM 7008 O O . GLY B 1 387 ? 9.102 26.203 11.188 1 95.31 387 GLY B O 1
ATOM 7009 N N . SER B 1 388 ? 9.273 26.203 13.461 1 96.88 388 SER B N 1
ATOM 7010 C CA . SER B 1 388 ? 9.836 27.547 13.641 1 96.88 388 SER B CA 1
ATOM 7011 C C . SER B 1 388 ? 11.305 27.578 13.219 1 96.88 388 SER B C 1
ATOM 7013 O O . SER B 1 388 ? 11.883 28.656 13.086 1 96.88 388 SER B O 1
ATOM 7015 N N . GLY B 1 389 ? 11.859 26.406 13.031 1 96.69 389 GLY B N 1
ATOM 7016 C CA . GLY B 1 389 ? 13.289 26.344 12.797 1 96.69 389 GLY B CA 1
ATOM 7017 C C . GLY B 1 389 ? 14.102 26.188 14.07 1 96.69 389 GLY B C 1
ATOM 7018 O O . GLY B 1 389 ? 15.32 26.016 14.023 1 96.69 389 GLY B O 1
ATOM 7019 N N . LEU B 1 390 ? 13.438 26.234 15.164 1 98.06 390 LEU B N 1
ATOM 7020 C CA . LEU B 1 390 ? 14.109 26.078 16.453 1 98.06 390 LEU B CA 1
ATOM 7021 C C . LEU B 1 390 ? 14.039 24.641 16.938 1 98.06 390 LEU B C 1
ATOM 7023 O O . LEU B 1 390 ? 13.016 23.984 16.781 1 98.06 390 LEU B O 1
ATOM 7027 N N . VAL B 1 391 ? 15.133 24.172 17.516 1 98.56 391 VAL B N 1
ATOM 7028 C CA . VAL B 1 391 ? 15.188 22.922 18.25 1 98.56 391 VAL B CA 1
ATOM 7029 C C . VAL B 1 391 ? 15.578 23.172 19.703 1 98.56 391 VAL B C 1
ATOM 7031 O O . VAL B 1 391 ? 16.562 23.875 19.969 1 98.56 391 VAL B O 1
ATOM 7034 N N . ALA B 1 392 ? 14.875 22.656 20.625 1 98.5 392 ALA B N 1
ATOM 7035 C CA . ALA B 1 392 ? 15.039 22.938 22.047 1 98.5 392 ALA B CA 1
ATOM 7036 C C . ALA B 1 392 ? 16.344 22.344 22.578 1 98.5 392 ALA B C 1
ATOM 7038 O O . ALA B 1 392 ? 16.359 21.234 23.094 1 98.5 392 ALA B O 1
ATOM 7039 N N . GLY B 1 393 ? 17.391 23.156 22.594 1 97.62 393 GLY B N 1
ATOM 7040 C CA . GLY B 1 393 ? 18.672 22.703 23.109 1 97.62 393 GLY B CA 1
ATOM 7041 C C . GLY B 1 393 ? 19.125 21.375 22.531 1 97.62 393 GLY B C 1
ATOM 7042 O O . GLY B 1 393 ? 19.141 21.188 21.312 1 97.62 393 GLY B O 1
ATOM 7043 N N . ASP B 1 394 ? 19.344 20.453 23.438 1 97.31 394 ASP B N 1
ATOM 7044 C CA . ASP B 1 394 ? 19.844 19.141 23.031 1 97.31 394 ASP B CA 1
ATOM 7045 C C . ASP B 1 394 ? 18.75 18.078 23.141 1 97.31 394 ASP B C 1
ATOM 7047 O O . ASP B 1 394 ? 19.031 16.891 23.25 1 97.31 394 ASP B O 1
ATOM 7051 N N . THR B 1 395 ? 17.516 18.484 23.094 1 98.38 395 THR B N 1
ATOM 7052 C CA . THR B 1 395 ? 16.406 17.562 23.297 1 98.38 395 THR B CA 1
ATOM 7053 C C . THR B 1 395 ? 16.016 16.891 21.984 1 98.38 395 THR B C 1
ATOM 7055 O O . THR B 1 395 ? 15.312 15.867 21.984 1 98.38 395 THR B O 1
ATOM 7058 N N . GLY B 1 396 ? 16.375 17.484 20.891 1 98.44 396 GLY B N 1
ATOM 7059 C CA . GLY B 1 396 ? 15.93 17 19.594 1 98.44 396 GLY B CA 1
ATOM 7060 C C . GLY B 1 396 ? 14.492 17.375 19.281 1 98.44 396 GLY B C 1
ATOM 7061 O O . GLY B 1 396 ? 13.938 16.953 18.266 1 98.44 396 GLY B O 1
ATOM 7062 N N . ILE B 1 397 ? 13.859 18.203 20.078 1 98.75 397 ILE B N 1
ATOM 7063 C CA . ILE B 1 397 ? 12.469 18.594 19.875 1 98.75 397 ILE B CA 1
ATOM 7064 C C . ILE B 1 397 ? 12.406 19.875 19.047 1 98.75 397 ILE B C 1
ATOM 7066 O O . ILE B 1 397 ? 12.773 20.953 19.516 1 98.75 397 ILE B O 1
ATOM 7070 N N . ALA B 1 398 ? 12 19.703 17.797 1 98.38 398 ALA B N 1
ATOM 7071 C CA . ALA B 1 398 ? 11.727 20.859 16.953 1 98.38 398 ALA B CA 1
ATOM 7072 C C . ALA B 1 398 ? 10.414 21.531 17.344 1 98.38 398 ALA B C 1
ATOM 7074 O O . ALA B 1 398 ? 9.406 20.859 17.578 1 98.38 398 ALA B O 1
ATOM 7075 N N . LEU B 1 399 ? 10.406 22.828 17.422 1 98.5 399 LEU B N 1
ATOM 7076 C CA . LEU B 1 399 ? 9.258 23.578 17.938 1 98.5 399 LEU B CA 1
ATOM 7077 C C . LEU B 1 399 ? 8.398 24.109 16.797 1 98.5 399 LEU B C 1
ATOM 7079 O O . LEU B 1 399 ? 8.922 24.547 15.773 1 98.5 399 LEU B O 1
ATOM 7083 N N . GLN B 1 400 ? 7.109 24.109 17.047 1 97.69 400 GLN B N 1
ATOM 7084 C CA . GLN B 1 400 ? 6.156 24.547 16.031 1 97.69 400 GLN B CA 1
ATOM 7085 C C . GLN B 1 400 ? 6.188 26.062 15.867 1 97.69 400 GLN B C 1
ATOM 7087 O O . GLN B 1 400 ? 6.836 26.766 16.641 1 97.69 400 GLN B O 1
ATOM 7092 N N . ASN B 1 401 ? 5.477 26.562 14.797 1 96.94 401 ASN B N 1
ATOM 7093 C CA . ASN B 1 401 ? 5.34 28 14.516 1 96.94 401 ASN B CA 1
ATOM 7094 C C . ASN B 1 401 ? 3.873 28.406 14.43 1 96.94 401 ASN B C 1
ATOM 7096 O O . ASN B 1 401 ? 3.504 29.234 13.586 1 96.94 401 ASN B O 1
ATOM 7100 N N . ARG B 1 402 ? 3.049 27.844 15.211 1 95.81 402 ARG B N 1
ATOM 7101 C CA . ARG B 1 402 ? 1.605 28.062 15.172 1 95.81 402 ARG B CA 1
ATOM 7102 C C . ARG B 1 402 ? 1.261 29.531 15.398 1 95.81 402 ARG B C 1
ATOM 7104 O O . ARG B 1 402 ? 0.263 30.031 14.875 1 95.81 402 ARG B O 1
ATOM 7111 N N . GLY B 1 403 ? 2.033 30.25 16.141 1 95.81 403 GLY B N 1
ATOM 7112 C CA . GLY B 1 403 ? 1.793 31.672 16.406 1 95.81 403 GLY B CA 1
ATOM 7113 C C . GLY B 1 403 ? 1.837 32.531 15.148 1 95.81 403 GLY B C 1
ATOM 7114 O O . GLY B 1 403 ? 1.369 33.656 15.148 1 95.81 403 GLY B O 1
ATOM 7115 N N . ALA B 1 404 ? 2.439 31.938 14.109 1 94.75 404 ALA B N 1
ATOM 7116 C CA . ALA B 1 404 ? 2.465 32.656 12.828 1 94.75 404 ALA B CA 1
ATOM 7117 C C . ALA B 1 404 ? 1.051 32.938 12.336 1 94.75 404 ALA B C 1
ATOM 7119 O O . ALA B 1 404 ? 0.848 33.812 11.508 1 94.75 404 ALA B O 1
ATOM 7120 N N . SER B 1 405 ? 0.083 32.281 12.852 1 93.44 405 SER B N 1
ATOM 7121 C CA . SER B 1 405 ? -1.305 32.438 12.438 1 93.44 405 SER B CA 1
ATOM 7122 C C . SER B 1 405 ? -1.918 33.688 13.047 1 93.44 405 SER B C 1
ATOM 7124 O O . SER B 1 405 ? -2.965 34.156 12.602 1 93.44 405 SER B O 1
ATOM 7126 N N . PHE B 1 406 ? -1.32 34.281 14.07 1 95.38 406 PHE B N 1
ATOM 7127 C CA . PHE B 1 406 ? -1.877 35.438 14.727 1 95.38 406 PHE B CA 1
ATOM 7128 C C . PHE B 1 406 ? -1.712 36.688 13.859 1 95.38 406 PHE B C 1
ATOM 7130 O O . PHE B 1 406 ? -0.766 36.781 13.07 1 95.38 406 PHE B O 1
ATOM 7137 N N . SER B 1 407 ? -2.623 37.562 14.008 1 94.06 407 SER B N 1
ATOM 7138 C CA . SER B 1 407 ? -2.529 38.906 13.422 1 94.06 407 SER B CA 1
ATOM 7139 C C . SER B 1 407 ? -2.02 39.906 14.445 1 94.06 407 SER B C 1
ATOM 7141 O O . SER B 1 407 ? -2.375 39.844 15.625 1 94.06 407 SER B O 1
ATOM 7143 N N . LEU B 1 408 ? -1.177 40.844 13.945 1 95.56 408 LEU B N 1
ATOM 7144 C CA . LEU B 1 408 ? -0.738 41.938 14.805 1 95.56 408 LEU B CA 1
ATOM 7145 C C . LEU B 1 408 ? -1.639 43.156 14.641 1 95.56 408 LEU B C 1
ATOM 7147 O O . LEU B 1 408 ? -1.406 44.188 15.266 1 95.56 408 LEU B O 1
ATOM 7151 N N . ASP B 1 409 ? -2.672 42.969 13.844 1 93.62 409 ASP B N 1
ATOM 7152 C CA . ASP B 1 409 ? -3.717 43.969 13.719 1 93.62 409 ASP B CA 1
ATOM 7153 C C . ASP B 1 409 ? -4.719 43.875 14.859 1 93.62 409 ASP B C 1
ATOM 7155 O O . ASP B 1 409 ? -5.43 42.875 14.992 1 93.62 409 ASP B O 1
ATOM 7159 N N . ARG B 1 410 ? -4.883 44.969 15.562 1 93.19 410 ARG B N 1
ATOM 7160 C CA . ARG B 1 410 ? -5.703 45 16.766 1 93.19 410 ARG B CA 1
ATOM 7161 C C . ARG B 1 410 ? -7.176 44.812 16.438 1 93.19 410 ARG B C 1
ATOM 7163 O O . ARG B 1 410 ? -7.965 44.406 17.297 1 93.19 410 ARG B O 1
ATOM 7170 N N . GLU B 1 411 ? -7.543 45 15.281 1 91.38 411 GLU B N 1
ATOM 7171 C CA . GLU B 1 411 ? -8.945 44.906 14.883 1 91.38 411 GLU B CA 1
ATOM 7172 C C . GLU B 1 411 ? -9.281 43.5 14.375 1 91.38 411 GLU B C 1
ATOM 7174 O O . GLU B 1 411 ? -10.453 43.188 14.18 1 91.38 411 GLU B O 1
ATOM 7179 N N . ASP B 1 412 ? -8.328 42.719 14.195 1 91.88 412 ASP B N 1
ATOM 7180 C CA . ASP B 1 412 ? -8.539 41.375 13.695 1 91.88 412 ASP B CA 1
ATOM 7181 C C . ASP B 1 412 ? -9.047 40.469 14.812 1 91.88 412 ASP B C 1
ATOM 7183 O O . ASP B 1 412 ? -8.492 40.438 15.914 1 91.88 412 ASP B O 1
ATOM 7187 N N . PRO B 1 413 ? -10.078 39.656 14.539 1 91.31 413 PRO B N 1
ATOM 7188 C CA . PRO B 1 413 ? -10.555 38.719 15.562 1 91.31 413 PRO B CA 1
ATOM 7189 C C . PRO B 1 413 ? -9.477 37.75 16.016 1 91.31 413 PRO B C 1
ATOM 7191 O O . PRO B 1 413 ? -9.484 37.281 17.156 1 91.31 413 PRO B O 1
ATOM 7194 N N . ASN B 1 414 ? -8.609 37.406 15.188 1 95.12 414 ASN B N 1
ATOM 7195 C CA . ASN B 1 414 ? -7.523 36.5 15.523 1 95.12 414 ASN B CA 1
ATOM 7196 C C . ASN B 1 414 ? -6.262 37.25 15.93 1 95.12 414 ASN B C 1
ATOM 7198 O O . ASN B 1 414 ? -5.148 36.781 15.711 1 95.12 414 ASN B O 1
ATOM 7202 N N . ARG B 1 415 ? -6.371 38.406 16.422 1 95.44 415 ARG B N 1
ATOM 7203 C CA . ARG B 1 415 ? -5.246 39.188 16.922 1 95.44 415 ARG B CA 1
ATOM 7204 C C . ARG B 1 415 ? -4.512 38.469 18.031 1 95.44 415 ARG B C 1
ATOM 7206 O O . ARG B 1 415 ? -5.129 37.719 18.812 1 95.44 415 ARG B O 1
ATOM 7213 N N . LEU B 1 416 ? -3.264 38.688 18.125 1 97.44 416 LEU B N 1
ATOM 7214 C CA . LEU B 1 416 ? -2.441 38.125 19.188 1 97.44 416 LEU B CA 1
ATOM 7215 C C . LEU B 1 416 ? -2.877 38.656 20.562 1 97.44 416 LEU B C 1
ATOM 7217 O O . LEU B 1 416 ? -3.027 39.875 20.75 1 97.44 416 LEU B O 1
ATOM 7221 N N . GLU B 1 417 ? -3.127 37.812 21.422 1 97.62 417 GLU B N 1
ATOM 7222 C CA . GLU B 1 417 ? -3.4 38.094 22.812 1 97.62 417 GLU B CA 1
ATOM 7223 C C . GLU B 1 417 ? -2.822 37.031 23.734 1 97.62 417 GLU B C 1
ATOM 7225 O O . GLU B 1 417 ? -2.873 35.844 23.422 1 97.62 417 GLU B O 1
ATOM 7230 N N . PRO B 1 418 ? -2.236 37.531 24.922 1 97.62 418 PRO B N 1
ATOM 7231 C CA . PRO B 1 418 ? -1.752 36.531 25.891 1 97.62 418 PRO B CA 1
ATOM 7232 C C . PRO B 1 418 ? -2.828 35.531 26.297 1 97.62 418 PRO B C 1
ATOM 7234 O O . PRO B 1 418 ? -3.953 35.906 26.609 1 97.62 418 PRO B O 1
ATOM 7237 N N . GLY B 1 419 ? -2.451 34.25 26.203 1 97.31 419 GLY B N 1
ATOM 7238 C CA . GLY B 1 419 ? -3.365 33.188 26.641 1 97.31 419 GLY B CA 1
ATOM 7239 C C . GLY B 1 419 ? -4.34 32.75 25.562 1 97.31 419 GLY B C 1
ATOM 7240 O O . GLY B 1 419 ? -5.117 31.828 25.75 1 97.31 419 GLY B O 1
ATOM 7241 N N . LYS B 1 420 ? -4.328 33.344 24.469 1 97.81 420 LYS B N 1
ATOM 7242 C CA . LYS B 1 420 ? -5.223 33.031 23.359 1 97.81 420 LYS B CA 1
ATOM 7243 C C . LYS B 1 420 ? -4.641 31.922 22.484 1 97.81 420 LYS B C 1
ATOM 7245 O O . LYS B 1 420 ? -3.43 31.875 22.25 1 97.81 420 LYS B O 1
ATOM 7250 N N . ARG B 1 421 ? -5.512 31.047 22.062 1 97.19 421 ARG B N 1
ATOM 7251 C CA . ARG B 1 421 ? -5.109 30.062 21.062 1 97.19 421 ARG B CA 1
ATOM 7252 C C . ARG B 1 421 ? -5.172 30.656 19.656 1 97.19 421 ARG B C 1
ATOM 7254 O O . ARG B 1 421 ? -6.078 31.438 19.344 1 97.19 421 ARG B O 1
ATOM 7261 N N . PRO B 1 422 ? -4.242 30.328 18.859 1 95.19 422 PRO B N 1
ATOM 7262 C CA . PRO B 1 422 ? -4.277 30.812 17.484 1 95.19 422 PRO B CA 1
ATOM 7263 C C . PRO B 1 422 ? -5.305 30.078 16.625 1 95.19 422 PRO B C 1
ATOM 7265 O O . PRO B 1 422 ? -5.719 28.969 16.969 1 95.19 422 PRO B O 1
ATOM 7268 N N . PHE B 1 423 ? -5.762 30.766 15.508 1 94.81 423 PHE B N 1
ATOM 7269 C CA . PHE B 1 423 ? -6.441 30 14.461 1 94.81 423 PHE B CA 1
ATOM 7270 C C . PHE B 1 423 ? -5.652 28.75 14.094 1 94.81 423 PHE B C 1
ATOM 7272 O O . PHE B 1 423 ? -4.434 28.812 13.93 1 94.81 423 PHE B O 1
ATOM 7279 N N . HIS B 1 424 ? -6.363 27.641 14.023 1 95.81 424 HIS B N 1
ATOM 7280 C CA . HIS B 1 424 ? -5.656 26.375 13.805 1 95.81 424 HIS B CA 1
ATOM 7281 C C . HIS B 1 424 ? -6.172 25.672 12.555 1 95.81 424 HIS B C 1
ATOM 7283 O O . HIS B 1 424 ? -7.367 25.391 12.438 1 95.81 424 HIS B O 1
ATOM 7289 N N . THR B 1 425 ? -5.266 25.25 11.68 1 94.81 425 THR B N 1
ATOM 7290 C CA . THR B 1 425 ? -5.629 24.641 10.406 1 94.81 425 THR B CA 1
ATOM 7291 C C . THR B 1 425 ? -5.977 23.156 10.594 1 94.81 425 THR B C 1
ATOM 7293 O O . THR B 1 425 ? -6.652 22.562 9.758 1 94.81 425 THR B O 1
ATOM 7296 N N . LEU B 1 426 ? -5.547 22.484 11.625 1 96.5 426 LEU B N 1
ATOM 7297 C CA . LEU B 1 426 ? -5.672 21.031 11.75 1 96.5 426 LEU B CA 1
ATOM 7298 C C . LEU B 1 426 ? -7.113 20.641 12.062 1 96.5 426 LEU B C 1
ATOM 7300 O O . LEU B 1 426 ? -7.719 21.172 13 1 96.5 426 LEU B O 1
ATOM 7304 N N . ILE B 1 427 ? -7.531 19.703 11.297 1 96.44 427 ILE B N 1
ATOM 7305 C CA . ILE B 1 427 ? -8.859 19.172 11.586 1 96.44 427 ILE B CA 1
ATOM 7306 C C . ILE B 1 427 ? -8.883 17.672 11.281 1 96.44 427 ILE B C 1
ATOM 7308 O O . ILE B 1 427 ? -8.695 17.266 10.133 1 96.44 427 ILE B O 1
ATOM 7312 N N . PRO B 1 428 ? -9.094 16.75 12.273 1 98.25 428 PRO B N 1
ATOM 7313 C CA . PRO B 1 428 ? -9.602 15.391 12.086 1 98.25 428 PRO B CA 1
ATOM 7314 C C . PRO B 1 428 ? -11.109 15.344 11.875 1 98.25 428 PRO B C 1
ATOM 7316 O O . PRO B 1 428 ? -11.812 16.312 12.195 1 98.25 428 PRO B O 1
ATOM 7319 N N . ALA B 1 429 ? -11.602 14.211 11.359 1 98.88 429 ALA B N 1
ATOM 7320 C CA . ALA B 1 429 ? -13.039 14.188 11.094 1 98.88 429 ALA B CA 1
ATOM 7321 C C . ALA B 1 429 ? -13.602 12.773 11.227 1 98.88 429 ALA B C 1
ATOM 7323 O O . ALA B 1 429 ? -12.852 11.797 11.18 1 98.88 429 ALA B O 1
ATOM 7324 N N . LEU B 1 430 ? -14.898 12.695 11.469 1 98.88 430 LEU B N 1
ATOM 7325 C CA . LEU B 1 430 ? -15.703 11.477 11.383 1 98.88 430 LEU B CA 1
ATOM 7326 C C . LEU B 1 430 ? -16.844 11.656 10.398 1 98.88 430 LEU B C 1
ATOM 7328 O O . LEU B 1 430 ? -17.297 12.781 10.141 1 98.88 430 LEU B O 1
ATOM 7332 N N . ALA B 1 431 ? -17.281 10.57 9.867 1 98.88 431 ALA B N 1
ATOM 7333 C CA . ALA B 1 431 ? -18.5 10.531 9.07 1 98.88 431 ALA B CA 1
ATOM 7334 C C . ALA B 1 431 ? -19.375 9.344 9.453 1 98.88 431 ALA B C 1
ATOM 7336 O O . ALA B 1 431 ? -18.875 8.227 9.625 1 98.88 431 ALA B O 1
ATOM 7337 N N . ARG B 1 432 ? -20.594 9.602 9.656 1 98.81 432 ARG B N 1
ATOM 7338 C CA . ARG B 1 432 ? -21.609 8.562 9.797 1 98.81 432 ARG B CA 1
ATOM 7339 C C . ARG B 1 432 ? -22.453 8.43 8.531 1 98.81 432 ARG B C 1
ATOM 7341 O O . ARG B 1 432 ? -23.188 9.352 8.18 1 98.81 432 ARG B O 1
ATOM 7348 N N . PHE B 1 433 ? -22.344 7.309 7.859 1 98.25 433 PHE B N 1
ATOM 7349 C CA . PHE B 1 433 ? -23.062 7.086 6.613 1 98.25 433 PHE B CA 1
ATOM 7350 C C . PHE B 1 433 ? -24.422 6.441 6.883 1 98.25 433 PHE B C 1
ATOM 7352 O O . PHE B 1 433 ? -25.359 6.621 6.113 1 98.25 433 PHE B O 1
ATOM 7359 N N . ASP B 1 434 ? -24.5 5.625 7.891 1 97.12 434 ASP B N 1
ATOM 7360 C CA . ASP B 1 434 ? -25.672 4.938 8.398 1 97.12 434 ASP B CA 1
ATOM 7361 C C . ASP B 1 434 ? -25.516 4.605 9.883 1 97.12 434 ASP B C 1
ATOM 7363 O O . ASP B 1 434 ? -24.484 4.906 10.484 1 97.12 434 ASP B O 1
ATOM 7367 N N . GLU B 1 435 ? -26.453 4.039 10.5 1 96.12 435 GLU B N 1
ATOM 7368 C CA . GLU B 1 435 ? -26.453 3.779 11.93 1 96.12 435 GLU B CA 1
ATOM 7369 C C . GLU B 1 435 ? -25.203 3.033 12.359 1 96.12 435 GLU B C 1
ATOM 7371 O O . GLU B 1 435 ? -24.547 3.406 13.336 1 96.12 435 GLU B O 1
ATOM 7376 N N . ASP B 1 436 ? -24.781 1.992 11.719 1 96.19 436 ASP B N 1
ATOM 7377 C CA . ASP B 1 436 ? -23.625 1.188 12.07 1 96.19 436 ASP B CA 1
ATOM 7378 C C . ASP B 1 436 ? -22.562 1.257 10.977 1 96.19 436 ASP B C 1
ATOM 7380 O O . ASP B 1 436 ? -21.844 0.277 10.727 1 96.19 436 ASP B O 1
ATOM 7384 N N . ASP B 1 437 ? -22.531 2.314 10.219 1 98.06 437 ASP B N 1
ATOM 7385 C CA . ASP B 1 437 ? -21.562 2.594 9.172 1 98.06 437 ASP B CA 1
ATOM 7386 C C . ASP B 1 437 ? -20.859 3.928 9.422 1 98.06 437 ASP B C 1
ATOM 7388 O O . ASP B 1 437 ? -21.422 4.988 9.148 1 98.06 437 ASP B O 1
ATOM 7392 N N . TRP B 1 438 ? -19.594 3.828 9.953 1 98.75 438 TRP B N 1
ATOM 7393 C CA . TRP B 1 438 ? -18.844 4.996 10.406 1 98.75 438 TRP B CA 1
ATOM 7394 C C . TRP B 1 438 ? -17.453 5.023 9.781 1 98.75 438 TRP B C 1
ATOM 7396 O O . TRP B 1 438 ? -16.844 3.973 9.555 1 98.75 438 TRP B O 1
ATOM 7406 N N . ALA B 1 439 ? -16.984 6.188 9.539 1 98.88 439 ALA B N 1
ATOM 7407 C CA . ALA B 1 439 ? -15.609 6.359 9.086 1 98.88 439 ALA B CA 1
ATOM 7408 C C . ALA B 1 439 ? -14.898 7.434 9.898 1 98.88 439 ALA B C 1
ATOM 7410 O O . ALA B 1 439 ? -15.508 8.414 10.32 1 98.88 439 ALA B O 1
ATOM 7411 N N . ALA B 1 440 ? -13.68 7.219 10.234 1 98.94 440 ALA B N 1
ATOM 7412 C CA . ALA B 1 440 ? -12.734 8.258 10.617 1 98.94 440 ALA B CA 1
ATOM 7413 C C . ALA B 1 440 ? -11.859 8.664 9.438 1 98.94 440 ALA B C 1
ATOM 7415 O O . ALA B 1 440 ? -11.328 7.809 8.727 1 98.94 440 ALA B O 1
ATOM 7416 N N . PHE B 1 441 ? -11.742 9.945 9.164 1 98.81 441 PHE B N 1
ATOM 7417 C CA . PHE B 1 441 ? -10.992 10.375 7.988 1 98.81 441 PHE B CA 1
ATOM 7418 C C . PHE B 1 441 ? -10.383 11.75 8.211 1 98.81 441 PHE B C 1
ATOM 7420 O O . PHE B 1 441 ? -10.602 12.375 9.25 1 98.81 441 PHE B O 1
ATOM 7427 N N . GLY B 1 442 ? -9.578 12.172 7.305 1 98.44 442 GLY B N 1
ATOM 7428 C CA . GLY B 1 442 ? -9.039 13.516 7.223 1 98.44 442 GLY B CA 1
ATOM 7429 C C . GLY B 1 442 ? -8.141 13.734 6.02 1 98.44 442 GLY B C 1
ATOM 7430 O O . GLY B 1 442 ? -7.82 12.781 5.305 1 98.44 442 GLY B O 1
ATOM 7431 N N . VAL B 1 443 ? -7.855 14.953 5.789 1 97.56 443 VAL B N 1
ATOM 7432 C CA . VAL B 1 443 ? -6.895 15.383 4.781 1 97.56 443 VAL B CA 1
ATOM 7433 C C . VAL B 1 443 ? -5.922 16.391 5.391 1 97.56 443 VAL B C 1
ATOM 7435 O O . VAL B 1 443 ? -6.344 17.391 5.977 1 97.56 443 VAL B O 1
ATOM 7438 N N . MET B 1 444 ? -4.688 16.125 5.324 1 94.88 444 MET B N 1
ATOM 7439 C CA . MET B 1 444 ? -3.676 17.062 5.816 1 94.88 444 MET B CA 1
ATOM 7440 C C . MET B 1 444 ? -3.355 18.125 4.77 1 94.88 444 MET B C 1
ATOM 7442 O O . MET B 1 444 ? -3.713 17.969 3.602 1 94.88 444 MET B O 1
ATOM 7446 N N . GLY B 1 445 ? -2.736 19.266 5.281 1 92.62 445 GLY B N 1
ATOM 7447 C CA . GLY B 1 445 ? -2.225 20.234 4.324 1 92.62 445 GLY B CA 1
ATOM 7448 C C . GLY B 1 445 ? -2.789 21.625 4.52 1 92.62 445 GLY B C 1
ATOM 7449 O O . GLY B 1 445 ? -3.316 22.219 3.58 1 92.62 445 GLY B O 1
ATOM 7450 N N . GLY B 1 446 ? -2.719 22.141 5.695 1 93 446 GLY B N 1
ATOM 7451 C CA . GLY B 1 446 ? -3.092 23.531 5.938 1 93 446 GLY B CA 1
ATOM 7452 C C . GLY B 1 446 ? -4.492 23.859 5.461 1 93 446 GLY B C 1
ATOM 7453 O O . GLY B 1 446 ? -5.465 23.219 5.879 1 93 446 GLY B O 1
ATOM 7454 N N . TYR B 1 447 ? -4.531 24.734 4.512 1 93.62 447 TYR B N 1
ATOM 7455 C CA . TYR B 1 447 ? -5.832 25.172 4.027 1 93.62 447 TYR B CA 1
ATOM 7456 C C . TYR B 1 447 ? -6.441 24.141 3.078 1 93.62 447 TYR B C 1
ATOM 7458 O O . TYR B 1 447 ? -7.625 24.219 2.746 1 93.62 447 TYR B O 1
ATOM 7466 N N . MET B 1 448 ? -5.668 23.125 2.777 1 95.31 448 MET B N 1
ATOM 7467 C CA . MET B 1 448 ? -6.203 22.047 1.965 1 95.31 448 MET B CA 1
ATOM 7468 C C . MET B 1 448 ? -7.148 21.172 2.783 1 95.31 448 MET B C 1
ATOM 7470 O O . MET B 1 448 ? -7.988 20.469 2.223 1 95.31 448 MET B O 1
ATOM 7474 N N . GLN B 1 449 ? -7.02 21.203 4.035 1 96.75 449 GLN B N 1
ATOM 7475 C CA . GLN B 1 449 ? -7.715 20.25 4.891 1 96.75 449 GLN B CA 1
ATOM 7476 C C . GLN B 1 449 ? -9.227 20.344 4.703 1 96.75 449 GLN B C 1
ATOM 7478 O O . GLN B 1 449 ? -9.867 19.375 4.301 1 96.75 449 GLN B O 1
ATOM 7483 N N . PRO B 1 450 ? -9.828 21.547 4.836 1 97.75 450 PRO B N 1
ATOM 7484 C CA . PRO B 1 450 ? -11.281 21.578 4.621 1 97.75 450 PRO B CA 1
ATOM 7485 C C . PRO B 1 450 ? -11.664 21.297 3.17 1 97.75 450 PRO B C 1
ATOM 7487 O O . PRO B 1 450 ? -12.711 20.703 2.91 1 97.75 450 PRO B O 1
ATOM 7490 N N . GLN B 1 451 ? -10.836 21.734 2.26 1 97.88 451 GLN B N 1
ATOM 7491 C CA . GLN B 1 451 ? -11.094 21.453 0.851 1 97.88 451 GLN B CA 1
ATOM 7492 C C . GLN B 1 451 ? -11.039 19.953 0.571 1 97.88 451 GLN B C 1
ATOM 7494 O O . GLN B 1 451 ? -11.898 19.422 -0.141 1 97.88 451 GLN B O 1
ATOM 7499 N N . GLY B 1 452 ? -10.055 19.359 1.15 1 98.06 452 GLY B N 1
ATOM 7500 C CA . GLY B 1 452 ? -9.922 17.906 1.006 1 98.06 452 GLY B CA 1
ATOM 7501 C C . GLY B 1 452 ? -11.062 17.141 1.652 1 98.06 452 GLY B C 1
ATOM 7502 O O . GLY B 1 452 ? -11.547 16.156 1.097 1 98.06 452 GLY B O 1
ATOM 7503 N N . HIS B 1 453 ? -11.43 17.578 2.848 1 98.69 453 HIS B N 1
ATOM 7504 C CA . HIS B 1 453 ? -12.555 16.938 3.52 1 98.69 453 HIS B CA 1
ATOM 7505 C C . HIS B 1 453 ? -13.805 16.953 2.645 1 98.69 453 HIS B C 1
ATOM 7507 O O . HIS B 1 453 ? -14.477 15.938 2.488 1 98.69 453 HIS B O 1
ATOM 7513 N N . THR B 1 454 ? -14.086 18.094 2.029 1 98.69 454 THR B N 1
ATOM 7514 C CA . THR B 1 454 ? -15.273 18.266 1.189 1 98.69 454 THR B CA 1
ATOM 7515 C C . THR B 1 454 ? -15.211 17.344 -0.028 1 98.69 454 THR B C 1
ATOM 7517 O O . THR B 1 454 ? -16.203 16.703 -0.373 1 98.69 454 THR B O 1
ATOM 7520 N N . GLN B 1 455 ? -14.078 17.312 -0.615 1 98.38 455 GLN B N 1
ATOM 7521 C CA . GLN B 1 455 ? -13.922 16.516 -1.827 1 98.38 455 GLN B CA 1
ATOM 7522 C C . GLN B 1 455 ? -14 15.023 -1.521 1 98.38 455 GLN B C 1
ATOM 7524 O O . GLN B 1 455 ? -14.609 14.258 -2.273 1 98.38 455 GLN B O 1
ATOM 7529 N N . VAL B 1 456 ? -13.422 14.523 -0.413 1 98.44 456 VAL B N 1
ATOM 7530 C CA . VAL B 1 456 ? -13.438 13.117 -0.034 1 98.44 456 VAL B CA 1
ATOM 7531 C C . VAL B 1 456 ? -14.867 12.688 0.291 1 98.44 456 VAL B C 1
ATOM 7533 O O . VAL B 1 456 ? -15.336 11.648 -0.178 1 98.44 456 VAL B O 1
ATOM 7536 N N . ILE B 1 457 ? -15.547 13.5 1.068 1 98.75 457 ILE B N 1
ATOM 7537 C CA . ILE B 1 457 ? -16.922 13.18 1.446 1 98.75 457 ILE B CA 1
ATOM 7538 C C . ILE B 1 457 ? -17.797 13.125 0.2 1 98.75 457 ILE B C 1
ATOM 7540 O O . ILE B 1 457 ? -18.594 12.203 0.032 1 98.75 457 ILE B O 1
ATOM 7544 N N . SER B 1 458 ? -17.672 14.102 -0.646 1 98.69 458 SER B N 1
ATOM 7545 C CA . SER B 1 458 ? -18.453 14.109 -1.876 1 98.69 458 SER B CA 1
ATOM 7546 C C . SER B 1 458 ? -18.188 12.867 -2.717 1 98.69 458 SER B C 1
ATOM 7548 O O . SER B 1 458 ? -19.109 12.258 -3.256 1 98.69 458 SER B O 1
ATOM 7550 N N . ASN B 1 459 ? -16.938 12.484 -2.887 1 98.12 459 ASN B N 1
ATOM 7551 C CA . ASN B 1 459 ? -16.562 11.305 -3.666 1 98.12 459 ASN B CA 1
ATOM 7552 C C . ASN B 1 459 ? -17.281 10.055 -3.158 1 98.12 459 ASN B C 1
ATOM 7554 O O . ASN B 1 459 ? -17.719 9.219 -3.951 1 98.12 459 ASN B O 1
ATOM 7558 N N . ILE B 1 460 ? -17.359 9.922 -1.882 1 98.06 460 ILE B N 1
ATOM 7559 C CA . ILE B 1 460 ? -17.922 8.727 -1.277 1 98.06 460 ILE B CA 1
ATOM 7560 C C . ILE B 1 460 ? -19.453 8.812 -1.3 1 98.06 460 ILE B C 1
ATOM 7562 O O . ILE B 1 460 ? -20.125 7.867 -1.719 1 98.06 460 ILE B O 1
ATOM 7566 N N . VAL B 1 461 ? -19.969 9.953 -0.928 1 98.44 461 VAL B N 1
ATOM 7567 C CA . VAL B 1 461 ? -21.406 10.094 -0.696 1 98.44 461 VAL B CA 1
ATOM 7568 C C . VAL B 1 461 ? -22.125 10.273 -2.027 1 98.44 461 VAL B C 1
ATOM 7570 O O . VAL B 1 461 ? -23.156 9.648 -2.27 1 98.44 461 VAL B O 1
ATOM 7573 N N . ASP B 1 462 ? -21.609 11.109 -2.9 1 98.38 462 ASP B N 1
ATOM 7574 C CA . ASP B 1 462 ? -22.312 11.461 -4.133 1 98.38 462 ASP B CA 1
ATOM 7575 C C . ASP B 1 462 ? -22.094 10.406 -5.211 1 98.38 462 ASP B C 1
ATOM 7577 O O . ASP B 1 462 ? -22.969 10.188 -6.059 1 98.38 462 ASP B O 1
ATOM 7581 N N . TYR B 1 463 ? -21 9.711 -5.137 1 97.38 463 TYR B N 1
ATOM 7582 C CA . TYR B 1 463 ? -20.656 8.867 -6.277 1 97.38 463 TYR B CA 1
ATOM 7583 C C . TYR B 1 463 ? -20.391 7.434 -5.828 1 97.38 463 TYR B C 1
ATOM 7585 O O . TYR B 1 463 ? -20.031 6.586 -6.641 1 97.38 463 TYR B O 1
ATOM 7593 N N . ASP B 1 464 ? -20.484 7.168 -4.59 1 96.12 464 ASP B N 1
ATOM 7594 C CA . ASP B 1 464 ? -20.406 5.828 -4.016 1 96.12 464 ASP B CA 1
ATOM 7595 C C . ASP B 1 464 ? -19.078 5.164 -4.355 1 96.12 464 ASP B C 1
ATOM 7597 O O . ASP B 1 464 ? -19.031 3.982 -4.707 1 96.12 464 ASP B O 1
ATOM 7601 N N . LEU B 1 465 ? -18.031 5.895 -4.328 1 95.94 465 LEU B N 1
ATOM 7602 C CA . LEU B 1 465 ? -16.703 5.355 -4.645 1 95.94 465 LEU B CA 1
ATOM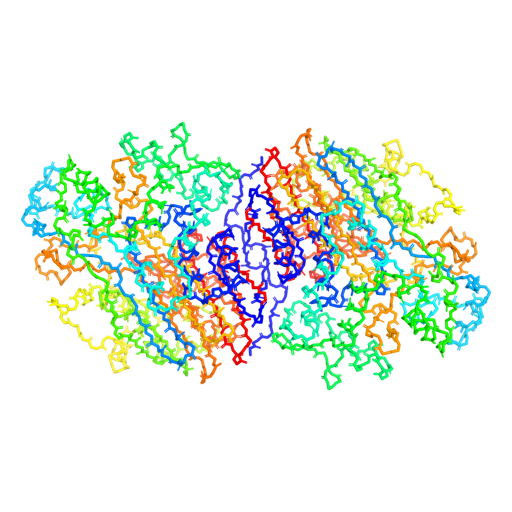 7603 C C . LEU B 1 465 ? -16.172 4.504 -3.498 1 95.94 465 LEU B C 1
ATOM 7605 O O . LEU B 1 465 ? -16.391 4.828 -2.328 1 95.94 465 LEU B O 1
ATOM 7609 N N . PRO B 1 466 ? -15.391 3.338 -3.881 1 95.31 466 PRO B N 1
ATOM 7610 C CA . PRO B 1 466 ? -14.586 2.695 -2.84 1 95.31 466 PRO B CA 1
ATOM 7611 C C . PRO B 1 466 ? -13.586 3.646 -2.199 1 95.31 466 PRO B C 1
ATOM 7613 O O . PRO B 1 466 ? -13.164 4.621 -2.826 1 95.31 466 PRO B O 1
ATOM 7616 N N . LEU B 1 467 ? -13.195 3.348 -1.008 1 97.88 467 LEU B N 1
ATOM 7617 C CA . LEU B 1 467 ? -12.383 4.273 -0.23 1 97.88 467 LEU B CA 1
ATOM 7618 C C . LEU B 1 467 ? -11.117 4.664 -0.995 1 97.88 467 LEU B C 1
ATOM 7620 O O . LEU B 1 467 ? -10.789 5.848 -1.088 1 97.88 467 LEU B O 1
ATOM 7624 N N . GLN B 1 468 ? -10.391 3.678 -1.473 1 97.56 468 GLN B N 1
ATOM 7625 C CA . GLN B 1 468 ? -9.133 3.986 -2.148 1 97.56 468 GLN B CA 1
ATOM 7626 C C . GLN B 1 468 ? -9.375 4.801 -3.416 1 97.56 468 GLN B C 1
ATOM 7628 O O . GLN B 1 468 ? -8.625 5.73 -3.715 1 97.56 468 GLN B O 1
ATOM 7633 N N . ALA B 1 469 ? -10.406 4.438 -4.188 1 96.38 469 ALA B N 1
ATOM 7634 C CA . ALA B 1 469 ? -10.75 5.188 -5.395 1 96.38 469 ALA B CA 1
ATOM 7635 C C . ALA B 1 469 ? -11.086 6.641 -5.059 1 96.38 469 ALA B C 1
ATOM 7637 O O . ALA B 1 469 ? -10.781 7.551 -5.832 1 96.38 469 ALA B O 1
ATOM 7638 N N . ALA B 1 470 ? -11.727 6.863 -3.949 1 97.31 470 ALA B N 1
ATOM 7639 C CA . ALA B 1 470 ? -12.094 8.211 -3.516 1 97.31 470 ALA B CA 1
ATOM 7640 C C . ALA B 1 470 ? -10.852 9.062 -3.262 1 97.31 470 ALA B C 1
ATOM 7642 O O . ALA B 1 470 ? -10.828 10.25 -3.59 1 97.31 470 ALA B O 1
ATOM 7643 N N . LEU B 1 471 ? -9.859 8.477 -2.67 1 97.31 471 LEU B N 1
ATOM 7644 C CA . LEU B 1 471 ? -8.641 9.211 -2.338 1 97.31 471 LEU B CA 1
ATOM 7645 C C . LEU B 1 471 ? -7.773 9.414 -3.576 1 97.31 471 LEU B C 1
ATOM 7647 O O . LEU B 1 471 ? -6.969 10.344 -3.629 1 97.31 471 LEU B O 1
ATOM 7651 N N . ASP B 1 472 ? -7.91 8.539 -4.57 1 95.88 472 ASP B N 1
ATOM 7652 C CA . ASP B 1 472 ? -7.059 8.562 -5.758 1 95.88 472 ASP B CA 1
ATOM 7653 C C . ASP B 1 472 ? -7.504 9.641 -6.734 1 95.88 472 ASP B C 1
ATOM 7655 O O . ASP B 1 472 ? -6.77 9.992 -7.664 1 95.88 472 ASP B O 1
ATOM 7659 N N . ARG B 1 473 ? -8.688 10.188 -6.562 1 95.44 473 ARG B N 1
ATOM 7660 C CA . ARG B 1 473 ? -9.195 11.195 -7.484 1 95.44 473 ARG B CA 1
ATOM 7661 C C . ARG B 1 473 ? -8.32 12.445 -7.465 1 95.44 473 ARG B C 1
ATOM 7663 O O . ARG B 1 473 ? -7.84 12.859 -6.406 1 95.44 473 ARG B O 1
ATOM 7670 N N . PRO B 1 474 ? -8.141 13.039 -8.68 1 95.38 474 PRO B N 1
ATOM 7671 C CA . PRO B 1 474 ? -7.441 14.328 -8.664 1 95.38 474 PRO B CA 1
ATOM 7672 C C . PRO B 1 474 ? -8.188 15.398 -7.863 1 95.38 474 PRO B C 1
ATOM 7674 O O . PRO B 1 474 ? -9.414 15.414 -7.844 1 95.38 474 PRO B O 1
ATOM 7677 N N . ARG B 1 475 ? -7.418 16.328 -7.297 1 96.88 475 ARG B N 1
ATOM 7678 C CA . ARG B 1 475 ? -8.016 17.344 -6.441 1 96.88 475 ARG B CA 1
ATOM 7679 C C . ARG B 1 475 ? -7.836 18.734 -7.039 1 96.88 475 ARG B C 1
ATOM 7681 O O . ARG B 1 475 ? -6.949 18.953 -7.867 1 96.88 475 ARG B O 1
ATOM 7688 N N . TRP B 1 476 ? -8.711 19.531 -6.68 1 97.81 476 TRP B N 1
ATOM 7689 C CA . TRP B 1 476 ? -8.57 20.969 -6.887 1 97.81 476 TRP B CA 1
ATOM 7690 C C . TRP B 1 476 ? -8.312 21.688 -5.566 1 97.81 476 TRP B C 1
ATOM 7692 O O . TRP B 1 476 ? -8.57 21.141 -4.492 1 97.81 476 TRP B O 1
ATOM 7702 N N . ARG B 1 477 ? -7.738 22.906 -5.633 1 96.75 477 ARG B N 1
ATOM 7703 C CA . ARG B 1 477 ? -7.414 23.703 -4.465 1 96.75 477 ARG B CA 1
ATOM 7704 C C . ARG B 1 477 ? -7.621 25.188 -4.75 1 96.75 477 ARG B C 1
ATOM 7706 O O . ARG B 1 477 ? -6.965 25.766 -5.629 1 96.75 477 ARG B O 1
ATOM 7713 N N . TYR B 1 478 ? -8.531 25.766 -4.047 1 95.81 478 TYR B N 1
ATOM 7714 C CA . TYR B 1 478 ? -8.664 27.219 -4.082 1 95.81 478 TYR B CA 1
ATOM 7715 C C . TYR B 1 478 ? -7.609 27.891 -3.205 1 95.81 478 TYR B C 1
ATOM 7717 O O . TYR B 1 478 ? -7.438 27.516 -2.043 1 95.81 478 TYR B O 1
ATOM 7725 N N . ARG B 1 479 ? -6.949 28.859 -3.719 1 93 479 ARG B N 1
ATOM 7726 C CA . ARG B 1 479 ? -5.809 29.453 -3.031 1 93 479 ARG B CA 1
ATOM 7727 C C . ARG B 1 479 ? -6.129 30.875 -2.588 1 93 479 ARG B C 1
ATOM 7729 O O . ARG B 1 479 ? -7.035 31.516 -3.129 1 93 479 ARG B O 1
ATOM 7736 N N . GLU B 1 480 ? -5.312 31.375 -1.726 1 87.19 480 GLU B N 1
ATOM 7737 C CA . GLU B 1 480 ? -5.531 32.656 -1.078 1 87.19 480 GLU B CA 1
ATOM 7738 C C . GLU B 1 480 ? -5.453 33.812 -2.086 1 87.19 480 GLU B C 1
ATOM 7740 O O . GLU B 1 480 ? -6.098 34.844 -1.909 1 87.19 480 GLU B O 1
ATOM 7745 N N . ASP B 1 481 ? -4.719 33.594 -3.139 1 87.62 481 ASP B N 1
ATOM 7746 C CA . ASP B 1 481 ? -4.531 34.656 -4.117 1 87.62 481 ASP B CA 1
ATOM 7747 C C . ASP B 1 481 ? -5.641 34.656 -5.16 1 87.62 481 ASP B C 1
ATOM 7749 O O . ASP B 1 481 ? -5.613 35.438 -6.113 1 87.62 481 ASP B O 1
ATOM 7753 N N . GLY B 1 482 ? -6.539 33.75 -5.004 1 90.19 482 GLY B N 1
ATOM 7754 C CA . GLY B 1 482 ? -7.688 33.719 -5.895 1 90.19 482 GLY B CA 1
ATOM 7755 C C . GLY B 1 482 ? -7.551 32.688 -7 1 90.19 482 GLY B C 1
ATOM 7756 O O . GLY B 1 482 ? -8.492 32.469 -7.754 1 90.19 482 GLY B O 1
ATOM 7757 N N . GLU B 1 483 ? -6.469 32 -7 1 93.62 483 GLU B N 1
ATOM 7758 C CA . GLU B 1 483 ? -6.246 31 -8.023 1 93.62 483 GLU B CA 1
ATOM 7759 C C . GLU B 1 483 ? -6.996 29.703 -7.699 1 93.62 483 GLU B C 1
ATOM 7761 O O . GLU B 1 483 ? -7.191 29.375 -6.531 1 93.62 483 GLU B O 1
ATOM 7766 N N . LEU B 1 484 ? -7.441 29.062 -8.719 1 97.12 484 LEU B N 1
ATOM 7767 C CA . LEU B 1 484 ? -7.93 27.703 -8.617 1 97.12 484 LEU B CA 1
ATOM 7768 C C . LEU B 1 484 ? -6.906 26.719 -9.172 1 97.12 484 LEU B C 1
ATOM 7770 O O . LEU B 1 484 ? -6.77 26.578 -10.391 1 97.12 484 LEU B O 1
ATOM 7774 N N . ALA B 1 485 ? -6.262 26 -8.305 1 97.06 485 ALA B N 1
ATOM 7775 C CA . ALA B 1 485 ? -5.223 25.047 -8.719 1 97.06 485 ALA B CA 1
ATOM 7776 C C . ALA B 1 485 ? -5.809 23.672 -9 1 97.06 485 ALA B C 1
ATOM 7778 O O . ALA B 1 485 ? -6.73 23.234 -8.305 1 97.06 485 ALA B O 1
ATOM 7779 N N . LEU B 1 486 ? -5.281 23.047 -10.031 1 97.12 486 LEU B N 1
ATOM 7780 C CA . LEU B 1 486 ? -5.621 21.672 -10.367 1 97.12 486 LEU B CA 1
ATOM 7781 C C . LEU B 1 486 ? -4.379 20.781 -10.336 1 97.12 486 LEU B C 1
ATOM 7783 O O . LEU B 1 486 ? -3.289 21.219 -10.711 1 97.12 486 LEU B O 1
ATOM 7787 N N . GLU B 1 487 ? -4.543 19.531 -9.906 1 94.5 487 GLU B N 1
ATOM 7788 C CA . GLU B 1 487 ? -3.484 18.547 -10.078 1 94.5 487 GLU B CA 1
ATOM 7789 C C . GLU B 1 487 ? -3.262 18.219 -11.555 1 94.5 487 GLU B C 1
ATOM 7791 O O . GLU B 1 487 ? -4.188 18.312 -12.359 1 94.5 487 GLU B O 1
ATOM 7796 N N . PRO B 1 488 ? -2.111 17.75 -11.875 1 88.88 488 PRO B N 1
ATOM 7797 C CA . PRO B 1 488 ? -1.755 17.547 -13.281 1 88.88 488 PRO B CA 1
ATOM 7798 C C . PRO B 1 488 ? -2.615 16.484 -13.969 1 88.88 488 PRO B C 1
ATOM 7800 O O . PRO B 1 488 ? -2.822 16.547 -15.18 1 88.88 488 PRO B O 1
ATOM 7803 N N . HIS B 1 489 ? -3.135 15.57 -13.32 1 87.25 489 HIS B N 1
ATOM 7804 C CA . HIS B 1 489 ? -3.816 14.469 -13.984 1 87.25 489 HIS B CA 1
ATOM 7805 C C . HIS B 1 489 ? -5.312 14.734 -14.109 1 87.25 489 HIS B C 1
ATOM 7807 O O . HIS B 1 489 ? -6.09 13.828 -14.406 1 87.25 489 HIS B O 1
ATOM 7813 N N . PHE B 1 490 ? -5.727 15.992 -13.852 1 88.75 490 PHE B N 1
ATOM 7814 C CA . PHE B 1 490 ? -7.055 16.422 -14.266 1 88.75 490 PHE B CA 1
ATOM 7815 C C . PHE B 1 490 ? -7.195 16.375 -15.781 1 88.75 490 PHE B C 1
ATOM 7817 O O . PHE B 1 490 ? -6.227 16.609 -16.5 1 88.75 490 PHE B O 1
ATOM 7824 N N . ASP B 1 491 ? -8.414 16.125 -16.188 1 89 491 ASP B N 1
ATOM 7825 C CA . ASP B 1 491 ? -8.68 16.203 -17.625 1 89 491 ASP B CA 1
ATOM 7826 C C . ASP B 1 491 ? -8.484 17.609 -18.141 1 89 491 ASP B C 1
ATOM 7828 O O . ASP B 1 491 ? -9 18.578 -17.562 1 89 491 ASP B O 1
ATOM 7832 N N . SER B 1 492 ? -7.801 17.688 -19.234 1 87.75 492 SER B N 1
ATOM 7833 C CA . SER B 1 492 ? -7.473 19 -19.797 1 87.75 492 SER B CA 1
ATOM 7834 C C . SER B 1 492 ? -8.727 19.734 -20.25 1 87.75 492 SER B C 1
ATOM 7836 O O . SER B 1 492 ? -8.781 20.969 -20.188 1 87.75 492 SER B O 1
ATOM 7838 N N . HIS B 1 493 ? -9.703 19.031 -20.641 1 92 493 HIS B N 1
ATOM 7839 C CA . HIS B 1 493 ? -10.938 19.672 -21.078 1 92 493 HIS B CA 1
ATOM 7840 C C . HIS B 1 493 ? -11.641 20.359 -19.922 1 92 493 HIS B C 1
ATOM 7842 O O . HIS B 1 493 ? -12.25 21.422 -20.094 1 92 493 HIS B O 1
ATOM 7848 N N . VAL B 1 494 ? -11.539 19.781 -18.75 1 94.38 494 VAL B N 1
ATOM 7849 C CA . VAL B 1 494 ? -12.133 20.359 -17.547 1 94.38 494 VAL B CA 1
ATOM 7850 C C . VAL B 1 494 ? -11.43 21.672 -17.203 1 94.38 494 VAL B C 1
ATOM 7852 O O . VAL B 1 494 ? -12.086 22.672 -16.906 1 94.38 494 VAL B O 1
ATOM 7855 N N . ALA B 1 495 ? -10.133 21.703 -17.266 1 94.5 495 ALA B N 1
ATOM 7856 C CA . ALA B 1 495 ? -9.344 22.906 -17 1 94.5 495 ALA B CA 1
ATOM 7857 C C . ALA B 1 495 ? -9.758 24.047 -17.922 1 94.5 495 ALA B C 1
ATOM 7859 O O . ALA B 1 495 ? -9.945 25.188 -17.484 1 94.5 495 ALA B O 1
ATOM 7860 N N . ALA B 1 496 ? -9.945 23.766 -19.234 1 94.38 496 ALA B N 1
ATOM 7861 C CA . ALA B 1 496 ? -10.32 24.781 -20.219 1 94.38 496 ALA B CA 1
ATOM 7862 C C . ALA B 1 496 ? -11.703 25.344 -19.922 1 94.38 496 ALA B C 1
ATOM 7864 O O . ALA B 1 496 ? -11.922 26.562 -20.062 1 94.38 496 ALA B O 1
ATOM 7865 N N . LYS B 1 497 ? -12.555 24.516 -19.594 1 96.25 497 LYS B N 1
ATOM 7866 C CA . LYS B 1 497 ? -13.922 24.953 -19.328 1 96.25 497 LYS B CA 1
ATOM 7867 C C . LYS B 1 497 ? -13.992 25.781 -18.047 1 96.25 497 LYS B C 1
ATOM 7869 O O . LYS B 1 497 ? -14.805 26.703 -17.938 1 96.25 497 LYS B O 1
ATOM 7874 N N . LEU B 1 498 ? -13.164 25.516 -17.047 1 97.94 498 LEU B N 1
ATOM 7875 C CA . LEU B 1 498 ? -13.102 26.328 -15.836 1 97.94 498 LEU B CA 1
ATOM 7876 C C . LEU B 1 498 ? -12.562 27.719 -16.141 1 97.94 498 LEU B C 1
ATOM 7878 O O . LEU B 1 498 ? -12.992 28.703 -15.523 1 97.94 498 LEU B O 1
ATOM 7882 N N . VAL B 1 499 ? -11.633 27.812 -17.094 1 96 499 VAL B N 1
ATOM 7883 C CA . VAL B 1 499 ? -11.172 29.109 -17.547 1 96 499 VAL B CA 1
ATOM 7884 C C . VAL B 1 499 ? -12.328 29.891 -18.172 1 96 499 VAL B C 1
ATOM 7886 O O . VAL B 1 499 ? -12.484 31.094 -17.922 1 96 499 VAL B O 1
ATOM 7889 N N . ARG B 1 500 ? -13.102 29.188 -18.922 1 96.06 500 ARG B N 1
ATOM 7890 C CA . ARG B 1 500 ? -14.25 29.828 -19.547 1 96.06 500 ARG B CA 1
ATOM 7891 C C . ARG B 1 500 ? -15.266 30.281 -18.516 1 96.06 500 ARG B C 1
ATOM 7893 O O . ARG B 1 500 ? -16.016 31.234 -18.734 1 96.06 500 ARG B O 1
ATOM 7900 N N . LYS B 1 501 ? -15.234 29.656 -17.391 1 97.75 501 LYS B N 1
ATOM 7901 C CA . LYS B 1 501 ? -16.062 30.094 -16.266 1 97.75 501 LYS B CA 1
ATOM 7902 C C . LYS B 1 501 ? -15.375 31.188 -15.461 1 97.75 501 LYS B C 1
ATOM 7904 O O . LYS B 1 501 ? -15.789 31.484 -14.336 1 97.75 501 LYS B O 1
ATOM 7909 N N . GLU B 1 502 ? -14.234 31.625 -15.945 1 96.56 502 GLU B N 1
ATOM 7910 C CA . GLU B 1 502 ? -13.523 32.812 -15.492 1 96.56 502 GLU B CA 1
ATOM 7911 C C . GLU B 1 502 ? -12.68 32.531 -14.258 1 96.56 502 GLU B C 1
ATOM 7913 O O . GLU B 1 502 ? -12.328 33.438 -13.5 1 96.56 502 GLU B O 1
ATOM 7918 N N . HIS B 1 503 ? -12.43 31.266 -13.945 1 97.5 503 HIS B N 1
ATOM 7919 C CA . HIS B 1 503 ? -11.453 30.953 -12.914 1 97.5 503 HIS B CA 1
ATOM 7920 C C . HIS B 1 503 ? -10.031 31.234 -13.383 1 97.5 503 HIS B C 1
ATOM 7922 O O . HIS B 1 503 ? -9.727 31.094 -14.57 1 97.5 503 HIS B O 1
ATOM 7928 N N . ASP B 1 504 ? -9.141 31.688 -12.508 1 96.5 504 ASP B N 1
ATOM 7929 C CA . ASP B 1 504 ? -7.699 31.703 -12.742 1 96.5 504 ASP B CA 1
ATOM 7930 C C . ASP B 1 504 ? -7.078 30.344 -12.461 1 96.5 504 ASP B C 1
ATOM 7932 O O . ASP B 1 504 ? -6.605 30.078 -11.352 1 96.5 504 ASP B O 1
ATOM 7936 N N . VAL B 1 505 ? -6.996 29.562 -13.453 1 96.88 505 VAL B N 1
ATOM 7937 C CA . VAL B 1 505 ? -6.656 28.156 -13.289 1 96.88 505 VAL B CA 1
ATOM 7938 C C . VAL B 1 505 ? -5.141 27.969 -13.328 1 96.88 505 VAL B C 1
ATOM 7940 O O . VAL B 1 505 ? -4.469 28.516 -14.211 1 96.88 505 VAL B O 1
ATOM 7943 N N . ARG B 1 506 ? -4.578 27.219 -12.359 1 95.56 506 ARG B N 1
ATOM 7944 C CA . ARG B 1 506 ? -3.16 26.891 -12.266 1 95.56 506 ARG B CA 1
ATOM 7945 C C . ARG B 1 506 ? -2.959 25.391 -12.07 1 95.56 506 ARG B C 1
ATOM 7947 O O . ARG B 1 506 ? -3.811 24.719 -11.492 1 95.56 506 ARG B O 1
ATOM 7954 N N . THR B 1 507 ? -1.877 24.891 -12.602 1 94.88 507 THR B N 1
ATOM 7955 C CA . THR B 1 507 ? -1.452 23.531 -12.281 1 94.88 507 THR B CA 1
ATOM 7956 C C . THR B 1 507 ? -0.354 23.547 -11.227 1 94.88 507 THR B C 1
ATOM 7958 O O . THR B 1 507 ? 0.611 24.297 -11.328 1 94.88 507 THR B O 1
ATOM 7961 N N . LEU B 1 508 ? -0.535 22.766 -10.141 1 93.25 508 LEU B N 1
ATOM 7962 C CA . LEU B 1 508 ? 0.477 22.625 -9.102 1 93.25 508 LEU B CA 1
ATOM 7963 C C . LEU B 1 508 ? 0.869 21.156 -8.93 1 93.25 508 LEU B C 1
ATOM 7965 O O . LEU B 1 508 ? 0.158 20.266 -9.398 1 93.25 508 LEU B O 1
ATOM 7969 N N . THR B 1 509 ? 2.029 20.938 -8.289 1 91.25 509 THR B N 1
ATOM 7970 C CA . THR B 1 509 ? 2.471 19.578 -8.023 1 91.25 509 THR B CA 1
ATOM 7971 C C . THR B 1 509 ? 1.571 18.906 -6.988 1 91.25 509 THR B C 1
ATOM 7973 O O . THR B 1 509 ? 0.99 19.578 -6.133 1 91.25 509 THR B O 1
ATOM 7976 N N . SER B 1 510 ? 1.483 17.641 -7.031 1 92 510 SER B N 1
ATOM 7977 C CA . SER B 1 510 ? 0.503 16.859 -6.277 1 92 510 SER B CA 1
ATOM 7978 C C . SER B 1 510 ? 0.72 17 -4.773 1 92 510 SER B C 1
ATOM 7980 O O . SER B 1 510 ? -0.232 16.938 -3.994 1 92 510 SER B O 1
ATOM 7982 N N . GLU B 1 511 ? 1.908 17.219 -4.336 1 89.69 511 GLU B N 1
ATOM 7983 C CA . GLU B 1 511 ? 2.217 17.297 -2.912 1 89.69 511 GLU B CA 1
ATOM 7984 C C . GLU B 1 511 ? 1.493 18.469 -2.256 1 89.69 511 GLU B C 1
ATOM 7986 O O . GLU B 1 511 ? 1.321 18.5 -1.036 1 89.69 511 GLU B O 1
ATOM 7991 N N . LEU B 1 512 ? 0.962 19.406 -3.051 1 92.62 512 LEU B N 1
ATOM 7992 C CA . LEU B 1 512 ? 0.331 20.609 -2.527 1 92.62 512 LEU B CA 1
ATOM 7993 C C . LEU B 1 512 ? -1.177 20.422 -2.393 1 92.62 512 LEU B C 1
ATOM 7995 O O . LEU B 1 512 ? -1.899 21.375 -2.076 1 92.62 512 LEU B O 1
ATOM 7999 N N . PHE B 1 513 ? -1.636 19.219 -2.586 1 94.94 513 PHE B N 1
ATOM 8000 C CA . PHE B 1 513 ? -3.074 18.969 -2.547 1 94.94 513 PHE B CA 1
ATOM 8001 C C . PHE B 1 513 ? -3.443 18.094 -1.358 1 94.94 513 PHE B C 1
ATOM 8003 O O . PHE B 1 513 ? -4.5 17.469 -1.354 1 94.94 513 PHE B O 1
ATOM 8010 N N . GLY B 1 514 ? -2.57 18.031 -0.379 1 93.94 514 GLY B N 1
ATOM 8011 C CA . GLY B 1 514 ? -2.865 17.375 0.887 1 93.94 514 GLY B CA 1
ATOM 8012 C C . GLY B 1 514 ? -2.646 15.883 0.849 1 93.94 514 GLY B C 1
ATOM 8013 O O . GLY B 1 514 ? -2.232 15.336 -0.175 1 93.94 514 GLY B O 1
ATOM 8014 N N . GLY B 1 515 ? -2.807 15.164 1.935 1 95 515 GLY B N 1
ATOM 8015 C CA . GLY B 1 515 ? -2.709 13.727 2.117 1 95 515 GLY B CA 1
ATOM 8016 C C . GLY B 1 515 ? -3.824 13.156 2.971 1 95 515 GLY B C 1
ATOM 8017 O O . GLY B 1 515 ? -3.871 13.391 4.18 1 95 515 GLY B O 1
ATOM 8018 N N . ALA B 1 516 ? -4.637 12.367 2.41 1 97.44 516 ALA B N 1
ATOM 8019 C CA . ALA B 1 516 ? -5.84 11.875 3.076 1 97.44 516 ALA B CA 1
ATOM 8020 C C . ALA B 1 516 ? -5.594 10.5 3.705 1 97.44 516 ALA B C 1
ATOM 8022 O O . ALA B 1 516 ? -4.824 9.695 3.174 1 97.44 516 ALA B O 1
ATOM 8023 N N . GLN B 1 517 ? -6.207 10.219 4.812 1 98.69 517 GLN B N 1
ATOM 8024 C CA . GLN B 1 517 ? -6.355 8.914 5.449 1 98.69 517 GLN B CA 1
ATOM 8025 C C . GLN B 1 517 ? -7.816 8.641 5.797 1 98.69 517 GLN B C 1
ATOM 8027 O O . GLN B 1 517 ? -8.555 9.547 6.184 1 98.69 517 GLN B O 1
ATOM 8032 N N . ILE B 1 518 ? -8.211 7.395 5.652 1 98.88 518 ILE B N 1
ATOM 8033 C CA . ILE B 1 518 ? -9.578 7.059 6.023 1 98.88 518 ILE B CA 1
ATOM 8034 C C . ILE B 1 518 ? -9.656 5.598 6.457 1 98.88 518 ILE B C 1
ATOM 8036 O O . ILE B 1 518 ? -9.008 4.734 5.863 1 98.88 518 ILE B O 1
ATOM 8040 N N . VAL B 1 519 ? -10.352 5.297 7.508 1 98.88 519 VAL B N 1
ATOM 8041 C CA . VAL B 1 519 ? -10.797 3.967 7.902 1 98.88 519 VAL B CA 1
ATOM 8042 C C . VAL B 1 519 ? -12.32 3.955 8.047 1 98.88 519 VAL B C 1
ATOM 8044 O O . VAL B 1 519 ? -12.922 4.98 8.352 1 98.88 519 VAL B O 1
ATOM 8047 N N . ARG B 1 520 ? -12.898 2.875 7.82 1 98.81 520 ARG B N 1
ATOM 8048 C CA . ARG B 1 520 ? -14.352 2.734 7.871 1 98.81 520 ARG B CA 1
ATOM 8049 C C . ARG B 1 520 ? -14.75 1.425 8.547 1 98.81 520 ARG B C 1
ATOM 8051 O O . ARG B 1 520 ? -14.109 0.391 8.328 1 98.81 520 ARG B O 1
ATOM 8058 N N . ASN B 1 521 ? -15.617 1.465 9.438 1 98.62 521 ASN B N 1
ATOM 8059 C CA . ASN B 1 521 ? -16.328 0.321 9.992 1 98.62 521 ASN B CA 1
ATOM 8060 C C . ASN B 1 521 ? -17.75 0.234 9.453 1 98.62 521 ASN B C 1
ATOM 8062 O O . ASN B 1 521 ? -18.641 0.954 9.914 1 98.62 521 ASN B O 1
ATOM 8066 N N . ASP B 1 522 ? -17.938 -0.571 8.461 1 97.5 522 ASP B N 1
ATOM 8067 C CA . ASP B 1 522 ? -19.234 -0.787 7.848 1 97.5 522 ASP B CA 1
ATOM 8068 C C . ASP B 1 522 ? -19.891 -2.072 8.367 1 97.5 522 ASP B C 1
ATOM 8070 O O . ASP B 1 522 ? -19.703 -3.143 7.777 1 97.5 522 ASP B O 1
ATOM 8074 N N . ASN B 1 523 ? -20.703 -1.949 9.43 1 95.62 523 ASN B N 1
ATOM 8075 C CA . ASN B 1 523 ? -21.406 -3.082 10.023 1 95.62 523 ASN B CA 1
ATOM 8076 C C . ASN B 1 523 ? -20.438 -4.195 10.414 1 95.62 523 ASN B C 1
ATOM 8078 O O . ASN B 1 523 ? -20.688 -5.367 10.117 1 95.62 523 ASN B O 1
ATOM 8082 N N . GLY B 1 524 ? -19.297 -3.811 10.875 1 95.44 524 GLY B N 1
ATOM 8083 C CA . GLY B 1 524 ? -18.344 -4.781 11.383 1 95.44 524 GLY B CA 1
ATOM 8084 C C . GLY B 1 524 ? -17.219 -5.078 10.406 1 95.44 524 GLY B C 1
ATOM 8085 O O . GLY B 1 524 ? -16.188 -5.641 10.781 1 95.44 524 GLY B O 1
ATOM 8086 N N . THR B 1 525 ? -17.375 -4.805 9.156 1 97 525 THR B N 1
ATOM 8087 C CA . THR B 1 525 ? -16.297 -4.93 8.18 1 97 525 THR B CA 1
ATOM 8088 C C . THR B 1 525 ? -15.398 -3.695 8.211 1 97 525 THR B C 1
ATOM 8090 O O . THR B 1 525 ? -15.844 -2.586 7.914 1 97 525 THR B O 1
ATOM 8093 N N . LEU B 1 526 ? -14.156 -3.889 8.578 1 98.62 526 LEU B N 1
ATOM 8094 C CA . LEU B 1 526 ? -13.203 -2.783 8.641 1 98.62 526 LEU B CA 1
ATOM 8095 C C . LEU B 1 526 ? -12.469 -2.625 7.312 1 98.62 526 LEU B C 1
ATOM 8097 O O . LEU B 1 526 ? -12.133 -3.617 6.66 1 98.62 526 LEU B O 1
ATOM 8101 N N . SER B 1 527 ? -12.281 -1.414 6.895 1 98.62 527 SER B N 1
ATOM 8102 C CA . SER B 1 527 ? -11.516 -1.107 5.695 1 98.62 527 SER B CA 1
ATOM 8103 C C . SER B 1 527 ? -10.688 0.16 5.875 1 98.62 527 SER B C 1
ATOM 8105 O O . SER B 1 527 ? -10.969 0.971 6.758 1 98.62 527 SER B O 1
ATOM 8107 N N . ALA B 1 528 ? -9.641 0.345 5.086 1 98.81 528 ALA B N 1
ATOM 8108 C CA . ALA B 1 528 ? -8.727 1.478 5.191 1 98.81 528 ALA B CA 1
ATOM 8109 C C . ALA B 1 528 ? -8.164 1.857 3.822 1 98.81 528 ALA B C 1
ATOM 8111 O O . ALA B 1 528 ? -7.988 0.998 2.955 1 98.81 528 ALA B O 1
ATOM 8112 N N . ALA B 1 529 ? -7.914 3.064 3.633 1 98.44 529 ALA B N 1
ATOM 8113 C CA . ALA B 1 529 ? -7.23 3.594 2.455 1 98.44 529 ALA B CA 1
ATOM 8114 C C . ALA B 1 529 ? -6.309 4.754 2.828 1 98.44 529 ALA B C 1
ATOM 8116 O O . ALA B 1 529 ? -6.527 5.426 3.84 1 98.44 529 ALA B O 1
ATOM 8117 N N . THR B 1 530 ? -5.258 4.902 2.043 1 97.31 530 THR B N 1
ATOM 8118 C CA . THR B 1 530 ? -4.305 5.984 2.279 1 97.31 530 THR B CA 1
ATOM 8119 C C . THR B 1 530 ? -4.008 6.734 0.983 1 97.31 530 THR B C 1
ATOM 8121 O O . THR B 1 530 ? -4.355 6.27 -0.104 1 97.31 530 THR B O 1
ATOM 8124 N N . GLU B 1 531 ? -3.275 7.812 1.094 1 92.56 531 GLU B N 1
ATOM 8125 C CA . GLU B 1 531 ? -3.098 8.852 0.086 1 92.56 531 GLU B CA 1
ATOM 8126 C C . GLU B 1 531 ? -1.946 8.516 -0.858 1 92.56 531 GLU B C 1
ATOM 8128 O O . GLU B 1 531 ? -0.853 8.164 -0.412 1 92.56 531 GLU B O 1
ATOM 8133 N N . PRO B 1 532 ? -2.207 8.672 -2.178 1 93.06 532 PRO B N 1
ATOM 8134 C CA . PRO B 1 532 ? -1.1 8.477 -3.117 1 93.06 532 PRO B CA 1
ATOM 8135 C C . PRO B 1 532 ? -0.087 9.617 -3.078 1 93.06 532 PRO B C 1
ATOM 8137 O O . PRO B 1 532 ? 1.043 9.461 -3.547 1 93.06 532 PRO B O 1
ATOM 8140 N N . ARG B 1 533 ? -0.415 10.789 -2.531 1 94.94 533 ARG B N 1
ATOM 8141 C CA . ARG B 1 533 ? 0.437 11.977 -2.543 1 94.94 533 ARG B CA 1
ATOM 8142 C C . ARG B 1 533 ? 1.465 11.922 -1.419 1 94.94 533 ARG B C 1
ATOM 8144 O O . ARG B 1 533 ? 2.287 12.828 -1.278 1 94.94 533 ARG B O 1
ATOM 8151 N N . LYS B 1 534 ? 1.424 10.898 -0.583 1 95.06 534 LYS B N 1
ATOM 8152 C CA . LYS B 1 534 ? 2.373 10.594 0.482 1 95.06 534 LYS B CA 1
ATOM 8153 C C . LYS B 1 534 ? 2.984 9.211 0.291 1 95.06 534 LYS B C 1
ATOM 8155 O O . LYS B 1 534 ? 2.693 8.523 -0.694 1 95.06 534 LYS B O 1
ATOM 8160 N N . ASP B 1 535 ? 3.842 8.812 1.228 1 96.25 535 ASP B N 1
ATOM 8161 C CA . ASP B 1 535 ? 4.418 7.469 1.198 1 96.25 535 ASP B CA 1
ATOM 8162 C C . ASP B 1 535 ? 3.488 6.457 1.859 1 96.25 535 ASP B C 1
ATOM 8164 O O . ASP B 1 535 ? 3.912 5.352 2.207 1 96.25 535 ASP B O 1
ATOM 8168 N N . GLY B 1 536 ? 2.359 6.773 1.979 1 95.38 536 GLY B N 1
ATOM 8169 C CA . GLY B 1 536 ? 1.409 6.18 2.906 1 95.38 536 GLY B CA 1
ATOM 8170 C C . GLY B 1 536 ? 1.183 4.699 2.66 1 95.38 536 GLY B C 1
ATOM 8171 O O . GLY B 1 536 ? 1.452 4.199 1.566 1 95.38 536 GLY B O 1
ATOM 8172 N N . ASN B 1 537 ? 0.704 4.02 3.629 1 96.75 537 ASN B N 1
ATOM 8173 C CA . ASN B 1 537 ? 0.309 2.615 3.65 1 96.75 537 ASN B CA 1
ATOM 8174 C C . ASN B 1 537 ? -0.912 2.389 4.539 1 96.75 537 ASN B C 1
ATOM 8176 O O . ASN B 1 537 ? -1.045 3.02 5.59 1 96.75 537 ASN B O 1
ATOM 8180 N N . ALA B 1 538 ? -1.849 1.66 4.074 1 98.56 538 ALA B N 1
ATOM 8181 C CA . ALA B 1 538 ? -2.957 1.132 4.863 1 98.56 538 ALA B CA 1
ATOM 8182 C C . ALA B 1 538 ? -2.758 -0.351 5.168 1 98.56 538 ALA B C 1
ATOM 8184 O O . ALA B 1 538 ? -2.393 -1.128 4.281 1 98.56 538 ALA B O 1
ATOM 8185 N N . GLN B 1 539 ? -2.916 -0.712 6.395 1 98.44 539 GLN B N 1
ATOM 8186 C CA . GLN B 1 539 ? -2.67 -2.084 6.824 1 98.44 539 GLN B CA 1
ATOM 8187 C C . GLN B 1 539 ? -3.801 -2.598 7.711 1 98.44 539 GLN B C 1
ATOM 8189 O O . GLN B 1 539 ? -4.5 -1.809 8.352 1 98.44 539 GLN B O 1
ATOM 8194 N N . GLY B 1 540 ? -4.016 -3.877 7.703 1 97.94 540 GLY B N 1
ATOM 8195 C CA . GLY B 1 540 ? -5.031 -4.512 8.531 1 97.94 540 GLY B CA 1
ATOM 8196 C C . GLY B 1 540 ? -4.754 -5.98 8.789 1 97.94 540 GLY B C 1
ATOM 8197 O O . GLY B 1 540 ? -3.807 -6.547 8.234 1 97.94 540 GLY B O 1
ATOM 8198 N N . PHE B 1 541 ? -5.547 -6.594 9.664 1 97.12 541 PHE B N 1
ATOM 8199 C CA . PHE B 1 541 ? -5.414 -8.016 9.977 1 97.12 541 PHE B CA 1
ATOM 8200 C C . PHE B 1 541 ? -6.746 -8.594 10.422 1 97.12 541 PHE B C 1
ATOM 8202 O O . PHE B 1 541 ? -7.648 -7.859 10.836 1 97.12 541 PHE B O 1
#

InterPro domains:
  IPR000101 Gamma-glutamyltranspeptidase [TIGR00066] (21-533)
  IPR029055 Nucleophile aminohydrolases, N-terminal [SSF56235] (8-541)
  IPR043137 Gamma-glutamyltranspeptidase, small subunit, C-terminal domain [G3DSA:3.60.20.40] (363-541)
  IPR052896 Gamma-glutamyltransferase-like enzyme [PTHR43881] (8-540)

Foldseek 3Di:
DDADDLQDDDDDDDWDWFQFKKKWWQADLLRVLLFVCSVVPKAQLLSQLLSLLQCCQQQVQFFHQQAWKKKWKADLVGDTWIKGFGAAQAQPLDLQLLLVLQCVVVVHHSVPGAQDQFALALFGQHGSQQRSQVSCVPHIPDHLLVSNVSNLCCQAVWDFHANVSQVSLQVLLVLADDDLLQVQQPDVSGGDDGGDTDHRNLQSVLSNCCSVPNSVCCQQNPVLCLSQCQSVVRPYDHHSVSSNPGHMDMDGWDWDDALQKIKTKHAPLELRLLLLLLSLLLRLVVLLVDDLQALSNVQSSLLSSLLSQQQSQQARWFCVQGDHPPSNDNVVSNVSNVQGDLFDDPPTFHDDVVCQVLQFHRKIWMWMHGLSGMTMIMIGGLRHGLANSTDRRSNSGRHHRNSSQATSDPPGSQHHDHRIGGRHHDMWMKMDNDDQKIKTKWWDTRSLTSQLVNQLCSCCSSVVDDNQVSQSDWGWDQHRVQAIETEPPRDPVSQVVNVVSVHRYHYDRRLNNTKMWMWMGDVSIIIIYTHSSGSMDMDYD/DDADDLQDDDDDDDWDWFQFKKKWWQADLLRVLLFVCSVVPKAQLLSQLLSLLQCCQQQVQFFHQQAWKKKWKADLVGDTWIKGFGAAQAQPLDLQLLLVLQCVVVVHHSVPGAQDQFALALFGQHGSQQRSQVSCVPHIPDALLVSNVSNLCCQAVWDFHANVSQVSLQVLLVLADDDLLQVQQPDVSGGDDGGDTDHRNLQSVLSNCCSVPNSVCCQQNPVLCLSQCQSVVRPYRHHSVSSNPGDMDMDGWDWDDALQKIKTKHAPLELRLLLLLLSLLCRLVVLLVDDLQALSNVQSSLLSSLLSQQQSQQARWFCVQGDHDPSNDNVVSNVSNVQGDLFDDPPTFHDDVVCQPLQFHRKIWMWMHGLSGMTMIMIGGLRHGLANSTDRRSNSGRHHRNSSQATSDPPGSRHHDHRIGGRHHDMWMKMDNDDQKIKTKWWDTRSLTSQLVNQLCSCCSSVVDDNQRSQSDWGWDQHRVQAIETEPPRDPVSQVVNVVSVHRYHYDRRLNNTKMWMWMGDVSIIIIYTHSSGSMDMDYD

Nearest PDB structures (foldseek):
  2nlz-assembly1_A  TM=9.214E-01  e=1.946E-52  Hala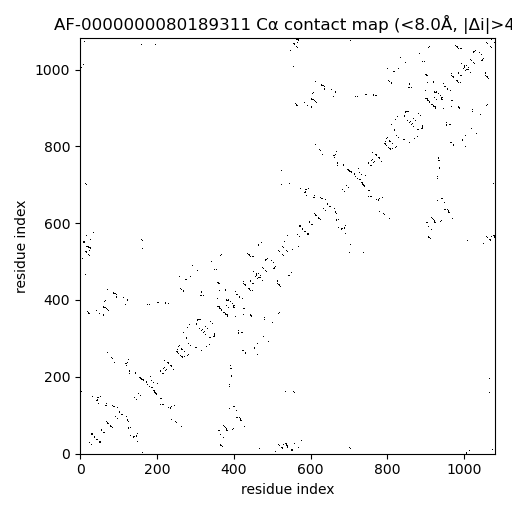lkalibacterium halodurans
  4y23-assembly1_A  TM=9.162E-01  e=1.193E-40  Bacillus licheniformis
  2v36-assembly2_C  TM=9.110E-01  e=2.383E-20  Bacillus subtilis
  2v36-assembly1_A  TM=8.923E-01  e=1.318E-20  Bacillus subtilis
  5xlu-assembly1_A  TM=8.837E-01  e=1.318E-20  Bacillus licheniformis

Radius of gyration: 30.45 Å; Cα contacts (8 Å, |Δi|>4): 2948; chains: 2; bounding box: 58×96×73 Å

pLDDT: mean 95.43, std 7.13, range [41.5, 98.94]

Sequence (1082 aa):
MQTPDLDRFSSRRSTVYGQRGVVATSQPLAAQTGVSVLEDGGNAFDAAVATAAALNVVEPTSTGLGGDVFALYRTADGEVGAMRSCGHAPADATIETVSEALADEQDVDPEDAEMPMTGPQTVTVPGTARGWEATAERFGEKDLSELLQPAIRYATQGYPVSEGIASAWDYGEELFEHDNARDAYLFDGESPDVGQTVTLPKLGESLRRIAEEGADVVYEGDIAHAIADEVQSRGGFLTVDDLADFEVEWPDPVSTTYNGAEVFELPPNNQGLVALEALNIAEELGAGDHPIGSPERVHYFAEAMKLAFEDGHHYITDPEFEDHPPLGSKNWAAKRAEHVGETNNTEVSFGVPNAGDAEDADTVLLCVADDEGNLVSFINSRFAGFGSGLVAGDTGIALQNRGASFSLDREDPNRLEPGKRPFHTLIPALARFDEDDWAAFGVMGGYMQPQGHTQVISNIVDYDLPLQAALDRPRWRYREDGELALEPHFDSHVAAKLVRKEHDVRTLTSELFGGAQIVRNDNGTLSAATEPRKDGNAQGFMQTPDLDRFSSRRSTVYGQRGVVATSQPLAAQTGVSVLEDGGNAFDAAVATAAALNVVEPTSTGLGGDVFALYRTADGEVGAMRSCGHAPADATIETVSEALADEQDVDPEDAEMPMTGPQTVTVPGTARGWEATAERFGEKDLSELLQPAIRYATQGYPVSEGIASAWDYGEELFEHDNARDAYLFDGESPDVGQTVTLPKLGESLRRIAEEGADVVYEGDIAHAIADEVQSRGGFLTVDDLADFEVEWPDPVSTTYNGAEVFELPPNNQGLVALEALNIAEELGAGDHPIGSPERVHYFAEAMKLAFEDGHHYITDPEFEDHPPLGSKNWAAKRAEHVGETNNTEVSFGVPNAGDAEDADTVLLCVADDEGNLVSFINSRFAGFGSGLVAGDTGIALQNRGASFSLDREDPNRLEPGKRPFHTLIPALARFDEDDWAAFGVMGGYMQPQGHTQVISNIVDYDLPLQAALDRPRWRYREDGELALEPHFDSHVAAKLVRKEHDVRTLTSELFGGAQIVRNDNGTLSAATEPRKDGNAQGF

Secondary structure (DSSP, 8-state):
-PPP-TT---B--PPEEESSEEEEESSHHHHHHHHHHHHTT--HHHHHHHHHHHHHHHSTTT--TBSEEEEEEE-TT--EEEEEE-PPPPTT--HHHHHHHHHHHHTS-GGG----SSSGGG-----HHHHHHHHHHHH-SS-HHHHTHHHHHHHHH-EE--HHHHHHHTHHHHH--SHHHHHHH-BTTBPPPTT-EE--HHHHHHHHHHHHH-THHHHTSHHHHHHHHHHHHTT----HHHHHT---B-PPPEEEEETTEEEEEPPTTBTHHHHHHHHHHHHHHTGGGS-TT-HHHHHHHHHHHHHHHHHHHHH-S-TTT-----TTSHHHHHHHHTT--SS--TT---S-TTGGGGGS--EEEEEEEETTS-EEEEEEE-SSTTTTS-B-TTS--BBP-GGGG-B--TTSTTB--TTPPPPB----EEEEEETTEEEEEEEESTTHHHHHHHHHHHHHHTT---HHHHHHS--EEE-TTSEEEE-TTS-HHHHHHHHHTT-EEEE--GGGG-EEEEEEEETTEEEEEE-TTSS-EEEE-/-PPP-TT---B--PPEEESSEEEEES-HHHHHHHHHHHHTT--HHHHHHHHHHHHHHHSTTT--TBSEEEEEEE-TTS-EEEEEE-PPPPTT--HHHHHHHHHHHHTS-GGG----SSSGGG-----HHHHHHHHHHHH-SS-HHHHTHHHHHHHHH-EE--HHHHHHHTHHHHH--SHHHHHHH-BTTBPPPTT-EE--HHHHHHHHHHHHH-THHHHTSHHHHHHHHHHHHTT----HHHHHT---B-PPPEEEEETTEEEEEPPTTBTHHHHHHHHHHHHHHTGGGS-TT-HHHHHHHHHHHHHHHHHHHHH-S-TTT-----TTSHHHHHHHHTT--SS--TT---S-TTGGGGGS--EEEEEEEETTS-EEEEEEE-SSTTTTS-B-TTS--BBP-GGGG-B--TTSTTB--TTPPPPB----EEEEEETTEEEEEEEESTTHHHHHHHHHHHHHHTT---HHHHHHS--EEE-TTSEEEE-TTS-HHHHHHHHHTT-EEEE--GGGG-EEEEEEEETTEEEEEE-TTSS-EEEE-

Organism: NCBI:txid355548